Protein 1XVP (pdb70)

Structure (mmCIF, N/CA/C/O backbone):
data_1XVP
#
_entry.id   1XVP
#
_cell.length_a   128.020
_cell.length_b   128.020
_cell.length_c   212.175
_cell.angle_alpha   90.00
_cell.angle_beta   90.00
_cell.angle_gamma   120.00
#
_symmetry.space_group_name_H-M   'P 32 2 1'
#
loop_
_entity.id
_entity.type
_entity.pdbx_description
1 polymer 'Retinoic acid receptor RXR-alpha'
2 polymer 'Orphan nuclear receptor NR1I3'
3 polymer 'nuclear receptor coactivator 1 isoform 1'
4 non-polymer 'PENTADECANOIC ACID'
5 non-polymer '6-(4-CHLOROPHENYL)IMIDAZO[2,1-B][1,3]THIAZOLE-5-CARBALDEHYDE O-(3,4-DICHLOROBENZYL)OXIME'
6 water water
#
loop_
_atom_site.group_PDB
_atom_site.id
_atom_site.type_symbol
_atom_site.label_atom_id
_atom_site.label_alt_id
_atom_site.label_comp_id
_atom_site.label_asym_id
_atom_site.label_entity_id
_atom_site.label_seq_id
_atom_site.pdbx_PDB_ins_code
_atom_site.Cartn_x
_atom_site.Cartn_y
_atom_site.Cartn_z
_atom_site.occupancy
_atom_site.B_iso_or_equiv
_atom_site.auth_seq_id
_atom_site.auth_comp_id
_atom_site.auth_asym_id
_atom_site.auth_atom_id
_atom_site.pdbx_PDB_model_num
ATOM 1 N N . ASN A 1 1 ? 25.332 25.518 89.392 1.00 125.97 227 ASN A N 1
ATOM 2 C CA . ASN A 1 1 ? 24.442 25.661 88.198 1.00 126.91 227 ASN A CA 1
ATOM 3 C C . ASN A 1 1 ? 24.498 24.473 87.248 1.00 127.13 227 ASN A C 1
ATOM 4 O O . ASN A 1 1 ? 25.571 24.056 86.807 1.00 127.51 227 ASN A O 1
ATOM 9 N N . GLU A 1 2 ? 23.319 23.950 86.926 1.00 127.17 228 GLU A N 1
ATOM 10 C CA . GLU A 1 2 ? 23.169 22.814 86.019 1.00 126.16 228 GLU A CA 1
ATOM 11 C C . GLU A 1 2 ? 22.279 23.215 84.842 1.00 124.71 228 GLU A C 1
ATOM 12 O O . GLU A 1 2 ? 22.158 22.481 83.863 1.00 124.14 228 GLU A O 1
ATOM 18 N N . ASP A 1 3 ? 21.666 24.392 84.953 1.00 123.48 229 ASP A N 1
ATOM 19 C CA . ASP A 1 3 ? 20.771 24.918 83.928 1.00 121.91 229 ASP A CA 1
ATOM 20 C C . ASP A 1 3 ? 21.448 25.157 82.573 1.00 119.13 229 ASP A C 1
ATOM 21 O O . ASP A 1 3 ? 20.785 25.139 81.533 1.00 118.49 229 ASP A O 1
ATOM 26 N N . MET A 1 4 ? 22.759 25.395 82.584 1.00 115.71 230 MET A N 1
ATOM 27 C CA . MET A 1 4 ? 23.499 25.617 81.343 1.00 111.94 230 MET A CA 1
ATOM 28 C C . MET A 1 4 ? 24.546 24.513 81.248 1.00 109.69 230 MET A C 1
ATOM 29 O O . MET A 1 4 ? 25.700 24.685 81.650 1.00 109.10 230 MET A O 1
ATOM 34 N N . PRO A 1 5 ? 24.138 23.353 80.708 1.00 107.45 231 PRO A N 1
ATOM 35 C CA . PRO A 1 5 ? 24.966 22.162 80.526 1.00 105.55 231 PRO A CA 1
ATOM 36 C C . PRO A 1 5 ? 26.276 22.401 79.795 1.00 103.85 231 PRO A C 1
ATOM 37 O O . PRO A 1 5 ? 26.303 22.630 78.586 1.00 103.23 231 PRO A O 1
ATOM 41 N N . VAL A 1 6 ? 27.365 22.352 80.549 1.00 102.06 232 VAL A N 1
ATOM 42 C CA . VAL A 1 6 ? 28.686 22.528 79.974 1.00 100.07 232 VAL A CA 1
ATOM 43 C C . VAL A 1 6 ? 28.872 21.421 78.920 1.00 99.50 232 VAL A C 1
ATOM 44 O O . VAL A 1 6 ? 29.417 21.653 77.845 1.00 99.23 232 VAL A O 1
ATOM 48 N N . GLU A 1 7 ? 28.390 20.220 79.230 1.00 99.17 233 GLU A N 1
ATOM 49 C CA . GLU A 1 7 ? 28.490 19.075 78.329 1.00 98.22 233 GLU A CA 1
ATOM 50 C C . GLU A 1 7 ? 27.821 19.322 76.979 1.00 96.96 233 GLU A C 1
ATOM 51 O O . GLU A 1 7 ? 28.302 18.846 75.955 1.00 96.40 233 GLU A O 1
ATOM 57 N N . ARG A 1 8 ? 26.709 20.050 76.979 1.00 96.34 234 ARG A N 1
ATOM 58 C CA . ARG A 1 8 ? 26.004 20.344 75.736 1.00 96.84 234 ARG A CA 1
ATOM 59 C C . ARG A 1 8 ? 26.687 21.432 74.919 1.00 95.89 234 ARG A C 1
ATOM 60 O O . ARG A 1 8 ? 26.395 21.593 73.735 1.00 94.57 234 ARG A O 1
ATOM 68 N N . ILE A 1 9 ? 27.591 22.178 75.555 1.00 95.93 235 ILE A N 1
ATOM 69 C CA . ILE A 1 9 ? 28.333 23.256 74.888 1.00 95.60 235 ILE A CA 1
ATOM 70 C C . ILE A 1 9 ? 29.607 22.717 74.235 1.00 95.36 235 ILE A C 1
ATOM 71 O O . ILE A 1 9 ? 29.889 23.010 73.071 1.00 95.36 235 ILE A O 1
ATOM 76 N N . LEU A 1 10 ? 30.378 21.936 74.988 1.00 94.57 236 LEU A N 1
ATOM 77 C CA . LEU A 1 10 ? 31.592 21.342 74.450 1.00 93.21 236 LEU A CA 1
ATOM 78 C C . LEU A 1 10 ? 31.193 20.450 73.282 1.00 93.38 236 LEU A C 1
ATOM 79 O O . LEU A 1 10 ? 31.949 20.286 72.336 1.00 93.61 236 LEU A O 1
ATOM 84 N N . GLU A 1 11 ? 29.995 19.878 73.373 1.00 94.40 237 GLU A N 1
ATOM 85 C CA . GLU A 1 11 ? 29.420 18.996 72.356 1.00 95.19 237 GLU A CA 1
ATOM 86 C C . GLU A 1 11 ? 28.993 19.786 71.117 1.00 93.63 237 GLU A C 1
ATOM 87 O O . GLU A 1 11 ? 29.033 19.273 69.998 1.00 92.44 237 GLU A O 1
ATOM 93 N N . ALA A 1 12 ? 28.565 21.027 71.336 1.00 93.21 238 ALA A N 1
ATOM 94 C CA . ALA A 1 12 ? 28.141 21.915 70.255 1.00 93.11 238 ALA A CA 1
ATOM 95 C C . ALA A 1 12 ? 29.372 22.419 69.500 1.00 93.01 238 ALA A C 1
ATOM 96 O O . ALA A 1 12 ? 29.320 22.666 68.295 1.00 92.71 238 ALA A O 1
ATOM 98 N N . GLU A 1 13 ? 30.476 22.589 70.220 1.00 92.57 239 GLU A N 1
ATOM 99 C CA . GLU A 1 13 ? 31.719 23.020 69.599 1.00 92.45 239 GLU A CA 1
ATOM 100 C C . GLU A 1 13 ? 32.162 21.874 68.682 1.00 93.17 239 GLU A C 1
ATOM 101 O O . GLU A 1 13 ? 32.449 22.082 67.505 1.00 92.90 239 GLU A O 1
ATOM 107 N N . LEU A 1 14 ? 32.192 20.663 69.238 1.00 94.51 240 LEU A N 1
ATOM 108 C CA . LEU A 1 14 ? 32.602 19.459 68.522 1.00 96.48 240 LEU A CA 1
ATOM 109 C C . LEU A 1 14 ? 31.853 19.233 67.217 1.00 99.80 240 LEU A C 1
ATOM 110 O O . LEU A 1 14 ? 32.427 18.761 66.236 1.00 100.87 240 LEU A O 1
ATOM 115 N N . ALA A 1 15 ? 30.566 19.553 67.206 1.00 103.11 241 ALA A N 1
ATOM 116 C CA . ALA A 1 15 ? 29.756 19.367 66.010 1.00 106.36 241 ALA A CA 1
ATOM 117 C C . ALA A 1 15 ? 30.241 20.217 64.832 1.00 109.02 241 ALA A C 1
ATOM 118 O O . ALA A 1 15 ? 30.381 19.717 63.713 1.00 108.69 241 ALA A O 1
ATOM 120 N N . VAL A 1 16 ? 30.499 21.497 65.102 1.00 112.57 242 VAL A N 1
ATOM 121 C CA . VAL A 1 16 ? 30.949 22.465 64.099 1.00 115.82 242 VAL A CA 1
ATOM 122 C C . VAL A 1 16 ? 32.166 22.023 63.274 1.00 118.06 242 VAL A C 1
ATOM 123 O O . VAL A 1 16 ? 32.025 21.627 62.117 1.00 119.10 242 VAL A O 1
ATOM 127 N N . GLU A 1 17 ? 33.352 22.104 63.871 1.00 120.23 243 GLU A N 1
ATOM 128 C CA . GLU A 1 17 ? 34.605 21.730 63.210 1.00 123.31 243 GLU A CA 1
ATOM 129 C C . GLU A 1 17 ? 34.511 20.521 62.265 1.00 125.70 243 GLU A C 1
ATOM 130 O O . GLU A 1 17 ? 33.901 19.500 62.609 1.00 126.17 243 GLU A O 1
ATOM 136 N N . PRO A 1 18 ? 35.128 20.621 61.061 1.00 127.36 244 PRO A N 1
ATOM 137 C CA . PRO A 1 18 ? 35.147 19.564 60.033 1.00 127.63 244 PRO A CA 1
ATOM 138 C C . PRO A 1 18 ? 35.819 18.276 60.528 1.00 127.55 244 PRO A C 1
ATOM 139 O O . PRO A 1 18 ? 36.794 18.333 61.283 1.00 127.77 244 PRO A O 1
ATOM 143 N N . LYS A 1 19 ? 35.306 17.120 60.108 1.00 126.87 245 LYS A N 1
ATOM 144 C CA . LYS A 1 19 ? 35.908 15.851 60.522 1.00 125.97 245 LYS A CA 1
ATOM 145 C C . LYS A 1 19 ? 37.238 15.624 59.785 1.00 125.55 245 LYS A C 1
ATOM 146 O O . LYS A 1 19 ? 38.153 14.991 60.325 1.00 126.29 245 LYS A O 1
ATOM 152 N N . THR A 1 20 ? 37.337 16.154 58.561 1.00 124.11 246 THR A N 1
ATOM 153 C CA . THR A 1 20 ? 38.538 16.038 57.721 1.00 121.00 246 THR A CA 1
ATOM 154 C C . THR A 1 20 ? 39.366 17.328 57.770 1.00 118.68 246 THR A C 1
ATOM 155 O O . THR A 1 20 ? 39.030 18.317 57.111 1.00 118.36 246 THR A O 1
ATOM 159 N N . GLU A 1 21 ? 40.451 17.309 58.542 1.00 116.12 247 GLU A N 1
ATOM 160 C CA . GLU A 1 21 ? 41.306 18.485 58.688 1.00 113.76 247 GLU A CA 1
ATOM 161 C C . GLU A 1 21 ? 42.682 18.389 58.048 1.00 109.86 247 GLU A C 1
ATOM 162 O O . GLU A 1 21 ? 43.646 17.965 58.688 1.00 108.75 247 GLU A O 1
ATOM 168 N N . THR A 1 22 ? 42.766 18.800 56.787 1.00 105.64 248 THR A N 1
ATOM 169 C CA . THR A 1 22 ? 44.023 18.798 56.053 1.00 101.40 248 THR A CA 1
ATOM 170 C C . THR A 1 22 ? 44.404 20.264 55.831 1.00 99.68 248 THR A C 1
ATOM 171 O O . THR A 1 22 ? 43.526 21.110 55.690 1.00 99.36 248 THR A O 1
ATOM 175 N N . TYR A 1 23 ? 45.700 20.572 55.823 1.00 97.68 249 TYR A N 1
ATOM 176 C CA . TYR A 1 23 ? 46.142 21.955 55.631 1.00 97.05 249 TYR A CA 1
ATOM 177 C C . TYR A 1 23 ? 47.174 22.184 54.536 1.00 97.70 249 TYR A C 1
ATOM 178 O O . TYR A 1 23 ? 48.224 21.542 54.522 1.00 98.07 249 TYR A O 1
ATOM 187 N N . VAL A 1 24 ? 46.871 23.122 53.635 1.00 97.99 250 VAL A N 1
ATOM 188 C CA . VAL A 1 24 ? 47.763 23.482 52.533 1.00 96.70 250 VAL A CA 1
ATOM 189 C C . VAL A 1 24 ? 48.232 24.917 52.777 1.00 96.71 250 VAL A C 1
ATOM 190 O O . VAL A 1 24 ? 47.625 25.644 53.555 1.00 94.85 250 VAL A O 1
ATOM 194 N N . GLU A 1 25 ? 49.321 25.320 52.137 1.00 98.16 251 GLU A N 1
ATOM 195 C CA . GLU A 1 25 ? 49.811 26.679 52.305 1.00 100.61 251 GLU A CA 1
ATOM 196 C C . GLU A 1 25 ? 49.131 27.590 51.290 1.00 105.15 251 GLU A C 1
ATOM 197 O O . GLU A 1 25 ? 48.448 27.116 50.383 1.00 105.76 251 GLU A O 1
ATOM 203 N N . ALA A 1 26 ? 49.314 28.897 51.448 1.00 110.33 252 ALA A N 1
ATOM 204 C CA . ALA A 1 26 ? 48.717 29.873 50.544 1.00 115.62 252 ALA A CA 1
ATOM 205 C C . ALA A 1 26 ? 49.784 30.738 49.855 1.00 120.32 252 ALA A C 1
ATOM 206 O O . ALA A 1 26 ? 50.783 31.108 50.474 1.00 120.36 252 ALA A O 1
ATOM 208 N N . ASN A 1 27 ? 49.570 31.041 48.573 1.00 126.32 253 ASN A N 1
ATOM 209 C CA . ASN A 1 27 ? 50.487 31.877 47.786 1.00 132.50 253 ASN A CA 1
ATOM 210 C C . ASN A 1 27 ? 50.620 33.248 48.459 1.00 136.57 253 ASN A C 1
ATOM 211 O O . ASN A 1 27 ? 49.706 33.690 49.159 1.00 137.58 253 ASN A O 1
ATOM 216 N N . MET A 1 28 ? 51.762 33.908 48.256 1.00 140.81 254 MET A N 1
ATOM 217 C CA . MET A 1 28 ? 52.052 35.212 48.864 1.00 144.36 254 MET A CA 1
ATOM 218 C C . MET A 1 28 ? 51.001 36.328 48.784 1.00 146.25 254 MET A C 1
ATOM 219 O O . MET A 1 28 ? 51.154 37.369 49.425 1.00 146.67 254 MET A O 1
ATOM 224 N N . GLY A 1 29 ? 49.944 36.125 48.007 1.00 148.23 255 GLY A N 1
ATOM 225 C CA . GLY A 1 29 ? 48.912 37.140 47.907 1.00 150.30 255 GLY A CA 1
ATOM 226 C C . GLY A 1 29 ? 49.261 38.270 46.964 1.00 151.66 255 GLY A C 1
ATOM 227 O O . GLY A 1 29 ? 48.798 39.399 47.140 1.00 151.80 255 GLY A O 1
ATOM 228 N N . LEU A 1 30 ? 50.085 37.968 45.967 1.00 153.15 256 LEU A N 1
ATOM 229 C CA . LEU A 1 30 ? 50.488 38.957 44.977 1.00 154.78 256 LEU A CA 1
ATOM 230 C C . LEU A 1 30 ? 49.469 39.002 43.839 1.00 156.24 256 LEU A C 1
ATOM 231 O O . LEU A 1 30 ? 49.368 40.011 43.130 1.00 156.90 256 LEU A O 1
ATOM 236 N N . ASN A 1 31 ? 48.713 37.910 43.681 1.00 157.41 257 ASN A N 1
ATOM 237 C CA . ASN A 1 31 ? 47.704 37.783 42.623 1.00 157.62 257 ASN A CA 1
ATOM 238 C C . ASN A 1 31 ? 46.343 37.214 43.067 1.00 157.22 257 ASN A C 1
ATOM 239 O O . ASN A 1 31 ? 46.266 36.114 43.625 1.00 157.09 257 ASN A O 1
ATOM 244 N N . PRO A 1 32 ? 45.252 37.973 42.822 1.00 156.65 258 PRO A N 1
ATOM 245 C CA . PRO A 1 32 ? 43.868 37.609 43.163 1.00 156.00 258 PRO A CA 1
ATOM 246 C C . PRO A 1 32 ? 43.274 36.412 42.385 1.00 155.37 258 PRO A C 1
ATOM 247 O O . PRO A 1 32 ? 42.196 35.914 42.730 1.00 155.46 258 PRO A O 1
ATOM 251 N N . SER A 1 33 ? 43.974 35.956 41.344 1.00 154.14 259 SER A N 1
ATOM 252 C CA . SER A 1 33 ? 43.511 34.833 40.522 1.00 152.15 259 SER A CA 1
ATOM 253 C C . SER A 1 33 ? 43.789 33.464 41.138 1.00 150.88 259 SER A C 1
ATOM 254 O O . SER A 1 33 ? 42.886 32.630 41.241 1.00 150.60 259 SER A O 1
ATOM 257 N N . SER A 1 34 ? 45.040 33.245 41.541 1.00 149.20 260 SER A N 1
ATOM 258 C CA . SER A 1 34 ? 45.480 31.983 42.140 1.00 146.50 260 SER A CA 1
ATOM 259 C C . SER A 1 34 ? 44.497 31.413 43.157 1.00 143.64 260 SER A C 1
ATOM 260 O O . SER A 1 34 ? 43.729 32.153 43.789 1.00 143.55 260 SER A O 1
ATOM 263 N N . PRO A 1 35 ? 44.510 30.078 43.327 1.00 140.31 261 PRO A N 1
ATOM 264 C CA . PRO A 1 35 ? 43.607 29.440 44.290 1.00 136.77 261 PRO A CA 1
ATOM 265 C C . PRO A 1 35 ? 43.845 30.074 45.664 1.00 132.91 261 PRO A C 1
ATOM 266 O O . PRO A 1 35 ? 42.923 30.231 46.468 1.00 132.10 261 PRO A O 1
ATOM 270 N N . ASN A 1 36 ? 45.100 30.454 45.896 1.00 128.71 262 ASN A N 1
ATOM 271 C CA . ASN A 1 36 ? 45.527 31.056 47.146 1.00 123.71 262 ASN A CA 1
ATOM 272 C C . ASN A 1 36 ? 45.874 32.546 47.035 1.00 119.14 262 ASN A C 1
ATOM 273 O O . ASN A 1 36 ? 46.951 32.926 46.569 1.00 117.94 262 ASN A O 1
ATOM 278 N N . ASP A 1 37 ? 44.935 33.379 47.463 1.00 113.92 263 ASP A N 1
ATOM 279 C CA . ASP A 1 37 ? 45.115 34.822 47.492 1.00 108.50 263 ASP A CA 1
ATOM 280 C C . ASP A 1 37 ? 44.640 35.244 48.871 1.00 104.71 263 ASP A C 1
ATOM 281 O O . ASP A 1 37 ? 43.482 35.617 49.043 1.00 104.91 263 ASP A O 1
ATOM 286 N N . PRO A 1 38 ? 45.537 35.201 49.869 1.00 100.40 264 PRO A N 1
ATOM 287 C CA . PRO A 1 38 ? 45.248 35.565 51.253 1.00 95.95 264 PRO A CA 1
ATOM 288 C C . PRO A 1 38 ? 43.862 36.159 51.527 1.00 92.11 264 PRO A C 1
ATOM 289 O O . PRO A 1 38 ? 42.952 35.438 51.929 1.00 91.17 264 PRO A O 1
ATOM 293 N N . VAL A 1 39 ? 43.697 37.459 51.307 1.00 88.26 265 VAL A N 1
ATOM 294 C CA . VAL A 1 39 ? 42.417 38.117 51.554 1.00 83.85 265 VAL A CA 1
ATOM 295 C C . VAL A 1 39 ? 41.246 37.350 50.964 1.00 80.31 265 VAL A C 1
ATOM 296 O O . VAL A 1 39 ? 40.328 36.952 51.672 1.00 79.23 265 VAL A O 1
ATOM 300 N N . THR A 1 40 ? 41.277 37.163 49.654 1.00 76.62 266 THR A N 1
ATOM 301 C CA . THR A 1 40 ? 40.232 36.429 48.973 1.00 73.13 266 THR A CA 1
ATOM 302 C C . THR A 1 40 ? 39.906 35.167 49.755 1.00 71.84 266 THR A C 1
ATOM 303 O O . THR A 1 40 ? 38.750 34.901 50.055 1.00 71.24 266 THR A O 1
ATOM 307 N N . ASN A 1 41 ? 40.948 34.408 50.086 1.00 71.33 267 ASN A N 1
ATOM 308 C CA . ASN A 1 41 ? 40.846 33.144 50.827 1.00 70.49 267 ASN A CA 1
ATOM 309 C C . ASN A 1 41 ? 40.147 33.211 52.190 1.00 70.26 267 ASN A C 1
ATOM 310 O O . ASN A 1 41 ? 39.507 32.240 52.606 1.00 69.09 267 ASN A O 1
ATOM 315 N N . ILE A 1 42 ? 40.300 34.331 52.896 1.00 70.59 268 ILE A N 1
ATOM 316 C CA . ILE A 1 42 ? 39.665 34.508 54.204 1.00 71.18 268 ILE A CA 1
ATOM 317 C C . ILE A 1 42 ? 38.167 34.684 54.033 1.00 72.85 268 ILE A C 1
ATOM 318 O O . ILE A 1 42 ? 37.380 34.193 54.840 1.00 73.56 268 ILE A O 1
ATOM 323 N N . CYS A 1 43 ? 37.786 35.401 52.979 1.00 74.18 269 CYS A N 1
ATOM 324 C CA . CYS A 1 43 ? 36.388 35.670 52.677 1.00 75.33 269 CYS A CA 1
ATOM 325 C C . CYS A 1 43 ? 35.622 34.408 52.309 1.00 76.36 269 CYS A C 1
ATOM 326 O O . CYS A 1 43 ? 34.459 34.261 52.679 1.00 75.83 269 CYS A O 1
ATOM 329 N N . GLN A 1 44 ? 36.267 33.503 51.574 1.00 78.65 270 GLN A N 1
ATOM 330 C CA . GLN A 1 44 ? 35.632 32.237 51.203 1.00 81.24 270 GLN A CA 1
ATOM 331 C C . GLN A 1 44 ? 35.410 31.442 52.498 1.00 81.71 270 GLN A C 1
ATOM 332 O O . GLN A 1 44 ? 34.405 30.749 52.655 1.00 82.30 270 GLN A O 1
ATOM 338 N N . ALA A 1 45 ? 36.369 31.552 53.416 1.00 81.96 271 ALA A N 1
ATOM 339 C CA . ALA A 1 45 ? 36.324 30.867 54.702 1.00 81.86 271 ALA A CA 1
ATOM 340 C C . ALA A 1 45 ? 35.194 31.376 55.584 1.00 81.61 271 ALA A C 1
ATOM 341 O O . ALA A 1 45 ? 34.351 30.601 56.020 1.00 81.34 271 ALA A O 1
ATOM 343 N N . ALA A 1 46 ? 35.185 32.679 55.846 1.00 81.71 272 ALA A N 1
ATOM 344 C CA . ALA A 1 46 ? 34.161 33.288 56.687 1.00 82.06 272 ALA A CA 1
ATOM 345 C C . ALA A 1 46 ? 32.739 33.054 56.179 1.00 82.63 272 ALA A C 1
ATOM 346 O O . ALA A 1 46 ? 31.801 32.990 56.972 1.00 83.11 272 ALA A O 1
ATOM 348 N N . ASP A 1 47 ? 32.568 32.939 54.865 1.00 82.63 273 ASP A N 1
ATOM 349 C CA . ASP A 1 47 ? 31.244 32.692 54.312 1.00 83.74 273 ASP A CA 1
ATOM 350 C C . ASP A 1 47 ? 30.794 31.294 54.720 1.00 84.02 273 ASP A C 1
ATOM 351 O O . ASP A 1 47 ? 29.668 31.104 55.182 1.00 83.65 273 ASP A O 1
ATOM 356 N N . LYS A 1 48 ? 31.687 30.322 54.528 1.00 84.44 274 LYS A N 1
ATOM 357 C CA . LYS A 1 48 ? 31.448 28.917 54.880 1.00 83.56 274 LYS A CA 1
ATOM 358 C C . LYS A 1 48 ? 31.131 28.789 56.368 1.00 81.48 274 LYS A C 1
ATOM 359 O O . LYS A 1 48 ? 30.130 28.176 56.755 1.00 81.94 274 LYS A O 1
ATOM 365 N N . GLN A 1 49 ? 32.006 29.366 57.190 1.00 77.71 275 GLN A N 1
ATOM 366 C CA . GLN A 1 49 ? 31.852 29.335 58.635 1.00 75.16 275 GLN A CA 1
ATOM 367 C C . GLN A 1 49 ? 30.669 30.150 59.118 1.00 74.19 275 GLN A C 1
ATOM 368 O O . GLN A 1 49 ? 30.319 30.117 60.294 1.00 75.21 275 GLN A O 1
ATOM 374 N N . LEU A 1 50 ? 30.053 30.897 58.218 1.00 73.00 276 LEU A N 1
ATOM 375 C CA . LEU A 1 50 ? 28.893 31.668 58.605 1.00 72.08 276 LEU A CA 1
ATOM 376 C C . LEU A 1 50 ? 27.781 30.644 58.804 1.00 71.42 276 LEU A C 1
ATOM 377 O O . LEU A 1 50 ? 27.176 30.566 59.870 1.00 70.88 276 LEU A O 1
ATOM 382 N N . PHE A 1 51 ? 27.546 29.834 57.780 1.00 71.06 277 PHE A N 1
ATOM 383 C CA . PHE A 1 51 ? 26.524 28.811 57.849 1.00 71.35 277 PHE A CA 1
ATOM 384 C C . PHE A 1 51 ? 26.674 27.956 59.094 1.00 72.45 277 PHE A C 1
ATOM 385 O O . PHE A 1 51 ? 25.755 27.871 59.909 1.00 73.27 277 PHE A O 1
ATOM 393 N N . THR A 1 52 ? 27.836 27.330 59.251 1.00 73.03 278 THR A N 1
ATOM 394 C CA . THR A 1 52 ? 28.062 26.457 60.396 1.00 73.29 278 THR A CA 1
ATOM 395 C C . THR A 1 52 ? 27.939 27.174 61.740 1.00 73.37 278 THR A C 1
ATOM 396 O O . THR A 1 52 ? 27.615 26.543 62.746 1.00 74.95 278 THR A O 1
ATOM 400 N N . LEU A 1 53 ? 28.195 28.481 61.770 1.00 72.63 279 LEU A N 1
ATOM 401 C CA . LEU A 1 53 ? 28.082 29.240 63.016 1.00 71.45 279 LEU A CA 1
ATOM 402 C C . LEU A 1 53 ? 26.629 29.217 63.477 1.00 71.24 279 LEU A C 1
ATOM 403 O O . LEU A 1 53 ? 26.352 29.178 64.679 1.00 70.48 279 LEU A O 1
ATOM 408 N N . VAL A 1 54 ? 25.712 29.246 62.506 1.00 71.44 280 VAL A N 1
ATOM 409 C CA . VAL A 1 54 ? 24.274 29.208 62.763 1.00 71.57 280 VAL A CA 1
ATOM 410 C C . VAL A 1 54 ? 23.947 27.941 63.538 1.00 72.26 280 VAL A C 1
ATOM 411 O O . VAL A 1 54 ? 23.316 27.996 64.594 1.00 72.70 280 VAL A O 1
ATOM 415 N N . GLU A 1 55 ? 24.391 26.801 63.009 1.00 72.20 281 GLU A N 1
ATOM 416 C CA . GLU A 1 55 ? 24.160 25.509 63.649 1.00 71.20 281 GLU A CA 1
ATOM 417 C C . GLU A 1 55 ? 24.883 25.417 64.991 1.00 68.05 281 GLU A C 1
ATOM 418 O O . GLU A 1 55 ? 24.456 24.686 65.877 1.00 66.98 281 GLU A O 1
ATOM 424 N N . TRP A 1 56 ? 25.987 26.142 65.137 1.00 65.64 282 TRP A N 1
ATOM 425 C CA . TRP A 1 56 ? 26.690 26.161 66.405 1.00 63.89 282 TRP A CA 1
ATOM 426 C C . TRP A 1 56 ? 25.797 26.916 67.379 1.00 65.07 282 TRP A C 1
ATOM 427 O O . TRP A 1 56 ? 25.724 26.594 68.566 1.00 65.25 282 TRP A O 1
ATOM 438 N N . ALA A 1 57 ? 25.139 27.952 66.872 1.00 66.19 283 ALA A N 1
ATOM 439 C CA . ALA A 1 57 ? 24.240 28.751 67.682 1.00 67.42 283 ALA A CA 1
ATOM 440 C C . ALA A 1 57 ? 23.165 27.825 68.245 1.00 69.09 283 ALA A C 1
ATOM 441 O O . ALA A 1 57 ? 23.066 27.650 69.461 1.00 68.68 283 ALA A O 1
ATOM 443 N N . LYS A 1 58 ? 22.381 27.229 67.342 1.00 71.51 284 LYS A N 1
ATOM 444 C CA . LYS A 1 58 ? 21.296 26.298 67.682 1.00 73.13 284 LYS A CA 1
ATOM 445 C C . LYS A 1 58 ? 21.646 25.395 68.857 1.00 75.56 284 LYS A C 1
ATOM 446 O O . LYS A 1 58 ? 21.029 25.461 69.925 1.00 75.64 284 LYS A O 1
ATOM 452 N N . ARG A 1 59 ? 22.643 24.546 68.635 1.00 78.76 285 ARG A N 1
ATOM 453 C CA . ARG A 1 59 ? 23.130 23.600 69.629 1.00 81.94 285 ARG A CA 1
ATOM 454 C C . ARG A 1 59 ? 23.446 24.209 70.992 1.00 83.05 285 ARG A C 1
ATOM 455 O O . ARG A 1 59 ? 23.773 23.482 71.928 1.00 83.43 285 ARG A O 1
ATOM 463 N N . ILE A 1 60 ? 23.377 25.533 71.102 1.00 84.44 286 ILE A N 1
ATOM 464 C CA . ILE A 1 60 ? 23.619 26.212 72.367 1.00 86.27 286 ILE A CA 1
ATOM 465 C C . ILE A 1 60 ? 22.293 26.265 73.149 1.00 87.91 286 ILE A C 1
ATOM 466 O O . ILE A 1 60 ? 21.237 26.612 72.600 1.00 87.23 286 ILE A O 1
ATOM 471 N N . PRO A 1 61 ? 22.338 25.898 74.444 1.00 89.59 287 PRO A N 1
ATOM 472 C CA . PRO A 1 61 ? 21.195 25.868 75.362 1.00 90.99 287 PRO A CA 1
ATOM 473 C C . PRO A 1 61 ? 20.305 27.107 75.407 1.00 92.20 287 PRO A C 1
ATOM 474 O O . PRO A 1 61 ? 20.767 28.212 75.683 1.00 92.40 287 PRO A O 1
ATOM 478 N N . HIS A 1 62 ? 19.022 26.894 75.122 1.00 93.97 288 HIS A N 1
ATOM 479 C CA . HIS A 1 62 ? 18.006 27.944 75.140 1.00 95.46 288 HIS A CA 1
ATOM 480 C C . HIS A 1 62 ? 18.046 28.941 74.006 1.00 95.72 288 HIS A C 1
ATOM 481 O O . HIS A 1 62 ? 17.237 29.865 73.979 1.00 94.64 288 HIS A O 1
ATOM 488 N N . PHE A 1 63 ? 18.973 28.777 73.073 1.00 96.83 289 PHE A N 1
ATOM 489 C CA . PHE A 1 63 ? 19.035 29.722 71.975 1.00 98.99 289 PHE A CA 1
ATOM 490 C C . PHE A 1 63 ? 17.847 29.534 71.037 1.00 100.69 289 PHE A C 1
ATOM 491 O O . PHE A 1 63 ? 17.291 30.507 70.530 1.00 101.21 289 PHE A O 1
ATOM 499 N N . SER A 1 64 ? 17.458 28.287 70.795 1.00 102.65 290 SER A N 1
ATOM 500 C CA . SER A 1 64 ? 16.314 28.028 69.923 1.00 104.23 290 SER A CA 1
ATOM 501 C C . SER A 1 64 ? 14.999 28.379 70.630 1.00 105.35 290 SER A C 1
ATOM 502 O O . SER A 1 64 ? 13.972 28.593 69.976 1.00 104.87 290 SER A O 1
ATOM 505 N N . GLU A 1 65 ? 15.044 28.440 71.965 1.00 106.93 291 GLU A N 1
ATOM 506 C CA . GLU A 1 65 ? 13.881 28.776 72.797 1.00 107.87 291 GLU A CA 1
ATOM 507 C C . GLU A 1 65 ? 13.708 30.290 72.938 1.00 107.62 291 GLU A C 1
ATOM 508 O O . GLU A 1 65 ? 13.195 30.773 73.953 1.00 106.96 291 GLU A O 1
ATOM 514 N N . LEU A 1 66 ? 14.151 31.019 71.913 1.00 107.69 292 LEU A N 1
ATOM 515 C CA . LEU A 1 66 ? 14.067 32.479 71.848 1.00 107.07 292 LEU A CA 1
ATOM 516 C C . LEU A 1 66 ? 13.257 32.865 70.611 1.00 106.35 292 LEU A C 1
ATOM 517 O O . LEU A 1 66 ? 12.990 32.032 69.740 1.00 106.19 292 LEU A O 1
ATOM 522 N N . PRO A 1 67 ? 12.852 34.138 70.522 1.00 105.71 293 PRO A N 1
ATOM 523 C CA . PRO A 1 67 ? 12.071 34.639 69.388 1.00 105.43 293 PRO A CA 1
ATOM 524 C C . PRO A 1 67 ? 12.925 34.616 68.133 1.00 105.52 293 PRO A C 1
ATOM 525 O O . PRO A 1 67 ? 14.152 34.672 68.216 1.00 105.60 293 PRO A O 1
ATOM 529 N N . LEU A 1 68 ? 12.283 34.540 66.972 1.00 105.92 294 LEU A N 1
ATOM 530 C CA . LEU A 1 68 ? 13.020 34.524 65.712 1.00 106.49 294 LEU A CA 1
ATOM 531 C C . LEU A 1 68 ? 13.930 35.740 65.598 1.00 106.75 294 LEU A C 1
ATOM 532 O O . LEU A 1 68 ? 15.081 35.635 65.173 1.00 107.50 294 LEU A O 1
ATOM 537 N N . ASP A 1 69 ? 13.403 36.893 65.992 1.00 106.48 295 ASP A N 1
ATOM 538 C CA . ASP A 1 69 ? 14.131 38.145 65.905 1.00 106.23 295 ASP A CA 1
ATOM 539 C C . ASP A 1 69 ? 15.180 38.417 66.981 1.00 104.44 295 ASP A C 1
ATOM 540 O O . ASP A 1 69 ? 15.957 39.359 66.858 1.00 104.70 295 ASP A O 1
ATOM 545 N N . ASP A 1 70 ? 15.212 37.616 68.039 1.00 102.10 296 ASP A N 1
ATOM 546 C CA . ASP A 1 70 ? 16.244 37.807 69.056 1.00 100.15 296 ASP A CA 1
ATOM 547 C C . ASP A 1 70 ? 17.464 36.991 68.629 1.00 97.20 296 ASP A C 1
ATOM 548 O O . ASP A 1 70 ? 18.598 37.265 69.029 1.00 96.97 296 ASP A O 1
ATOM 553 N N . GLN A 1 71 ? 17.210 35.983 67.804 1.00 92.97 297 GLN A N 1
ATOM 554 C CA . GLN A 1 71 ? 18.251 35.125 67.284 1.00 89.02 297 GLN A CA 1
ATOM 555 C C . GLN A 1 71 ? 19.047 35.880 66.210 1.00 86.22 297 GLN A C 1
ATOM 556 O O . GLN A 1 71 ? 20.267 36.011 66.314 1.00 86.18 297 GLN A O 1
ATOM 562 N N . VAL A 1 72 ? 18.353 36.391 65.193 1.00 82.56 298 VAL A N 1
ATOM 563 C CA . VAL A 1 72 ? 18.995 37.143 64.111 1.00 77.76 298 VAL A CA 1
ATOM 564 C C . VAL A 1 72 ? 19.835 38.288 64.664 1.00 75.81 298 VAL A C 1
ATOM 565 O O . VAL A 1 72 ? 20.973 38.494 64.247 1.00 75.68 298 VAL A O 1
ATOM 569 N N . ILE A 1 73 ? 19.257 39.035 65.599 1.00 73.90 299 ILE A N 1
ATOM 570 C CA . ILE A 1 73 ? 19.935 40.163 66.219 1.00 72.94 299 ILE A CA 1
ATOM 571 C C . ILE A 1 73 ? 21.281 39.743 66.773 1.00 73.03 299 ILE A C 1
ATOM 572 O O . ILE A 1 73 ? 22.313 40.255 66.350 1.00 74.34 299 ILE A O 1
ATOM 577 N N . LEU A 1 74 ? 21.256 38.800 67.713 1.00 72.42 300 LEU A N 1
ATOM 578 C CA . LEU A 1 74 ? 22.458 38.288 68.372 1.00 71.31 300 LEU A CA 1
ATOM 579 C C . LEU A 1 74 ? 23.550 37.787 67.429 1.00 70.59 300 LEU A C 1
ATOM 580 O O . LEU A 1 74 ? 24.741 37.830 67.761 1.00 69.77 300 LEU A O 1
ATOM 585 N N . LEU A 1 75 ? 23.145 37.302 66.261 1.00 69.73 301 LEU A N 1
ATOM 586 C CA . LEU A 1 75 ? 24.097 36.823 65.272 1.00 68.69 301 LEU A CA 1
ATOM 587 C C . LEU A 1 75 ? 24.730 38.021 64.555 1.00 68.98 301 LEU A C 1
ATOM 588 O O . LEU A 1 75 ? 25.948 38.066 64.364 1.00 66.73 301 LEU A O 1
ATOM 593 N N . ARG A 1 76 ? 23.897 38.991 64.174 1.00 69.82 302 ARG A N 1
ATOM 594 C CA . ARG A 1 76 ? 24.370 40.198 63.512 1.00 70.72 302 ARG A CA 1
ATOM 595 C C . ARG A 1 76 ? 25.410 40.909 64.391 1.00 71.36 302 ARG A C 1
ATOM 596 O O . ARG A 1 76 ? 26.393 41.451 63.891 1.00 72.86 302 ARG A O 1
ATOM 604 N N . ALA A 1 77 ? 25.193 40.897 65.702 1.00 71.28 303 ALA A N 1
ATOM 605 C CA . ALA A 1 77 ? 26.106 41.538 66.647 1.00 71.46 303 ALA A CA 1
ATOM 606 C C . ALA A 1 77 ? 27.079 40.550 67.308 1.00 71.95 303 ALA A C 1
ATOM 607 O O . ALA A 1 77 ? 27.475 40.728 68.469 1.00 72.52 303 ALA A O 1
ATOM 609 N N . GLY A 1 78 ? 27.472 39.511 66.577 1.00 71.23 304 GLY A N 1
ATOM 610 C CA . GLY A 1 78 ? 28.382 38.542 67.156 1.00 70.33 304 GLY A CA 1
ATOM 611 C C . GLY A 1 78 ? 29.138 37.663 66.181 1.00 69.03 304 GLY A C 1
ATOM 612 O O . GLY A 1 78 ? 30.242 37.227 66.484 1.00 68.64 304 GLY A O 1
ATOM 613 N N . TRP A 1 79 ? 28.560 37.399 65.016 1.00 67.84 305 TRP A N 1
ATOM 614 C CA . TRP A 1 79 ? 29.204 36.552 64.015 1.00 68.64 305 TRP A CA 1
ATOM 615 C C . TRP A 1 79 ? 30.669 36.946 63.778 1.00 67.71 305 TRP A C 1
ATOM 616 O O . TRP A 1 79 ? 31.536 36.112 63.514 1.00 67.44 305 TRP A O 1
ATOM 627 N N . ASN A 1 80 ? 30.926 38.238 63.873 1.00 66.57 306 ASN A N 1
ATOM 628 C CA . ASN A 1 80 ? 32.242 38.783 63.662 1.00 64.78 306 ASN A CA 1
ATOM 629 C C . ASN A 1 80 ? 33.205 38.200 64.685 1.00 61.83 306 ASN A C 1
ATOM 630 O O . ASN A 1 80 ? 34.015 37.339 64.355 1.00 61.18 306 ASN A O 1
ATOM 635 N N . GLU A 1 81 ? 33.100 38.660 65.927 1.00 59.04 307 GLU A N 1
ATOM 636 C CA . GLU A 1 81 ? 33.959 38.178 67.003 1.00 56.86 307 GLU A CA 1
ATOM 637 C C . GLU A 1 81 ? 33.776 36.684 67.297 1.00 55.23 307 GLU A C 1
ATOM 638 O O . GLU A 1 81 ? 34.607 36.074 67.961 1.00 54.48 307 GLU A O 1
ATOM 644 N N . LEU A 1 82 ? 32.680 36.097 66.834 1.00 53.79 308 LEU A N 1
ATOM 645 C CA . LEU A 1 82 ? 32.444 34.685 67.076 1.00 52.35 308 LEU A CA 1
ATOM 646 C C . LEU A 1 82 ? 33.308 33.863 66.145 1.00 51.63 308 LEU A C 1
ATOM 647 O O . LEU A 1 82 ? 33.981 32.933 66.593 1.00 53.95 308 LEU A O 1
ATOM 652 N N . LEU A 1 83 ? 33.296 34.197 64.855 1.00 49.21 309 LEU A N 1
ATOM 653 C CA . LEU A 1 83 ? 34.114 33.476 63.886 1.00 46.08 309 LEU A CA 1
ATOM 654 C C . LEU A 1 83 ? 35.599 33.723 64.107 1.00 44.51 309 LEU A C 1
ATOM 655 O O . LEU A 1 83 ? 36.425 32.874 63.783 1.00 41.87 309 LEU A O 1
ATOM 660 N N . ILE A 1 84 ? 35.924 34.890 64.660 1.00 43.94 310 ILE A N 1
ATOM 661 C CA . ILE A 1 84 ? 37.295 35.256 64.960 1.00 43.08 310 ILE A CA 1
ATOM 662 C C . ILE A 1 84 ? 37.835 34.419 66.105 1.00 43.89 310 ILE A C 1
ATOM 663 O O . ILE A 1 84 ? 38.966 33.971 66.063 1.00 44.79 310 ILE A O 1
ATOM 668 N N . ALA A 1 85 ? 37.027 34.197 67.133 1.00 48.32 311 ALA A N 1
ATOM 669 C CA . ALA A 1 85 ? 37.452 33.382 68.284 1.00 50.64 311 ALA A CA 1
ATOM 670 C C . ALA A 1 85 ? 37.654 31.920 67.864 1.00 51.11 311 ALA A C 1
ATOM 671 O O . ALA A 1 85 ? 38.478 31.206 68.431 1.00 49.31 311 ALA A O 1
ATOM 673 N N . SER A 1 86 ? 36.885 31.497 66.864 1.00 53.38 312 SER A N 1
ATOM 674 C CA . SER A 1 86 ? 36.940 30.143 66.326 1.00 56.34 312 SER A CA 1
ATOM 675 C C . SER A 1 86 ? 38.346 29.842 65.784 1.00 58.57 312 SER A C 1
ATOM 676 O O . SER A 1 86 ? 39.053 28.980 66.329 1.00 60.68 312 SER A O 1
ATOM 679 N N . PHE A 1 87 ? 38.749 30.551 64.722 1.00 59.48 313 PHE A N 1
ATOM 680 C CA . PHE A 1 87 ? 40.072 30.356 64.112 1.00 58.61 313 PHE A CA 1
ATOM 681 C C . PHE A 1 87 ? 41.213 30.823 65.020 1.00 56.83 313 PHE A C 1
ATOM 682 O O . PHE A 1 87 ? 42.346 30.371 64.874 1.00 56.68 313 PHE A O 1
ATOM 690 N N . SER A 1 88 ? 40.917 31.731 65.946 1.00 54.47 314 SER A N 1
ATOM 691 C CA . SER A 1 88 ? 41.922 32.215 66.877 1.00 53.65 314 SER A CA 1
ATOM 692 C C . SER A 1 88 ? 42.385 31.031 67.723 1.00 54.10 314 SER A C 1
ATOM 693 O O . SER A 1 88 ? 43.571 30.845 67.950 1.00 53.24 314 SER A O 1
ATOM 696 N N . HIS A 1 89 ? 41.421 30.238 68.184 1.00 55.75 315 HIS A N 1
ATOM 697 C CA . HIS A 1 89 ? 41.670 29.066 69.021 1.00 56.11 315 HIS A CA 1
ATOM 698 C C . HIS A 1 89 ? 42.299 27.907 68.231 1.00 55.40 315 HIS A C 1
ATOM 699 O O . HIS A 1 89 ? 43.312 27.311 68.632 1.00 53.60 315 HIS A O 1
ATOM 706 N N . ARG A 1 90 ? 41.667 27.589 67.110 1.00 53.77 316 ARG A N 1
ATOM 707 C CA . ARG A 1 90 ? 42.121 26.536 66.228 1.00 52.05 316 ARG A CA 1
ATOM 708 C C . ARG A 1 90 ? 43.603 26.672 65.855 1.00 52.21 316 ARG A C 1
ATOM 709 O O . ARG A 1 90 ? 44.323 25.679 65.748 1.00 52.82 316 ARG A O 1
ATOM 717 N N . SER A 1 91 ? 44.050 27.912 65.671 1.00 52.93 317 SER A N 1
ATOM 718 C CA . SER A 1 91 ? 45.426 28.214 65.277 1.00 52.04 317 SER A CA 1
ATOM 719 C C . SER A 1 91 ? 46.465 28.191 66.385 1.00 53.09 317 SER A C 1
ATOM 720 O O . SER A 1 91 ? 47.579 28.689 66.191 1.00 54.50 317 SER A O 1
ATOM 723 N N . ILE A 1 92 ? 46.112 27.637 67.545 1.00 53.39 318 ILE A N 1
ATOM 724 C CA . ILE A 1 92 ? 47.062 27.536 68.654 1.00 53.16 318 ILE A CA 1
ATOM 725 C C . ILE A 1 92 ? 47.994 26.361 68.377 1.00 54.29 318 ILE A C 1
ATOM 726 O O . ILE A 1 92 ? 49.066 26.239 68.979 1.00 52.99 318 ILE A O 1
ATOM 731 N N . ALA A 1 93 ? 47.547 25.502 67.460 1.00 55.17 319 ALA A N 1
ATOM 732 C CA . ALA A 1 93 ? 48.266 24.322 67.014 1.00 56.43 319 ALA A CA 1
ATOM 733 C C . ALA A 1 93 ? 49.571 24.670 66.277 1.00 59.86 319 ALA A C 1
ATOM 734 O O . ALA A 1 93 ? 50.480 23.836 66.180 1.00 61.35 319 ALA A O 1
ATOM 736 N N . VAL A 1 94 ? 49.667 25.899 65.767 1.00 61.95 320 VAL A N 1
ATOM 737 C CA . VAL A 1 94 ? 50.839 26.335 65.015 1.00 61.69 320 VAL A CA 1
ATOM 738 C C . VAL A 1 94 ? 51.350 27.700 65.458 1.00 63.29 320 VAL A C 1
ATOM 739 O O . VAL A 1 94 ? 50.584 28.521 65.976 1.00 64.08 320 VAL A O 1
ATOM 743 N N . LYS A 1 95 ? 52.644 27.941 65.243 1.00 64.40 321 LYS A N 1
ATOM 744 C CA . LYS A 1 95 ? 53.267 29.218 65.595 1.00 65.63 321 LYS A CA 1
ATOM 745 C C . LYS A 1 95 ? 53.316 30.098 64.345 1.00 67.03 321 LYS A C 1
ATOM 746 O O . LYS A 1 95 ? 53.385 29.591 63.216 1.00 66.37 321 LYS A O 1
ATOM 752 N N . ASP A 1 96 ? 53.270 31.413 64.556 1.00 68.41 322 ASP A N 1
ATOM 753 C CA . ASP A 1 96 ? 53.307 32.404 63.471 1.00 69.25 322 ASP A CA 1
ATOM 754 C C . ASP A 1 96 ? 52.409 32.099 62.270 1.00 67.80 322 ASP A C 1
ATOM 755 O O . ASP A 1 96 ? 52.839 32.275 61.134 1.00 68.69 322 ASP A O 1
ATOM 760 N N . GLY A 1 97 ? 51.174 31.660 62.501 1.00 65.46 323 GLY A N 1
ATOM 761 C CA . GLY A 1 97 ? 50.297 31.364 61.380 1.00 60.4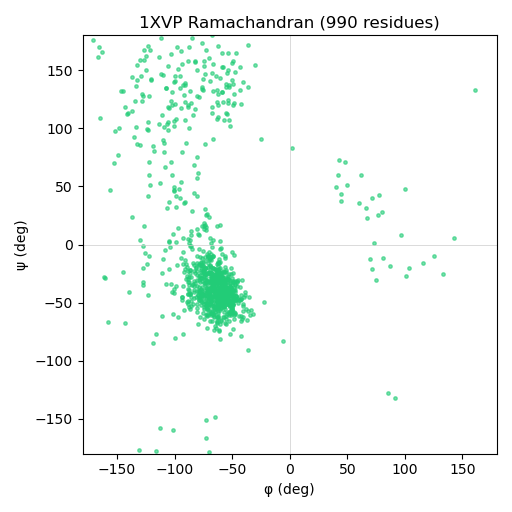2 323 GLY A CA 1
ATOM 762 C C . GLY A 1 97 ? 48.841 31.208 61.757 1.00 58.02 323 GLY A C 1
ATOM 763 O O . GLY A 1 97 ? 48.497 31.141 62.934 1.00 56.63 323 GLY A O 1
ATOM 764 N N . ILE A 1 98 ? 47.986 31.143 60.744 1.00 57.22 324 ILE A N 1
ATOM 765 C CA . ILE A 1 98 ? 46.549 30.993 60.942 1.00 56.57 324 ILE A CA 1
ATOM 766 C C . ILE A 1 98 ? 45.930 29.848 60.156 1.00 57.15 324 ILE A C 1
ATOM 767 O O . ILE A 1 98 ? 46.014 29.773 58.923 1.00 55.33 324 ILE A O 1
ATOM 772 N N . LEU A 1 99 ? 45.285 28.967 60.905 1.00 57.95 325 LEU A N 1
ATOM 773 C CA . LEU A 1 99 ? 44.619 27.812 60.354 1.00 58.88 325 LEU A CA 1
ATOM 774 C C . LEU A 1 99 ? 43.191 28.189 59.975 1.00 61.05 325 LEU A C 1
ATOM 775 O O . LEU A 1 99 ? 42.394 28.590 60.825 1.00 60.78 325 LEU A O 1
ATOM 780 N N . LEU A 1 100 ? 42.890 28.077 58.684 1.00 64.53 326 LEU A N 1
ATOM 781 C CA . LEU A 1 100 ? 41.566 28.383 58.146 1.00 67.86 326 LEU A CA 1
ATOM 782 C C . LEU A 1 100 ? 40.734 27.131 57.891 1.00 69.96 326 LEU A C 1
ATOM 783 O O . LEU A 1 100 ? 41.242 26.128 57.372 1.00 69.51 326 LEU A O 1
ATOM 788 N N . ALA A 1 101 ? 39.444 27.235 58.221 1.00 72.26 327 ALA A N 1
ATOM 789 C CA . ALA A 1 101 ? 38.458 26.156 58.104 1.00 73.60 327 ALA A CA 1
ATOM 790 C C . ALA A 1 101 ? 38.263 25.503 56.729 1.00 74.21 327 ALA A C 1
ATOM 791 O O . ALA A 1 101 ? 37.595 24.464 56.622 1.00 73.70 327 ALA A O 1
ATOM 793 N N . THR A 1 102 ? 38.830 26.109 55.686 1.00 74.82 328 THR A N 1
ATOM 794 C CA . THR A 1 102 ? 38.748 25.556 54.333 1.00 75.02 328 THR A CA 1
ATOM 795 C C . THR A 1 102 ? 39.797 24.447 54.144 1.00 75.18 328 THR A C 1
ATOM 796 O O . THR A 1 102 ? 39.710 23.637 53.213 1.00 75.01 328 THR A O 1
ATOM 800 N N . GLY A 1 103 ? 40.768 24.412 55.056 1.00 74.92 329 GLY A N 1
ATOM 801 C CA . GLY A 1 103 ? 41.839 23.435 54.997 1.00 73.82 329 GLY A CA 1
ATOM 802 C C . GLY A 1 103 ? 43.023 24.149 54.390 1.00 72.82 329 GLY A C 1
ATOM 803 O O . GLY A 1 103 ? 43.671 23.651 53.464 1.00 73.07 329 GLY A O 1
ATOM 804 N N . LEU A 1 104 ? 43.301 25.334 54.920 1.00 70.49 330 LEU A N 1
ATOM 805 C CA . LEU A 1 104 ? 44.384 26.140 54.411 1.00 68.67 330 LEU A CA 1
ATOM 806 C C . LEU A 1 104 ? 45.049 26.949 55.515 1.00 65.79 330 LEU A C 1
ATOM 807 O O . LEU A 1 104 ? 44.388 27.587 56.323 1.00 65.71 330 LEU A O 1
ATOM 812 N N . HIS A 1 105 ? 46.370 26.901 55.552 1.00 62.34 331 HIS A N 1
ATOM 813 C CA . HIS A 1 105 ? 47.132 27.634 56.543 1.00 59.81 331 HIS A CA 1
ATOM 814 C C . HIS A 1 105 ? 47.508 28.961 55.914 1.00 59.76 331 HIS A C 1
ATOM 815 O O . HIS A 1 105 ? 47.562 29.083 54.685 1.00 59.48 331 HIS A O 1
ATOM 822 N N . VAL A 1 106 ? 47.743 29.960 56.755 1.00 57.98 332 VAL A N 1
ATOM 823 C CA . VAL A 1 106 ? 48.145 31.268 56.273 1.00 56.60 332 VAL A CA 1
ATOM 824 C C . VAL A 1 106 ? 49.266 31.796 57.149 1.00 56.82 332 VAL A C 1
ATOM 825 O O . VAL A 1 106 ? 49.072 32.048 58.340 1.00 56.60 332 VAL A O 1
ATOM 829 N N . HIS A 1 107 ? 50.446 31.955 56.555 1.00 55.81 333 HIS A N 1
ATOM 830 C CA . HIS A 1 107 ? 51.597 32.420 57.308 1.00 55.40 333 HIS A CA 1
ATOM 831 C C . HIS A 1 107 ? 51.640 33.929 57.528 1.00 55.07 333 HIS A C 1
ATOM 832 O O . HIS A 1 107 ? 51.141 34.700 56.711 1.00 55.01 333 HIS A O 1
ATOM 839 N N . ARG A 1 108 ? 52.245 34.328 58.647 1.00 54.51 334 ARG A N 1
ATOM 840 C CA . ARG A 1 108 ? 52.423 35.726 59.021 1.00 55.21 334 ARG A CA 1
ATOM 841 C C . ARG A 1 108 ? 52.989 36.566 57.851 1.00 55.68 334 ARG A C 1
ATOM 842 O O . ARG A 1 108 ? 52.678 37.749 57.706 1.00 55.68 334 ARG A O 1
ATOM 850 N N . ASN A 1 109 ? 53.807 35.935 57.014 1.00 56.50 335 ASN A N 1
ATOM 851 C CA . ASN A 1 109 ? 54.419 36.572 55.856 1.00 55.70 335 ASN A CA 1
ATOM 852 C C . ASN A 1 109 ? 53.437 36.827 54.729 1.00 55.90 335 ASN A C 1
ATOM 853 O O . ASN A 1 109 ? 53.548 37.839 54.037 1.00 57.27 335 ASN A O 1
ATOM 858 N N . SER A 1 110 ? 52.503 35.906 54.511 1.00 55.57 336 SER A N 1
ATOM 859 C CA . SER A 1 110 ? 51.497 36.112 53.474 1.00 56.98 336 SER A CA 1
ATOM 860 C C . SER A 1 110 ? 50.608 37.280 53.899 1.00 57.76 336 SER A C 1
ATOM 861 O O . SER A 1 110 ? 50.042 37.982 53.059 1.00 59.41 336 SER A O 1
ATOM 864 N N . ALA A 1 111 ? 50.492 37.478 55.211 1.00 57.45 337 ALA A N 1
ATOM 865 C CA . ALA A 1 111 ? 49.695 38.559 55.770 1.00 56.36 337 ALA A CA 1
ATOM 866 C C . ALA A 1 111 ? 50.308 39.890 55.395 1.00 56.76 337 ALA A C 1
ATOM 867 O O . ALA A 1 111 ? 49.776 40.595 54.545 1.00 57.20 337 ALA A O 1
ATOM 869 N N . HIS A 1 112 ? 51.430 40.225 56.034 1.00 57.50 338 HIS A N 1
ATOM 870 C CA . HIS A 1 112 ? 52.128 41.482 55.776 1.00 56.68 338 HIS A CA 1
ATOM 871 C C . HIS A 1 112 ? 52.205 41.802 54.298 1.00 56.06 338 HIS A C 1
ATOM 872 O O . HIS A 1 112 ? 51.869 42.919 53.890 1.00 57.17 338 HIS A O 1
ATOM 879 N N . SER A 1 113 ? 52.609 40.817 53.498 1.00 53.18 339 SER A N 1
ATOM 880 C CA . SER A 1 113 ? 52.722 41.003 52.062 1.00 51.79 339 SER A CA 1
ATOM 881 C C . SER A 1 113 ? 51.367 41.033 51.337 1.00 53.27 339 SER A C 1
ATOM 882 O O . SER A 1 113 ? 51.302 40.888 50.116 1.00 54.74 339 SER A O 1
ATOM 885 N N . ALA A 1 114 ? 50.287 41.210 52.094 1.00 53.74 340 ALA A N 1
ATOM 886 C CA . ALA A 1 114 ? 48.936 41.315 51.537 1.00 53.85 340 ALA A CA 1
ATOM 887 C C . ALA A 1 114 ? 48.293 42.592 52.088 1.00 54.15 340 ALA A C 1
ATOM 888 O O . ALA A 1 114 ? 47.161 42.930 51.743 1.00 56.59 340 ALA A O 1
ATOM 890 N N . GLY A 1 115 ? 49.035 43.302 52.940 1.00 54.27 341 GLY A N 1
ATOM 891 C CA . GLY A 1 115 ? 48.558 44.555 53.500 1.00 54.54 341 GLY A CA 1
ATOM 892 C C . GLY A 1 115 ? 48.025 44.460 54.910 1.00 55.15 341 GLY A C 1
ATOM 893 O O . GLY A 1 115 ? 48.083 45.429 55.678 1.00 56.29 341 GLY A O 1
ATOM 894 N N . VAL A 1 116 ? 47.528 43.277 55.258 1.00 54.12 342 VAL A N 1
ATOM 895 C CA . VAL A 1 116 ? 46.932 43.032 56.566 1.00 52.47 342 VAL A CA 1
ATOM 896 C C . VAL A 1 116 ? 47.831 42.496 57.683 1.00 51.34 342 VAL A C 1
ATOM 897 O O . VAL A 1 116 ? 47.386 41.711 58.519 1.00 51.61 342 VAL A O 1
ATOM 901 N N . GLY A 1 117 ? 49.084 42.924 57.715 1.00 49.82 343 GLY A N 1
ATOM 902 C CA . GLY A 1 117 ? 49.963 42.461 58.768 1.00 49.03 343 GLY A CA 1
ATOM 903 C C . GLY A 1 117 ? 49.604 43.072 60.112 1.00 49.24 343 GLY A C 1
ATOM 904 O O . GLY A 1 117 ? 49.732 42.430 61.144 1.00 48.84 343 GLY A O 1
ATOM 905 N N . ALA A 1 118 ? 49.142 44.315 60.111 1.00 50.65 344 ALA A N 1
ATOM 906 C CA . ALA A 1 118 ? 48.790 44.980 61.359 1.00 51.39 344 ALA A CA 1
ATOM 907 C C . ALA A 1 118 ? 47.839 44.147 62.206 1.00 51.90 344 ALA A C 1
ATOM 908 O O . ALA A 1 118 ? 48.159 43.801 63.344 1.00 50.81 344 ALA A O 1
ATOM 910 N N . ILE A 1 119 ? 46.679 43.822 61.636 1.00 53.24 345 ILE A N 1
ATOM 911 C CA . ILE A 1 119 ? 45.642 43.042 62.323 1.00 54.37 345 ILE A CA 1
ATOM 912 C C . ILE A 1 119 ? 45.991 41.564 62.508 1.00 56.30 345 ILE A C 1
ATOM 913 O O . ILE A 1 119 ? 45.659 40.969 63.540 1.00 58.21 345 ILE A O 1
ATOM 918 N N . PHE A 1 120 ? 46.644 40.967 61.514 1.00 55.96 346 PHE A N 1
ATOM 919 C CA . PHE A 1 120 ? 47.047 39.573 61.610 1.00 54.14 346 PHE A CA 1
ATOM 920 C C . PHE A 1 120 ? 47.944 39.475 62.855 1.00 53.91 346 PHE A C 1
ATOM 921 O O . PHE A 1 120 ? 47.737 38.638 63.720 1.00 53.47 346 PHE A O 1
ATOM 929 N N . ASP A 1 121 ? 48.930 40.354 62.950 1.00 54.71 347 ASP A N 1
ATOM 930 C CA . ASP A 1 121 ? 49.818 40.371 64.100 1.00 56.58 347 ASP A CA 1
ATOM 931 C C . ASP A 1 121 ? 48.997 40.500 65.387 1.00 56.93 347 ASP A C 1
ATOM 932 O O . ASP A 1 121 ? 49.208 39.756 66.335 1.00 58.23 347 ASP A O 1
ATOM 937 N N . ARG A 1 122 ? 48.058 41.442 65.414 1.00 57.44 348 ARG A N 1
ATOM 938 C CA . ARG A 1 122 ? 47.218 41.681 66.592 1.00 57.64 348 ARG A CA 1
ATOM 939 C C . ARG A 1 122 ? 46.430 40.447 67.039 1.00 55.37 348 ARG A C 1
ATOM 940 O O . ARG A 1 122 ? 46.264 40.216 68.236 1.00 56.29 348 ARG A O 1
ATOM 948 N N . VAL A 1 123 ? 45.932 39.659 66.095 1.00 52.07 349 VAL A N 1
ATOM 949 C CA . VAL A 1 123 ? 45.192 38.459 66.468 1.00 49.87 349 VAL A CA 1
ATOM 950 C C . VAL A 1 123 ? 46.115 37.430 67.124 1.00 50.32 349 VAL A C 1
ATOM 951 O O . VAL A 1 123 ? 45.770 36.842 68.147 1.00 50.53 349 VAL A O 1
ATOM 955 N N . LEU A 1 124 ? 47.293 37.211 66.552 1.00 49.52 350 LEU A N 1
ATOM 956 C CA . LEU A 1 124 ? 48.219 36.254 67.145 1.00 48.58 350 LEU A CA 1
ATOM 957 C C . LEU A 1 124 ? 48.667 36.697 68.535 1.00 49.09 350 LEU A C 1
ATOM 958 O O . LEU A 1 124 ? 48.802 35.888 69.432 1.00 50.09 350 LEU A O 1
ATOM 963 N N . THR A 1 125 ? 48.894 37.987 68.719 1.00 48.27 351 THR A N 1
ATOM 964 C CA . THR A 1 125 ? 49.358 38.472 70.002 1.00 48.38 351 THR A CA 1
ATOM 965 C C . THR A 1 125 ? 48.313 38.566 71.099 1.00 49.39 351 THR A C 1
ATOM 966 O O . THR A 1 125 ? 48.588 38.254 72.258 1.00 49.86 351 THR A O 1
ATOM 970 N N . GLU A 1 126 ? 47.118 39.006 70.728 1.00 49.73 352 GLU A N 1
ATOM 971 C CA . GLU A 1 126 ? 46.029 39.180 71.683 1.00 49.10 352 GLU A CA 1
ATOM 972 C C . GLU A 1 126 ? 45.124 37.967 71.837 1.00 48.91 352 GLU A C 1
ATOM 973 O O . GLU A 1 126 ? 44.458 37.815 72.863 1.00 46.99 352 GLU A O 1
ATOM 979 N N . LEU A 1 127 ? 45.093 37.120 70.811 1.00 49.57 353 LEU A N 1
ATOM 980 C CA . LEU A 1 127 ? 44.250 35.932 70.822 1.00 49.71 353 LEU A CA 1
ATOM 981 C C . LEU A 1 127 ? 45.021 34.614 70.771 1.00 51.19 353 LEU A C 1
ATOM 982 O O . LEU A 1 127 ? 45.171 33.943 71.796 1.00 51.59 353 LEU A O 1
ATOM 987 N N . VAL A 1 128 ? 45.510 34.235 69.592 1.00 52.43 354 VAL A N 1
ATOM 988 C CA . VAL A 1 128 ? 46.243 32.978 69.459 1.00 54.81 354 VAL A CA 1
ATOM 989 C C . VAL A 1 128 ? 47.338 32.791 70.517 1.00 57.38 354 VAL A C 1
ATOM 990 O O . VAL A 1 128 ? 47.437 31.731 71.133 1.00 58.42 354 VAL A O 1
ATOM 994 N N . SER A 1 129 ? 48.151 33.822 70.728 1.00 59.40 355 SER A N 1
ATOM 995 C CA . SER A 1 129 ? 49.231 33.783 71.707 1.00 59.86 355 SER A CA 1
ATOM 996 C C . SER A 1 129 ? 48.669 33.542 73.100 1.00 61.16 355 SER A C 1
ATOM 997 O O . SER A 1 129 ? 49.086 32.613 73.779 1.00 62.72 355 SER A O 1
ATOM 1000 N N . LYS A 1 130 ? 47.707 34.367 73.509 1.00 62.55 356 LYS A N 1
ATOM 1001 C CA . LYS A 1 130 ? 47.089 34.270 74.837 1.00 64.12 356 LYS A CA 1
ATOM 1002 C C . LYS A 1 130 ? 46.378 32.956 75.194 1.00 64.40 356 LYS A C 1
ATOM 1003 O O . LYS A 1 130 ? 46.614 32.387 76.268 1.00 64.46 356 LYS A O 1
ATOM 1009 N N . MET A 1 131 ? 45.497 32.492 74.313 1.00 64.25 357 MET A N 1
ATOM 1010 C CA . MET A 1 131 ? 44.773 31.242 74.531 1.00 64.32 357 MET A CA 1
ATOM 1011 C C . MET A 1 131 ? 45.768 30.092 74.728 1.00 66.69 357 MET A C 1
ATOM 1012 O O . MET A 1 131 ? 45.549 29.196 75.548 1.00 67.29 357 MET A O 1
ATOM 1017 N N . ARG A 1 132 ? 46.861 30.133 73.964 1.00 68.69 358 ARG A N 1
ATOM 1018 C CA . ARG A 1 132 ? 47.923 29.130 74.028 1.00 69.43 358 ARG A CA 1
ATOM 1019 C C . ARG A 1 132 ? 48.632 29.182 75.381 1.00 70.56 358 ARG A C 1
ATOM 1020 O O . ARG A 1 132 ? 48.620 28.216 76.144 1.00 71.70 358 ARG A O 1
ATOM 1028 N N . ASP A 1 133 ? 49.254 30.318 75.668 1.00 71.14 359 ASP A N 1
ATOM 1029 C CA . ASP A 1 133 ? 49.976 30.506 76.918 1.00 72.38 359 ASP A CA 1
ATOM 1030 C C . ASP A 1 133 ? 49.150 30.106 78.136 1.00 72.48 359 ASP A C 1
ATOM 1031 O O . ASP A 1 133 ? 49.688 29.623 79.131 1.00 72.21 359 ASP A O 1
ATOM 1036 N N . MET A 1 134 ? 47.840 30.300 78.045 1.00 72.95 360 MET A N 1
ATOM 1037 C CA . MET A 1 134 ? 46.937 29.969 79.131 1.00 73.54 360 MET A CA 1
ATOM 1038 C C . MET A 1 134 ? 46.337 28.563 79.046 1.00 72.98 360 MET A C 1
ATOM 1039 O O . MET A 1 134 ? 45.662 28.118 79.973 1.00 72.83 360 MET A O 1
ATOM 1044 N N . GLN A 1 135 ? 46.592 27.859 77.948 1.00 73.16 361 GLN A N 1
ATOM 1045 C CA . GLN A 1 135 ? 46.045 26.515 77.750 1.00 72.86 361 GLN A CA 1
ATOM 1046 C C . GLN A 1 135 ? 44.565 26.562 78.066 1.00 70.03 361 GLN A C 1
ATOM 1047 O O . GLN A 1 135 ? 44.111 26.047 79.083 1.00 69.89 361 GLN A O 1
ATOM 1053 N N . MET A 1 136 ? 43.828 27.210 77.180 1.00 66.85 362 MET A N 1
ATOM 1054 C CA . MET A 1 136 ? 42.395 27.360 77.308 1.00 64.55 362 MET A CA 1
ATOM 1055 C C . MET A 1 136 ? 41.818 26.190 76.558 1.00 62.19 362 MET A C 1
ATOM 1056 O O . MET A 1 136 ? 42.184 25.981 75.414 1.00 60.63 362 MET A O 1
ATOM 1061 N N . ASP A 1 137 ? 40.923 25.425 77.169 1.00 61.86 363 ASP A N 1
ATOM 1062 C CA . ASP A 1 137 ? 40.373 24.283 76.451 1.00 64.17 363 ASP A CA 1
ATOM 1063 C C . ASP A 1 137 ? 39.184 24.592 75.544 1.00 63.42 363 ASP A C 1
ATOM 1064 O O . ASP A 1 137 ? 38.739 25.731 75.462 1.00 61.98 363 ASP A O 1
ATOM 1069 N N . LYS A 1 138 ? 38.703 23.565 74.843 1.00 64.47 364 LYS A N 1
ATOM 1070 C CA . LYS A 1 138 ? 37.570 23.693 73.924 1.00 65.42 364 LYS A CA 1
ATOM 1071 C C . LYS A 1 138 ? 36.253 24.030 74.630 1.00 66.75 364 LYS A C 1
ATOM 1072 O O . LYS A 1 138 ? 35.403 24.711 74.060 1.00 67.95 364 LYS A O 1
ATOM 1078 N N . THR A 1 139 ? 36.065 23.530 75.851 1.00 67.50 365 THR A N 1
ATOM 1079 C CA . THR A 1 139 ? 34.849 23.827 76.608 1.00 67.39 365 THR A CA 1
ATOM 1080 C C . THR A 1 139 ? 34.840 25.325 76.884 1.00 65.29 365 THR A C 1
ATOM 1081 O O . THR A 1 139 ? 33.903 26.038 76.529 1.00 64.23 365 THR A O 1
ATOM 1085 N N . GLU A 1 140 ? 35.909 25.797 77.504 1.00 63.38 366 GLU A N 1
ATOM 1086 C CA . GLU A 1 140 ? 36.037 27.199 77.805 1.00 63.26 366 GLU A CA 1
ATOM 1087 C C . GLU A 1 140 ? 35.806 28.060 76.554 1.00 63.51 366 GLU A C 1
ATOM 1088 O O . GLU A 1 140 ? 35.215 29.136 76.644 1.00 64.65 366 GLU A O 1
ATOM 1094 N N . LEU A 1 141 ? 36.255 27.596 75.389 1.00 62.96 367 LEU A N 1
ATOM 1095 C CA . LEU A 1 141 ? 36.034 28.353 74.159 1.00 63.31 367 LEU A CA 1
ATOM 1096 C C . LEU A 1 141 ? 34.533 28.571 73.988 1.00 64.88 367 LEU A C 1
ATOM 1097 O O . LEU A 1 141 ? 34.059 29.702 73.995 1.00 65.92 367 LEU A O 1
ATOM 1102 N N . GLY A 1 142 ? 33.794 27.474 73.843 1.00 65.81 368 GLY A N 1
ATOM 1103 C CA . GLY A 1 142 ? 32.355 27.548 73.664 1.00 66.57 368 GLY A CA 1
ATOM 1104 C C . GLY A 1 142 ? 31.641 28.406 74.692 1.00 67.29 368 GLY A C 1
ATOM 1105 O O . GLY A 1 142 ? 30.590 28.968 74.394 1.00 68.36 368 GLY A O 1
ATOM 1106 N N . CYS A 1 143 ? 32.190 28.503 75.901 1.00 66.63 369 CYS A N 1
ATOM 1107 C CA . CYS A 1 143 ? 31.573 29.319 76.936 1.00 66.16 369 CYS A CA 1
ATOM 1108 C C . CYS A 1 143 ? 31.754 30.795 76.661 1.00 64.54 369 CYS A C 1
ATOM 1109 O O . CYS A 1 143 ? 30.941 31.602 77.093 1.00 65.72 369 CYS A O 1
ATOM 1112 N N . LEU A 1 144 ? 32.829 31.157 75.971 1.00 61.97 370 LEU A N 1
ATOM 1113 C CA . LEU A 1 144 ? 33.029 32.551 75.619 1.00 60.59 370 LEU A CA 1
ATOM 1114 C C . LEU A 1 144 ? 32.289 32.764 74.298 1.00 59.90 370 LEU A C 1
ATOM 1115 O O . LEU A 1 144 ? 31.591 33.754 74.122 1.00 59.40 370 LEU A O 1
ATOM 1120 N N . ARG A 1 145 ? 32.409 31.819 73.375 1.00 60.51 371 ARG A N 1
ATOM 1121 C CA . ARG A 1 145 ? 31.697 31.927 72.107 1.00 61.54 371 ARG A CA 1
ATOM 1122 C C . ARG A 1 145 ? 30.197 32.050 72.375 1.00 63.75 371 ARG A C 1
ATOM 1123 O O . ARG A 1 145 ? 29.452 32.572 71.551 1.00 65.68 371 ARG A O 1
ATOM 1131 N N . ALA A 1 146 ? 29.760 31.566 73.533 1.00 65.69 372 ALA A N 1
ATOM 1132 C CA . ALA A 1 146 ? 28.353 31.617 73.925 1.00 66.62 372 ALA A CA 1
ATOM 1133 C C . ALA A 1 146 ? 28.001 32.951 74.594 1.00 66.80 372 ALA A C 1
ATOM 1134 O O . ALA A 1 146 ? 26.970 33.553 74.283 1.00 66.75 372 ALA A O 1
ATOM 1136 N N . ILE A 1 147 ? 28.858 33.392 75.517 1.00 66.32 373 ILE A N 1
ATOM 1137 C CA . ILE A 1 147 ? 28.686 34.654 76.239 1.00 65.65 373 ILE A CA 1
ATOM 1138 C C . ILE A 1 147 ? 28.597 35.831 75.252 1.00 67.37 373 ILE A C 1
ATOM 1139 O O . ILE A 1 147 ? 27.864 36.801 75.482 1.00 67.87 373 ILE A O 1
ATOM 1144 N N . VAL A 1 148 ? 29.359 35.736 74.161 1.00 68.69 374 VAL A N 1
ATOM 1145 C CA . VAL A 1 148 ? 29.382 36.746 73.097 1.00 69.32 374 VAL A CA 1
ATOM 1146 C C . VAL A 1 148 ? 28.049 36.681 72.339 1.00 69.99 374 VAL A C 1
ATOM 1147 O O . VAL A 1 148 ? 27.452 37.715 71.997 1.00 70.86 374 VAL A O 1
ATOM 1151 N N . LEU A 1 149 ? 27.599 35.452 72.089 1.00 69.68 375 LEU A N 1
ATOM 1152 C CA . LEU A 1 149 ? 26.336 35.185 71.414 1.00 69.22 375 LEU A CA 1
ATOM 1153 C C . LEU A 1 149 ? 25.234 35.917 72.177 1.00 70.12 375 LEU A C 1
ATOM 1154 O O . LEU A 1 149 ? 24.545 36.783 71.628 1.00 69.90 375 LEU A O 1
ATOM 1159 N N . PHE A 1 150 ? 25.087 35.561 73.453 1.00 71.34 376 PHE A N 1
ATOM 1160 C CA . PHE A 1 150 ? 24.087 36.170 74.331 1.00 71.45 376 PHE A CA 1
ATOM 1161 C C . PHE A 1 150 ? 24.591 37.514 74.862 1.00 70.78 376 PHE A C 1
ATOM 1162 O O . PHE A 1 150 ? 25.013 37.631 76.016 1.00 69.87 376 PHE A O 1
ATOM 1170 N N . ASN A 1 151 ? 24.564 38.518 73.988 1.00 71.11 377 ASN A N 1
ATOM 1171 C CA . ASN A 1 151 ? 24.988 39.871 74.334 1.00 71.63 377 ASN A CA 1
ATOM 1172 C C . ASN A 1 151 ? 23.715 40.658 74.635 1.00 72.58 377 ASN A C 1
ATOM 1173 O O . ASN A 1 151 ? 22.927 40.967 73.735 1.00 73.16 377 ASN A O 1
ATOM 1178 N N . PRO A 1 152 ? 23.490 40.976 75.917 1.00 73.23 378 PRO A N 1
ATOM 1179 C CA . PRO A 1 152 ? 22.301 41.727 76.334 1.00 74.13 378 PRO A CA 1
ATOM 1180 C C . PRO A 1 152 ? 22.159 43.098 75.654 1.00 75.44 378 PRO A C 1
ATOM 1181 O O . PRO A 1 152 ? 21.073 43.482 75.206 1.00 76.73 378 PRO A O 1
ATOM 1185 N N . ASP A 1 153 ? 23.280 43.809 75.566 1.00 75.78 379 ASP A N 1
ATOM 1186 C CA . ASP A 1 153 ? 23.357 45.144 74.992 1.00 74.90 379 ASP A CA 1
ATOM 1187 C C . ASP A 1 153 ? 23.116 45.291 73.483 1.00 75.13 379 ASP A C 1
ATOM 1188 O O . ASP A 1 153 ? 23.149 46.405 72.970 1.00 74.18 379 ASP A O 1
ATOM 1193 N N . SER A 1 154 ? 22.886 44.190 72.770 1.00 76.47 380 SER A N 1
ATOM 1194 C CA . SER A 1 154 ? 22.604 44.283 71.338 1.00 79.13 380 SER A CA 1
ATOM 1195 C C . SER A 1 154 ? 21.360 45.167 71.188 1.00 81.88 380 SER A C 1
ATOM 1196 O O . SER A 1 154 ? 20.355 44.964 71.876 1.00 82.60 380 SER A O 1
ATOM 1199 N N . LYS A 1 155 ? 21.437 46.147 70.292 1.00 85.02 381 LYS A N 1
ATOM 1200 C CA . LYS A 1 155 ? 20.342 47.086 70.057 1.00 87.16 381 LYS A CA 1
ATOM 1201 C C . LYS A 1 155 ? 19.192 46.512 69.248 1.00 88.31 381 LYS A C 1
ATOM 1202 O O . LYS A 1 155 ? 19.404 45.875 68.216 1.00 88.20 381 LYS A O 1
ATOM 1208 N N . GLY A 1 156 ? 17.972 46.764 69.719 1.00 89.84 382 GLY A N 1
ATOM 1209 C CA . GLY A 1 156 ? 16.782 46.276 69.042 1.00 91.67 382 GLY A CA 1
ATOM 1210 C C . GLY A 1 156 ? 16.259 44.979 69.636 1.00 93.12 382 GLY A C 1
ATOM 1211 O O . GLY A 1 156 ? 15.339 44.353 69.098 1.00 93.55 382 GLY A O 1
ATOM 1212 N N . LEU A 1 157 ? 16.848 44.581 70.759 1.00 94.06 383 LEU A N 1
ATOM 1213 C CA . LEU A 1 157 ? 16.477 43.351 71.445 1.00 94.60 383 LEU A CA 1
ATOM 1214 C C . LEU A 1 157 ? 15.064 43.461 72.023 1.00 95.33 383 LEU A C 1
ATOM 1215 O O . LEU A 1 157 ? 14.799 44.320 72.864 1.00 96.10 383 LEU A O 1
ATOM 1220 N N . SER A 1 158 ? 14.160 42.596 71.563 1.00 95.74 384 SER A N 1
ATOM 1221 C CA . SER A 1 158 ? 12.775 42.598 72.047 1.00 95.78 384 SER A CA 1
ATOM 1222 C C . SER A 1 158 ? 12.727 42.309 73.549 1.00 95.97 384 SER A C 1
ATOM 1223 O O . SER A 1 158 ? 11.868 42.827 74.268 1.00 95.43 384 SER A O 1
ATOM 1226 N N . ASN A 1 159 ? 13.639 41.459 74.013 1.00 96.38 385 ASN A N 1
ATOM 1227 C CA . ASN A 1 159 ? 13.709 41.133 75.425 1.00 96.49 385 ASN A CA 1
ATOM 1228 C C . ASN A 1 159 ? 15.164 41.165 75.873 1.00 96.07 385 ASN A C 1
ATOM 1229 O O . ASN A 1 159 ? 15.882 40.173 75.753 1.00 95.23 385 ASN A O 1
ATOM 1234 N N . PRO A 1 160 ? 15.614 42.330 76.372 1.00 96.59 386 PRO A N 1
ATOM 1235 C CA . PRO A 1 160 ? 16.960 42.636 76.874 1.00 97.28 386 PRO A CA 1
ATOM 1236 C C . PRO A 1 160 ? 17.388 41.815 78.097 1.00 97.49 386 PRO A C 1
ATOM 1237 O O . PRO A 1 160 ? 18.431 41.164 78.078 1.00 98.29 386 PRO A O 1
ATOM 1241 N N . ALA A 1 161 ? 16.590 41.849 79.160 1.00 96.98 387 ALA A N 1
ATOM 1242 C CA . ALA A 1 161 ? 16.920 41.099 80.367 1.00 96.04 387 ALA A CA 1
ATOM 1243 C C . ALA A 1 161 ? 16.832 39.582 80.165 1.00 94.98 387 ALA A C 1
ATOM 1244 O O . ALA A 1 161 ? 17.302 38.812 80.995 1.00 93.65 387 ALA A O 1
ATOM 1246 N N . GLU A 1 162 ? 16.221 39.162 79.062 1.00 94.85 388 GLU A N 1
ATOM 1247 C CA . GLU A 1 162 ? 16.087 37.746 78.727 1.00 95.23 388 GLU A CA 1
ATOM 1248 C C . GLU A 1 162 ? 17.454 37.218 78.288 1.00 93.87 388 GLU A C 1
ATOM 1249 O O . GLU A 1 162 ? 17.942 36.203 78.791 1.00 93.75 388 GLU A O 1
ATOM 1255 N N . VAL A 1 163 ? 18.057 37.914 77.329 1.00 91.76 389 VAL A N 1
ATOM 1256 C CA . VAL A 1 163 ? 19.370 37.553 76.823 1.00 89.32 389 VAL A CA 1
ATOM 1257 C C . VAL A 1 163 ? 20.426 37.782 77.899 1.00 88.55 389 VAL A C 1
ATOM 1258 O O . VAL A 1 163 ? 21.451 37.117 77.912 1.00 88.12 389 VAL A O 1
ATOM 1262 N N . GLU A 1 164 ? 20.178 38.729 78.798 1.00 88.50 390 GLU A N 1
ATOM 1263 C CA . GLU A 1 164 ? 21.111 39.012 79.885 1.00 89.18 390 GLU A CA 1
ATOM 1264 C C . GLU A 1 164 ? 21.042 37.930 80.966 1.00 89.19 390 GLU A C 1
ATOM 1265 O O . GLU A 1 164 ? 21.963 37.794 81.772 1.00 88.47 390 GLU A O 1
ATOM 1271 N N . ALA A 1 165 ? 19.947 37.167 80.973 1.00 89.61 391 ALA A N 1
ATOM 1272 C CA . ALA A 1 165 ? 19.718 36.092 81.946 1.00 88.69 391 ALA A CA 1
ATOM 1273 C C . ALA A 1 165 ? 20.488 34.827 81.600 1.00 88.19 391 ALA A C 1
ATOM 1274 O O . ALA A 1 165 ? 20.958 34.114 82.487 1.00 87.72 391 ALA A O 1
ATOM 1276 N N . LEU A 1 166 ? 20.583 34.545 80.305 1.00 87.28 392 LEU A N 1
ATOM 1277 C CA . LEU A 1 166 ? 21.311 33.384 79.811 1.00 86.73 392 LEU A CA 1
ATOM 1278 C C . LEU A 1 166 ? 22.822 33.628 79.982 1.00 87.86 392 LEU A C 1
ATOM 1279 O O . LEU A 1 166 ? 23.570 32.732 80.371 1.00 87.79 392 LEU A O 1
ATOM 1284 N N . ARG A 1 167 ? 23.254 34.857 79.703 1.00 89.69 393 ARG A N 1
ATOM 1285 C CA . ARG A 1 167 ? 24.654 35.274 79.828 1.00 91.41 393 ARG A CA 1
ATOM 1286 C C . ARG A 1 167 ? 25.088 35.322 81.304 1.00 91.85 393 ARG A C 1
ATOM 1287 O O . ARG A 1 167 ? 26.190 35.756 81.629 1.00 91.29 393 ARG A O 1
ATOM 1295 N N . GLU A 1 168 ? 24.195 34.880 82.186 1.00 93.34 394 GLU A N 1
ATOM 1296 C CA . GLU A 1 168 ? 24.434 34.804 83.629 1.00 94.98 394 GLU A CA 1
ATOM 1297 C C . GLU A 1 168 ? 24.601 33.321 83.967 1.00 94.40 394 GLU A C 1
ATOM 1298 O O . GLU A 1 168 ? 25.372 32.944 84.859 1.00 94.09 394 GLU A O 1
ATOM 1304 N N . LYS A 1 169 ? 23.854 32.496 83.233 1.00 93.51 395 LYS A N 1
ATOM 1305 C CA . LYS A 1 169 ? 23.857 31.047 83.383 1.00 92.21 395 LYS A CA 1
ATOM 1306 C C . LYS A 1 169 ? 25.117 30.426 82.774 1.00 90.92 395 LYS A C 1
ATOM 1307 O O . LYS A 1 169 ? 25.522 29.329 83.166 1.00 91.73 395 LYS A O 1
ATOM 1313 N N . VAL A 1 170 ? 25.727 31.123 81.813 1.00 88.29 396 VAL A N 1
ATOM 1314 C CA . VAL A 1 170 ? 26.969 30.658 81.194 1.00 84.61 396 VAL A CA 1
ATOM 1315 C C . VAL A 1 170 ? 28.106 31.093 82.113 1.00 82.91 396 VAL A C 1
ATOM 1316 O O . VAL A 1 170 ? 29.130 30.429 82.197 1.00 81.92 396 VAL A O 1
ATOM 1320 N N . TYR A 1 171 ? 27.911 32.220 82.793 1.00 82.61 397 TYR A N 1
ATOM 1321 C CA . TYR A 1 171 ? 28.890 32.743 83.741 1.00 83.87 397 TYR A CA 1
ATOM 1322 C C . TYR A 1 171 ? 29.038 31.739 84.885 1.00 83.96 397 TYR A C 1
ATOM 1323 O O . TYR A 1 171 ? 30.136 31.510 85.391 1.00 84.07 397 TYR A O 1
ATOM 1332 N N . ALA A 1 172 ? 27.913 31.161 85.302 1.00 83.54 398 ALA A N 1
ATOM 1333 C CA . ALA A 1 172 ? 27.899 30.186 86.382 1.00 82.42 398 ALA A CA 1
ATOM 1334 C C . ALA A 1 172 ? 28.531 28.881 85.917 1.00 82.82 398 ALA A C 1
ATOM 1335 O O . ALA A 1 172 ? 29.536 28.446 86.477 1.00 82.50 398 ALA A O 1
ATOM 1337 N N . SER A 1 173 ? 27.939 28.274 84.886 1.00 83.53 399 SER A N 1
ATOM 1338 C CA . SER A 1 173 ? 28.421 27.013 84.304 1.00 83.80 399 SER A CA 1
ATOM 1339 C C . SER A 1 173 ? 29.922 27.020 84.049 1.00 84.55 399 SER A C 1
ATOM 1340 O O . SER A 1 173 ? 30.600 26.009 84.253 1.00 84.97 399 SER A O 1
ATOM 1343 N N . LEU A 1 174 ? 30.425 28.164 83.586 1.00 85.41 400 LEU A N 1
ATOM 1344 C CA . LEU A 1 174 ? 31.840 28.339 83.277 1.00 86.16 400 LEU A CA 1
ATOM 1345 C C . LEU A 1 174 ? 32.725 28.509 84.505 1.00 86.95 400 LEU A C 1
ATOM 1346 O O . LEU A 1 174 ? 33.793 27.904 84.580 1.00 87.84 400 LEU A O 1
ATOM 1351 N N . GLU A 1 175 ? 32.308 29.331 85.465 1.00 87.54 401 GLU A N 1
ATOM 1352 C CA . GLU A 1 175 ? 33.125 29.504 86.660 1.00 88.25 401 GLU A CA 1
ATOM 1353 C C . GLU A 1 175 ? 33.232 28.183 87.394 1.00 88.93 401 GLU A C 1
ATOM 1354 O O . GLU A 1 175 ? 34.212 27.939 88.095 1.00 88.85 401 GLU A O 1
ATOM 1360 N N . ALA A 1 176 ? 32.207 27.345 87.234 1.00 89.62 402 ALA A N 1
ATOM 1361 C CA . ALA A 1 176 ? 32.164 26.020 87.845 1.00 89.67 402 ALA A CA 1
ATOM 1362 C C . ALA A 1 176 ? 33.320 25.216 87.269 1.00 90.12 402 ALA A C 1
ATOM 1363 O O . ALA A 1 176 ? 34.192 24.745 88.000 1.00 90.44 402 ALA A O 1
ATOM 1365 N N . TYR A 1 177 ? 33.319 25.075 85.949 1.00 89.69 403 TYR A N 1
ATOM 1366 C CA . TYR A 1 177 ? 34.359 24.348 85.243 1.00 89.76 403 TYR A CA 1
ATOM 1367 C C . TYR A 1 177 ? 35.767 24.883 85.562 1.00 88.77 403 TYR A C 1
ATOM 1368 O O . TYR A 1 177 ? 36.708 24.105 85.669 1.00 88.99 403 TYR A O 1
ATOM 1377 N N . CYS A 1 178 ? 35.908 26.199 85.722 1.00 87.97 404 CYS A N 1
ATOM 1378 C CA . CYS A 1 178 ? 37.209 26.819 86.011 1.00 87.39 404 CYS A CA 1
ATOM 1379 C C . CYS A 1 178 ? 37.705 26.693 87.446 1.00 87.49 404 CYS A C 1
ATOM 1380 O O . CYS A 1 178 ? 38.884 26.952 87.723 1.00 86.94 404 CYS A O 1
ATOM 1383 N N . LYS A 1 179 ? 36.801 26.330 88.353 1.00 87.96 405 LYS A N 1
ATOM 1384 C CA . LYS A 1 179 ? 37.132 26.152 89.768 1.00 88.19 405 LYS A CA 1
ATOM 1385 C C . LYS A 1 179 ? 37.062 24.652 90.079 1.00 87.87 405 LYS A C 1
ATOM 1386 O O . LYS A 1 179 ? 37.517 24.192 91.120 1.00 87.33 405 LYS A O 1
ATOM 1392 N N . HIS A 1 180 ? 36.497 23.904 89.139 1.00 88.28 406 HIS A N 1
ATOM 1393 C CA . HIS A 1 180 ? 36.338 22.459 89.221 1.00 89.00 406 HIS A CA 1
ATOM 1394 C C . HIS A 1 180 ? 37.549 21.782 88.550 1.00 87.56 406 HIS A C 1
ATOM 1395 O O . HIS A 1 180 ? 38.460 21.308 89.234 1.00 86.70 406 HIS A O 1
ATOM 1402 N N . LYS A 1 181 ? 37.566 21.772 87.218 1.00 86.07 407 LYS A N 1
ATOM 1403 C CA . LYS A 1 181 ? 38.649 21.164 86.450 1.00 83.76 407 LYS A CA 1
ATOM 1404 C C . LYS A 1 181 ? 39.979 21.893 86.614 1.00 82.98 407 LYS A C 1
ATOM 1405 O O . LYS A 1 181 ? 41.037 21.284 86.523 1.00 81.79 407 LYS A O 1
ATOM 1411 N N . TYR A 1 182 ? 39.924 23.197 86.862 1.00 83.59 408 TYR A N 1
ATOM 1412 C CA . TYR A 1 182 ? 41.141 23.985 87.031 1.00 84.98 408 TYR A CA 1
ATOM 1413 C C . TYR A 1 182 ? 41.216 24.714 88.369 1.00 84.91 408 TYR A C 1
ATOM 1414 O O . TYR A 1 182 ? 41.313 25.948 88.407 1.00 83.81 408 TYR A O 1
ATOM 1423 N N . PRO A 1 183 ? 41.186 23.957 89.485 1.00 85.40 409 PRO A N 1
ATOM 1424 C CA . PRO A 1 183 ? 41.250 24.513 90.843 1.00 86.04 409 PRO A CA 1
ATOM 1425 C C . PRO A 1 183 ? 42.619 25.064 91.271 1.00 86.44 409 PRO A C 1
ATOM 1426 O O . PRO A 1 183 ? 42.706 25.918 92.150 1.00 85.84 409 PRO A O 1
ATOM 1430 N N . GLU A 1 184 ? 43.685 24.576 90.650 1.00 87.93 410 GLU A N 1
ATOM 1431 C CA . GLU A 1 184 ? 45.032 25.034 90.968 1.00 89.60 410 GLU A CA 1
ATOM 1432 C C . GLU A 1 184 ? 45.167 26.560 90.908 1.00 89.72 410 GLU A C 1
ATOM 1433 O O . GLU A 1 184 ? 45.670 27.166 91.850 1.00 90.05 410 GLU A O 1
ATOM 1439 N N . GLN A 1 185 ? 44.723 27.176 89.812 1.00 89.93 411 GLN A N 1
ATOM 1440 C CA . GLN A 1 185 ? 44.788 28.629 89.665 1.00 89.96 411 GLN A CA 1
ATOM 1441 C C . GLN A 1 185 ? 43.393 29.203 89.905 1.00 89.67 411 GLN A C 1
ATOM 1442 O O . GLN A 1 185 ? 42.415 28.842 89.236 1.00 88.06 411 GLN A O 1
ATOM 1448 N N . PRO A 1 186 ? 43.302 30.125 90.869 1.00 89.82 412 PRO A N 1
ATOM 1449 C CA . PRO A 1 186 ? 42.105 30.835 91.328 1.00 89.91 412 PRO A CA 1
ATOM 1450 C C . PRO A 1 186 ? 41.435 31.656 90.240 1.00 89.71 412 PRO A C 1
ATOM 1451 O O . PRO A 1 186 ? 40.328 31.348 89.786 1.00 90.53 412 PRO A O 1
ATOM 1455 N N . GLY A 1 187 ? 42.133 32.710 89.830 1.00 88.11 413 GLY A N 1
ATOM 1456 C CA . GLY A 1 187 ? 41.604 33.602 88.823 1.00 84.76 413 GLY A CA 1
ATOM 1457 C C . GLY A 1 187 ? 41.581 33.060 87.417 1.00 81.75 413 GLY A C 1
ATOM 1458 O O . GLY A 1 187 ? 41.598 33.840 86.473 1.00 81.54 413 GLY A O 1
ATOM 1459 N N . ARG A 1 188 ? 41.541 31.743 87.252 1.00 79.12 414 ARG A N 1
ATOM 1460 C CA . ARG A 1 188 ? 41.509 31.221 85.907 1.00 77.14 414 ARG A CA 1
ATOM 1461 C C . ARG A 1 188 ? 40.257 31.703 85.197 1.00 77.18 414 ARG A C 1
ATOM 1462 O O . ARG A 1 188 ? 40.334 32.174 84.065 1.00 78.04 414 ARG A O 1
ATOM 1470 N N . PHE A 1 189 ? 39.105 31.594 85.853 1.00 76.78 415 PHE A N 1
ATOM 1471 C CA . PHE A 1 189 ? 37.857 32.046 85.241 1.00 76.28 415 PHE A CA 1
ATOM 1472 C C . PHE A 1 189 ? 37.979 33.480 84.731 1.00 75.32 415 PHE A C 1
ATOM 1473 O O . PHE A 1 189 ? 37.601 33.777 83.596 1.00 74.36 415 PHE A O 1
ATOM 1481 N N . ALA A 1 190 ? 38.501 34.361 85.583 1.00 74.06 416 ALA A N 1
ATOM 1482 C CA . ALA A 1 190 ? 38.699 35.769 85.243 1.00 72.79 416 ALA A CA 1
ATOM 1483 C C . ALA A 1 190 ? 39.651 35.958 84.051 1.00 72.52 416 ALA A C 1
ATOM 1484 O O . ALA A 1 190 ? 39.420 36.820 83.203 1.00 71.97 416 ALA A O 1
ATOM 1486 N N . LYS A 1 191 ? 40.722 35.163 83.997 1.00 71.67 417 LYS A N 1
ATOM 1487 C CA . LYS A 1 191 ? 41.687 35.235 82.900 1.00 70.82 417 LYS A CA 1
ATOM 1488 C C . LYS A 1 191 ? 41.013 34.949 81.560 1.00 70.50 417 LYS A C 1
ATOM 1489 O O . LYS A 1 191 ? 41.333 35.570 80.543 1.00 69.35 417 LYS A O 1
ATOM 1495 N N . LEU A 1 192 ? 40.081 34.000 81.561 1.00 70.44 418 LEU A N 1
ATOM 1496 C CA . LEU A 1 192 ? 39.363 33.632 80.340 1.00 71.26 418 LEU A CA 1
ATOM 1497 C C . LEU A 1 192 ? 38.479 34.739 79.755 1.00 71.13 418 LEU A C 1
ATOM 1498 O O . LEU A 1 192 ? 38.234 34.787 78.544 1.00 70.40 418 LEU A O 1
ATOM 1503 N N . LEU A 1 193 ? 37.993 35.619 80.625 1.00 70.56 419 LEU A N 1
ATOM 1504 C CA . LEU A 1 193 ? 37.128 36.714 80.207 1.00 68.59 419 LEU A CA 1
ATOM 1505 C C . LEU A 1 193 ? 37.936 37.931 79.811 1.00 66.57 419 LEU A C 1
ATOM 1506 O O . LEU A 1 193 ? 37.514 38.718 78.964 1.00 65.14 419 LEU A O 1
ATOM 1511 N N . LEU A 1 194 ? 39.098 38.078 80.437 1.00 65.26 420 LEU A N 1
ATOM 1512 C CA . LEU A 1 194 ? 39.980 39.204 80.179 1.00 64.42 420 LEU A CA 1
ATOM 1513 C C . LEU A 1 194 ? 40.292 39.446 78.700 1.00 65.39 420 LEU A C 1
ATOM 1514 O O . LEU A 1 194 ? 40.697 40.547 78.307 1.00 66.56 420 LEU A O 1
ATOM 1519 N N . ARG A 1 195 ? 40.105 38.427 77.875 1.00 64.78 421 ARG A N 1
ATOM 1520 C CA . ARG A 1 195 ? 40.391 38.570 76.464 1.00 64.11 421 ARG A CA 1
ATOM 1521 C C . ARG A 1 195 ? 39.221 39.126 75.651 1.00 63.49 421 ARG A C 1
ATOM 1522 O O . ARG A 1 195 ? 39.339 39.353 74.454 1.00 64.32 421 ARG A O 1
ATOM 1530 N N . LEU A 1 196 ? 38.095 39.376 76.301 1.00 63.03 422 LEU A N 1
ATOM 1531 C CA . LEU A 1 196 ? 36.935 39.897 75.591 1.00 62.29 422 LEU A CA 1
ATOM 1532 C C . LEU A 1 196 ? 37.046 41.337 75.062 1.00 62.35 422 LEU A C 1
ATOM 1533 O O . LEU A 1 196 ? 36.590 41.615 73.948 1.00 63.24 422 LEU A O 1
ATOM 1538 N N . PRO A 1 197 ? 37.631 42.274 75.846 1.00 61.39 423 PRO A N 1
ATOM 1539 C CA . PRO A 1 197 ? 37.740 43.642 75.320 1.00 60.13 423 PRO A CA 1
ATOM 1540 C C . PRO A 1 197 ? 38.589 43.637 74.038 1.00 59.20 423 PRO A C 1
ATOM 1541 O O . PRO A 1 197 ? 38.198 44.200 73.000 1.00 58.93 423 PRO A O 1
ATOM 1545 N N . ALA A 1 198 ? 39.750 42.985 74.139 1.00 56.12 424 ALA A N 1
ATOM 1546 C CA . ALA A 1 198 ? 40.699 42.861 73.045 1.00 52.48 424 ALA A CA 1
ATOM 1547 C C . ALA A 1 198 ? 40.061 42.248 71.807 1.00 51.32 424 ALA A C 1
ATOM 1548 O O . ALA A 1 198 ? 40.400 42.627 70.688 1.00 51.72 424 ALA A O 1
ATOM 1550 N N . LEU A 1 199 ? 39.150 41.295 72.000 1.00 50.14 425 LEU A N 1
ATOM 1551 C CA . LEU A 1 199 ? 38.463 40.665 70.874 1.00 49.29 425 LEU A CA 1
ATOM 1552 C C . LEU A 1 199 ? 37.385 41.580 70.305 1.00 49.78 425 LEU A C 1
ATOM 1553 O O . LEU A 1 199 ? 37.036 41.489 69.125 1.00 49.41 425 LEU A O 1
ATOM 1558 N N . ARG A 1 200 ? 36.829 42.434 71.161 1.00 50.49 426 ARG A N 1
ATOM 1559 C CA . ARG A 1 200 ? 35.817 43.377 70.730 1.00 49.63 426 ARG A CA 1
ATOM 1560 C C . ARG A 1 200 ? 36.487 44.348 69.757 1.00 50.11 426 ARG A C 1
ATOM 1561 O O . ARG A 1 200 ? 36.026 44.502 68.623 1.00 49.62 426 ARG A O 1
ATOM 1569 N N . SER A 1 201 ? 37.585 44.973 70.193 1.00 49.65 427 SER A N 1
ATOM 1570 C CA . SER A 1 201 ? 38.338 45.914 69.359 1.00 50.03 427 SER A CA 1
ATOM 1571 C C . SER A 1 201 ? 38.818 45.239 68.082 1.00 51.48 427 SER A C 1
ATOM 1572 O O . SER A 1 201 ? 38.719 45.807 66.990 1.00 52.65 427 SER A O 1
ATOM 1575 N N . ILE A 1 202 ? 39.364 44.032 68.226 1.00 52.00 428 ILE A N 1
ATOM 1576 C CA . ILE A 1 202 ? 39.847 43.269 67.079 1.00 51.30 428 ILE A CA 1
ATOM 1577 C C . ILE A 1 202 ? 38.692 43.017 66.111 1.00 50.76 428 ILE A C 1
ATOM 1578 O O . ILE A 1 202 ? 38.854 43.145 64.898 1.00 51.20 428 ILE A O 1
ATOM 1583 N N . GLY A 1 203 ? 37.528 42.668 66.650 1.00 49.18 429 GLY A N 1
ATOM 1584 C CA . GLY A 1 203 ? 36.376 42.436 65.808 1.00 48.20 429 GLY A CA 1
ATOM 1585 C C . GLY A 1 203 ? 36.021 43.690 65.023 1.00 48.25 429 GLY A C 1
ATOM 1586 O O . GLY A 1 203 ? 35.685 43.627 63.842 1.00 46.28 429 GLY A O 1
ATOM 1587 N N . LEU A 1 204 ? 36.104 44.838 65.682 1.00 49.19 430 LEU A N 1
ATOM 1588 C CA . LEU A 1 204 ? 35.793 46.121 65.053 1.00 50.83 430 LEU A CA 1
ATOM 1589 C C . LEU A 1 204 ? 36.777 46.472 63.945 1.00 52.53 430 LEU A C 1
ATOM 1590 O O . LEU A 1 204 ? 36.388 46.988 62.887 1.00 51.55 430 LEU A O 1
ATOM 1595 N N . LYS A 1 205 ? 38.056 46.204 64.204 1.00 54.32 431 LYS A N 1
ATOM 1596 C CA . LYS A 1 205 ? 39.098 46.487 63.234 1.00 54.93 431 LYS A CA 1
ATOM 1597 C C . LYS A 1 205 ? 38.950 45.579 62.027 1.00 54.83 431 LYS A C 1
ATOM 1598 O O . LYS A 1 205 ? 39.299 45.968 60.921 1.00 53.46 431 LYS A O 1
ATOM 1604 N N . CYS A 1 206 ? 38.431 44.373 62.255 1.00 56.70 432 CYS A N 1
ATOM 1605 C CA . CYS A 1 206 ? 38.212 43.380 61.199 1.00 58.69 432 CYS A CA 1
ATOM 1606 C C . CYS A 1 206 ? 37.039 43.731 60.296 1.00 58.36 432 CYS A C 1
ATOM 1607 O O . CYS A 1 206 ? 37.038 43.397 59.112 1.00 58.06 432 CYS A O 1
ATOM 1610 N N . LEU A 1 207 ? 36.023 44.369 60.866 1.00 58.84 433 LEU A N 1
ATOM 1611 C CA . LEU A 1 207 ? 34.871 44.807 60.088 1.00 57.70 433 LEU A CA 1
ATOM 1612 C C . LEU A 1 207 ? 35.416 45.800 59.081 1.00 57.72 433 LEU A C 1
ATOM 1613 O O . LEU A 1 207 ? 35.213 45.660 57.878 1.00 56.25 433 LEU A O 1
ATOM 1618 N N . GLU A 1 208 ? 36.105 46.813 59.606 1.00 58.16 434 GLU A N 1
ATOM 1619 C CA . GLU A 1 208 ? 36.709 47.849 58.790 1.00 57.93 434 GLU A CA 1
ATOM 1620 C C . GLU A 1 208 ? 37.319 47.214 57.553 1.00 57.25 434 GLU A C 1
ATOM 1621 O O . GLU A 1 208 ? 36.895 47.506 56.443 1.00 57.03 434 GLU A O 1
ATOM 1627 N N . HIS A 1 209 ? 38.308 46.342 57.755 1.00 57.49 435 HIS A N 1
ATOM 1628 C CA . HIS A 1 209 ? 38.975 45.643 56.655 1.00 57.83 435 HIS A CA 1
ATOM 1629 C C . HIS A 1 209 ? 37.958 45.079 55.671 1.00 58.75 435 HIS A C 1
ATOM 1630 O O . HIS A 1 209 ? 38.106 45.229 54.464 1.00 57.98 435 HIS A O 1
ATOM 1637 N N . LEU A 1 210 ? 36.937 44.413 56.195 1.00 61.04 436 LEU A N 1
ATOM 1638 C CA . LEU A 1 210 ? 35.900 43.825 55.361 1.00 64.79 436 LEU A CA 1
ATOM 1639 C C . LEU A 1 210 ? 35.150 44.858 54.525 1.00 67.67 436 LEU A C 1
ATOM 1640 O O . LEU A 1 210 ? 34.816 44.595 53.369 1.00 67.17 436 LEU A O 1
ATOM 1645 N N . PHE A 1 211 ? 34.878 46.025 55.110 1.00 71.05 437 PHE A N 1
ATOM 1646 C CA . PHE A 1 211 ? 34.172 47.084 54.396 1.00 74.65 437 PHE A CA 1
ATOM 1647 C C . PHE A 1 211 ? 35.002 47.674 53.253 1.00 75.70 437 PHE A C 1
ATOM 1648 O O . PHE A 1 211 ? 34.466 47.997 52.195 1.00 75.38 437 PHE A O 1
ATOM 1656 N N . PHE A 1 212 ? 36.308 47.796 53.464 1.00 77.01 438 PHE A N 1
ATOM 1657 C CA . PHE A 1 212 ? 37.214 48.324 52.451 1.00 78.23 438 PHE A CA 1
ATOM 1658 C C . PHE A 1 212 ? 37.283 47.446 51.196 1.00 79.63 438 PHE A C 1
ATOM 1659 O O . PHE A 1 212 ? 37.173 47.945 50.081 1.00 80.80 438 PHE A O 1
ATOM 1667 N N . PHE A 1 213 ? 37.473 46.142 51.373 1.00 81.03 439 PHE A N 1
ATOM 1668 C CA . PHE A 1 213 ? 37.577 45.230 50.234 1.00 82.95 439 PHE A CA 1
ATOM 1669 C C . PHE A 1 213 ? 36.277 45.099 49.461 1.00 83.59 439 PHE A C 1
ATOM 1670 O O . PHE A 1 213 ? 36.260 44.672 48.301 1.00 83.39 439 PHE A O 1
ATOM 1678 N N . LYS A 1 214 ? 35.182 45.453 50.117 1.00 84.31 440 LYS A N 1
ATOM 1679 C CA . LYS A 1 214 ? 33.881 45.405 49.486 1.00 85.50 440 LYS A CA 1
ATOM 1680 C C . LYS A 1 214 ? 33.774 46.657 48.628 1.00 85.94 440 LYS A C 1
ATOM 1681 O O . LYS A 1 214 ? 33.812 46.594 47.396 1.00 85.55 440 LYS A O 1
ATOM 1687 N N . LEU A 1 215 ? 33.695 47.794 49.319 1.00 86.67 441 LEU A N 1
ATOM 1688 C CA . LEU A 1 215 ? 33.547 49.120 48.720 1.00 87.36 441 LEU A CA 1
ATOM 1689 C C . LEU A 1 215 ? 34.757 49.727 48.016 1.00 86.71 441 LEU A C 1
ATOM 1690 O O . LEU A 1 215 ? 34.764 50.923 47.744 1.00 87.16 441 LEU A O 1
ATOM 1695 N N . ILE A 1 216 ? 35.771 48.921 47.722 1.00 86.66 442 ILE A N 1
ATOM 1696 C CA . ILE A 1 216 ? 36.963 49.413 47.037 1.00 86.64 442 ILE A CA 1
ATOM 1697 C C . ILE A 1 216 ? 37.688 48.268 46.358 1.00 87.63 442 ILE A C 1
ATOM 1698 O O . ILE A 1 216 ? 37.754 48.201 45.133 1.00 87.09 442 ILE A O 1
ATOM 1703 N N . GLY A 1 217 ? 38.226 47.366 47.167 1.00 89.60 443 GLY A N 1
ATOM 1704 C CA . GLY A 1 217 ? 38.938 46.224 46.631 1.00 93.52 443 GLY A CA 1
ATOM 1705 C C . GLY A 1 217 ? 38.147 45.401 45.623 1.00 95.82 443 GLY A C 1
ATOM 1706 O O . GLY A 1 217 ? 36.917 45.520 45.505 1.00 96.97 443 GLY A O 1
ATOM 1707 N N . ASP A 1 218 ? 38.874 44.560 44.890 1.00 96.19 444 ASP A N 1
ATOM 1708 C CA . ASP A 1 218 ? 38.292 43.686 43.880 1.00 96.25 444 ASP A CA 1
ATOM 1709 C C . ASP A 1 218 ? 37.982 42.332 44.518 1.00 96.49 444 ASP A C 1
ATOM 1710 O O . ASP A 1 218 ? 37.582 41.395 43.825 1.00 97.58 444 ASP A O 1
ATOM 1715 N N . THR A 1 219 ? 38.177 42.235 45.834 1.00 95.48 445 THR A N 1
ATOM 1716 C CA . THR A 1 219 ? 37.948 41.001 46.582 1.00 94.04 445 THR A CA 1
ATOM 1717 C C . THR A 1 219 ? 36.547 40.435 46.390 1.00 93.37 445 THR A C 1
ATOM 1718 O O . THR A 1 219 ? 35.562 41.017 46.841 1.00 92.50 445 THR A O 1
ATOM 1722 N N . PRO A 1 220 ? 36.447 39.277 45.718 1.00 93.44 446 PRO A N 1
ATOM 1723 C CA . PRO A 1 220 ? 35.167 38.617 45.458 1.00 93.66 446 PRO A CA 1
ATOM 1724 C C . PRO A 1 220 ? 34.485 38.207 46.754 1.00 93.62 446 PRO A C 1
ATOM 1725 O O . PRO A 1 220 ? 34.924 37.277 47.435 1.00 93.69 446 PRO A O 1
ATOM 1729 N N . ILE A 1 221 ? 33.413 38.914 47.093 1.00 93.14 447 ILE A N 1
ATOM 1730 C CA . ILE A 1 221 ? 32.678 38.625 48.314 1.00 92.81 447 ILE A CA 1
ATOM 1731 C C . ILE A 1 221 ? 31.436 37.799 48.014 1.00 93.42 447 ILE A C 1
ATOM 1732 O O . ILE A 1 221 ? 30.793 37.964 46.970 1.00 93.11 447 ILE A O 1
ATOM 1737 N N . ASP A 1 222 ? 31.114 36.906 48.943 1.00 93.86 448 ASP A N 1
ATOM 1738 C CA . ASP A 1 222 ? 29.985 36.013 48.797 1.00 94.74 448 ASP A CA 1
ATOM 1739 C C . ASP A 1 222 ? 28.741 36.342 49.585 1.00 94.75 448 ASP A C 1
ATOM 1740 O O . ASP A 1 222 ? 28.755 37.105 50.545 1.00 93.50 448 ASP A O 1
ATOM 1745 N N . THR A 1 223 ? 27.668 35.702 49.147 1.00 96.14 449 THR A N 1
ATOM 1746 C CA . THR A 1 223 ? 26.334 35.822 49.701 1.00 97.98 449 THR A CA 1
ATOM 1747 C C . THR A 1 223 ? 26.196 35.985 51.208 1.00 99.41 449 THR A C 1
ATOM 1748 O O . THR A 1 223 ? 26.181 37.102 51.712 1.00 99.88 449 THR A O 1
ATOM 1752 N N . PHE A 1 224 ? 26.076 34.869 51.921 1.00 100.97 450 PHE A N 1
ATOM 1753 C CA . PHE A 1 224 ? 25.895 34.898 53.369 1.00 102.80 450 PHE A CA 1
ATOM 1754 C C . PHE A 1 224 ? 26.840 35.880 54.057 1.00 104.00 450 PHE A C 1
ATOM 1755 O O . PHE A 1 224 ? 26.420 36.651 54.926 1.00 104.49 450 PHE A O 1
ATOM 1763 N N . LEU A 1 225 ? 28.113 35.845 53.673 1.00 104.95 451 LEU A N 1
ATOM 1764 C CA . LEU A 1 225 ? 29.112 36.749 54.236 1.00 106.14 451 LEU A CA 1
ATOM 1765 C C . LEU A 1 225 ? 28.584 38.179 54.132 1.00 108.14 451 LEU A C 1
ATOM 1766 O O . LEU A 1 225 ? 28.448 38.898 55.133 1.00 108.38 451 LEU A O 1
ATOM 1771 N N . MET A 1 226 ? 28.287 38.554 52.892 1.00 109.70 452 MET A N 1
ATOM 1772 C CA . MET A 1 226 ? 27.752 39.856 52.516 1.00 111.18 452 MET A CA 1
ATOM 1773 C C . MET A 1 226 ? 26.653 40.331 53.489 1.00 112.40 452 MET A C 1
ATOM 1774 O O . MET A 1 226 ? 26.795 41.360 54.157 1.00 112.12 452 MET A O 1
ATOM 1779 N N . GLU A 1 227 ? 25.567 39.562 53.560 1.00 113.45 453 GLU A N 1
ATOM 1780 C CA . GLU A 1 227 ? 24.423 39.868 54.413 1.00 114.15 453 GLU A CA 1
ATOM 1781 C C . GLU A 1 227 ? 24.772 40.290 55.837 1.00 115.22 453 GLU A C 1
ATOM 1782 O O . GLU A 1 227 ? 24.056 41.088 56.439 1.00 115.18 453 GLU A O 1
ATOM 1788 N N . MET A 1 228 ? 25.864 39.765 56.379 1.00 116.91 454 MET A N 1
ATOM 1789 C CA . MET A 1 228 ? 26.241 40.105 57.740 1.00 119.79 454 MET A CA 1
ATOM 1790 C C . MET A 1 228 ? 26.884 41.475 57.957 1.00 123.07 454 MET A C 1
ATOM 1791 O O . MET A 1 228 ? 27.023 41.911 59.103 1.00 123.26 454 MET A O 1
ATOM 1796 N N . LEU A 1 229 ? 27.264 42.158 56.876 1.00 127.29 455 LEU A N 1
ATOM 1797 C CA . LEU A 1 229 ? 27.871 43.490 56.993 1.00 132.04 455 LEU A CA 1
ATOM 1798 C C . LEU A 1 229 ? 26.996 44.615 56.403 1.00 135.64 455 LEU A C 1
ATOM 1799 O O . LEU A 1 229 ? 26.915 44.784 55.181 1.00 135.83 455 LEU A O 1
ATOM 1804 N N . GLU A 1 230 ? 26.351 45.381 57.287 1.00 139.80 456 GLU A N 1
ATOM 1805 C CA . GLU A 1 230 ? 25.462 46.479 56.890 1.00 143.98 456 GLU A CA 1
ATOM 1806 C C . GLU A 1 230 ? 25.396 47.572 57.965 1.00 146.39 456 GLU A C 1
ATOM 1807 O O . GLU A 1 230 ? 24.364 47.734 58.623 1.00 147.23 456 GLU A O 1
ATOM 1813 N N . ALA A 1 231 ? 26.480 48.320 58.144 1.00 148.92 457 ALA A N 1
ATOM 1814 C CA . ALA A 1 231 ? 26.501 49.384 59.147 1.00 151.49 457 ALA A CA 1
ATOM 1815 C C . ALA A 1 231 ? 27.676 50.340 58.937 1.00 153.60 457 ALA A C 1
ATOM 1816 O O . ALA A 1 231 ? 28.832 49.985 59.180 1.00 153.99 457 ALA A O 1
ATOM 1818 N N . PRO A 1 232 ? 27.383 51.575 58.484 1.00 155.40 458 PRO A N 1
ATOM 1819 C CA . PRO A 1 232 ? 28.317 52.678 58.198 1.00 156.17 458 PRO A CA 1
ATOM 1820 C C . PRO A 1 232 ? 29.373 52.979 59.275 1.00 156.38 458 PRO A C 1
ATOM 1821 O O . PRO A 1 232 ? 29.465 52.221 60.267 1.00 156.50 458 PRO A O 1
ATOM 1825 N N . PRO B 2 1 ? 34.736 39.546 101.516 1.00 169.21 103 PRO B N 1
ATOM 1826 C CA . PRO B 2 1 ? 35.872 40.224 102.185 1.00 168.66 103 PRO B CA 1
ATOM 1827 C C . PRO B 2 1 ? 37.210 39.475 102.097 1.00 167.92 103 PRO B C 1
ATOM 1828 O O . PRO B 2 1 ? 37.587 38.742 103.014 1.00 167.56 103 PRO B O 1
ATOM 1832 N N . VAL B 2 2 ? 37.918 39.673 100.984 1.00 166.99 104 VAL B N 1
ATOM 1833 C CA . VAL B 2 2 ? 39.220 39.045 100.750 1.00 165.62 104 VAL B CA 1
ATOM 1834 C C . VAL B 2 2 ? 40.361 40.018 101.088 1.00 164.56 104 VAL B C 1
ATOM 1835 O O . VAL B 2 2 ? 40.130 41.207 101.320 1.00 164.96 104 VAL B O 1
ATOM 1839 N N . GLN B 2 3 ? 41.591 39.512 101.116 1.00 162.53 105 GLN B N 1
ATOM 1840 C CA . GLN B 2 3 ? 42.743 40.346 101.442 1.00 159.99 105 GLN B CA 1
ATOM 1841 C C . GLN B 2 3 ? 43.151 41.325 100.350 1.00 157.46 105 GLN B C 1
ATOM 1842 O O . GLN B 2 3 ? 42.699 41.250 99.209 1.00 156.79 105 GLN B O 1
ATOM 1848 N N . LEU B 2 4 ? 44.022 42.246 100.738 1.00 154.80 106 LEU B N 1
ATOM 1849 C CA . LEU B 2 4 ? 44.564 43.266 99.856 1.00 152.30 106 LEU B CA 1
ATOM 1850 C C . LEU B 2 4 ? 45.960 43.550 100.399 1.00 150.49 106 LEU B C 1
ATOM 1851 O O . LEU B 2 4 ? 46.178 44.543 101.085 1.00 150.64 106 LEU B O 1
ATOM 1856 N N . SER B 2 5 ? 46.888 42.644 100.098 1.00 148.25 107 SER B N 1
ATOM 1857 C CA . SER B 2 5 ? 48.279 42.721 100.542 1.00 145.74 107 SER B CA 1
ATOM 1858 C C . SER B 2 5 ? 48.856 44.122 100.589 1.00 143.68 107 SER B C 1
ATOM 1859 O O . SER B 2 5 ? 48.254 45.076 100.111 1.00 143.59 107 SER B O 1
ATOM 1862 N N . LYS B 2 6 ? 50.056 44.222 101.145 1.00 141.42 108 LYS B N 1
ATOM 1863 C CA . LYS B 2 6 ? 50.749 45.497 101.278 1.00 139.43 108 LYS B CA 1
ATOM 1864 C C . LYS B 2 6 ? 50.808 46.318 99.971 1.00 137.67 108 LYS B C 1
ATOM 1865 O O . LYS B 2 6 ? 50.738 47.550 100.015 1.00 137.56 108 LYS B O 1
ATOM 1871 N N . GLU B 2 7 ? 50.926 45.647 98.820 1.00 135.29 109 GLU B N 1
ATOM 1872 C CA . GLU B 2 7 ? 51.008 46.344 97.527 1.00 132.78 109 GLU B CA 1
ATOM 1873 C C . GLU B 2 7 ? 49.688 46.828 96.930 1.00 130.27 109 GLU B C 1
ATOM 1874 O O . GLU B 2 7 ? 49.616 47.942 96.411 1.00 129.88 109 GLU B O 1
ATOM 1880 N N . GLN B 2 8 ? 48.650 45.999 96.984 1.00 127.00 110 GLN B N 1
ATOM 1881 C CA . GLN B 2 8 ? 47.354 46.411 96.458 1.00 123.29 110 GLN B CA 1
ATOM 1882 C C . GLN B 2 8 ? 46.895 47.659 97.211 1.00 122.12 110 GLN B C 1
ATOM 1883 O O . GLN B 2 8 ? 46.213 48.512 96.647 1.00 122.02 110 GLN B O 1
ATOM 1889 N N . GLU B 2 9 ? 47.277 47.752 98.486 1.00 121.11 111 GLU B N 1
ATOM 1890 C CA . GLU B 2 9 ? 46.936 48.886 99.346 1.00 119.79 111 GLU B CA 1
ATOM 1891 C C . GLU B 2 9 ? 47.558 50.165 98.801 1.00 117.97 111 GLU B C 1
ATOM 1892 O O . GLU B 2 9 ? 46.884 51.186 98.662 1.00 117.82 111 GLU B O 1
ATOM 1898 N N . GLU B 2 10 ? 48.852 50.105 98.506 1.00 115.80 112 GLU B N 1
ATOM 1899 C CA . GLU B 2 10 ? 49.561 51.259 97.980 1.00 114.03 112 GLU B CA 1
ATOM 1900 C C . GLU B 2 10 ? 49.043 51.631 96.594 1.00 112.02 112 GLU B C 1
ATOM 1901 O O . GLU B 2 10 ? 48.893 52.810 96.275 1.00 111.78 112 GLU B O 1
ATOM 1907 N N . LEU B 2 11 ? 48.767 50.622 95.774 1.00 109.83 113 LEU B N 1
ATOM 1908 C CA . LEU B 2 11 ? 48.257 50.844 94.422 1.00 107.23 113 LEU B CA 1
ATOM 1909 C C . LEU B 2 11 ? 47.034 51.749 94.445 1.00 105.55 113 LEU B C 1
ATOM 1910 O O . LEU B 2 11 ? 46.979 52.749 93.731 1.00 105.51 113 LEU B O 1
ATOM 1915 N N . ILE B 2 12 ? 46.059 51.392 95.275 1.00 103.17 114 ILE B N 1
ATOM 1916 C CA . ILE B 2 12 ? 44.824 52.152 95.390 1.00 100.86 114 ILE B CA 1
ATOM 1917 C C . ILE B 2 12 ? 45.007 53.533 96.028 1.00 100.79 114 ILE B C 1
ATOM 1918 O O . ILE B 2 12 ? 44.162 54.407 95.867 1.00 100.38 114 ILE B O 1
ATOM 1923 N N . ARG B 2 13 ? 46.109 53.740 96.740 1.00 101.11 115 ARG B N 1
ATOM 1924 C CA . ARG B 2 13 ? 46.357 55.034 97.369 1.00 102.23 115 ARG B CA 1
ATOM 1925 C C . ARG B 2 13 ? 46.870 56.083 96.378 1.00 102.29 115 ARG B C 1
ATOM 1926 O O . ARG B 2 13 ? 46.682 57.285 96.575 1.00 101.22 115 ARG B O 1
ATOM 1934 N N . THR B 2 14 ? 47.529 55.626 95.318 1.00 103.17 116 THR B N 1
ATOM 1935 C CA . THR B 2 14 ? 48.050 56.529 94.294 1.00 104.30 116 THR B CA 1
ATOM 1936 C C . THR B 2 14 ? 46.978 56.775 93.224 1.00 104.52 116 THR B C 1
ATOM 1937 O O . THR B 2 14 ? 46.913 57.855 92.629 1.00 104.66 116 THR B O 1
ATOM 1941 N N . LEU B 2 15 ? 46.146 55.760 92.987 1.00 104.16 117 LEU B N 1
ATOM 1942 C CA . LEU B 2 15 ? 45.054 55.838 92.020 1.00 103.33 117 LEU B CA 1
ATOM 1943 C C . LEU B 2 15 ? 44.138 56.996 92.381 1.00 104.32 117 LEU B C 1
ATOM 1944 O O . LEU B 2 15 ? 43.929 57.910 91.581 1.00 104.74 117 LEU B O 1
ATOM 1949 N N . LEU B 2 16 ? 43.596 56.941 93.596 1.00 104.79 118 LEU B N 1
ATOM 1950 C CA . LEU B 2 16 ? 42.695 57.971 94.112 1.00 104.51 118 LEU B CA 1
ATOM 1951 C C . LEU B 2 16 ? 43.431 59.273 94.398 1.00 103.84 118 LEU B C 1
ATOM 1952 O O . LEU B 2 16 ? 42.822 60.338 94.420 1.00 103.67 118 LEU B O 1
ATOM 1957 N N . GLY B 2 17 ? 44.739 59.173 94.630 1.00 103.84 119 GLY B N 1
ATOM 1958 C CA . GLY B 2 17 ? 45.548 60.348 94.908 1.00 103.20 119 GLY B CA 1
ATOM 1959 C C . GLY B 2 17 ? 45.584 61.280 93.715 1.00 101.98 119 GLY B C 1
ATOM 1960 O O . GLY B 2 17 ? 44.972 62.346 93.733 1.00 102.17 119 GLY B O 1
ATOM 1961 N N . ALA B 2 18 ? 46.296 60.881 92.667 1.00 100.61 120 ALA B N 1
ATOM 1962 C CA . ALA B 2 18 ? 46.373 61.700 91.467 1.00 99.34 120 ALA B CA 1
ATOM 1963 C C . ALA B 2 18 ? 44.979 61.854 90.851 1.00 98.22 120 ALA B C 1
ATOM 1964 O O . ALA B 2 18 ? 44.755 62.733 90.013 1.00 98.50 120 ALA B O 1
ATOM 1966 N N . HIS B 2 19 ? 44.045 60.999 91.263 1.00 95.99 121 HIS B N 1
ATOM 1967 C CA . HIS B 2 19 ? 42.685 61.063 90.751 1.00 94.34 121 HIS B CA 1
ATOM 1968 C C . HIS B 2 19 ? 41.850 62.163 91.397 1.00 94.39 121 HIS B C 1
ATOM 1969 O O . HIS B 2 19 ? 41.070 62.830 90.727 1.00 94.81 121 HIS B O 1
ATOM 1976 N N . THR B 2 20 ? 41.987 62.333 92.705 1.00 94.39 122 THR B N 1
ATOM 1977 C CA . THR B 2 20 ? 41.252 63.376 93.400 1.00 94.18 122 THR B CA 1
ATOM 1978 C C . THR B 2 20 ? 41.858 64.713 93.007 1.00 95.91 122 THR B C 1
ATOM 1979 O O . THR B 2 20 ? 41.159 65.723 92.923 1.00 96.31 122 THR B O 1
ATOM 1983 N N . ARG B 2 21 ? 43.164 64.688 92.749 1.00 97.77 123 ARG B N 1
ATOM 1984 C CA . ARG B 2 21 ? 43.949 65.859 92.366 1.00 100.39 123 ARG B CA 1
ATOM 1985 C C . ARG B 2 21 ? 43.692 66.411 90.961 1.00 100.90 123 ARG B C 1
ATOM 1986 O O . ARG B 2 21 ? 44.186 67.493 90.627 1.00 101.71 123 ARG B O 1
ATOM 1994 N N . HIS B 2 22 ? 42.944 65.682 90.133 1.00 100.67 124 HIS B N 1
ATOM 1995 C CA . HIS B 2 22 ? 42.668 66.146 88.773 1.00 99.77 124 HIS B CA 1
ATOM 1996 C C . HIS B 2 22 ? 41.285 65.794 88.221 1.00 98.42 124 HIS B C 1
ATOM 1997 O O . HIS B 2 22 ? 40.780 66.465 87.322 1.00 97.20 124 HIS B O 1
ATOM 2004 N N . MET B 2 23 ? 40.673 64.746 88.755 1.00 98.02 125 MET B N 1
ATOM 2005 C CA . MET B 2 23 ? 39.366 64.325 88.276 1.00 97.74 125 MET B CA 1
ATOM 2006 C C . MET B 2 23 ? 38.388 64.107 89.414 1.00 97.68 125 MET B C 1
ATOM 2007 O O . MET B 2 23 ? 38.704 64.349 90.579 1.00 97.20 125 MET B O 1
ATOM 2012 N N . GLY B 2 24 ? 37.192 63.648 89.062 1.00 98.25 126 GLY B N 1
ATOM 2013 C CA . GLY B 2 24 ? 36.172 63.399 90.061 1.00 99.99 126 GLY B CA 1
ATOM 2014 C C . GLY B 2 24 ? 35.619 64.669 90.679 1.00 101.34 126 GLY B C 1
ATOM 2015 O O . GLY B 2 24 ? 34.603 64.634 91.365 1.00 102.26 126 GLY B O 1
ATOM 2016 N N . THR B 2 25 ? 36.287 65.792 90.437 1.00 102.11 127 THR B N 1
ATOM 2017 C CA . THR B 2 25 ? 35.868 67.087 90.964 1.00 102.18 127 THR B CA 1
ATOM 2018 C C . THR B 2 25 ? 35.770 68.085 89.812 1.00 101.65 127 THR B C 1
ATOM 2019 O O . THR B 2 25 ? 35.098 69.110 89.914 1.00 102.07 127 THR B O 1
ATOM 2023 N N . MET B 2 26 ? 36.448 67.766 88.715 1.00 100.73 128 MET B N 1
ATOM 2024 C CA . MET B 2 26 ? 36.459 68.610 87.531 1.00 99.75 128 MET B CA 1
ATOM 2025 C C . MET B 2 26 ? 35.078 68.805 86.912 1.00 99.26 128 MET B C 1
ATOM 2026 O O . MET B 2 26 ? 34.859 69.756 86.168 1.00 98.32 128 MET B O 1
ATOM 2031 N N . PHE B 2 27 ? 34.149 67.908 87.214 1.00 99.46 129 PHE B N 1
ATOM 2032 C CA . PHE B 2 27 ? 32.805 68.013 86.663 1.00 100.79 129 PHE B CA 1
ATOM 2033 C C . PHE B 2 27 ? 32.092 69.294 87.074 1.00 101.27 129 PHE B C 1
ATOM 2034 O O . PHE B 2 27 ? 31.169 69.748 86.395 1.00 101.41 129 PHE B O 1
ATOM 2042 N N . GLU B 2 28 ? 32.517 69.875 88.189 1.00 101.57 130 GLU B N 1
ATOM 2043 C CA . GLU B 2 28 ? 31.907 71.100 88.685 1.00 101.83 130 GLU B CA 1
ATOM 2044 C C . GLU B 2 28 ? 32.472 72.346 88.005 1.00 100.02 130 GLU B C 1
ATOM 2045 O O . GLU B 2 28 ? 31.866 73.417 88.057 1.00 99.82 130 GLU B O 1
ATOM 2051 N N . GLN B 2 29 ? 33.632 72.191 87.369 1.00 97.76 131 GLN B N 1
ATOM 2052 C CA . GLN B 2 29 ? 34.303 73.279 86.661 1.00 95.30 131 GLN B CA 1
ATOM 2053 C C . GLN B 2 29 ? 33.813 73.434 85.219 1.00 93.00 131 GLN B C 1
ATOM 2054 O O . GLN B 2 29 ? 34.318 74.265 84.466 1.00 91.83 131 GLN B O 1
ATOM 2060 N N . PHE B 2 30 ? 32.822 72.627 84.853 1.00 91.45 132 PHE B N 1
ATOM 2061 C CA . PHE B 2 30 ? 32.228 72.633 83.517 1.00 90.30 132 PHE B CA 1
ATOM 2062 C C . PHE B 2 30 ? 31.560 73.955 83.201 1.00 89.28 132 PHE B C 1
ATOM 2063 O O . PHE B 2 30 ? 31.528 74.402 82.052 1.00 89.92 132 PHE B O 1
ATOM 2071 N N . VAL B 2 31 ? 31.002 74.562 84.236 1.00 86.95 133 VAL B N 1
ATOM 2072 C CA . VAL B 2 31 ? 30.329 75.830 84.097 1.00 84.21 133 VAL B CA 1
ATOM 2073 C C . VAL B 2 31 ? 31.319 76.918 83.666 1.00 83.91 133 VAL B C 1
ATOM 2074 O O . VAL B 2 31 ? 30.962 77.853 82.955 1.00 84.51 133 VAL B O 1
ATOM 2078 N N . GLN B 2 32 ? 32.576 76.776 84.068 1.00 82.52 134 GLN B N 1
ATOM 2079 C CA . GLN B 2 32 ? 33.594 77.759 83.736 1.00 80.91 134 GLN B CA 1
ATOM 2080 C C . GLN B 2 32 ? 34.051 77.758 82.287 1.00 78.88 134 GLN B C 1
ATOM 2081 O O . GLN B 2 32 ? 35.043 78.403 81.957 1.00 79.27 134 GLN B O 1
ATOM 2087 N N . PHE B 2 33 ? 33.329 77.061 81.416 1.00 76.77 135 PHE B N 1
ATOM 2088 C CA . PHE B 2 33 ? 33.726 76.981 80.017 1.00 75.41 135 PHE B CA 1
ATOM 2089 C C . PHE B 2 33 ? 32.677 77.453 79.039 1.00 73.55 135 PHE B C 1
ATOM 2090 O O . PHE B 2 33 ? 32.484 76.834 77.990 1.00 73.46 135 PHE B O 1
ATOM 2098 N N . ARG B 2 34 ? 32.016 78.557 79.389 1.00 71.06 136 ARG B N 1
ATOM 2099 C CA . ARG B 2 34 ? 30.984 79.180 78.554 1.00 68.31 136 ARG B CA 1
ATOM 2100 C C . ARG B 2 34 ? 29.753 78.283 78.297 1.00 64.70 136 ARG B C 1
ATOM 2101 O O . ARG B 2 34 ? 29.428 77.985 77.142 1.00 65.41 136 ARG B O 1
ATOM 2109 N N . PRO B 2 35 ? 29.045 77.857 79.361 1.00 60.20 137 PRO B N 1
ATOM 2110 C CA . PRO B 2 35 ? 27.864 76.998 79.226 1.00 58.39 137 PRO B CA 1
ATOM 2111 C C . PRO B 2 35 ? 26.533 77.680 78.901 1.00 57.82 137 PRO B C 1
ATOM 2112 O O . PRO B 2 35 ? 26.027 78.469 79.693 1.00 59.49 137 PRO B O 1
ATOM 2116 N N . PRO B 2 36 ? 25.940 77.372 77.733 1.00 56.78 138 PRO B N 1
ATOM 2117 C CA . PRO B 2 36 ? 24.660 77.981 77.360 1.00 56.10 138 PRO B CA 1
ATOM 2118 C C . PRO B 2 36 ? 23.707 78.068 78.562 1.00 56.60 138 PRO B C 1
ATOM 2119 O O . PRO B 2 36 ? 23.637 77.149 79.373 1.00 57.53 138 PRO B O 1
ATOM 2123 N N . ALA B 2 37 ? 22.981 79.176 78.675 1.00 56.88 139 ALA B N 1
ATOM 2124 C CA . ALA B 2 37 ? 22.064 79.402 79.796 1.00 57.10 139 ALA B CA 1
ATOM 2125 C C . ALA B 2 37 ? 21.039 78.304 80.110 1.00 56.87 139 ALA B C 1
ATOM 2126 O O . ALA B 2 37 ? 20.736 78.047 81.274 1.00 54.91 139 ALA B O 1
ATOM 2128 N N . HIS B 2 38 ? 20.505 77.656 79.083 1.00 57.50 140 HIS B N 1
ATOM 2129 C CA . HIS B 2 38 ? 19.508 76.613 79.291 1.00 58.77 140 HIS B CA 1
ATOM 2130 C C . HIS B 2 38 ? 20.048 75.337 79.952 1.00 59.07 140 HIS B C 1
ATOM 2131 O O . HIS B 2 38 ? 19.310 74.358 80.125 1.00 58.43 140 HIS B O 1
ATOM 2138 N N . LEU B 2 39 ? 21.337 75.336 80.287 1.00 58.77 141 LEU B N 1
ATOM 2139 C CA . LEU B 2 39 ? 21.956 74.202 80.968 1.00 58.30 141 LEU B CA 1
ATOM 2140 C C . LEU B 2 39 ? 21.778 74.447 82.462 1.00 59.60 141 LEU B C 1
ATOM 2141 O O . LEU B 2 39 ? 21.873 73.533 83.283 1.00 59.37 141 LEU B O 1
ATOM 2146 N N . PHE B 2 40 ? 21.524 75.704 82.804 1.00 60.56 142 PHE B N 1
ATOM 2147 C CA . PHE B 2 40 ? 21.281 76.093 84.180 1.00 62.52 142 PHE B CA 1
ATOM 2148 C C . PHE B 2 40 ? 19.784 75.943 84.441 1.00 64.09 142 PHE B C 1
ATOM 2149 O O . PHE B 2 40 ? 19.366 75.521 85.521 1.00 64.99 142 PHE B O 1
ATOM 2157 N N . ILE B 2 41 ? 18.992 76.294 83.426 1.00 65.26 143 ILE B N 1
ATOM 2158 C CA . ILE B 2 41 ? 17.530 76.262 83.484 1.00 66.79 143 ILE B CA 1
ATOM 2159 C C . ILE B 2 41 ? 16.944 74.946 82.966 1.00 68.12 143 ILE B C 1
ATOM 2160 O O . ILE B 2 41 ? 16.445 74.855 81.836 1.00 66.98 143 ILE B O 1
ATOM 2165 N N . HIS B 2 42 ? 16.986 73.944 83.837 1.00 70.27 144 HIS B N 1
ATOM 2166 C CA . HIS B 2 42 ? 16.535 72.592 83.531 1.00 72.58 144 HIS B CA 1
ATOM 2167 C C . HIS B 2 42 ? 15.098 72.449 83.091 1.00 74.65 144 HIS B C 1
ATOM 2168 O O . HIS B 2 42 ? 14.741 71.483 82.427 1.00 75.40 144 HIS B O 1
ATOM 2175 N N . HIS B 2 43 ? 14.262 73.403 83.454 1.00 77.62 145 HIS B N 1
ATOM 2176 C CA . HIS B 2 43 ? 12.861 73.284 83.109 1.00 80.82 145 HIS B CA 1
ATOM 2177 C C . HIS B 2 43 ? 12.527 73.751 81.683 1.00 80.47 145 HIS B C 1
ATOM 2178 O O . HIS B 2 43 ? 11.526 74.430 81.455 1.00 80.65 145 HIS B O 1
ATOM 2185 N N . GLN B 2 44 ? 13.374 73.346 80.731 1.00 80.42 146 GLN B N 1
ATOM 2186 C CA . GLN B 2 44 ? 13.218 73.688 79.311 1.00 79.90 146 GLN B CA 1
ATOM 2187 C C . GLN B 2 44 ? 14.515 73.517 78.498 1.00 77.47 146 GLN B C 1
ATOM 2188 O O . GLN B 2 44 ? 15.597 73.951 78.928 1.00 76.22 146 GLN B O 1
ATOM 2194 N N . PRO B 2 45 ? 14.419 72.869 77.317 1.00 75.18 147 PRO B N 1
ATOM 2195 C CA . PRO B 2 45 ? 15.546 72.622 76.410 1.00 74.48 147 PRO B CA 1
ATOM 2196 C C . PRO B 2 45 ? 16.024 73.881 75.681 1.00 74.26 147 PRO B C 1
ATOM 2197 O O . PRO B 2 45 ? 15.913 74.994 76.203 1.00 75.17 147 PRO B O 1
ATOM 2201 N N . LEU B 2 46 ? 16.569 73.701 74.481 1.00 72.74 148 LEU B N 1
ATOM 2202 C CA . LEU B 2 46 ? 17.053 74.828 73.698 1.00 70.38 148 LEU B CA 1
ATOM 2203 C C . LEU B 2 46 ? 15.980 75.154 72.672 1.00 70.79 148 LEU B C 1
ATOM 2204 O O . LEU B 2 46 ? 15.618 74.293 71.871 1.00 71.36 148 LEU B O 1
ATOM 2209 N N . PRO B 2 47 ? 15.442 76.392 72.699 1.00 70.50 149 PRO B N 1
ATOM 2210 C CA . PRO B 2 47 ? 14.403 76.806 71.755 1.00 69.19 149 PRO B CA 1
ATOM 2211 C C . PRO B 2 47 ? 14.789 76.299 70.393 1.00 69.36 149 PRO B C 1
ATOM 2212 O O . PRO B 2 47 ? 15.932 76.449 69.976 1.00 69.21 149 PRO B O 1
ATOM 2216 N N . THR B 2 48 ? 13.834 75.688 69.709 1.00 70.40 150 THR B N 1
ATOM 2217 C CA . THR B 2 48 ? 14.060 75.119 68.387 1.00 71.06 150 THR B CA 1
ATOM 2218 C C . THR B 2 48 ? 14.956 75.914 67.438 1.00 71.00 150 THR B C 1
ATOM 2219 O O . THR B 2 48 ? 15.783 75.334 66.734 1.00 70.89 150 THR B O 1
ATOM 2223 N N . LEU B 2 49 ? 14.798 77.235 67.423 1.00 71.10 151 LEU B N 1
ATOM 2224 C CA . LEU B 2 49 ? 15.565 78.084 66.512 1.00 70.21 151 LEU B CA 1
ATOM 2225 C C . LEU B 2 49 ? 16.764 78.830 67.106 1.00 68.81 151 LEU B C 1
ATOM 2226 O O . LEU B 2 49 ? 17.355 79.689 66.444 1.00 67.75 151 LEU B O 1
ATOM 2231 N N . ALA B 2 50 ? 17.122 78.511 68.345 1.00 68.01 152 ALA B N 1
ATOM 2232 C CA . ALA B 2 50 ? 18.273 79.144 68.974 1.00 68.32 152 ALA B CA 1
ATOM 2233 C C . ALA B 2 50 ? 19.493 78.638 68.211 1.00 68.59 152 ALA B C 1
ATOM 2234 O O . ALA B 2 50 ? 19.501 77.506 67.719 1.00 69.06 152 ALA B O 1
ATOM 2236 N N . PRO B 2 51 ? 20.539 79.466 68.094 1.00 68.13 153 PRO B N 1
ATOM 2237 C CA . PRO B 2 51 ? 21.699 78.973 67.358 1.00 67.85 153 PRO B CA 1
ATOM 2238 C C . PRO B 2 51 ? 22.285 77.785 68.116 1.00 68.46 153 PRO B C 1
ATOM 2239 O O . PRO B 2 51 ? 22.245 77.745 69.351 1.00 68.94 153 PRO B O 1
ATOM 2243 N N . VAL B 2 52 ? 22.807 76.812 67.373 1.00 68.43 154 VAL B N 1
ATOM 2244 C CA . VAL B 2 52 ? 23.400 75.606 67.963 1.00 66.63 154 VAL B CA 1
ATOM 2245 C C . VAL B 2 52 ? 24.823 75.879 68.449 1.00 65.47 154 VAL B C 1
ATOM 2246 O O . VAL B 2 52 ? 25.239 75.407 69.511 1.00 63.64 154 VAL B O 1
ATOM 2250 N N . LEU B 2 53 ? 25.547 76.656 67.646 1.00 64.67 155 LEU B N 1
ATOM 2251 C CA . LEU B 2 53 ? 26.931 77.038 67.903 1.00 63.48 155 LEU B CA 1
ATOM 2252 C C . LEU B 2 53 ? 27.353 77.240 69.369 1.00 61.69 155 LEU B C 1
ATOM 2253 O O . LEU B 2 53 ? 28.307 76.616 69.832 1.00 60.72 155 LEU B O 1
ATOM 2258 N N . PRO B 2 54 ? 26.661 78.123 70.111 1.00 60.36 156 PRO B N 1
ATOM 2259 C CA . PRO B 2 54 ? 27.008 78.372 71.518 1.00 59.17 156 PRO B CA 1
ATOM 2260 C C . PRO B 2 54 ? 27.141 77.110 72.391 1.00 57.68 156 PRO B C 1
ATOM 2261 O O . PRO B 2 54 ? 28.000 77.035 73.282 1.00 55.65 156 PRO B O 1
ATOM 2265 N N . LEU B 2 55 ? 26.270 76.137 72.129 1.00 56.62 157 LEU B N 1
ATOM 2266 C CA . LEU B 2 55 ? 26.248 74.859 72.846 1.00 54.62 157 LEU B CA 1
ATOM 2267 C C . LEU B 2 55 ? 27.437 73.994 72.432 1.00 54.29 157 LEU B C 1
ATOM 2268 O O . LEU B 2 55 ? 28.164 73.463 73.269 1.00 53.17 157 LEU B O 1
ATOM 2273 N N . VAL B 2 56 ? 27.606 73.858 71.122 1.00 53.91 158 VAL B N 1
ATOM 2274 C CA . VAL B 2 56 ? 28.698 73.101 70.539 1.00 52.91 158 VAL B CA 1
ATOM 2275 C C . VAL B 2 56 ? 30.060 73.589 71.013 1.00 51.91 158 VAL B C 1
ATOM 2276 O O . VAL B 2 56 ? 30.905 72.794 71.421 1.00 51.75 158 VAL B O 1
ATOM 2280 N N . THR B 2 57 ? 30.272 74.900 70.941 1.00 51.89 159 THR B N 1
ATOM 2281 C CA . THR B 2 57 ? 31.531 75.502 71.367 1.00 52.27 159 THR B CA 1
ATOM 2282 C C . THR B 2 57 ? 31.785 75.231 72.836 1.00 52.64 159 THR B C 1
ATOM 2283 O O . THR B 2 57 ? 32.924 75.262 73.302 1.00 51.56 159 THR B O 1
ATOM 2287 N N . HIS B 2 58 ? 30.704 74.993 73.565 1.00 54.73 160 HIS B N 1
ATOM 2288 C CA . HIS B 2 58 ? 30.787 74.668 74.976 1.00 57.08 160 HIS B CA 1
ATOM 2289 C C . HIS B 2 58 ? 31.190 73.181 75.039 1.00 57.81 160 HIS B C 1
ATOM 2290 O O . HIS B 2 58 ? 32.114 72.804 75.767 1.00 58.68 160 HIS B O 1
ATOM 2297 N N . PHE B 2 59 ? 30.511 72.341 74.265 1.00 56.45 161 PHE B N 1
ATOM 2298 C CA . PHE B 2 59 ? 30.849 70.936 74.260 1.00 56.02 161 PHE B CA 1
ATOM 2299 C C . PHE B 2 59 ? 32.344 70.851 74.081 1.00 57.08 161 PHE B C 1
ATOM 2300 O O . PHE B 2 59 ? 33.076 70.536 75.010 1.00 57.97 161 PHE B O 1
ATOM 2308 N N . ALA B 2 60 ? 32.783 71.150 72.866 1.00 56.96 162 ALA B N 1
ATOM 2309 C CA . ALA B 2 60 ? 34.189 71.120 72.515 1.00 57.31 162 ALA B CA 1
ATOM 2310 C C . ALA B 2 60 ? 35.110 71.494 73.673 1.00 58.57 162 ALA B C 1
ATOM 2311 O O . ALA B 2 60 ? 35.950 70.703 74.081 1.00 58.94 162 ALA B O 1
ATOM 2313 N N . ASP B 2 61 ? 34.937 72.701 74.199 1.00 61.09 163 ASP B N 1
ATOM 2314 C CA . ASP B 2 61 ? 35.759 73.215 75.295 1.00 62.00 163 ASP B CA 1
ATOM 2315 C C . ASP B 2 61 ? 35.854 72.328 76.531 1.00 61.64 163 ASP B C 1
ATOM 2316 O O . ASP B 2 61 ? 36.927 72.233 77.137 1.00 60.55 163 ASP B O 1
ATOM 2321 N N . ILE B 2 62 ? 34.736 71.710 76.923 1.00 62.38 164 ILE B N 1
ATOM 2322 C CA . ILE B 2 62 ? 34.714 70.828 78.103 1.00 63.81 164 ILE B CA 1
ATOM 2323 C C . ILE B 2 62 ? 35.211 69.420 77.740 1.00 63.55 164 ILE B C 1
ATOM 2324 O O . ILE B 2 62 ? 35.706 68.659 78.578 1.00 61.55 164 ILE B O 1
ATOM 2329 N N . ASN B 2 63 ? 35.077 69.093 76.468 1.00 64.48 165 ASN B N 1
ATOM 2330 C CA . ASN B 2 63 ? 35.524 67.824 75.967 1.00 65.26 165 ASN B CA 1
ATOM 2331 C C . ASN B 2 63 ? 37.052 67.872 75.967 1.00 65.19 165 ASN B C 1
ATOM 2332 O O . ASN B 2 63 ? 37.713 67.018 76.554 1.00 64.73 165 ASN B O 1
ATOM 2337 N N . THR B 2 64 ? 37.611 68.882 75.305 1.00 65.24 166 THR B N 1
ATOM 2338 C CA . THR B 2 64 ? 39.060 69.064 75.268 1.00 65.13 166 THR B CA 1
ATOM 2339 C C . THR B 2 64 ? 39.587 69.110 76.710 1.00 66.10 166 THR B C 1
ATOM 2340 O O . THR B 2 64 ? 40.637 68.552 77.014 1.00 65.98 166 THR B O 1
ATOM 2344 N N . PHE B 2 65 ? 38.829 69.762 77.590 1.00 67.86 167 PHE B N 1
ATOM 2345 C CA . PHE B 2 65 ? 39.187 69.914 79.000 1.00 69.32 167 PHE B CA 1
ATOM 2346 C C . PHE B 2 65 ? 39.318 68.618 79.787 1.00 68.81 167 PHE B C 1
ATOM 2347 O O . PHE B 2 65 ? 40.326 68.391 80.457 1.00 69.84 167 PHE B O 1
ATOM 2355 N N . MET B 2 66 ? 38.291 67.781 79.746 1.00 67.22 168 MET B N 1
ATOM 2356 C CA . MET B 2 66 ? 38.365 66.532 80.481 1.00 66.15 168 MET B CA 1
ATOM 2357 C C . MET B 2 66 ? 39.643 65.800 80.114 1.00 66.81 168 MET B C 1
ATOM 2358 O O . MET B 2 66 ? 40.380 65.354 80.987 1.00 65.68 168 MET B O 1
ATOM 2363 N N . VAL B 2 67 ? 39.894 65.686 78.811 1.00 67.65 169 VAL B N 1
ATOM 2364 C CA . VAL B 2 67 ? 41.083 65.014 78.298 1.00 67.46 169 VAL B CA 1
ATOM 2365 C C . VAL B 2 67 ? 42.348 65.631 78.864 1.00 68.96 169 VAL B C 1
ATOM 2366 O O . VAL B 2 67 ? 43.312 64.926 79.142 1.00 69.87 169 VAL B O 1
ATOM 2370 N N . LEU B 2 68 ? 42.343 66.950 79.027 1.00 70.42 170 LEU B N 1
ATOM 2371 C CA . LEU B 2 68 ? 43.483 67.662 79.590 1.00 71.48 170 LEU B CA 1
ATOM 2372 C C . LEU B 2 68 ? 43.724 67.226 81.024 1.00 71.68 170 LEU B C 1
ATOM 2373 O O . LEU B 2 68 ? 44.835 67.353 81.527 1.00 73.07 170 LEU B O 1
ATOM 2378 N N . GLN B 2 69 ? 42.682 66.725 81.684 1.00 71.63 171 GLN B N 1
ATOM 2379 C CA . GLN B 2 69 ? 42.799 66.262 83.061 1.00 72.08 171 GLN B CA 1
ATOM 2380 C C . GLN B 2 69 ? 42.985 64.738 83.134 1.00 72.56 171 GLN B C 1
ATOM 2381 O O . GLN B 2 69 ? 43.405 64.201 84.158 1.00 71.36 171 GLN B O 1
ATOM 2387 N N . VAL B 2 70 ? 42.659 64.046 82.043 1.00 73.97 172 VAL B N 1
ATOM 2388 C CA . VAL B 2 70 ? 42.857 62.599 81.959 1.00 74.61 172 VAL B CA 1
ATOM 2389 C C . VAL B 2 70 ? 44.370 62.442 81.777 1.00 76.16 172 VAL B C 1
ATOM 2390 O O . VAL B 2 70 ? 44.944 61.392 82.054 1.00 76.66 172 VAL B O 1
ATOM 2394 N N . ILE B 2 71 ? 44.997 63.513 81.297 1.00 77.39 173 ILE B N 1
ATOM 2395 C CA . ILE B 2 71 ? 46.432 63.584 81.091 1.00 78.95 173 ILE B CA 1
ATOM 2396 C C . ILE B 2 71 ? 47.084 64.040 82.397 1.00 82.41 173 ILE B C 1
ATOM 2397 O O . ILE B 2 71 ? 47.955 63.352 82.926 1.00 84.09 173 ILE B O 1
ATOM 2402 N N . LYS B 2 72 ? 46.655 65.190 82.921 1.00 84.68 174 LYS B N 1
ATOM 2403 C CA . LYS B 2 72 ? 47.199 65.718 84.173 1.00 86.71 174 LYS B CA 1
ATOM 2404 C C . LYS B 2 72 ? 47.226 64.615 85.235 1.00 88.36 174 LYS B C 1
ATOM 2405 O O . LYS B 2 72 ? 48.154 64.530 86.050 1.00 88.59 174 LYS B O 1
ATOM 2411 N N . PHE B 2 73 ? 46.189 63.782 85.206 1.00 89.74 175 PHE B N 1
ATOM 2412 C CA . PHE B 2 73 ? 46.009 62.649 86.109 1.00 91.51 175 PHE B CA 1
ATOM 2413 C C . PHE B 2 73 ? 47.106 61.589 85.931 1.00 93.59 175 PHE B C 1
ATOM 2414 O O . PHE B 2 73 ? 47.767 61.193 86.901 1.00 93.74 175 PHE B O 1
ATOM 2422 N N . THR B 2 74 ? 47.292 61.142 84.687 1.00 95.68 176 THR B N 1
ATOM 2423 C CA . THR B 2 74 ? 48.294 60.129 84.353 1.00 97.03 176 THR B CA 1
ATOM 2424 C C . THR B 2 74 ? 49.729 60.592 84.597 1.00 98.35 176 THR B C 1
ATOM 2425 O O . THR B 2 74 ? 50.617 59.764 84.815 1.00 99.01 176 THR B O 1
ATOM 2429 N N . LYS B 2 75 ? 49.956 61.907 84.557 1.00 99.70 177 LYS B N 1
ATOM 2430 C CA . LYS B 2 75 ? 51.286 62.460 84.807 1.00 100.92 177 LYS B CA 1
ATOM 2431 C C . LYS B 2 75 ? 51.671 62.296 86.284 1.00 101.81 177 LYS B C 1
ATOM 2432 O O . LYS B 2 75 ? 52.835 62.469 86.658 1.00 102.28 177 LYS B O 1
ATOM 2438 N N . ASP B 2 76 ? 50.686 61.964 87.118 1.00 102.27 178 ASP B N 1
ATOM 2439 C CA . ASP B 2 76 ? 50.924 61.711 88.532 1.00 102.28 178 ASP B CA 1
ATOM 2440 C C . ASP B 2 76 ? 50.868 60.201 88.771 1.00 101.81 178 ASP B C 1
ATOM 2441 O O . ASP B 2 76 ? 50.379 59.726 89.800 1.00 102.06 178 ASP B O 1
ATOM 2446 N N . LEU B 2 77 ? 51.373 59.460 87.787 1.00 100.41 179 LEU B N 1
ATOM 2447 C CA . LEU B 2 77 ? 51.447 58.010 87.834 1.00 99.18 179 LEU B CA 1
ATOM 2448 C C . LEU B 2 77 ? 52.909 57.662 87.647 1.00 99.97 179 LEU B C 1
ATOM 2449 O O . LEU B 2 77 ? 53.450 57.763 86.540 1.00 99.79 179 LEU B O 1
ATOM 2454 N N . PRO B 2 78 ? 53.578 57.260 88.734 1.00 100.33 180 PRO B N 1
ATOM 2455 C CA . PRO B 2 78 ? 54.994 56.901 88.659 1.00 100.38 180 PRO B CA 1
ATOM 2456 C C . PRO B 2 78 ? 55.211 55.869 87.559 1.00 100.46 180 PRO B C 1
ATOM 2457 O O . PRO B 2 78 ? 56.090 56.028 86.710 1.00 100.51 180 PRO B O 1
ATOM 2461 N N . VAL B 2 79 ? 54.380 54.826 87.582 1.00 100.09 181 VAL B N 1
ATOM 2462 C CA . VAL B 2 79 ? 54.437 53.732 86.613 1.00 99.67 181 VAL B CA 1
ATOM 2463 C C . VAL B 2 79 ? 54.109 54.174 85.187 1.00 99.51 181 VAL B C 1
ATOM 2464 O O . VAL B 2 79 ? 54.824 53.827 84.249 1.00 100.47 181 VAL B O 1
ATOM 2468 N N . PHE B 2 80 ? 53.023 54.921 85.012 1.00 98.59 182 PHE B N 1
ATOM 2469 C CA . PHE B 2 80 ? 52.664 55.374 83.676 1.00 97.58 182 PHE B CA 1
ATOM 2470 C C . PHE B 2 80 ? 53.836 56.150 83.087 1.00 97.73 182 PHE B C 1
ATOM 2471 O O . PHE B 2 80 ? 54.223 55.948 81.932 1.00 96.99 182 PHE B O 1
ATOM 2479 N N . ARG B 2 81 ? 54.394 57.042 83.897 1.00 98.36 183 ARG B N 1
ATOM 2480 C CA . ARG B 2 81 ? 55.538 57.842 83.496 1.00 99.34 183 ARG B CA 1
ATOM 2481 C C . ARG B 2 81 ? 56.701 56.908 83.169 1.00 99.58 183 ARG B C 1
ATOM 2482 O O . ARG B 2 81 ? 57.417 57.102 82.188 1.00 99.65 183 ARG B O 1
ATOM 2490 N N . SER B 2 82 ? 56.864 55.885 84.001 1.00 99.67 184 SER B N 1
ATOM 2491 C CA . SER B 2 82 ? 57.906 54.877 83.852 1.00 99.66 184 SER B CA 1
ATOM 2492 C C . SER B 2 82 ? 58.010 54.338 82.419 1.00 100.03 184 SER B C 1
ATOM 2493 O O . SER B 2 82 ? 59.101 54.018 81.957 1.00 100.72 184 SER B O 1
ATOM 2496 N N . LEU B 2 83 ? 56.878 54.241 81.722 1.00 100.57 185 LEU B N 1
ATOM 2497 C CA . LEU B 2 83 ? 56.839 53.741 80.344 1.00 101.19 185 LEU B CA 1
ATOM 2498 C C . LEU B 2 83 ? 57.468 54.723 79.361 1.00 101.82 185 LEU B C 1
ATOM 2499 O O . LEU B 2 83 ? 57.603 55.906 79.666 1.00 102.48 185 LEU B O 1
ATOM 2504 N N . PRO B 2 84 ? 57.862 54.242 78.162 1.00 102.28 186 PRO B N 1
ATOM 2505 C CA . PRO B 2 84 ? 58.468 55.111 77.146 1.00 102.23 186 PRO B CA 1
ATOM 2506 C C . PRO B 2 84 ? 57.433 56.079 76.567 1.00 102.27 186 PRO B C 1
ATOM 2507 O O . PRO B 2 84 ? 56.268 56.069 76.970 1.00 102.33 186 PRO B O 1
ATOM 2511 N N . ILE B 2 85 ? 57.850 56.904 75.615 1.00 102.10 187 ILE B N 1
ATOM 2512 C CA . ILE B 2 85 ? 56.938 57.880 75.044 1.00 102.01 187 ILE B CA 1
ATOM 2513 C C . ILE B 2 85 ? 56.020 57.408 73.928 1.00 101.41 187 ILE B C 1
ATOM 2514 O O . ILE B 2 85 ? 54.834 57.719 73.951 1.00 101.55 187 ILE B O 1
ATOM 2519 N N . GLU B 2 86 ? 56.544 56.678 72.948 1.00 101.16 188 GLU B N 1
ATOM 2520 C CA . GLU B 2 86 ? 55.691 56.171 71.869 1.00 100.61 188 GLU B CA 1
ATOM 2521 C C . GLU B 2 86 ? 54.544 55.378 72.481 1.00 98.20 188 GLU B C 1
ATOM 2522 O O . GLU B 2 86 ? 53.497 55.196 71.864 1.00 97.06 188 GLU B O 1
ATOM 2528 N N . ASP B 2 87 ? 54.772 54.884 73.693 1.00 95.93 189 ASP B N 1
ATOM 2529 C CA . ASP B 2 87 ? 53.785 54.107 74.414 1.00 93.64 189 ASP B CA 1
ATOM 2530 C C . ASP B 2 87 ? 52.879 54.997 75.256 1.00 91.14 189 ASP B C 1
ATOM 2531 O O . ASP B 2 87 ? 51.660 54.859 75.194 1.00 91.06 189 ASP B O 1
ATOM 2536 N N . GLN B 2 88 ? 53.455 55.904 76.043 1.00 88.20 190 GLN B N 1
ATOM 2537 C CA . GLN B 2 88 ? 52.625 56.798 76.842 1.00 85.02 190 GLN B CA 1
ATOM 2538 C C . GLN B 2 88 ? 51.546 57.389 75.929 1.00 83.21 190 GLN B C 1
ATOM 2539 O O . GLN B 2 88 ? 50.369 57.374 76.270 1.00 83.38 190 GLN B O 1
ATOM 2545 N N . ILE B 2 89 ? 51.944 57.873 74.756 1.00 80.90 191 ILE B N 1
ATOM 2546 C CA . ILE B 2 89 ? 51.002 58.440 73.790 1.00 78.86 191 ILE B CA 1
ATOM 2547 C C . ILE B 2 89 ? 49.883 57.470 73.421 1.00 77.87 191 ILE B C 1
ATOM 2548 O O . ILE B 2 89 ? 48.715 57.728 73.682 1.00 78.79 191 ILE B O 1
ATOM 2553 N N . SER B 2 90 ? 50.259 56.359 72.793 1.00 76.43 192 SER B N 1
ATOM 2554 C CA . SER B 2 90 ? 49.315 55.337 72.348 1.00 74.82 192 SER B CA 1
ATOM 2555 C C . SER B 2 90 ? 48.303 54.868 73.384 1.00 73.54 192 SER B C 1
ATOM 2556 O O . SER B 2 90 ? 47.193 54.483 73.023 1.00 73.63 192 SER B O 1
ATOM 2559 N N . LEU B 2 91 ? 48.686 54.871 74.662 1.00 72.62 193 LEU B N 1
ATOM 2560 C CA . LEU B 2 91 ? 47.782 54.445 75.733 1.00 70.69 193 LEU B CA 1
ATOM 2561 C C . LEU B 2 91 ? 46.673 55.458 75.910 1.00 68.97 193 LEU B C 1
ATOM 2562 O O . LEU B 2 91 ? 45.504 55.092 75.993 1.00 69.57 193 LEU B O 1
ATOM 2567 N N . LEU B 2 92 ? 47.044 56.732 75.988 1.00 66.81 194 LEU B N 1
ATOM 2568 C CA . LEU B 2 92 ? 46.054 57.791 76.117 1.00 64.54 194 LEU B CA 1
ATOM 2569 C C . LEU B 2 92 ? 45.143 57.755 74.888 1.00 62.82 194 LEU B C 1
ATOM 2570 O O . LEU B 2 92 ? 43.926 57.755 75.007 1.00 62.39 194 LEU B O 1
ATOM 2575 N N . LYS B 2 93 ? 45.744 57.724 73.705 1.00 60.96 195 LYS B N 1
ATOM 2576 C CA . LYS B 2 93 ? 44.992 57.685 72.465 1.00 60.36 195 LYS B CA 1
ATOM 2577 C C . LYS B 2 93 ? 43.962 56.571 72.417 1.00 60.57 195 LYS B C 1
ATOM 2578 O O . LYS B 2 93 ? 42.930 56.704 71.765 1.00 61.55 195 LYS B O 1
ATOM 2584 N N . GLY B 2 94 ? 44.248 55.466 73.091 1.00 61.01 196 GLY B N 1
ATOM 2585 C CA . GLY B 2 94 ? 43.321 54.354 73.089 1.00 63.27 196 GLY B CA 1
ATOM 2586 C C . GLY B 2 94 ? 42.303 54.373 74.216 1.00 65.56 196 GLY B C 1
ATOM 2587 O O . GLY B 2 94 ? 41.240 53.756 74.088 1.00 67.02 196 GLY B O 1
ATOM 2588 N N . ALA B 2 95 ? 42.598 55.094 75.301 1.00 65.93 197 ALA B N 1
ATOM 2589 C CA . ALA B 2 95 ? 41.692 55.133 76.446 1.00 65.90 197 ALA B CA 1
ATOM 2590 C C . ALA B 2 95 ? 41.265 56.483 77.054 1.00 66.23 197 ALA B C 1
ATOM 2591 O O . ALA B 2 95 ? 40.551 56.479 78.057 1.00 67.40 197 ALA B O 1
ATOM 2593 N N . ALA B 2 96 ? 41.673 57.621 76.484 1.00 65.25 198 ALA B N 1
ATOM 2594 C CA . ALA B 2 96 ? 41.280 58.928 77.044 1.00 63.86 198 ALA B CA 1
ATOM 2595 C C . ALA B 2 96 ? 39.769 59.130 76.954 1.00 63.80 198 ALA B C 1
ATOM 2596 O O . ALA B 2 96 ? 39.140 59.522 77.932 1.00 63.75 198 ALA B O 1
ATOM 2598 N N . VAL B 2 97 ? 39.196 58.867 75.778 1.00 64.05 199 VAL B N 1
ATOM 2599 C CA . VAL B 2 97 ? 37.747 58.977 75.567 1.00 62.51 199 VAL B CA 1
ATOM 2600 C C . VAL B 2 97 ? 37.065 57.969 76.495 1.00 64.09 199 VAL B C 1
ATOM 2601 O O . VAL B 2 97 ? 36.171 58.321 77.272 1.00 64.14 199 VAL B O 1
ATOM 2605 N N . GLU B 2 98 ? 37.506 56.714 76.410 1.00 64.58 200 GLU B N 1
ATOM 2606 C CA . GLU B 2 98 ? 36.968 55.654 77.248 1.00 63.64 200 GLU B CA 1
ATOM 2607 C C . GLU B 2 98 ? 36.901 56.091 78.704 1.00 61.76 200 GLU B C 1
ATOM 2608 O O . GLU B 2 98 ? 35.869 55.930 79.339 1.00 62.37 200 GLU B O 1
ATOM 2614 N N . ILE B 2 99 ? 37.991 56.659 79.216 1.00 59.71 201 ILE B N 1
ATOM 2615 C CA . ILE B 2 99 ? 38.071 57.107 80.607 1.00 58.99 201 ILE B CA 1
ATOM 2616 C C . ILE B 2 99 ? 37.172 58.277 80.988 1.00 61.52 201 ILE B C 1
ATOM 2617 O O . ILE B 2 99 ? 36.699 58.363 82.126 1.00 62.75 201 ILE B O 1
ATOM 2622 N N . CYS B 2 100 ? 36.951 59.194 80.053 1.00 62.48 202 CYS B N 1
ATOM 2623 C CA . CYS B 2 100 ? 36.098 60.336 80.329 1.00 60.61 202 CYS B CA 1
ATOM 2624 C C . CYS B 2 100 ? 34.710 59.858 80.675 1.00 60.56 202 CYS B C 1
ATOM 2625 O O . CYS B 2 100 ? 34.140 60.291 81.667 1.00 59.38 202 CYS B O 1
ATOM 2628 N N . HIS B 2 101 ? 34.175 58.954 79.863 1.00 62.07 203 HIS B N 1
ATOM 2629 C CA . HIS B 2 101 ? 32.859 58.382 80.127 1.00 66.54 203 HIS B CA 1
ATOM 2630 C C . HIS B 2 101 ? 32.851 57.598 81.433 1.00 68.71 203 HIS B C 1
ATOM 2631 O O . HIS B 2 101 ? 31.819 57.462 82.095 1.00 70.53 203 HIS B O 1
ATOM 2638 N N . ILE B 2 102 ? 34.003 57.053 81.789 1.00 69.13 204 ILE B N 1
ATOM 2639 C CA . ILE B 2 102 ? 34.109 56.299 83.015 1.00 69.36 204 ILE B CA 1
ATOM 2640 C C . ILE B 2 102 ? 33.799 57.236 84.179 1.00 68.81 204 ILE B C 1
ATOM 2641 O O . ILE B 2 102 ? 32.799 57.061 84.884 1.00 68.01 204 ILE B O 1
ATOM 2646 N N . VAL B 2 103 ? 34.639 58.251 84.353 1.00 67.95 205 VAL B N 1
ATOM 2647 C CA . VAL B 2 103 ? 34.452 59.193 85.444 1.00 68.68 205 VAL B CA 1
ATOM 2648 C C . VAL B 2 103 ? 33.156 59.999 85.288 1.00 68.85 205 VAL B C 1
ATOM 2649 O O . VAL B 2 103 ? 32.517 60.376 86.277 1.00 68.97 205 VAL B O 1
ATOM 2653 N N . LEU B 2 104 ? 32.762 60.255 84.047 1.00 67.46 206 LEU B N 1
ATOM 2654 C CA . LEU B 2 104 ? 31.548 61.013 83.789 1.00 66.30 206 LEU B CA 1
ATOM 2655 C C . LEU B 2 104 ? 30.272 60.273 84.212 1.00 65.52 206 LEU B C 1
ATOM 2656 O O . LEU B 2 104 ? 29.256 60.906 84.489 1.00 65.71 206 LEU B O 1
ATOM 2661 N N . ASN B 2 105 ? 30.317 58.943 84.259 1.00 64.36 207 ASN B N 1
ATOM 2662 C CA . ASN B 2 105 ? 29.141 58.168 84.653 1.00 63.03 207 ASN B CA 1
ATOM 2663 C C . ASN B 2 105 ? 28.749 58.497 86.099 1.00 63.11 207 ASN B C 1
ATOM 2664 O O . ASN B 2 105 ? 27.585 58.335 86.484 1.00 63.43 207 ASN B O 1
ATOM 2669 N N . THR B 2 106 ? 29.703 58.991 86.888 1.00 61.04 208 THR B N 1
ATOM 2670 C CA . THR B 2 106 ? 29.423 59.326 88.277 1.00 61.03 208 THR B CA 1
ATOM 2671 C C . THR B 2 106 ? 28.532 60.555 88.447 1.00 60.18 208 THR B C 1
ATOM 2672 O O . THR B 2 106 ? 28.083 60.852 89.552 1.00 61.05 208 THR B O 1
ATOM 2676 N N . THR B 2 107 ? 28.289 61.272 87.355 1.00 58.84 209 THR B N 1
ATOM 2677 C CA . THR B 2 107 ? 27.417 62.446 87.370 1.00 57.22 209 THR B CA 1
ATOM 2678 C C . THR B 2 107 ? 26.076 62.078 86.721 1.00 57.53 209 THR B C 1
ATOM 2679 O O . THR B 2 107 ? 25.190 62.916 86.564 1.00 56.38 209 THR B O 1
ATOM 2683 N N . PHE B 2 108 ? 25.937 60.815 86.341 1.00 57.69 210 PHE B N 1
ATOM 2684 C CA . PHE B 2 108 ? 24.723 60.358 85.706 1.00 58.60 210 PHE B CA 1
ATOM 2685 C C . PHE B 2 108 ? 23.613 60.181 86.738 1.00 62.30 210 PHE B C 1
ATOM 2686 O O . PHE B 2 108 ? 23.833 59.644 87.826 1.00 63.58 210 PHE B O 1
ATOM 2694 N N . CYS B 2 109 ? 22.423 60.662 86.399 1.00 65.74 211 CYS B N 1
ATOM 2695 C CA . CYS B 2 109 ? 21.266 60.519 87.270 1.00 68.65 211 CYS B CA 1
ATOM 2696 C C . CYS B 2 109 ? 20.382 59.466 86.610 1.00 70.95 211 CYS B C 1
ATOM 2697 O O . CYS B 2 109 ? 19.712 59.746 85.623 1.00 70.60 211 CYS B O 1
ATOM 2700 N N . LEU B 2 110 ? 20.397 58.248 87.144 1.00 73.83 212 LEU B N 1
ATOM 2701 C CA . LEU B 2 110 ? 19.592 57.163 86.584 1.00 76.27 212 LEU B CA 1
ATOM 2702 C C . LEU B 2 110 ? 18.108 57.509 86.528 1.00 77.17 212 LEU B C 1
ATOM 2703 O O . LEU B 2 110 ? 17.389 57.115 85.603 1.00 76.38 212 LEU B O 1
ATOM 2708 N N . GLN B 2 111 ? 17.655 58.246 87.532 1.00 78.16 213 GLN B N 1
ATOM 2709 C CA . GLN B 2 111 ? 16.268 58.655 87.604 1.00 78.29 213 GLN B CA 1
ATOM 2710 C C . GLN B 2 111 ? 15.926 59.558 86.423 1.00 76.68 213 GLN B C 1
ATOM 2711 O O . GLN B 2 111 ? 15.169 59.159 85.536 1.00 75.11 213 GLN B O 1
ATOM 2717 N N . THR B 2 112 ? 16.504 60.755 86.385 1.00 75.46 214 THR B N 1
ATOM 2718 C CA . THR B 2 112 ? 16.218 61.674 85.287 1.00 75.26 214 THR B CA 1
ATOM 2719 C C . THR B 2 112 ? 16.873 61.306 83.943 1.00 74.59 214 THR B C 1
ATOM 2720 O O . THR B 2 112 ? 16.490 61.841 82.899 1.00 74.15 214 THR B O 1
ATOM 2724 N N . GLN B 2 113 ? 17.839 60.386 83.971 1.00 73.87 215 GLN B N 1
ATOM 2725 C CA . GLN B 2 113 ? 18.553 59.944 82.765 1.00 72.44 215 GLN B CA 1
ATOM 2726 C C . GLN B 2 113 ? 19.398 61.095 82.196 1.00 71.37 215 GLN B C 1
ATOM 2727 O O . GLN B 2 113 ? 19.611 61.177 80.982 1.00 69.97 215 GLN B O 1
ATOM 2733 N N . ASN B 2 114 ? 19.881 61.967 83.086 1.00 70.23 216 ASN B N 1
ATOM 2734 C CA . ASN B 2 114 ? 20.661 63.156 82.721 1.00 68.26 216 ASN B CA 1
ATOM 2735 C C . ASN B 2 114 ? 21.954 63.270 83.514 1.00 66.94 216 ASN B C 1
ATOM 2736 O O . ASN B 2 114 ? 22.073 62.721 84.607 1.00 65.70 216 ASN B O 1
ATOM 2741 N N . PHE B 2 115 ? 22.906 64.024 82.966 1.00 66.40 217 PHE B N 1
ATOM 2742 C CA . PHE B 2 115 ? 24.182 64.263 83.639 1.00 65.53 217 PHE B CA 1
ATOM 2743 C C . PHE B 2 115 ? 24.029 65.532 84.432 1.00 63.32 217 PHE B C 1
ATOM 2744 O O . PHE B 2 115 ? 23.458 66.507 83.955 1.00 62.31 217 PHE B O 1
ATOM 2752 N N . LEU B 2 116 ? 24.548 65.512 85.646 1.00 61.09 218 LEU B N 1
ATOM 2753 C CA . LEU B 2 116 ? 24.445 66.652 86.524 1.00 59.13 218 LEU B CA 1
ATOM 2754 C C . LEU B 2 116 ? 25.863 67.007 86.925 1.00 58.91 218 LEU B C 1
ATOM 2755 O O . LEU B 2 116 ? 26.456 66.390 87.815 1.00 59.32 218 LEU B O 1
ATOM 2760 N N . CYS B 2 117 ? 26.408 68.005 86.247 1.00 58.73 219 CYS B N 1
ATOM 2761 C CA . CYS B 2 117 ? 27.775 68.429 86.496 1.00 60.42 219 CYS B CA 1
ATOM 2762 C C . CYS B 2 117 ? 27.822 69.785 87.210 1.00 61.50 219 CYS B C 1
ATOM 2763 O O . CYS B 2 117 ? 28.295 70.799 86.676 1.00 60.14 219 CYS B O 1
ATOM 2766 N N . GLY B 2 118 ? 27.343 69.761 88.450 1.00 63.47 220 GLY B N 1
ATOM 2767 C CA . GLY B 2 118 ? 27.266 70.953 89.269 1.00 64.50 220 GLY B CA 1
ATOM 2768 C C . GLY B 2 118 ? 25.887 71.525 89.013 1.00 65.31 220 GLY B C 1
ATOM 2769 O O . GLY B 2 118 ? 24.883 70.800 89.056 1.00 65.00 220 GLY B O 1
ATOM 2770 N N . PRO B 2 119 ? 25.803 72.832 88.746 1.00 65.85 221 PRO B N 1
ATOM 2771 C CA . PRO B 2 119 ? 24.515 73.481 88.471 1.00 65.95 221 PRO B CA 1
ATOM 2772 C C . PRO B 2 119 ? 24.011 73.231 87.031 1.00 65.04 221 PRO B C 1
ATOM 2773 O O . PRO B 2 119 ? 23.013 73.813 86.595 1.00 65.03 221 PRO B O 1
ATOM 2777 N N . LEU B 2 120 ? 24.700 72.354 86.304 1.00 64.21 222 LEU B N 1
ATOM 2778 C CA . LEU B 2 120 ? 24.336 72.039 84.930 1.00 63.65 222 LEU B CA 1
ATOM 2779 C C . LEU B 2 120 ? 23.684 70.667 84.840 1.00 62.99 222 LEU B C 1
ATOM 2780 O O . LEU B 2 120 ? 23.929 69.793 85.678 1.00 63.12 222 LEU B O 1
ATOM 2785 N N . ARG B 2 121 ? 22.849 70.504 83.817 1.00 61.76 223 ARG B N 1
ATOM 2786 C CA . ARG B 2 121 ? 22.126 69.265 83.559 1.00 62.08 223 ARG B CA 1
ATOM 2787 C C . ARG B 2 121 ? 22.078 69.022 82.048 1.00 60.97 223 ARG B C 1
ATOM 2788 O O . ARG B 2 121 ? 21.424 69.769 81.319 1.00 61.16 223 ARG B O 1
ATOM 2796 N N . TYR B 2 122 ? 22.774 67.982 81.581 1.00 59.65 224 TYR B N 1
ATOM 2797 C CA . TYR B 2 122 ? 22.820 67.644 80.152 1.00 57.03 224 TYR B CA 1
ATOM 2798 C C . TYR B 2 122 ? 21.858 66.505 79.814 1.00 56.10 224 TYR B C 1
ATOM 2799 O O . TYR B 2 122 ? 21.736 65.541 80.562 1.00 55.56 224 TYR B O 1
ATOM 2808 N N . THR B 2 123 ? 21.204 66.608 78.666 1.00 56.11 225 THR B N 1
ATOM 2809 C CA . THR B 2 123 ? 20.247 65.600 78.232 1.00 57.53 225 THR B CA 1
ATOM 2810 C C . THR B 2 123 ? 20.597 65.007 76.853 1.00 57.64 225 THR B C 1
ATOM 2811 O O . THR B 2 123 ? 21.477 65.505 76.159 1.00 55.70 225 THR B O 1
ATOM 2815 N N . ILE B 2 124 ? 19.902 63.946 76.453 1.00 58.70 226 ILE B N 1
ATOM 2816 C CA . ILE B 2 124 ? 20.175 63.321 75.163 1.00 60.75 226 ILE B CA 1
ATOM 2817 C C . ILE B 2 124 ? 19.673 64.123 73.960 1.00 62.36 226 ILE B C 1
ATOM 2818 O O . ILE B 2 124 ? 19.994 63.795 72.821 1.00 63.56 226 ILE B O 1
ATOM 2823 N N . GLU B 2 125 ? 18.869 65.155 74.197 1.00 64.19 227 GLU B N 1
ATOM 2824 C CA . GLU B 2 125 ? 18.372 65.981 73.096 1.00 65.02 227 GLU B CA 1
ATOM 2825 C C . GLU B 2 125 ? 19.435 67.035 72.865 1.00 63.45 227 GLU B C 1
ATOM 2826 O O . GLU B 2 125 ? 19.505 67.634 71.797 1.00 62.66 227 GLU B O 1
ATOM 2832 N N . ASP B 2 126 ? 20.249 67.260 73.894 1.00 62.23 228 ASP B N 1
ATOM 2833 C CA . ASP B 2 126 ? 21.359 68.192 73.811 1.00 62.71 228 ASP B CA 1
ATOM 2834 C C . ASP B 2 126 ? 22.347 67.563 72.836 1.00 62.03 228 ASP B C 1
ATOM 2835 O O . ASP B 2 126 ? 22.887 68.242 71.966 1.00 63.31 228 ASP B O 1
ATOM 2840 N N . GLY B 2 127 ? 22.577 66.259 73.000 1.00 60.49 229 GLY B N 1
ATOM 2841 C CA . GLY B 2 127 ? 23.474 65.534 72.123 1.00 56.26 229 GLY B CA 1
ATOM 2842 C C . GLY B 2 127 ? 22.939 65.654 70.725 1.00 55.26 229 GLY B C 1
ATOM 2843 O O . GLY B 2 127 ? 23.650 66.039 69.802 1.00 54.72 229 GLY B O 1
ATOM 2844 N N . ALA B 2 128 ? 21.664 65.326 70.585 1.00 54.76 230 ALA B N 1
ATOM 2845 C CA . ALA B 2 128 ? 20.990 65.404 69.313 1.00 55.34 230 ALA B CA 1
ATOM 2846 C C . ALA B 2 128 ? 21.291 66.759 68.685 1.00 56.74 230 ALA B C 1
ATOM 2847 O O . ALA B 2 128 ? 21.648 66.837 67.506 1.00 56.29 230 ALA B O 1
ATOM 2849 N N . ARG B 2 129 ? 21.159 67.816 69.487 1.00 59.31 231 ARG B N 1
ATOM 2850 C CA . ARG B 2 129 ? 21.400 69.190 69.035 1.00 62.68 231 ARG B CA 1
ATOM 2851 C C . ARG B 2 129 ? 22.825 69.411 68.520 1.00 63.10 231 ARG B C 1
ATOM 2852 O O . ARG B 2 129 ? 23.023 69.959 67.429 1.00 62.61 231 ARG B O 1
ATOM 2860 N N . VAL B 2 130 ? 23.810 68.986 69.310 1.00 63.79 232 VAL B N 1
ATOM 2861 C CA . VAL B 2 130 ? 25.220 69.104 68.936 1.00 63.81 232 VAL B CA 1
ATOM 2862 C C . VAL B 2 130 ? 25.457 68.454 67.560 1.00 64.90 232 VAL B C 1
ATOM 2863 O O . VAL B 2 130 ? 26.359 68.863 66.820 1.00 65.57 232 VAL B O 1
ATOM 2867 N N . GLY B 2 131 ? 24.653 67.439 67.228 1.00 64.11 233 GLY B N 1
ATOM 2868 C CA . GLY B 2 131 ? 24.779 66.778 65.943 1.00 63.08 233 GLY B CA 1
ATOM 2869 C C . GLY B 2 131 ? 24.967 65.277 65.984 1.00 62.84 233 GLY B C 1
ATOM 2870 O O . GLY B 2 131 ? 24.901 64.631 64.940 1.00 63.50 233 GLY B O 1
ATOM 2871 N N . PHE B 2 132 ? 25.201 64.717 67.170 1.00 62.49 234 PHE B N 1
ATOM 2872 C CA . PHE B 2 132 ? 25.406 63.278 67.302 1.00 62.34 234 PHE B CA 1
ATOM 2873 C C . PHE B 2 132 ? 24.211 62.503 66.805 1.00 63.73 234 PHE B C 1
ATOM 2874 O O . PHE B 2 132 ? 23.080 62.794 67.165 1.00 63.67 234 PHE B O 1
ATOM 2882 N N . GLN B 2 133 ? 24.471 61.507 65.972 1.00 66.20 235 GLN B N 1
ATOM 2883 C CA . GLN B 2 133 ? 23.404 60.707 65.407 1.00 68.97 235 GLN B CA 1
ATOM 2884 C C . GLN B 2 133 ? 22.613 59.932 66.439 1.00 69.39 235 GLN B C 1
ATOM 2885 O O . GLN B 2 133 ? 23.174 59.286 67.316 1.00 68.59 235 GLN B O 1
ATOM 2891 N N . VAL B 2 134 ? 21.295 60.017 66.311 1.00 71.06 236 VAL B N 1
ATOM 2892 C CA . VAL B 2 134 ? 20.348 59.358 67.207 1.00 72.74 236 VAL B CA 1
ATOM 2893 C C . VAL B 2 134 ? 20.763 57.998 67.734 1.00 73.12 236 VAL B C 1
ATOM 2894 O O . VAL B 2 134 ? 20.601 57.706 68.920 1.00 72.98 236 VAL B O 1
ATOM 2898 N N . GLU B 2 135 ? 21.278 57.171 66.832 1.00 73.51 237 GLU B N 1
ATOM 2899 C CA . GLU B 2 135 ? 21.712 55.818 67.135 1.00 73.89 237 GLU B CA 1
ATOM 2900 C C . GLU B 2 135 ? 22.918 55.775 68.077 1.00 71.67 237 GLU B C 1
ATOM 2901 O O . GLU B 2 135 ? 22.958 54.995 69.035 1.00 71.30 237 GLU B O 1
ATOM 2907 N N . PHE B 2 136 ? 23.897 56.623 67.813 1.00 69.18 238 PHE B N 1
ATOM 2908 C CA . PHE B 2 136 ? 25.060 56.697 68.678 1.00 67.27 238 PHE B CA 1
ATOM 2909 C C . PHE B 2 136 ? 24.612 57.203 70.052 1.00 66.56 238 PHE B C 1
ATOM 2910 O O . PHE B 2 136 ? 25.195 56.869 71.076 1.00 64.94 238 PHE B O 1
ATOM 2918 N N . LEU B 2 137 ? 23.568 58.024 70.055 1.00 67.76 239 LEU B N 1
ATOM 2919 C CA . LEU B 2 137 ? 23.022 58.586 71.282 1.00 68.89 239 LEU B CA 1
ATOM 2920 C C . LEU B 2 137 ? 22.352 57.517 72.127 1.00 70.28 239 LEU B C 1
ATOM 2921 O O . LEU B 2 137 ? 22.567 57.450 73.339 1.00 70.15 239 LEU B O 1
ATOM 2926 N N . GLU B 2 138 ? 21.526 56.693 71.488 1.00 72.06 240 GLU B N 1
ATOM 2927 C CA . GLU B 2 138 ? 20.840 55.613 72.184 1.00 73.87 240 GLU B CA 1
ATOM 2928 C C . GLU B 2 138 ? 21.890 54.769 72.859 1.00 74.04 240 GLU B C 1
ATOM 2929 O O . GLU B 2 138 ? 21.924 54.634 74.085 1.00 74.17 240 GLU B O 1
ATOM 2935 N N . LEU B 2 139 ? 22.749 54.200 72.024 1.00 74.04 241 LEU B N 1
ATOM 2936 C CA . LEU B 2 139 ? 23.838 53.360 72.477 1.00 74.03 241 LEU B CA 1
ATOM 2937 C C . LEU B 2 139 ? 24.648 53.961 73.635 1.00 72.22 241 LEU B C 1
ATOM 2938 O O . LEU B 2 139 ? 25.021 53.259 74.570 1.00 72.61 241 LEU B O 1
ATOM 2943 N N . LEU B 2 140 ? 24.916 55.259 73.576 1.00 70.53 242 LEU B N 1
ATOM 2944 C CA . LEU B 2 140 ? 25.713 55.912 74.607 1.00 68.12 242 LEU B CA 1
ATOM 2945 C C . LEU B 2 140 ? 25.054 56.041 75.979 1.00 67.44 242 LEU B C 1
ATOM 2946 O O . LEU B 2 140 ? 25.712 55.886 77.009 1.00 66.11 242 LEU B O 1
ATOM 2951 N N . PHE B 2 141 ? 23.763 56.347 75.999 1.00 67.47 243 PHE B N 1
ATOM 2952 C CA . PHE B 2 141 ? 23.062 56.472 77.268 1.00 67.17 243 PHE B CA 1
ATOM 2953 C C . PHE B 2 141 ? 22.770 55.100 77.844 1.00 66.71 243 PHE B C 1
ATOM 2954 O O . PHE B 2 141 ? 22.718 54.921 79.059 1.00 66.89 243 PHE B O 1
ATOM 2962 N N . HIS B 2 142 ? 22.571 54.135 76.956 1.00 66.04 244 HIS B N 1
ATOM 2963 C CA . HIS B 2 142 ? 22.320 52.766 77.356 1.00 65.44 244 HIS B CA 1
ATOM 2964 C C . HIS B 2 142 ? 23.531 52.310 78.176 1.00 64.16 244 HIS B C 1
ATOM 2965 O O . HIS B 2 142 ? 23.375 51.791 79.280 1.00 64.50 244 HIS B O 1
ATOM 2972 N N . PHE B 2 143 ? 24.733 52.524 77.640 1.00 61.76 245 PHE B N 1
ATOM 2973 C CA . PHE B 2 143 ? 25.965 52.144 78.328 1.00 59.77 245 PHE B CA 1
ATOM 2974 C C . PHE B 2 143 ? 26.009 52.716 79.727 1.00 56.54 245 PHE B C 1
ATOM 2975 O O . PHE B 2 143 ? 26.246 52.008 80.693 1.00 55.20 245 PHE B O 1
ATOM 2983 N N . HIS B 2 144 ? 25.794 54.017 79.819 1.00 54.89 246 HIS B N 1
ATOM 2984 C CA . HIS B 2 144 ? 25.837 54.699 81.092 1.00 54.29 246 HIS B CA 1
ATOM 2985 C C . HIS B 2 144 ? 24.801 54.225 82.091 1.00 55.54 246 HIS B C 1
ATOM 2986 O O . HIS B 2 144 ? 25.054 54.228 83.296 1.00 56.05 246 HIS B O 1
ATOM 2993 N N . GLY B 2 145 ? 23.633 53.821 81.602 1.00 55.51 247 GLY B N 1
ATOM 2994 C CA . GLY B 2 145 ? 22.617 53.320 82.504 1.00 56.25 247 GLY B CA 1
ATOM 2995 C C . GLY B 2 145 ? 23.227 52.092 83.141 1.00 57.50 247 GLY B C 1
ATOM 2996 O O . GLY B 2 145 ? 23.431 52.039 84.353 1.00 58.04 247 GLY B O 1
ATOM 2997 N N . THR B 2 146 ? 23.533 51.116 82.287 1.00 58.47 248 THR B N 1
ATOM 2998 C CA . THR B 2 146 ? 24.154 49.843 82.654 1.00 57.45 248 THR B CA 1
ATOM 2999 C C . THR B 2 146 ? 25.205 50.023 83.739 1.00 57.65 248 THR B C 1
ATOM 3000 O O . THR B 2 146 ? 25.166 49.393 84.792 1.00 58.15 248 THR B O 1
ATOM 3004 N N . LEU B 2 147 ? 26.152 50.898 83.446 1.00 58.24 249 LEU B N 1
ATOM 3005 C CA . LEU B 2 147 ? 27.260 51.214 84.320 1.00 58.31 249 LEU B CA 1
ATOM 3006 C C . LEU B 2 147 ? 26.841 51.795 85.665 1.00 59.01 249 LEU B C 1
ATOM 3007 O O . LEU B 2 147 ? 27.295 51.342 86.710 1.00 57.44 249 LEU B O 1
ATOM 3012 N N . ARG B 2 148 ? 25.975 52.799 85.637 1.00 61.81 250 ARG B N 1
ATOM 3013 C CA . ARG B 2 148 ? 25.508 53.438 86.863 1.00 65.88 250 ARG B CA 1
ATOM 3014 C C . ARG B 2 148 ? 24.772 52.478 87.803 1.00 69.24 250 ARG B C 1
ATOM 3015 O O . ARG B 2 148 ? 24.939 52.547 89.027 1.00 70.28 250 ARG B O 1
ATOM 3023 N N . LYS B 2 149 ? 23.956 51.594 87.229 1.00 71.91 251 LYS B N 1
ATOM 3024 C CA . LYS B 2 149 ? 23.170 50.626 87.994 1.00 74.36 251 LYS B CA 1
ATOM 3025 C C . LYS B 2 149 ? 23.970 49.723 88.934 1.00 77.57 251 LYS B C 1
ATOM 3026 O O . LYS B 2 149 ? 23.445 49.267 89.953 1.00 77.75 251 LYS B O 1
ATOM 3032 N N . LEU B 2 150 ? 25.231 49.464 88.596 1.00 81.38 252 LEU B N 1
ATOM 3033 C CA . LEU B 2 150 ? 26.091 48.599 89.409 1.00 84.60 252 LEU B CA 1
ATOM 3034 C C . LEU B 2 150 ? 26.537 49.206 90.746 1.00 86.24 252 LEU B C 1
ATOM 3035 O O . LEU B 2 150 ? 27.077 48.499 91.609 1.00 86.37 252 LEU B O 1
ATOM 3040 N N . GLN B 2 151 ? 26.307 50.507 90.914 1.00 88.27 253 GLN B N 1
ATOM 3041 C CA . GLN B 2 151 ? 26.673 51.194 92.143 1.00 90.46 253 GLN B CA 1
ATOM 3042 C C . GLN B 2 151 ? 28.044 50.708 92.565 1.00 90.47 253 GLN B C 1
ATOM 3043 O O . GLN B 2 151 ? 28.191 49.941 93.515 1.00 89.94 253 GLN B O 1
ATOM 3049 N N . LEU B 2 152 ? 29.048 51.150 91.825 1.00 91.40 254 LEU B N 1
ATOM 3050 C CA . LEU B 2 152 ? 30.414 50.760 92.101 1.00 93.11 254 LEU B CA 1
ATOM 3051 C C . LEU B 2 152 ? 31.065 51.809 92.984 1.00 93.78 254 LEU B C 1
ATOM 3052 O O . LEU B 2 152 ? 31.196 52.958 92.583 1.00 93.60 254 LEU B O 1
ATOM 3057 N N . GLN B 2 153 ? 31.467 51.420 94.187 1.00 95.72 255 GLN B N 1
ATOM 3058 C CA . GLN B 2 153 ? 32.115 52.359 95.095 1.00 97.75 255 GLN B CA 1
ATOM 3059 C C . GLN B 2 153 ? 33.181 53.151 94.348 1.00 98.39 255 GLN B C 1
ATOM 3060 O O . GLN B 2 153 ? 33.576 52.784 93.246 1.00 97.73 255 GLN B O 1
ATOM 3066 N N . GLU B 2 154 ? 33.639 54.246 94.943 1.00 100.46 256 GLU B N 1
ATOM 3067 C CA . GLU B 2 154 ? 34.663 55.074 94.311 1.00 102.52 256 GLU B CA 1
ATOM 3068 C C . GLU B 2 154 ? 35.874 54.283 93.827 1.00 102.21 256 GLU B C 1
ATOM 3069 O O . GLU B 2 154 ? 36.232 54.360 92.656 1.00 102.04 256 GLU B O 1
ATOM 3075 N N . PRO B 2 155 ? 36.535 53.524 94.723 1.00 102.07 257 PRO B N 1
ATOM 3076 C CA . PRO B 2 155 ? 37.699 52.758 94.263 1.00 101.23 257 PRO B CA 1
ATOM 3077 C C . PRO B 2 155 ? 37.375 51.764 93.135 1.00 99.58 257 PRO B C 1
ATOM 3078 O O . PRO B 2 155 ? 38.240 51.436 92.327 1.00 99.55 257 PRO B O 1
ATOM 3082 N N . GLU B 2 156 ? 36.132 51.290 93.081 1.00 97.67 258 GLU B N 1
ATOM 3083 C CA . GLU B 2 156 ? 35.707 50.374 92.025 1.00 95.58 258 GLU B CA 1
ATOM 3084 C C . GLU B 2 156 ? 35.651 51.136 90.686 1.00 94.91 258 GLU B C 1
ATOM 3085 O O . GLU B 2 156 ? 35.645 50.534 89.614 1.00 94.46 258 GLU B O 1
ATOM 3091 N N . TYR B 2 157 ? 35.608 52.466 90.765 1.00 94.20 259 TYR B N 1
ATOM 3092 C CA . TYR B 2 157 ? 35.589 53.332 89.588 1.00 93.11 259 TYR B CA 1
ATOM 3093 C C . TYR B 2 157 ? 37.033 53.617 89.158 1.00 91.44 259 TYR B C 1
ATOM 3094 O O . TYR B 2 157 ? 37.400 53.381 88.007 1.00 91.73 259 TYR B O 1
ATOM 3103 N N . VAL B 2 158 ? 37.853 54.108 90.087 1.00 89.53 260 VAL B N 1
ATOM 3104 C CA . VAL B 2 158 ? 39.255 54.429 89.793 1.00 87.53 260 VAL B CA 1
ATOM 3105 C C . VAL B 2 158 ? 40.042 53.249 89.222 1.00 86.30 260 VAL B C 1
ATOM 3106 O O . VAL B 2 158 ? 40.984 53.443 88.459 1.00 86.80 260 VAL B O 1
ATOM 3110 N N . LEU B 2 159 ? 39.677 52.028 89.595 1.00 84.41 261 LEU B N 1
ATOM 3111 C CA . LEU B 2 159 ? 40.378 50.863 89.071 1.00 83.08 261 LEU B CA 1
ATOM 3112 C C . LEU B 2 159 ? 39.917 50.514 87.654 1.00 81.83 261 LEU B C 1
ATOM 3113 O O . LEU B 2 159 ? 40.742 50.239 86.778 1.00 82.14 261 LEU B O 1
ATOM 3118 N N . LEU B 2 160 ? 38.604 50.527 87.428 1.00 79.22 262 LEU B N 1
ATOM 3119 C CA . LEU B 2 160 ? 38.060 50.206 86.114 1.00 76.74 262 LEU B CA 1
ATOM 3120 C C . LEU B 2 160 ? 38.753 51.030 85.043 1.00 75.97 262 LEU B C 1
ATOM 3121 O O . LEU B 2 160 ? 39.100 50.520 83.977 1.00 77.08 262 LEU B O 1
ATOM 3126 N N . ALA B 2 161 ? 38.956 52.308 85.333 1.00 74.38 263 ALA B N 1
ATOM 3127 C CA . ALA B 2 161 ? 39.623 53.197 84.401 1.00 73.80 263 ALA B CA 1
ATOM 3128 C C . ALA B 2 161 ? 41.068 52.731 84.145 1.00 73.58 263 ALA B C 1
ATOM 3129 O O . ALA B 2 161 ? 41.533 52.713 82.998 1.00 73.66 263 ALA B O 1
ATOM 3131 N N . ALA B 2 162 ? 41.766 52.348 85.216 1.00 72.70 264 ALA B N 1
ATOM 3132 C CA . ALA B 2 162 ? 43.149 51.872 85.137 1.00 71.30 264 ALA B CA 1
ATOM 3133 C C . ALA B 2 162 ? 43.311 50.763 84.101 1.00 70.83 264 ALA B C 1
ATOM 3134 O O . ALA B 2 162 ? 44.301 50.724 83.368 1.00 69.69 264 ALA B O 1
ATOM 3136 N N . MET B 2 163 ? 42.338 49.855 84.058 1.00 70.81 265 MET B N 1
ATOM 3137 C CA . MET B 2 163 ? 42.354 48.757 83.101 1.00 70.46 265 MET B CA 1
ATOM 3138 C C . MET B 2 163 ? 42.194 49.259 81.682 1.00 70.92 265 MET B C 1
ATOM 3139 O O . MET B 2 163 ? 42.842 48.746 80.776 1.00 72.09 265 MET B O 1
ATOM 3144 N N . ALA B 2 164 ? 41.324 50.253 81.492 1.00 71.42 266 ALA B N 1
ATOM 3145 C CA . ALA B 2 164 ? 41.082 50.839 80.171 1.00 70.35 266 ALA B CA 1
ATOM 3146 C C . ALA B 2 164 ? 42.363 51.499 79.650 1.00 69.75 266 ALA B C 1
ATOM 3147 O O . ALA B 2 164 ? 42.675 51.441 78.450 1.00 69.46 266 ALA B O 1
ATOM 3149 N N . LEU B 2 165 ? 43.103 52.116 80.570 1.00 68.04 267 LEU B N 1
ATOM 3150 C CA . LEU B 2 165 ? 44.357 52.785 80.245 1.00 66.97 267 LEU B CA 1
ATOM 3151 C C . LEU B 2 165 ? 45.400 51.781 79.775 1.00 67.95 267 LEU B C 1
ATOM 3152 O O . LEU B 2 165 ? 45.766 51.736 78.597 1.00 67.35 267 LEU B O 1
ATOM 3157 N N . PHE B 2 166 ? 45.861 50.974 80.724 1.00 70.38 268 PHE B N 1
ATOM 3158 C CA . PHE B 2 166 ? 46.866 49.952 80.489 1.00 72.04 268 PHE B CA 1
ATOM 3159 C C . PHE B 2 166 ? 46.322 48.763 79.727 1.00 72.22 268 PHE B C 1
ATOM 3160 O O . PHE B 2 166 ? 45.884 47.779 80.317 1.00 71.97 268 PHE B O 1
ATOM 3168 N N . SER B 2 167 ? 46.343 48.871 78.407 1.00 72.80 269 SER B N 1
ATOM 3169 C CA . SER B 2 167 ? 45.879 47.799 77.548 1.00 73.76 269 SER B CA 1
ATOM 3170 C C . SER B 2 167 ? 46.982 47.534 76.549 1.00 75.15 269 SER B C 1
ATOM 3171 O O . SER B 2 167 ? 47.506 48.461 75.927 1.00 75.64 269 SER B O 1
ATOM 3174 N N . PRO B 2 168 ? 47.378 46.268 76.405 1.00 75.69 270 PRO B N 1
ATOM 3175 C CA . PRO B 2 168 ? 48.436 45.978 75.443 1.00 75.86 270 PRO B CA 1
ATOM 3176 C C . PRO B 2 168 ? 47.922 45.903 73.996 1.00 75.39 270 PRO B C 1
ATOM 3177 O O . PRO B 2 168 ? 48.647 46.247 73.059 1.00 75.40 270 PRO B O 1
ATOM 3181 N N . ASP B 2 169 ? 46.671 45.486 73.807 1.00 74.58 271 ASP B N 1
ATOM 3182 C CA . ASP B 2 169 ? 46.142 45.368 72.451 1.00 75.57 271 ASP B CA 1
ATOM 3183 C C . ASP B 2 169 ? 46.094 46.692 71.706 1.00 75.45 271 ASP B C 1
ATOM 3184 O O . ASP B 2 169 ? 45.947 46.723 70.483 1.00 74.11 271 ASP B O 1
ATOM 3189 N N . ARG B 2 170 ? 46.222 47.785 72.448 1.00 76.67 272 ARG B N 1
ATOM 3190 C CA . ARG B 2 170 ? 46.224 49.109 71.851 1.00 77.36 272 ARG B CA 1
ATOM 3191 C C . ARG B 2 170 ? 47.210 49.116 70.701 1.00 77.30 272 ARG B C 1
ATOM 3192 O O . ARG B 2 170 ? 48.272 48.492 70.761 1.00 77.27 272 ARG B O 1
ATOM 3200 N N . PRO B 2 171 ? 46.860 49.807 69.622 1.00 77.76 273 PRO B N 1
ATOM 3201 C CA . PRO B 2 171 ? 47.784 49.858 68.494 1.00 78.60 273 PRO B CA 1
ATOM 3202 C C . PRO B 2 171 ? 48.868 50.909 68.791 1.00 78.97 273 PRO B C 1
ATOM 3203 O O . PRO B 2 171 ? 48.555 52.043 69.155 1.00 78.07 273 PRO B O 1
ATOM 3207 N N . GLY B 2 172 ? 50.136 50.519 68.674 1.00 79.72 274 GLY B N 1
ATOM 3208 C CA . GLY B 2 172 ? 51.219 51.457 68.922 1.00 80.07 274 GLY B CA 1
ATOM 3209 C C . GLY B 2 172 ? 52.154 51.199 70.098 1.00 80.98 274 GLY B C 1
ATOM 3210 O O . GLY B 2 172 ? 53.238 51.792 70.158 1.00 80.01 274 GLY B O 1
ATOM 3211 N N . VAL B 2 173 ? 51.753 50.333 71.032 1.00 81.89 275 VAL B N 1
ATOM 3212 C CA . VAL B 2 173 ? 52.580 50.025 72.205 1.00 81.73 275 VAL B CA 1
ATOM 3213 C C . VAL B 2 173 ? 53.826 49.225 71.824 1.00 81.62 275 VAL B C 1
ATOM 3214 O O . VAL B 2 173 ? 53.767 48.345 70.963 1.00 82.13 275 VAL B O 1
ATOM 3218 N N . THR B 2 174 ? 54.950 49.545 72.464 1.00 81.25 276 THR B N 1
ATOM 3219 C CA . THR B 2 174 ? 56.231 48.881 72.200 1.00 80.82 276 THR B CA 1
ATOM 3220 C C . THR B 2 174 ? 56.705 48.005 73.372 1.00 80.18 276 THR B C 1
ATOM 3221 O O . THR B 2 174 ? 57.476 47.061 73.196 1.00 78.77 276 THR B O 1
ATOM 3225 N N . GLN B 2 175 ? 56.240 48.337 74.568 1.00 81.10 277 GLN B N 1
ATOM 3226 C CA . GLN B 2 175 ? 56.562 47.582 75.771 1.00 81.52 277 GLN B CA 1
ATOM 3227 C C . GLN B 2 175 ? 55.352 46.708 76.026 1.00 80.50 277 GLN B C 1
ATOM 3228 O O . GLN B 2 175 ? 54.886 46.624 77.163 1.00 79.70 277 GLN B O 1
ATOM 3234 N N . ARG B 2 176 ? 54.839 46.061 74.982 1.00 79.61 278 ARG B N 1
ATOM 3235 C CA . ARG B 2 176 ? 53.655 45.242 75.150 1.00 79.80 278 ARG B CA 1
ATOM 3236 C C . ARG B 2 176 ? 53.748 44.288 76.329 1.00 81.50 278 ARG B C 1
ATOM 3237 O O . ARG B 2 176 ? 52.731 43.856 76.865 1.00 81.27 278 ARG B O 1
ATOM 3245 N N . ASP B 2 177 ? 54.965 43.943 76.726 1.00 84.06 279 ASP B N 1
ATOM 3246 C CA . ASP B 2 177 ? 55.142 43.065 77.865 1.00 86.49 279 ASP B CA 1
ATOM 3247 C C . ASP B 2 177 ? 55.003 43.862 79.144 1.00 87.00 279 ASP B C 1
ATOM 3248 O O . ASP B 2 177 ? 54.143 43.559 79.970 1.00 87.55 279 ASP B O 1
ATOM 3253 N N . GLU B 2 178 ? 55.837 44.888 79.308 1.00 87.05 280 GLU B N 1
ATOM 3254 C CA . GLU B 2 178 ? 55.770 45.688 80.519 1.00 87.82 280 GLU B CA 1
ATOM 3255 C C . GLU B 2 178 ? 54.374 46.252 80.767 1.00 87.51 280 GLU B C 1
ATOM 3256 O O . GLU B 2 178 ? 54.037 46.587 81.900 1.00 87.50 280 GLU B O 1
ATOM 3262 N N . ILE B 2 179 ? 53.569 46.356 79.710 1.00 86.91 281 ILE B N 1
ATOM 3263 C CA . ILE B 2 179 ? 52.204 46.866 79.804 1.00 85.73 281 ILE B CA 1
ATOM 3264 C C . ILE B 2 179 ? 51.186 45.783 80.125 1.00 85.82 281 ILE B C 1
ATOM 3265 O O . ILE B 2 179 ? 50.256 46.016 80.889 1.00 85.29 281 ILE B O 1
ATOM 3270 N N . ASP B 2 180 ? 51.359 44.604 79.534 1.00 86.90 282 ASP B N 1
ATOM 3271 C CA . ASP B 2 180 ? 50.447 43.481 79.770 1.00 87.99 282 ASP B CA 1
ATOM 3272 C C . ASP B 2 180 ? 50.505 43.019 81.225 1.00 87.59 282 ASP B C 1
ATOM 3273 O O . ASP B 2 180 ? 49.518 42.537 81.785 1.00 85.76 282 ASP B O 1
ATOM 3278 N N . GLN B 2 181 ? 51.678 43.147 81.829 1.00 88.11 283 GLN B N 1
ATOM 3279 C CA . GLN B 2 181 ? 51.838 42.765 83.215 1.00 89.03 283 GLN B CA 1
ATOM 3280 C C . GLN B 2 181 ? 51.152 43.799 84.091 1.00 88.49 283 GLN B C 1
ATOM 3281 O O . GLN B 2 181 ? 50.464 43.442 85.040 1.00 88.69 283 GLN B O 1
ATOM 3287 N N . LEU B 2 182 ? 51.342 45.081 83.771 1.00 88.41 284 LEU B N 1
ATOM 3288 C CA . LEU B 2 182 ? 50.712 46.169 84.529 1.00 86.88 284 LEU B CA 1
ATOM 3289 C C . LEU B 2 182 ? 49.196 45.994 84.454 1.00 85.68 284 LEU B C 1
ATOM 3290 O O . LEU B 2 182 ? 48.494 46.152 85.450 1.00 84.13 284 LEU B O 1
ATOM 3295 N N . GLN B 2 183 ? 48.700 45.658 83.267 1.00 85.06 285 GLN B N 1
ATOM 3296 C CA . GLN B 2 183 ? 47.279 45.415 83.083 1.00 85.46 285 GLN B CA 1
ATOM 3297 C C . GLN B 2 183 ? 46.869 44.291 84.025 1.00 87.10 285 GLN B C 1
ATOM 3298 O O . GLN B 2 183 ? 45.906 44.418 84.783 1.00 87.28 285 GLN B O 1
ATOM 3304 N N . GLU B 2 184 ? 47.605 43.182 83.956 1.00 88.99 286 GLU B N 1
ATO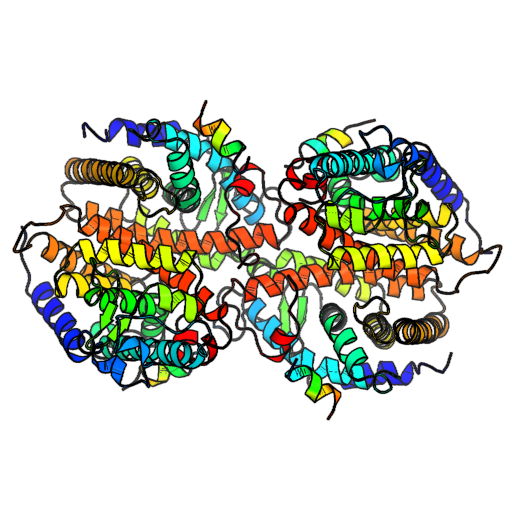M 3305 C CA . GLU B 2 184 ? 47.347 42.014 84.796 1.00 90.20 286 GLU B CA 1
ATOM 3306 C C . GLU B 2 184 ? 47.304 42.411 86.272 1.00 89.43 286 GLU B C 1
ATOM 3307 O O . GLU B 2 184 ? 46.445 41.957 87.028 1.00 88.40 286 GLU B O 1
ATOM 3313 N N . GLU B 2 185 ? 48.237 43.271 86.664 1.00 89.09 287 GLU B N 1
ATOM 3314 C CA . GLU B 2 185 ? 48.334 43.761 88.028 1.00 88.84 287 GLU B CA 1
ATOM 3315 C C . GLU B 2 185 ? 47.035 44.472 88.409 1.00 88.80 287 GLU B C 1
ATOM 3316 O O . GLU B 2 185 ? 46.447 44.198 89.461 1.00 88.86 287 GLU B O 1
ATOM 3322 N N . MET B 2 186 ? 46.592 45.380 87.540 1.00 87.83 288 MET B N 1
ATOM 3323 C CA . MET B 2 186 ? 45.365 46.147 87.758 1.00 86.43 288 MET B CA 1
ATOM 3324 C C . MET B 2 186 ? 44.159 45.228 87.837 1.00 85.30 288 MET B C 1
ATOM 3325 O O . MET B 2 186 ? 43.385 45.277 88.789 1.00 84.32 288 MET B O 1
ATOM 3330 N N . ALA B 2 187 ? 44.005 44.400 86.811 1.00 84.59 289 ALA B N 1
ATOM 3331 C CA . ALA B 2 187 ? 42.905 43.457 86.721 1.00 84.88 289 ALA B CA 1
ATOM 3332 C C . ALA B 2 187 ? 42.722 42.608 87.981 1.00 85.53 289 ALA B C 1
ATOM 3333 O O . ALA B 2 187 ? 41.595 42.342 88.392 1.00 84.96 289 ALA B O 1
ATOM 3335 N N . LEU B 2 188 ? 43.828 42.182 88.585 1.00 86.48 290 LEU B N 1
ATOM 3336 C CA . LEU B 2 188 ? 43.784 41.361 89.791 1.00 87.27 290 LEU B CA 1
ATOM 3337 C C . LEU B 2 188 ? 43.367 42.158 91.010 1.00 87.88 290 LEU B C 1
ATOM 3338 O O . LEU B 2 188 ? 42.455 41.768 91.736 1.00 87.78 290 LEU B O 1
ATOM 3343 N N . THR B 2 189 ? 44.056 43.272 91.230 1.00 88.73 291 THR B N 1
ATOM 3344 C CA . THR B 2 189 ? 43.795 44.156 92.360 1.00 89.76 291 THR B CA 1
ATOM 3345 C C . THR B 2 189 ? 42.315 44.562 92.480 1.00 90.65 291 THR B C 1
ATOM 3346 O O . THR B 2 189 ? 41.811 44.790 93.586 1.00 91.30 291 THR B O 1
ATOM 3350 N N . LEU B 2 190 ? 41.628 44.662 91.344 1.00 90.88 292 LEU B N 1
ATOM 3351 C CA . LEU B 2 190 ? 40.209 45.015 91.326 1.00 91.00 292 LEU B CA 1
ATOM 3352 C C . LEU B 2 190 ? 39.430 43.787 91.765 1.00 91.85 292 LEU B C 1
ATOM 3353 O O . LEU B 2 190 ? 38.491 43.876 92.558 1.00 91.40 292 LEU B O 1
ATOM 3358 N N . GLN B 2 191 ? 39.831 42.638 91.232 1.00 93.75 293 GLN B N 1
ATOM 3359 C CA . GLN B 2 191 ? 39.199 41.374 91.564 1.00 96.01 293 GLN B CA 1
ATOM 3360 C C . GLN B 2 191 ? 39.152 41.221 93.079 1.00 97.99 293 GLN B C 1
ATOM 3361 O O . GLN B 2 191 ? 38.210 40.652 93.621 1.00 98.25 293 GLN B O 1
ATOM 3367 N N . SER B 2 192 ? 40.166 41.749 93.758 1.00 101.15 294 SER B N 1
ATOM 3368 C CA . SER B 2 192 ? 40.238 41.693 95.214 1.00 104.63 294 SER B CA 1
ATOM 3369 C C . SER B 2 192 ? 39.082 42.467 95.850 1.00 106.75 294 SER B C 1
ATOM 3370 O O . SER B 2 192 ? 38.209 41.887 96.500 1.00 106.66 294 SER B O 1
ATOM 3373 N N . TYR B 2 193 ? 39.080 43.781 95.651 1.00 109.77 295 TYR B N 1
ATOM 3374 C CA . TYR B 2 193 ? 38.051 44.633 96.225 1.00 112.58 295 TYR B CA 1
ATOM 3375 C C . TYR B 2 193 ? 36.626 44.132 95.983 1.00 113.01 295 TYR B C 1
ATOM 3376 O O . TYR B 2 193 ? 35.852 44.009 96.928 1.00 112.94 295 TYR B O 1
ATOM 3385 N N . ILE B 2 194 ? 36.277 43.833 94.735 1.00 113.68 296 ILE B N 1
ATOM 3386 C CA . ILE B 2 194 ? 34.930 43.356 94.431 1.00 115.52 296 ILE B CA 1
ATOM 3387 C C . ILE B 2 194 ? 34.411 42.282 95.382 1.00 117.85 296 ILE B C 1
ATOM 3388 O O . ILE B 2 194 ? 33.269 42.351 95.840 1.00 117.76 296 ILE B O 1
ATOM 3393 N N . LYS B 2 195 ? 35.246 41.283 95.661 1.00 120.76 297 LYS B N 1
ATOM 3394 C CA . LYS B 2 195 ? 34.868 40.188 96.553 1.00 123.08 297 LYS B CA 1
ATOM 3395 C C . LYS B 2 195 ? 34.579 40.693 97.961 1.00 124.91 297 LYS B C 1
ATOM 3396 O O . LYS B 2 195 ? 33.640 40.232 98.614 1.00 125.09 297 LYS B O 1
ATOM 3402 N N . GLY B 2 196 ? 35.383 41.648 98.419 1.00 126.89 298 GLY B N 1
ATOM 3403 C CA . GLY B 2 196 ? 35.196 42.203 99.746 1.00 130.03 298 GLY B CA 1
ATOM 3404 C C . GLY B 2 196 ? 33.960 43.066 99.927 1.00 132.51 298 GLY B C 1
ATOM 3405 O O . GLY B 2 196 ? 33.930 43.906 100.827 1.00 132.56 298 GLY B O 1
ATOM 3406 N N . GLN B 2 197 ? 32.944 42.866 99.088 1.00 135.02 299 GLN B N 1
ATOM 3407 C CA . GLN B 2 197 ? 31.717 43.644 99.174 1.00 137.54 299 GLN B CA 1
ATOM 3408 C C . GLN B 2 197 ? 31.166 43.611 100.588 1.00 139.93 299 GLN B C 1
ATOM 3409 O O . GLN B 2 197 ? 30.562 42.625 101.021 1.00 140.36 299 GLN B O 1
ATOM 3415 N N . GLN B 2 198 ? 31.400 44.703 101.305 1.00 142.56 300 GLN B N 1
ATOM 3416 C CA . GLN B 2 198 ? 30.945 44.857 102.677 1.00 144.83 300 GLN B CA 1
ATOM 3417 C C . GLN B 2 198 ? 29.424 44.642 102.689 1.00 146.27 300 GLN B C 1
ATOM 3418 O O . GLN B 2 198 ? 28.908 43.786 103.419 1.00 146.76 300 GLN B O 1
ATOM 3424 N N . ARG B 2 199 ? 28.718 45.413 101.864 1.00 147.06 301 ARG B N 1
ATOM 3425 C CA . ARG B 2 199 ? 27.272 45.285 101.733 1.00 147.39 301 ARG B CA 1
ATOM 3426 C C . ARG B 2 199 ? 27.059 44.634 100.355 1.00 147.45 301 ARG B C 1
ATOM 3427 O O . ARG B 2 199 ? 27.690 45.033 99.371 1.00 147.55 301 ARG B O 1
ATOM 3435 N N . ARG B 2 200 ? 26.186 43.631 100.286 1.00 147.06 302 ARG B N 1
ATOM 3436 C CA . ARG B 2 200 ? 25.937 42.915 99.034 1.00 146.44 302 ARG B CA 1
ATOM 3437 C C . ARG B 2 200 ? 24.649 43.285 98.294 1.00 145.77 302 ARG B C 1
ATOM 3438 O O . ARG B 2 200 ? 23.792 42.436 98.064 1.00 145.67 302 ARG B O 1
ATOM 3446 N N . PRO B 2 201 ? 24.488 44.558 97.904 1.00 145.40 303 PRO B N 1
ATOM 3447 C CA . PRO B 2 201 ? 23.236 44.839 97.198 1.00 145.06 303 PRO B CA 1
ATOM 3448 C C . PRO B 2 201 ? 23.387 44.612 95.689 1.00 144.58 303 PRO B C 1
ATOM 3449 O O . PRO B 2 201 ? 22.455 44.868 94.923 1.00 145.00 303 PRO B O 1
ATOM 3453 N N . ARG B 2 202 ? 24.557 44.124 95.274 1.00 143.47 304 ARG B N 1
ATOM 3454 C CA . ARG B 2 202 ? 24.845 43.886 93.860 1.00 141.91 304 ARG B CA 1
ATOM 3455 C C . ARG B 2 202 ? 25.076 42.428 93.486 1.00 140.89 304 ARG B C 1
ATOM 3456 O O . ARG B 2 202 ? 25.001 41.526 94.325 1.00 141.12 304 ARG B O 1
ATOM 3464 N N . ASP B 2 203 ? 25.377 42.224 92.206 1.00 139.22 305 ASP B N 1
ATOM 3465 C CA . ASP B 2 203 ? 25.611 40.904 91.635 1.00 137.10 305 ASP B CA 1
ATOM 3466 C C . ASP B 2 203 ? 26.865 40.213 92.134 1.00 135.51 305 ASP B C 1
ATOM 3467 O O . ASP B 2 203 ? 27.620 40.749 92.952 1.00 135.36 305 ASP B O 1
ATOM 3472 N N . ARG B 2 204 ? 27.069 39.009 91.607 1.00 133.36 306 ARG B N 1
ATOM 3473 C CA . ARG B 2 204 ? 28.221 38.176 91.932 1.00 130.82 306 ARG B CA 1
ATOM 3474 C C . ARG B 2 204 ? 29.246 38.224 90.795 1.00 127.62 306 ARG B C 1
ATOM 3475 O O . ARG B 2 204 ? 30.458 38.153 91.028 1.00 127.42 306 ARG B O 1
ATOM 3483 N N . PHE B 2 205 ? 28.749 38.341 89.565 1.00 123.13 307 PHE B N 1
ATOM 3484 C CA . PHE B 2 205 ? 29.607 38.430 88.391 1.00 117.93 307 PHE B CA 1
ATOM 3485 C C . PHE B 2 205 ? 29.725 39.900 87.996 1.00 114.51 307 PHE B C 1
ATOM 3486 O O . PHE B 2 205 ? 29.674 40.245 86.819 1.00 114.14 307 PHE B O 1
ATOM 3494 N N . LEU B 2 206 ? 29.871 40.763 88.997 1.00 110.46 308 LEU B N 1
ATOM 3495 C CA . LEU B 2 206 ? 30.000 42.196 88.772 1.00 105.69 308 LEU B CA 1
ATOM 3496 C C . LEU B 2 206 ? 31.191 42.430 87.856 1.00 102.34 308 LEU B C 1
ATOM 3497 O O . LEU B 2 206 ? 31.065 43.089 86.828 1.00 101.51 308 LEU B O 1
ATOM 3502 N N . TYR B 2 207 ? 32.337 41.869 88.239 1.00 99.38 309 TYR B N 1
ATOM 3503 C CA . TYR B 2 207 ? 33.584 41.977 87.477 1.00 96.82 309 TYR B CA 1
ATOM 3504 C C . TYR B 2 207 ? 33.404 41.517 86.030 1.00 94.62 309 TYR B C 1
ATOM 3505 O O . TYR B 2 207 ? 33.774 42.227 85.092 1.00 94.19 309 TYR B O 1
ATOM 3514 N N . ALA B 2 208 ? 32.838 40.324 85.855 1.00 91.94 310 ALA B N 1
ATOM 3515 C CA . ALA B 2 208 ? 32.613 39.750 84.526 1.00 88.33 310 ALA B CA 1
ATOM 3516 C C . ALA B 2 208 ? 31.740 40.642 83.640 1.00 85.94 310 ALA B C 1
ATOM 3517 O O . ALA B 2 208 ? 31.859 40.620 82.409 1.00 84.53 310 ALA B O 1
ATOM 3519 N N . LYS B 2 209 ? 30.859 41.411 84.281 1.00 83.44 311 LYS B N 1
ATOM 3520 C CA . LYS B 2 209 ? 29.967 42.329 83.586 1.00 80.39 311 LYS B CA 1
ATOM 3521 C C . LYS B 2 209 ? 30.744 43.571 83.181 1.00 78.10 311 LYS B C 1
ATOM 3522 O O . LYS B 2 209 ? 30.553 44.109 82.089 1.00 77.48 311 LYS B O 1
ATOM 3528 N N . LEU B 2 210 ? 31.628 44.016 84.067 1.00 75.99 312 LEU B N 1
ATOM 3529 C CA . LEU B 2 210 ? 32.468 45.179 83.805 1.00 75.11 312 LEU B CA 1
ATOM 3530 C C . LEU B 2 210 ? 33.307 44.966 82.540 1.00 74.87 312 LEU B C 1
ATOM 3531 O O . LEU B 2 210 ? 33.374 45.837 81.668 1.00 74.24 312 LEU B O 1
ATOM 3536 N N . LEU B 2 211 ? 33.952 43.804 82.455 1.00 74.61 313 LEU B N 1
ATOM 3537 C CA . LEU B 2 211 ? 34.786 43.471 81.307 1.00 73.36 313 LEU B CA 1
ATOM 3538 C C . LEU B 2 211 ? 34.002 43.564 80.005 1.00 72.37 313 LEU B C 1
ATOM 3539 O O . LEU B 2 211 ? 34.570 43.883 78.960 1.00 73.30 313 LEU B O 1
ATOM 3544 N N . GLY B 2 212 ? 32.700 43.287 80.071 1.00 70.86 314 GLY B N 1
ATOM 3545 C CA . GLY B 2 212 ? 31.859 43.389 78.889 1.00 68.59 314 GLY B CA 1
ATOM 3546 C C . GLY B 2 212 ? 31.697 44.852 78.518 1.00 66.30 314 GLY B C 1
ATOM 3547 O O . GLY B 2 212 ? 31.560 45.200 77.342 1.00 65.53 314 GLY B O 1
ATOM 3548 N N . LEU B 2 213 ? 31.717 45.705 79.543 1.00 64.70 315 LEU B N 1
ATOM 3549 C CA . LEU B 2 213 ? 31.598 47.149 79.384 1.00 61.96 315 LEU B CA 1
ATOM 3550 C C . LEU B 2 213 ? 32.929 47.759 78.934 1.00 59.78 315 LEU B C 1
ATOM 3551 O O . LEU B 2 213 ? 32.953 48.771 78.242 1.00 59.69 315 LEU B O 1
ATOM 3556 N N . LEU B 2 214 ? 34.044 47.155 79.324 1.00 57.46 316 LEU B N 1
ATOM 3557 C CA . LEU B 2 214 ? 35.326 47.653 78.863 1.00 54.56 316 LEU B CA 1
ATOM 3558 C C . LEU B 2 214 ? 35.335 47.456 77.354 1.00 53.96 316 LEU B C 1
ATOM 3559 O O . LEU B 2 214 ? 35.982 48.200 76.630 1.00 53.89 316 LEU B O 1
ATOM 3564 N N . ALA B 2 215 ? 34.617 46.432 76.898 1.00 54.35 317 ALA B N 1
ATOM 3565 C CA . ALA B 2 215 ? 34.492 46.106 75.482 1.00 54.69 317 ALA B CA 1
ATOM 3566 C C . ALA B 2 215 ? 33.447 47.005 74.859 1.00 55.73 317 ALA B C 1
ATOM 3567 O O . ALA B 2 215 ? 33.386 47.153 73.642 1.00 56.87 317 ALA B O 1
ATOM 3569 N N . GLU B 2 216 ? 32.590 47.571 75.699 1.00 57.29 318 GLU B N 1
ATOM 3570 C CA . GLU B 2 216 ? 31.575 48.501 75.226 1.00 57.01 318 GLU B CA 1
ATOM 3571 C C . GLU B 2 216 ? 32.295 49.826 75.020 1.00 56.03 318 GLU B C 1
ATOM 3572 O O . GLU B 2 216 ? 32.049 50.519 74.045 1.00 55.19 318 GLU B O 1
ATOM 3578 N N . LEU B 2 217 ? 33.198 50.154 75.940 1.00 55.07 319 LEU B N 1
ATOM 3579 C CA . LEU B 2 217 ? 34.013 51.353 75.847 1.00 55.95 319 LEU B CA 1
ATOM 3580 C C . LEU B 2 217 ? 34.891 51.269 74.586 1.00 57.71 319 LEU B C 1
ATOM 3581 O O . LEU B 2 217 ? 35.303 52.295 74.040 1.00 58.47 319 LEU B O 1
ATOM 3586 N N . ARG B 2 218 ? 35.191 50.044 74.142 1.00 58.72 320 ARG B N 1
ATOM 3587 C CA . ARG B 2 218 ? 35.995 49.816 72.934 1.00 57.23 320 ARG B CA 1
ATOM 3588 C C . ARG B 2 218 ? 35.098 50.102 71.732 1.00 56.05 320 ARG B C 1
ATOM 3589 O O . ARG B 2 218 ? 35.476 50.824 70.811 1.00 55.18 320 ARG B O 1
ATOM 3597 N N . SER B 2 219 ? 33.907 49.514 71.767 1.00 55.44 321 SER B N 1
ATOM 3598 C CA . SER B 2 219 ? 32.902 49.671 70.728 1.00 55.77 321 SER B CA 1
ATOM 3599 C C . SER B 2 219 ? 32.528 51.167 70.641 1.00 58.71 321 SER B C 1
ATOM 3600 O O . SER B 2 219 ? 32.303 51.713 69.552 1.00 58.34 321 SER B O 1
ATOM 3603 N N . ILE B 2 220 ? 32.489 51.814 71.805 1.00 61.09 322 ILE B N 1
ATOM 3604 C CA . ILE B 2 220 ? 32.141 53.225 71.955 1.00 62.85 322 ILE B CA 1
ATOM 3605 C C . ILE B 2 220 ? 33.235 54.219 71.580 1.00 64.14 322 ILE B C 1
ATOM 3606 O O . ILE B 2 220 ? 32.956 55.232 70.945 1.00 64.05 322 ILE B O 1
ATOM 3611 N N . ASN B 2 221 ? 34.476 53.952 71.969 1.00 66.35 323 ASN B N 1
ATOM 3612 C CA . ASN B 2 221 ? 35.557 54.875 71.633 1.00 69.14 323 ASN B CA 1
ATOM 3613 C C . ASN B 2 221 ? 35.625 55.028 70.104 1.00 70.85 323 ASN B C 1
ATOM 3614 O O . ASN B 2 221 ? 35.818 56.132 69.586 1.00 70.55 323 ASN B O 1
ATOM 3619 N N . GLU B 2 222 ? 35.449 53.915 69.389 1.00 73.24 324 GLU B N 1
ATOM 3620 C CA . GLU B 2 222 ? 35.485 53.906 67.926 1.00 75.39 324 GLU B CA 1
ATOM 3621 C C . GLU B 2 222 ? 34.297 54.619 67.279 1.00 75.01 324 GLU B C 1
ATOM 3622 O O . GLU B 2 222 ? 34.451 55.298 66.260 1.00 74.95 324 GLU B O 1
ATOM 3628 N N . ALA B 2 223 ? 33.114 54.458 67.868 1.00 74.75 325 ALA B N 1
ATOM 3629 C CA . ALA B 2 223 ? 31.901 55.088 67.350 1.00 73.74 325 ALA B CA 1
ATOM 3630 C C . ALA B 2 223 ? 31.906 56.611 67.533 1.00 73.17 325 ALA B C 1
ATOM 3631 O O . ALA B 2 223 ? 31.329 57.340 66.720 1.00 72.46 325 ALA B O 1
ATOM 3633 N N . TYR B 2 224 ? 32.552 57.079 68.601 1.00 72.30 326 TYR B N 1
ATOM 3634 C CA . TYR B 2 224 ? 32.656 58.508 68.900 1.00 71.41 326 TYR B CA 1
ATOM 3635 C C . TYR B 2 224 ? 33.676 59.185 68.001 1.00 69.06 326 TYR B C 1
ATOM 3636 O O . TYR B 2 224 ? 33.448 60.297 67.526 1.00 68.93 326 TYR B O 1
ATOM 3645 N N . GLY B 2 225 ? 34.806 58.517 67.785 1.00 66.26 327 GLY B N 1
ATOM 3646 C CA . GLY B 2 225 ? 35.837 59.070 66.931 1.00 63.72 327 GLY B CA 1
ATOM 3647 C C . GLY B 2 225 ? 35.287 59.431 65.564 1.00 62.45 327 GLY B C 1
ATOM 3648 O O . GLY B 2 225 ? 35.753 60.378 64.937 1.00 61.76 327 GLY B O 1
ATOM 3649 N N . TYR B 2 226 ? 34.303 58.663 65.102 1.00 62.11 328 TYR B N 1
ATOM 3650 C CA . TYR B 2 226 ? 33.652 58.894 63.815 1.00 62.27 328 TYR B CA 1
ATOM 3651 C C . TYR B 2 226 ? 32.629 60.037 63.896 1.00 62.69 328 TYR B C 1
ATOM 3652 O O . TYR B 2 226 ? 32.498 60.840 62.966 1.00 61.91 328 TYR B O 1
ATOM 3661 N N . GLN B 2 227 ? 31.902 60.100 65.010 1.00 62.61 329 GLN B N 1
ATOM 3662 C CA . GLN B 2 227 ? 30.889 61.124 65.202 1.00 61.81 329 GLN B CA 1
ATOM 3663 C C . GLN B 2 227 ? 31.433 62.554 65.161 1.00 63.54 329 GLN B C 1
ATOM 3664 O O . GLN B 2 227 ? 30.811 63.416 64.551 1.00 65.17 329 GLN B O 1
ATOM 3670 N N . ILE B 2 228 ? 32.579 62.829 65.786 1.00 64.38 330 ILE B N 1
ATOM 3671 C CA . ILE B 2 228 ? 33.110 64.193 65.751 1.00 65.38 330 ILE B CA 1
ATOM 3672 C C . ILE B 2 228 ? 33.713 64.570 64.397 1.00 68.53 330 ILE B C 1
ATOM 3673 O O . ILE B 2 228 ? 34.484 65.519 64.279 1.00 68.52 330 ILE B O 1
ATOM 3678 N N . GLN B 2 229 ? 33.344 63.811 63.374 1.00 73.36 331 GLN B N 1
ATOM 3679 C CA . GLN B 2 229 ? 33.778 64.052 62.006 1.00 78.58 331 GLN B CA 1
ATOM 3680 C C . GLN B 2 229 ? 32.518 64.224 61.151 1.00 79.83 331 GLN B C 1
ATOM 3681 O O . GLN B 2 229 ? 32.450 65.116 60.307 1.00 80.40 331 GLN B O 1
ATOM 3687 N N . HIS B 2 230 ? 31.522 63.367 61.375 1.00 81.23 332 HIS B N 1
ATOM 3688 C CA . HIS B 2 230 ? 30.235 63.476 60.684 1.00 82.40 332 HIS B CA 1
ATOM 3689 C C . HIS B 2 230 ? 29.653 64.871 61.023 1.00 81.47 332 HIS B C 1
ATOM 3690 O O . HIS B 2 230 ? 28.896 65.457 60.243 1.00 82.27 332 HIS B O 1
ATOM 3697 N N . ILE B 2 231 ? 30.034 65.394 62.190 1.00 78.92 333 ILE B N 1
ATOM 3698 C CA . ILE B 2 231 ? 29.596 66.699 62.668 1.00 75.66 333 ILE B CA 1
ATOM 3699 C C . ILE B 2 231 ? 30.532 67.791 62.158 1.00 75.17 333 ILE B C 1
ATOM 3700 O O . ILE B 2 231 ? 31.618 68.015 62.706 1.00 73.59 333 ILE B O 1
ATOM 3705 N N . GLN B 2 232 ? 30.082 68.467 61.105 1.00 75.75 334 GLN B N 1
ATOM 3706 C CA . GLN B 2 232 ? 30.826 69.532 60.439 1.00 76.44 334 GLN B CA 1
ATOM 3707 C C . GLN B 2 232 ? 31.407 70.619 61.335 1.00 76.23 334 GLN B C 1
ATOM 3708 O O . GLN B 2 232 ? 30.682 71.317 62.042 1.00 75.63 334 GLN B O 1
ATOM 3714 N N . GLY B 2 233 ? 32.724 70.767 61.292 1.00 76.08 335 GLY B N 1
ATOM 3715 C CA . GLY B 2 233 ? 33.364 71.797 62.089 1.00 75.40 335 GLY B CA 1
ATOM 3716 C C . GLY B 2 233 ? 33.592 71.467 63.546 1.00 74.44 335 GLY B C 1
ATOM 3717 O O . GLY B 2 233 ? 34.309 72.187 64.237 1.00 72.07 335 GLY B O 1
ATOM 3718 N N . LEU B 2 234 ? 32.987 70.388 64.027 1.00 75.51 336 LEU B N 1
ATOM 3719 C CA . LEU B 2 234 ? 33.174 70.009 65.421 1.00 77.38 336 LEU B CA 1
ATOM 3720 C C . LEU B 2 234 ? 34.616 69.557 65.631 1.00 79.54 336 LEU B C 1
ATOM 3721 O O . LEU B 2 234 ? 35.288 69.999 66.567 1.00 80.09 336 LEU B O 1
ATOM 3726 N N . SER B 2 235 ? 35.091 68.677 64.755 1.00 81.54 337 SER B N 1
ATOM 3727 C CA . SER B 2 235 ? 36.457 68.180 64.859 1.00 82.36 337 SER B CA 1
ATOM 3728 C C . SER B 2 235 ? 37.403 69.369 65.044 1.00 82.54 337 SER B C 1
ATOM 3729 O O . SER B 2 235 ? 38.119 69.464 66.048 1.00 81.90 337 SER B O 1
ATOM 3732 N N . ALA B 2 236 ? 37.363 70.285 64.075 1.00 82.65 338 ALA B N 1
ATOM 3733 C CA . ALA B 2 236 ? 38.194 71.489 64.054 1.00 82.46 338 ALA B CA 1
ATOM 3734 C C . ALA B 2 236 ? 38.377 72.233 65.387 1.00 82.38 338 ALA B C 1
ATOM 3735 O O . ALA B 2 236 ? 39.425 72.842 65.615 1.00 82.72 338 ALA B O 1
ATOM 3737 N N . MET B 2 237 ? 37.379 72.184 66.265 1.00 82.15 339 MET B N 1
ATOM 3738 C CA . MET B 2 237 ? 37.464 72.885 67.544 1.00 82.16 339 MET B CA 1
ATOM 3739 C C . MET B 2 237 ? 38.352 72.282 68.625 1.00 82.88 339 MET B C 1
ATOM 3740 O O . MET B 2 237 ? 39.071 73.007 69.317 1.00 83.22 339 MET B O 1
ATOM 3745 N N . MET B 2 238 ? 38.295 70.968 68.800 1.00 83.03 340 MET B N 1
ATOM 3746 C CA . MET B 2 238 ? 39.129 70.340 69.812 1.00 82.54 340 MET B CA 1
ATOM 3747 C C . MET B 2 238 ? 40.209 69.543 69.117 1.00 81.24 340 MET B C 1
ATOM 3748 O O . MET B 2 238 ? 40.055 68.358 68.836 1.00 80.86 340 MET B O 1
ATOM 3753 N N . PRO B 2 239 ? 41.323 70.210 68.807 1.00 80.24 341 PRO B N 1
ATOM 3754 C CA . PRO B 2 239 ? 42.473 69.605 68.134 1.00 78.51 341 PRO B CA 1
ATOM 3755 C C . PRO B 2 239 ? 43.118 68.518 68.997 1.00 76.14 341 PRO B C 1
ATOM 3756 O O . PRO B 2 239 ? 43.692 67.559 68.483 1.00 75.59 341 PRO B O 1
ATOM 3760 N N . LEU B 2 240 ? 43.018 68.681 70.311 1.00 73.10 342 LEU B N 1
ATOM 3761 C CA . LEU B 2 240 ? 43.567 67.716 71.239 1.00 70.66 342 LEU B CA 1
ATOM 3762 C C . LEU B 2 240 ? 42.912 66.367 70.981 1.00 69.09 342 LEU B C 1
ATOM 3763 O O . LEU B 2 240 ? 43.591 65.358 70.808 1.00 67.55 342 LEU B O 1
ATOM 3768 N N . LEU B 2 241 ? 41.583 66.364 70.963 1.00 68.15 343 LEU B N 1
ATOM 3769 C CA . LEU B 2 241 ? 40.804 65.155 70.715 1.00 67.89 343 LEU B CA 1
ATOM 3770 C C . LEU B 2 241 ? 41.049 64.590 69.319 1.00 69.67 343 LEU B C 1
ATOM 3771 O O . LEU B 2 241 ? 40.936 63.385 69.106 1.00 69.23 343 LEU B O 1
ATOM 3776 N N . GLN B 2 242 ? 41.360 65.469 68.367 1.00 72.43 344 GLN B N 1
ATOM 3777 C CA . GLN B 2 242 ? 41.661 65.063 66.994 1.00 74.11 344 GLN B CA 1
ATOM 3778 C C . GLN B 2 242 ? 42.871 64.140 67.015 1.00 74.41 344 GLN B C 1
ATOM 3779 O O . GLN B 2 242 ? 42.934 63.177 66.262 1.00 73.52 344 GLN B O 1
ATOM 3785 N N . GLU B 2 243 ? 43.832 64.466 67.879 1.00 75.73 345 GLU B N 1
ATOM 3786 C CA . GLU B 2 243 ? 45.053 63.687 68.049 1.00 75.99 345 GLU B CA 1
ATOM 3787 C C . GLU B 2 243 ? 44.743 62.382 68.747 1.00 75.07 345 GLU B C 1
ATOM 3788 O O . GLU B 2 243 ? 45.123 61.317 68.280 1.00 74.88 345 GLU B O 1
ATOM 3794 N N . ILE B 2 244 ? 44.054 62.472 69.876 1.00 75.10 346 ILE B N 1
ATOM 3795 C CA . ILE B 2 244 ? 43.663 61.287 70.627 1.00 74.89 346 ILE B CA 1
ATOM 3796 C C . ILE B 2 244 ? 42.953 60.302 69.713 1.00 75.51 346 ILE B C 1
ATOM 3797 O O . ILE B 2 244 ? 43.144 59.091 69.807 1.00 75.88 346 ILE B O 1
ATOM 3802 N N . CYS B 2 245 ? 42.142 60.838 68.813 1.00 76.40 347 CYS B N 1
ATOM 3803 C CA . CYS B 2 245 ? 41.366 60.017 67.905 1.00 78.76 347 CYS B CA 1
ATOM 3804 C C . CYS B 2 245 ? 41.951 59.856 66.505 1.00 79.99 347 CYS B C 1
ATOM 3805 O O . CYS B 2 245 ? 41.344 59.199 65.660 1.00 80.75 347 CYS B O 1
ATOM 3808 N N . SER B 2 246 ? 43.124 60.439 66.259 1.00 81.67 348 SER B N 1
ATOM 3809 C CA . SER B 2 246 ? 43.759 60.365 64.939 1.00 81.94 348 SER B CA 1
ATOM 3810 C C . SER B 2 246 ? 43.817 58.940 64.399 1.00 81.82 348 SER B C 1
ATOM 3811 O O . SER B 2 246 ? 43.204 58.718 63.336 1.00 81.97 348 SER B O 1
ATOM 3815 N N . ASN C 1 1 ? 59.204 77.844 24.855 1.00 107.16 227 ASN C N 1
ATOM 3816 C CA . ASN C 1 1 ? 59.641 79.101 24.178 1.00 106.09 227 ASN C CA 1
ATOM 3817 C C . ASN C 1 1 ? 59.470 80.378 25.016 1.00 105.94 227 ASN C C 1
ATOM 3818 O O . ASN C 1 1 ? 59.980 80.469 26.142 1.00 105.45 227 ASN C O 1
ATOM 3823 N N . GLU C 1 2 ? 58.760 81.357 24.454 1.00 105.51 228 GLU C N 1
ATOM 3824 C CA . GLU C 1 2 ? 58.532 82.644 25.107 1.00 105.24 228 GLU C CA 1
ATOM 3825 C C . GLU C 1 2 ? 57.368 82.647 26.098 1.00 105.39 228 GLU C C 1
ATOM 3826 O O . GLU C 1 2 ? 57.467 83.249 27.168 1.00 105.37 228 GLU C O 1
ATOM 3832 N N . ASP C 1 3 ? 56.268 81.985 25.739 1.00 105.65 229 ASP C N 1
ATOM 3833 C CA . ASP C 1 3 ? 55.084 81.917 26.602 1.00 105.59 229 ASP C CA 1
ATOM 3834 C C . ASP C 1 3 ? 55.277 80.977 27.785 1.00 104.28 229 ASP C C 1
ATOM 3835 O O . ASP C 1 3 ? 55.001 81.337 28.934 1.00 103.99 229 ASP C O 1
ATOM 3840 N N . MET C 1 4 ? 55.723 79.760 27.485 1.00 102.12 230 MET C N 1
ATOM 3841 C CA . MET C 1 4 ? 55.997 78.763 28.508 1.00 99.92 230 MET C CA 1
ATOM 3842 C C . MET C 1 4 ? 57.499 78.496 28.372 1.00 97.95 230 MET C C 1
ATOM 3843 O O . MET C 1 4 ? 57.919 77.511 27.758 1.00 97.99 230 MET C O 1
ATOM 3848 N N . PRO C 1 5 ? 58.327 79.389 28.947 1.00 95.81 231 PRO C N 1
ATOM 3849 C CA . PRO C 1 5 ? 59.788 79.290 28.903 1.00 93.60 231 PRO C CA 1
ATOM 3850 C C . PRO C 1 5 ? 60.366 77.998 29.468 1.00 92.40 231 PRO C C 1
ATOM 3851 O O . PRO C 1 5 ? 60.371 77.791 30.684 1.00 91.17 231 PRO C O 1
ATOM 3855 N N . VAL C 1 6 ? 60.857 77.137 28.577 1.00 91.28 232 VAL C N 1
ATOM 3856 C CA . VAL C 1 6 ? 61.477 75.871 28.974 1.00 89.91 232 VAL C CA 1
ATOM 3857 C C . VAL C 1 6 ? 62.540 76.127 30.055 1.00 90.09 232 VAL C C 1
ATOM 3858 O O . VAL C 1 6 ? 62.865 75.250 30.850 1.00 89.19 232 VAL C O 1
ATOM 3862 N N . GLU C 1 7 ? 63.081 77.342 30.065 1.00 91.37 233 GLU C N 1
ATOM 3863 C CA . GLU C 1 7 ? 64.078 77.755 31.044 1.00 91.35 233 GLU C CA 1
ATOM 3864 C C . GLU C 1 7 ? 63.465 77.702 32.436 1.00 91.52 233 GLU C C 1
ATOM 3865 O O . GLU C 1 7 ? 63.914 76.938 33.282 1.00 90.77 233 GLU C O 1
ATOM 3871 N N . ARG C 1 8 ? 62.431 78.515 32.654 1.00 92.43 234 ARG C N 1
ATOM 3872 C CA . ARG C 1 8 ? 61.738 78.596 33.944 1.00 93.49 234 ARG C CA 1
ATOM 3873 C C . ARG C 1 8 ? 61.140 77.285 34.473 1.00 92.98 234 ARG C C 1
ATOM 3874 O O . ARG C 1 8 ? 61.001 77.110 35.687 1.00 91.10 234 ARG C O 1
ATOM 3882 N N . ILE C 1 9 ? 60.769 76.383 33.565 1.00 92.82 235 ILE C N 1
ATOM 3883 C CA . ILE C 1 9 ? 60.186 75.094 33.941 1.00 92.47 235 ILE C CA 1
ATOM 3884 C C . ILE C 1 9 ? 61.250 74.114 34.422 1.00 93.07 235 ILE C C 1
ATOM 3885 O O . ILE C 1 9 ? 61.115 73.526 35.492 1.00 94.09 235 ILE C O 1
ATOM 3890 N N . LEU C 1 10 ? 62.296 73.923 33.622 1.00 93.35 236 LEU C N 1
ATOM 3891 C CA . LEU C 1 10 ? 63.391 73.025 33.987 1.00 93.24 236 LEU C CA 1
ATOM 3892 C C . LEU C 1 10 ? 64.161 73.594 35.186 1.00 92.97 236 LEU C C 1
ATOM 3893 O O . LEU C 1 10 ? 64.727 72.854 35.987 1.00 90.98 236 LEU C O 1
ATOM 3898 N N . GLU C 1 11 ? 64.167 74.918 35.296 1.00 94.44 237 GLU C N 1
ATOM 3899 C CA . GLU C 1 11 ? 64.832 75.620 36.385 1.00 96.47 237 GLU C CA 1
ATOM 3900 C C . GLU C 1 11 ? 63.979 75.524 37.650 1.00 96.40 237 GLU C C 1
ATOM 3901 O O . GLU C 1 11 ? 64.481 75.686 38.766 1.00 95.31 237 GLU C O 1
ATOM 3907 N N . ALA C 1 12 ? 62.684 75.270 37.462 1.00 97.61 238 ALA C N 1
ATOM 3908 C CA . ALA C 1 12 ? 61.733 75.134 38.568 1.00 98.58 238 ALA C CA 1
ATOM 3909 C C . ALA C 1 12 ? 61.733 73.716 39.159 1.00 98.59 238 ALA C C 1
ATOM 3910 O O . ALA C 1 12 ? 61.213 73.497 40.256 1.00 97.97 238 ALA C O 1
ATOM 3912 N N . GLU C 1 13 ? 62.297 72.760 38.418 1.00 98.69 239 GLU C N 1
ATOM 3913 C CA . GLU C 1 13 ? 62.415 71.377 38.880 1.00 99.20 239 GLU C CA 1
ATOM 3914 C C . GLU C 1 13 ? 63.709 71.294 39.698 1.00 100.41 239 GLU C C 1
ATOM 3915 O O . GLU C 1 13 ? 63.733 70.770 40.817 1.00 100.01 239 GLU C O 1
ATOM 3921 N N . LEU C 1 14 ? 64.784 71.831 39.126 1.00 101.77 240 LEU C N 1
ATOM 3922 C CA . LEU C 1 14 ? 66.090 71.831 39.769 1.00 102.49 240 LEU C CA 1
ATOM 3923 C C . LEU C 1 14 ? 66.106 72.683 41.020 1.00 103.11 240 LEU C C 1
ATOM 3924 O O . LEU C 1 14 ? 66.838 72.392 41.957 1.00 103.63 240 LEU C O 1
ATOM 3929 N N . ALA C 1 15 ? 65.305 73.740 41.041 1.00 104.01 241 ALA C N 1
ATOM 3930 C CA . ALA C 1 15 ? 65.233 74.598 42.213 1.00 106.00 241 ALA C CA 1
ATOM 3931 C C . ALA C 1 15 ? 64.460 73.888 43.334 1.00 107.28 241 ALA C C 1
ATOM 3932 O O . ALA C 1 15 ? 63.802 74.539 44.147 1.00 107.89 241 ALA C O 1
ATOM 3934 N N . VAL C 1 16 ? 64.546 72.556 43.368 1.00 108.65 242 VAL C N 1
ATOM 3935 C CA . VAL C 1 16 ? 63.860 71.744 44.371 1.00 110.70 242 VAL C CA 1
ATOM 3936 C C . VAL C 1 16 ? 64.667 70.557 44.919 1.00 111.69 242 VAL C C 1
ATOM 3937 O O . VAL C 1 16 ? 64.617 70.283 46.119 1.00 112.59 242 VAL C O 1
ATOM 3941 N N . GLU C 1 17 ? 65.398 69.850 44.055 1.00 111.95 243 GLU C N 1
ATOM 3942 C CA . GLU C 1 17 ? 66.195 68.699 44.493 1.00 111.97 243 GLU C CA 1
ATOM 3943 C C . GLU C 1 17 ? 67.146 69.038 45.641 1.00 112.45 243 GLU C C 1
ATOM 3944 O O . GLU C 1 17 ? 67.987 69.926 45.516 1.00 112.96 243 GLU C O 1
ATOM 3950 N N . PRO C 1 18 ? 67.018 68.337 46.785 1.00 112.86 244 PRO C N 1
ATOM 3951 C CA . PRO C 1 18 ? 67.900 68.612 47.927 1.00 112.96 244 PRO C CA 1
ATOM 3952 C C . PRO C 1 18 ? 69.355 68.479 47.490 1.00 112.95 244 PRO C C 1
ATOM 3953 O O . PRO C 1 18 ? 69.693 67.557 46.743 1.00 113.28 244 PRO C O 1
ATOM 3957 N N . LYS C 1 19 ? 70.214 69.392 47.944 1.00 112.39 245 LYS C N 1
ATOM 3958 C CA . LYS C 1 19 ? 71.626 69.340 47.562 1.00 111.53 245 LYS C CA 1
ATOM 3959 C C . LYS C 1 19 ? 72.353 68.171 48.245 1.00 110.41 245 LYS C C 1
ATOM 3960 O O . LYS C 1 19 ? 73.506 67.864 47.920 1.00 110.23 245 LYS C O 1
ATOM 3966 N N . THR C 1 20 ? 71.653 67.516 49.173 1.00 108.57 246 THR C N 1
ATOM 3967 C CA . THR C 1 20 ? 72.174 66.375 49.918 1.00 106.41 246 THR C CA 1
ATOM 3968 C C . THR C 1 20 ? 71.277 65.135 49.758 1.00 104.80 246 THR C C 1
ATOM 3969 O O . THR C 1 20 ? 70.254 65.007 50.435 1.00 104.57 246 THR C O 1
ATOM 3973 N N . GLU C 1 21 ? 71.670 64.231 48.859 1.00 102.64 247 GLU C N 1
ATOM 3974 C CA . GLU C 1 21 ? 70.919 63.000 48.596 1.00 99.89 247 GLU C CA 1
ATOM 3975 C C . GLU C 1 21 ? 71.695 61.769 49.090 1.00 96.87 247 GLU C C 1
ATOM 3976 O O . GLU C 1 21 ? 72.743 61.420 48.538 1.00 96.69 247 GLU C O 1
ATOM 3982 N N . THR C 1 22 ? 71.172 61.124 50.133 1.00 92.76 248 THR C N 1
ATOM 3983 C CA . THR C 1 22 ? 71.781 59.930 50.722 1.00 88.58 248 THR C CA 1
ATOM 3984 C C . THR C 1 22 ? 70.702 58.875 50.926 1.00 87.06 248 THR C C 1
ATOM 3985 O O . THR C 1 22 ? 69.591 59.213 51.319 1.00 88.36 248 THR C O 1
ATOM 3989 N N . TYR C 1 23 ? 71.022 57.603 50.687 1.00 84.55 249 TYR C N 1
ATOM 3990 C CA . TYR C 1 23 ? 70.026 56.544 50.834 1.00 82.30 249 TYR C CA 1
ATOM 3991 C C . TYR C 1 23 ? 70.383 55.394 51.762 1.00 80.93 249 TYR C C 1
ATOM 3992 O O . TYR C 1 23 ? 71.546 55.187 52.096 1.00 79.62 249 TYR C O 1
ATOM 4001 N N . VAL C 1 24 ? 69.349 54.656 52.172 1.00 79.96 250 VAL C N 1
ATOM 4002 C CA . VAL C 1 24 ? 69.464 53.520 53.090 1.00 78.25 250 VAL C CA 1
ATOM 4003 C C . VAL C 1 24 ? 68.460 52.424 52.729 1.00 78.27 250 VAL C C 1
ATOM 4004 O O . VAL C 1 24 ? 67.287 52.713 52.534 1.00 79.23 250 VAL C O 1
ATOM 4008 N N . GLU C 1 25 ? 68.903 51.171 52.653 1.00 78.49 251 GLU C N 1
ATOM 4009 C CA . GLU C 1 25 ? 67.990 50.079 52.321 1.00 79.64 251 GLU C CA 1
ATOM 4010 C C . GLU C 1 25 ? 66.773 50.054 53.241 1.00 81.25 251 GLU C C 1
ATOM 4011 O O . GLU C 1 25 ? 66.848 50.465 54.403 1.00 81.49 251 GLU C O 1
ATOM 4017 N N . ALA C 1 26 ? 65.652 49.572 52.707 1.00 82.43 252 ALA C N 1
ATOM 4018 C CA . ALA C 1 26 ? 64.403 49.473 53.459 1.00 83.27 252 ALA C CA 1
ATOM 4019 C C . ALA C 1 26 ? 64.183 48.024 53.909 1.00 83.47 252 ALA C C 1
ATOM 4020 O O . ALA C 1 26 ? 64.292 47.093 53.098 1.00 83.46 252 ALA C O 1
ATOM 4022 N N . ASN C 1 27 ? 63.874 47.832 55.194 1.00 82.80 253 ASN C N 1
ATOM 4023 C CA . ASN C 1 27 ? 63.659 46.483 55.707 1.00 82.34 253 ASN C CA 1
ATOM 4024 C C . ASN C 1 27 ? 62.449 45.779 55.095 1.00 81.53 253 ASN C C 1
ATOM 4025 O O . ASN C 1 27 ? 62.121 46.006 53.927 1.00 81.42 253 ASN C O 1
ATOM 4030 N N . MET C 1 28 ? 61.798 44.917 55.873 1.00 81.13 254 MET C N 1
ATOM 4031 C CA . MET C 1 28 ? 60.646 44.164 55.386 1.00 80.05 254 MET C CA 1
ATOM 4032 C C . MET C 1 28 ? 59.283 44.590 55.938 1.00 79.77 254 MET C C 1
ATOM 4033 O O . MET C 1 28 ? 58.258 44.058 55.523 1.00 79.16 254 MET C O 1
ATOM 4038 N N . GLY C 1 29 ? 59.266 45.534 56.874 1.00 79.90 255 GLY C N 1
ATOM 4039 C CA . GLY C 1 29 ? 58.006 45.986 57.433 1.00 81.23 255 GLY C CA 1
ATOM 4040 C C . GLY C 1 29 ? 57.255 44.963 58.274 1.00 82.21 255 GLY C C 1
ATOM 4041 O O . GLY C 1 29 ? 56.030 45.055 58.427 1.00 81.33 255 GLY C O 1
ATOM 4042 N N . LEU C 1 30 ? 57.977 43.980 58.806 1.00 83.42 256 LEU C N 1
ATOM 4043 C CA . LEU C 1 30 ? 57.369 42.962 59.657 1.00 84.64 256 LEU C CA 1
ATOM 4044 C C . LEU C 1 30 ? 57.113 43.549 61.041 1.00 86.46 256 LEU C C 1
ATOM 4045 O O . LEU C 1 30 ? 56.346 42.994 61.833 1.00 88.14 256 LEU C O 1
ATOM 4050 N N . ASN C 1 31 ? 57.780 44.666 61.328 1.00 87.26 257 ASN C N 1
ATOM 4051 C CA . ASN C 1 31 ? 57.623 45.395 62.583 1.00 87.19 257 ASN C CA 1
ATOM 4052 C C . ASN C 1 31 ? 57.488 46.840 62.119 1.00 86.37 257 ASN C C 1
ATOM 4053 O O . ASN C 1 31 ? 58.473 47.486 61.752 1.00 85.63 257 ASN C O 1
ATOM 4058 N N . PRO C 1 32 ? 56.245 47.348 62.083 1.00 85.81 258 PRO C N 1
ATOM 4059 C CA . PRO C 1 32 ? 55.936 48.718 61.654 1.00 85.10 258 PRO C CA 1
ATOM 4060 C C . PRO C 1 32 ? 56.560 49.897 62.428 1.00 84.06 258 PRO C C 1
ATOM 4061 O O . PRO C 1 32 ? 56.367 51.052 62.041 1.00 83.53 258 PRO C O 1
ATOM 4065 N N . SER C 1 33 ? 57.309 49.614 63.496 1.00 83.65 259 SER C N 1
ATOM 4066 C CA . SER C 1 33 ? 57.952 50.662 64.308 1.00 82.71 259 SER C CA 1
ATOM 4067 C C . SER C 1 33 ? 59.377 50.974 63.846 1.00 82.22 259 SER C C 1
ATOM 4068 O O . SER C 1 33 ? 59.943 52.010 64.212 1.00 81.94 259 SER C O 1
ATOM 4071 N N . SER C 1 34 ? 59.951 50.063 63.062 1.00 81.52 260 SER C N 1
ATOM 4072 C CA . SER C 1 34 ? 61.301 50.212 62.540 1.00 79.92 260 SER C CA 1
ATOM 4073 C C . SER C 1 34 ? 61.408 51.519 61.789 1.00 80.84 260 SER C C 1
ATOM 4074 O O . SER C 1 34 ? 60.515 51.867 61.013 1.00 79.62 260 SER C O 1
ATOM 4077 N N . PRO C 1 35 ? 62.503 52.272 62.013 1.00 82.27 261 PRO C N 1
ATOM 4078 C CA . PRO C 1 35 ? 62.671 53.551 61.311 1.00 82.63 261 PRO C CA 1
ATOM 4079 C C . PRO C 1 35 ? 62.865 53.377 59.793 1.00 82.60 261 PRO C C 1
ATOM 4080 O O . PRO C 1 35 ? 63.076 54.354 59.075 1.00 83.31 261 PRO C O 1
ATOM 4084 N N . ASN C 1 36 ? 62.781 52.131 59.318 1.00 82.38 262 ASN C N 1
ATOM 4085 C CA . ASN C 1 36 ? 62.936 51.808 57.8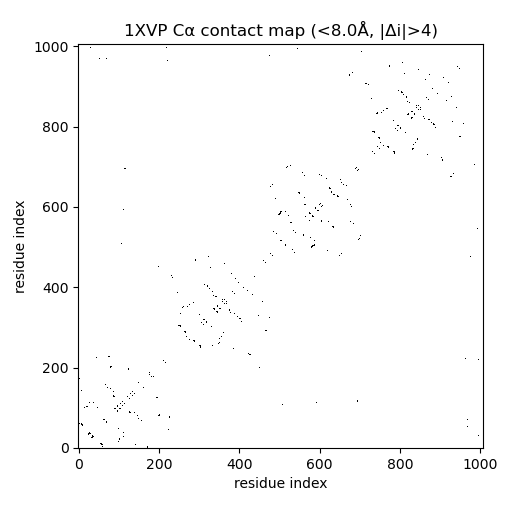96 1.00 81.98 262 ASN C CA 1
ATOM 4086 C C . ASN C 1 36 ? 61.764 50.994 57.293 1.00 81.10 262 ASN C C 1
ATOM 4087 O O . ASN C 1 36 ? 61.910 50.410 56.210 1.00 80.41 262 ASN C O 1
ATOM 4092 N N . ASP C 1 37 ? 60.617 50.956 57.982 1.00 79.09 263 ASP C N 1
ATOM 4093 C CA . ASP C 1 37 ? 59.444 50.223 57.489 1.00 75.67 263 ASP C CA 1
ATOM 4094 C C . ASP C 1 37 ? 58.988 50.856 56.184 1.00 73.84 263 ASP C C 1
ATOM 4095 O O . ASP C 1 37 ? 58.672 52.045 56.147 1.00 73.69 263 ASP C O 1
ATOM 4100 N N . PRO C 1 38 ? 58.925 50.061 55.100 1.00 72.19 264 PRO C N 1
ATOM 4101 C CA . PRO C 1 38 ? 58.514 50.526 53.767 1.00 70.18 264 PRO C CA 1
ATOM 4102 C C . PRO C 1 38 ? 57.301 51.473 53.747 1.00 68.35 264 PRO C C 1
ATOM 4103 O O . PRO C 1 38 ? 57.415 52.650 53.395 1.00 68.12 264 PRO C O 1
ATOM 4107 N N . VAL C 1 39 ? 56.146 50.943 54.131 1.00 65.85 265 VAL C N 1
ATOM 4108 C CA . VAL C 1 39 ? 54.902 51.687 54.156 1.00 62.32 265 VAL C CA 1
ATOM 4109 C C . VAL C 1 39 ? 54.901 52.937 55.022 1.00 62.21 265 VAL C C 1
ATOM 4110 O O . VAL C 1 39 ? 54.384 53.968 54.608 1.00 61.90 265 VAL C O 1
ATOM 4114 N N . THR C 1 40 ? 55.457 52.861 56.226 1.00 62.25 266 THR C N 1
ATOM 4115 C CA . THR C 1 40 ? 55.472 54.038 57.089 1.00 62.74 266 THR C CA 1
ATOM 4116 C C . THR C 1 40 ? 56.263 55.149 56.423 1.00 63.76 266 THR C C 1
ATOM 4117 O O . THR C 1 40 ? 55.950 56.325 56.602 1.00 64.38 266 THR C O 1
ATOM 4121 N N . ASN C 1 41 ? 57.295 54.763 55.667 1.00 64.71 267 ASN C N 1
ATOM 4122 C CA . ASN C 1 41 ? 58.158 55.702 54.944 1.00 65.06 267 ASN C CA 1
ATOM 4123 C C . ASN C 1 41 ? 57.464 56.317 53.735 1.00 64.44 267 ASN C C 1
ATOM 4124 O O . ASN C 1 41 ? 57.536 57.526 53.520 1.00 64.20 267 ASN C O 1
ATOM 4129 N N . ILE C 1 42 ? 56.811 55.480 52.936 1.00 62.95 268 ILE C N 1
ATOM 4130 C CA . ILE C 1 42 ? 56.080 55.955 51.770 1.00 61.77 268 ILE C CA 1
ATOM 4131 C C . ILE C 1 42 ? 55.117 57.086 52.165 1.00 62.73 268 ILE C C 1
ATOM 4132 O O . ILE C 1 42 ? 54.932 58.041 51.413 1.00 62.14 268 ILE C O 1
ATOM 4137 N N . CYS C 1 43 ? 54.513 56.958 53.349 1.00 63.97 269 CYS C N 1
ATOM 4138 C CA . CYS C 1 43 ? 53.565 57.938 53.884 1.00 64.86 269 CYS C CA 1
ATOM 4139 C C . CYS C 1 43 ? 54.282 59.212 54.317 1.00 66.03 269 CYS C C 1
ATOM 4140 O O . CYS C 1 43 ? 53.817 60.318 54.044 1.00 65.42 269 CYS C O 1
ATOM 4143 N N . GLN C 1 44 ? 55.406 59.055 55.006 1.00 67.76 270 GLN C N 1
ATOM 4144 C CA . GLN C 1 44 ? 56.185 60.204 55.447 1.00 71.38 270 GLN C CA 1
ATOM 4145 C C . GLN C 1 44 ? 56.775 60.943 54.240 1.00 71.20 270 GLN C C 1
ATOM 4146 O O . GLN C 1 44 ? 56.948 62.162 54.267 1.00 71.30 270 GLN C O 1
ATOM 4152 N N . ALA C 1 45 ? 57.102 60.190 53.192 1.00 70.36 271 ALA C N 1
ATOM 4153 C CA . ALA C 1 45 ? 57.661 60.754 51.971 1.00 68.85 271 ALA C CA 1
ATOM 4154 C C . ALA C 1 45 ? 56.614 61.610 51.254 1.00 68.01 271 ALA C C 1
ATOM 4155 O O . ALA C 1 45 ? 56.837 62.793 51.007 1.00 66.66 271 ALA C O 1
ATOM 4157 N N . ALA C 1 46 ? 55.473 61.004 50.925 1.00 67.40 272 ALA C N 1
ATOM 4158 C CA . ALA C 1 46 ? 54.395 61.714 50.252 1.00 66.08 272 ALA C CA 1
ATOM 4159 C C . ALA C 1 46 ? 54.086 62.989 51.015 1.00 66.34 272 ALA C C 1
ATOM 4160 O O . ALA C 1 46 ? 53.918 64.043 50.417 1.00 67.00 272 ALA C O 1
ATOM 4162 N N . ASP C 1 47 ? 54.018 62.892 52.339 1.00 67.30 273 ASP C N 1
ATOM 4163 C CA . ASP C 1 47 ? 53.731 64.053 53.176 1.00 69.42 273 ASP C CA 1
ATOM 4164 C C . ASP C 1 47 ? 54.755 65.179 52.979 1.00 70.77 273 ASP C C 1
ATOM 4165 O O . ASP C 1 47 ? 54.374 66.343 52.866 1.00 71.08 273 ASP C O 1
ATOM 4170 N N . LYS C 1 48 ? 56.045 64.839 52.934 1.00 72.07 274 LYS C N 1
ATOM 4171 C CA . LYS C 1 48 ? 57.106 65.843 52.750 1.00 72.77 274 LYS C CA 1
ATOM 4172 C C . LYS C 1 48 ? 57.134 66.459 51.345 1.00 71.58 274 LYS C C 1
ATOM 4173 O O . LYS C 1 48 ? 57.244 67.677 51.176 1.00 69.53 274 LYS C O 1
ATOM 4179 N N . GLN C 1 49 ? 57.038 65.588 50.348 1.00 71.43 275 GLN C N 1
ATOM 4180 C CA . GLN C 1 49 ? 57.068 65.969 48.945 1.00 71.79 275 GLN C CA 1
ATOM 4181 C C . GLN C 1 49 ? 55.791 66.641 48.468 1.00 72.15 275 GLN C C 1
ATOM 4182 O O . GLN C 1 49 ? 55.533 66.744 47.266 1.00 72.06 275 GLN C O 1
ATOM 4188 N N . LEU C 1 50 ? 54.992 67.092 49.425 1.00 72.34 276 LEU C N 1
ATOM 4189 C CA . LEU C 1 50 ? 53.756 67.787 49.130 1.00 72.45 276 LEU C CA 1
ATOM 4190 C C . LEU C 1 50 ? 54.074 69.290 49.305 1.00 72.85 276 LEU C C 1
ATOM 4191 O O . LEU C 1 50 ? 53.674 70.127 48.486 1.00 72.86 276 LEU C O 1
ATOM 4196 N N . PHE C 1 51 ? 54.825 69.625 50.351 1.00 72.28 277 PHE C N 1
ATOM 4197 C CA . PHE C 1 51 ? 55.228 71.007 50.576 1.00 72.55 277 PHE C CA 1
ATOM 4198 C C . PHE C 1 51 ? 56.141 71.403 49.412 1.00 72.15 277 PHE C C 1
ATOM 4199 O O . PHE C 1 51 ? 56.023 72.484 48.834 1.00 71.84 277 PHE C O 1
ATOM 4207 N N . THR C 1 52 ? 57.057 70.500 49.086 1.00 71.87 278 THR C N 1
ATOM 4208 C CA . THR C 1 52 ? 58.011 70.680 48.001 1.00 71.79 278 THR C CA 1
ATOM 4209 C C . THR C 1 52 ? 57.320 70.629 46.628 1.00 70.95 278 THR C C 1
ATOM 4210 O O . THR C 1 52 ? 57.919 70.951 45.594 1.00 70.45 278 THR C O 1
ATOM 4214 N N . LEU C 1 53 ? 56.064 70.197 46.619 1.00 69.72 279 LEU C N 1
ATOM 4215 C CA . LEU C 1 53 ? 55.296 70.151 45.386 1.00 69.02 279 LEU C CA 1
ATOM 4216 C C . LEU C 1 53 ? 54.609 71.509 45.234 1.00 69.24 279 LEU C C 1
ATOM 4217 O O . LEU C 1 53 ? 54.313 71.942 44.119 1.00 68.27 279 LEU C O 1
ATOM 4222 N N . VAL C 1 54 ? 54.346 72.171 46.361 1.00 69.51 280 VAL C N 1
ATOM 4223 C CA . VAL C 1 54 ? 53.726 73.490 46.343 1.00 70.16 280 VAL C CA 1
ATOM 4224 C C . VAL C 1 54 ? 54.758 74.467 45.800 1.00 71.35 280 VAL C C 1
ATOM 4225 O O . VAL C 1 54 ? 54.440 75.332 44.984 1.00 71.30 280 VAL C O 1
ATOM 4229 N N . GLU C 1 55 ? 55.998 74.317 46.256 1.00 72.83 281 GLU C N 1
ATOM 4230 C CA . GLU C 1 55 ? 57.083 75.161 45.791 1.00 74.54 281 GLU C CA 1
ATOM 4231 C C . GLU C 1 55 ? 57.337 74.960 44.316 1.00 74.68 281 GLU C C 1
ATOM 4232 O O . GLU C 1 55 ? 57.570 75.925 43.599 1.00 74.99 281 GLU C O 1
ATOM 4238 N N . TRP C 1 56 ? 57.295 73.707 43.869 1.00 75.72 282 TRP C N 1
ATOM 4239 C CA . TRP C 1 56 ? 57.493 73.369 42.457 1.00 77.08 282 TRP C CA 1
ATOM 4240 C C . TRP C 1 56 ? 56.347 73.916 41.598 1.00 78.38 282 TRP C C 1
ATOM 4241 O O . TRP C 1 56 ? 56.551 74.306 40.447 1.00 78.68 282 TRP C O 1
ATOM 4252 N N . ALA C 1 57 ? 55.138 73.918 42.159 1.00 79.22 283 ALA C N 1
ATOM 4253 C CA . ALA C 1 57 ? 53.960 74.418 41.465 1.00 79.03 283 ALA C CA 1
ATOM 4254 C C . ALA C 1 57 ? 54.107 75.916 41.228 1.00 79.79 283 ALA C C 1
ATOM 4255 O O . ALA C 1 57 ? 54.092 76.368 40.086 1.00 79.40 283 ALA C O 1
ATOM 4257 N N . LYS C 1 58 ? 54.251 76.676 42.314 1.00 80.51 284 LYS C N 1
ATOM 4258 C CA . LYS C 1 58 ? 54.418 78.125 42.240 1.00 81.72 284 LYS C CA 1
ATOM 4259 C C . LYS C 1 58 ? 55.456 78.559 41.206 1.00 84.30 284 LYS C C 1
ATOM 4260 O O . LYS C 1 58 ? 55.142 79.316 40.287 1.00 83.77 284 LYS C O 1
ATOM 4266 N N . ARG C 1 59 ? 56.694 78.087 41.372 1.00 87.61 285 ARG C N 1
ATOM 4267 C CA . ARG C 1 59 ? 57.805 78.430 40.475 1.00 91.78 285 ARG C CA 1
ATOM 4268 C C . ARG C 1 59 ? 57.627 78.017 38.999 1.00 93.47 285 ARG C C 1
ATOM 4269 O O . ARG C 1 59 ? 58.602 77.986 38.235 1.00 94.51 285 ARG C O 1
ATOM 4277 N N . ILE C 1 60 ? 56.389 77.711 38.606 1.00 94.57 286 ILE C N 1
ATOM 4278 C CA . ILE C 1 60 ? 56.044 77.327 37.236 1.00 95.40 286 ILE C CA 1
ATOM 4279 C C . ILE C 1 60 ? 55.552 78.561 36.466 1.00 96.28 286 ILE C C 1
ATOM 4280 O O . ILE C 1 60 ? 54.919 79.454 37.042 1.00 95.92 286 ILE C O 1
ATOM 4285 N N . PRO C 1 61 ? 55.858 78.637 35.158 1.00 97.25 287 PRO C N 1
ATOM 4286 C CA . PRO C 1 61 ? 55.436 79.772 34.335 1.00 98.59 287 PRO C CA 1
ATOM 4287 C C . PRO C 1 61 ? 53.920 79.995 34.180 1.00 100.14 287 PRO C C 1
ATOM 4288 O O . PRO C 1 61 ? 53.222 79.210 33.518 1.00 99.87 287 PRO C O 1
ATOM 4292 N N . HIS C 1 62 ? 53.444 81.078 34.813 1.00 101.26 288 HIS C N 1
ATOM 4293 C CA . HIS C 1 62 ? 52.045 81.541 34.789 1.00 101.11 288 HIS C CA 1
ATOM 4294 C C . HIS C 1 62 ? 51.079 80.969 35.824 1.00 99.39 288 HIS C C 1
ATOM 4295 O O . HIS C 1 62 ? 50.028 81.555 36.072 1.00 98.45 288 HIS C O 1
ATOM 4302 N N . PHE C 1 63 ? 51.429 79.838 36.425 1.00 98.44 289 PHE C N 1
ATOM 4303 C CA . PHE C 1 63 ? 50.570 79.194 37.418 1.00 97.65 289 PHE C CA 1
ATOM 4304 C C . PHE C 1 63 ? 50.222 80.088 38.602 1.00 97.13 289 PHE C C 1
ATOM 4305 O O . PHE C 1 63 ? 49.067 80.176 39.003 1.00 97.19 289 PHE C O 1
ATOM 4313 N N . SER C 1 64 ? 51.222 80.744 39.172 1.00 96.69 290 SER C N 1
ATOM 4314 C CA . SER C 1 64 ? 50.995 81.607 40.319 1.00 97.19 290 SER C CA 1
ATOM 4315 C C . SER C 1 64 ? 49.912 82.646 40.055 1.00 98.49 290 SER C C 1
ATOM 4316 O O . SER C 1 64 ? 49.232 83.093 40.979 1.00 98.28 290 SER C O 1
ATOM 4319 N N . GLU C 1 65 ? 49.766 83.030 38.790 1.00 100.52 291 GLU C N 1
ATOM 4320 C CA . GLU C 1 65 ? 48.766 84.009 38.369 1.00 102.20 291 GLU C CA 1
ATOM 4321 C C . GLU C 1 65 ? 47.329 83.523 38.621 1.00 103.04 291 GLU C C 1
ATOM 4322 O O . GLU C 1 65 ? 46.592 84.141 39.395 1.00 103.60 291 GLU C O 1
ATOM 4328 N N . LEU C 1 66 ? 46.948 82.424 37.964 1.00 103.28 292 LEU C N 1
ATOM 4329 C CA . LEU C 1 66 ? 45.616 81.808 38.087 1.00 102.43 292 LEU C CA 1
ATOM 4330 C C . LEU C 1 66 ? 44.928 81.987 39.444 1.00 102.16 292 LEU C C 1
ATOM 4331 O O . LEU C 1 66 ? 45.585 82.147 40.474 1.00 102.28 292 LEU C O 1
ATOM 4336 N N . PRO C 1 67 ? 43.584 81.940 39.458 1.00 101.93 293 PRO C N 1
ATOM 4337 C CA . PRO C 1 67 ? 42.776 82.098 40.676 1.00 101.56 293 PRO C CA 1
ATOM 4338 C C . PRO C 1 67 ? 43.208 81.141 41.780 1.00 100.95 293 PRO C C 1
ATOM 4339 O O . PRO C 1 67 ? 43.465 79.969 41.522 1.00 101.79 293 PRO C O 1
ATOM 4343 N N . LEU C 1 68 ? 43.283 81.631 43.011 1.00 99.78 294 LEU C N 1
ATOM 4344 C CA . LEU C 1 68 ? 43.686 80.775 44.118 1.00 98.50 294 LEU C CA 1
ATOM 4345 C C . LEU C 1 68 ? 42.889 79.472 44.110 1.00 98.31 294 LEU C C 1
ATOM 4346 O O . LEU C 1 68 ? 43.463 78.384 44.132 1.00 98.05 294 LEU C O 1
ATOM 4351 N N . ASP C 1 69 ? 41.566 79.595 44.060 1.00 98.29 295 ASP C N 1
ATOM 4352 C CA . ASP C 1 69 ? 40.660 78.447 44.069 1.00 97.95 295 ASP C CA 1
ATOM 4353 C C . ASP C 1 69 ? 40.909 77.421 42.975 1.00 96.19 295 ASP C C 1
ATOM 4354 O O . ASP C 1 69 ? 40.811 76.219 43.219 1.00 95.99 295 ASP C O 1
ATOM 4359 N N . ASP C 1 70 ? 41.206 77.884 41.767 1.00 94.06 296 ASP C N 1
ATOM 4360 C CA . ASP C 1 70 ? 41.485 76.956 40.678 1.00 92.30 296 ASP C CA 1
ATOM 4361 C C . ASP C 1 70 ? 42.913 76.419 40.814 1.00 90.98 296 ASP C C 1
ATOM 4362 O O . ASP C 1 70 ? 43.270 75.414 40.201 1.00 90.39 296 ASP C O 1
ATOM 4367 N N . GLN C 1 71 ? 43.732 77.102 41.610 1.00 89.28 297 GLN C N 1
ATOM 4368 C CA . GLN C 1 71 ? 45.087 76.645 41.856 1.00 87.80 297 GLN C CA 1
ATOM 4369 C C . GLN C 1 71 ? 44.892 75.424 42.737 1.00 86.32 297 GLN C C 1
ATOM 4370 O O . GLN C 1 71 ? 45.415 74.353 42.447 1.00 86.74 297 GLN C O 1
ATOM 4376 N N . VAL C 1 72 ? 44.114 75.596 43.806 1.00 83.97 298 VAL C N 1
ATOM 4377 C CA . VAL C 1 72 ? 43.799 74.516 44.742 1.00 81.16 298 VAL C CA 1
ATOM 4378 C C . VAL C 1 72 ? 43.212 73.306 44.023 1.00 80.18 298 VAL C C 1
ATOM 4379 O O . VAL C 1 72 ? 43.616 72.174 44.266 1.00 80.90 298 VAL C O 1
ATOM 4383 N N . ILE C 1 73 ? 42.248 73.554 43.145 1.00 78.70 299 ILE C N 1
ATOM 4384 C CA . ILE C 1 73 ? 41.598 72.497 42.383 1.00 77.51 299 ILE C CA 1
ATOM 4385 C C . ILE C 1 73 ? 42.604 71.699 41.553 1.00 76.38 299 ILE C C 1
ATOM 4386 O O . ILE C 1 73 ? 42.530 70.473 41.468 1.00 75.51 299 ILE C O 1
ATOM 4391 N N . LEU C 1 74 ? 43.540 72.405 40.930 1.00 76.10 300 LEU C N 1
ATOM 4392 C CA . LEU C 1 74 ? 44.555 71.763 40.106 1.00 75.50 300 LEU C CA 1
ATOM 4393 C C . LEU C 1 74 ? 45.406 70.811 40.910 1.00 75.49 300 LEU C C 1
ATOM 4394 O O . LEU C 1 74 ? 45.746 69.736 40.434 1.00 75.32 300 LEU C O 1
ATOM 4399 N N . LEU C 1 75 ? 45.750 71.224 42.128 1.00 76.53 301 LEU C N 1
ATOM 4400 C CA . LEU C 1 75 ? 46.584 70.428 43.022 1.00 77.45 301 LEU C CA 1
ATOM 4401 C C . LEU C 1 75 ? 45.879 69.198 43.577 1.00 77.62 301 LEU C C 1
ATOM 4402 O O . LEU C 1 75 ? 46.368 68.086 43.417 1.00 77.58 301 LEU C O 1
ATOM 4407 N N . ARG C 1 76 ? 44.736 69.389 44.231 1.00 78.24 302 ARG C N 1
ATOM 4408 C CA . ARG C 1 76 ? 44.003 68.256 44.789 1.00 79.35 302 ARG C CA 1
ATOM 4409 C C . ARG C 1 76 ? 43.883 67.109 43.787 1.00 78.60 302 ARG C C 1
ATOM 4410 O O . ARG C 1 76 ? 44.081 65.943 44.135 1.00 80.01 302 ARG C O 1
ATOM 4418 N N . ALA C 1 77 ? 43.555 67.454 42.545 1.00 77.39 303 ALA C N 1
ATOM 4419 C CA . ALA C 1 77 ? 43.340 66.478 41.480 1.00 76.23 303 ALA C CA 1
ATOM 4420 C C . ALA C 1 77 ? 44.558 65.756 40.888 1.00 75.14 303 ALA C C 1
ATOM 4421 O O . ALA C 1 77 ? 44.432 64.645 40.365 1.00 75.33 303 ALA C O 1
ATOM 4423 N N . GLY C 1 78 ? 45.733 66.367 40.968 1.00 73.65 304 GLY C N 1
ATOM 4424 C CA . GLY C 1 78 ? 46.899 65.727 40.394 1.00 72.42 304 GLY C CA 1
ATOM 4425 C C . GLY C 1 78 ? 48.108 65.520 41.283 1.00 71.25 304 GLY C C 1
ATOM 4426 O O . GLY C 1 78 ? 49.046 64.854 40.866 1.00 72.18 304 GLY C O 1
ATOM 4427 N N . TRP C 1 79 ? 48.101 66.065 42.495 1.00 69.71 305 TRP C N 1
ATOM 4428 C CA . TRP C 1 79 ? 49.235 65.908 43.399 1.00 68.91 305 TRP C CA 1
ATOM 4429 C C . TRP C 1 79 ? 49.706 64.463 43.492 1.00 68.42 305 TRP C C 1
ATOM 4430 O O . TRP C 1 79 ? 50.889 64.199 43.715 1.00 67.93 305 TRP C O 1
ATOM 4441 N N . ASN C 1 80 ? 48.779 63.525 43.340 1.00 67.90 306 ASN C N 1
ATOM 4442 C CA . ASN C 1 80 ? 49.141 62.127 43.406 1.00 67.82 306 ASN C CA 1
ATOM 4443 C C . ASN C 1 80 ? 50.006 61.823 42.187 1.00 66.66 306 ASN C C 1
ATOM 4444 O O . ASN C 1 80 ? 51.192 61.528 42.324 1.00 66.69 306 ASN C O 1
ATOM 4449 N N . GLU C 1 81 ? 49.420 61.918 40.996 1.00 65.00 307 GLU C N 1
ATOM 4450 C CA . GLU C 1 81 ? 50.160 61.650 39.770 1.00 63.65 307 GLU C CA 1
ATOM 4451 C C . GLU C 1 81 ? 51.467 62.438 39.626 1.00 61.55 307 GLU C C 1
ATOM 4452 O O . GLU C 1 81 ? 52.380 61.997 38.925 1.00 60.52 307 GLU C O 1
ATOM 4458 N N . LEU C 1 82 ? 51.548 63.597 40.280 1.00 58.36 308 LEU C N 1
ATOM 4459 C CA . LEU C 1 82 ? 52.737 64.445 40.235 1.00 54.44 308 LEU C CA 1
ATOM 4460 C C . LEU C 1 82 ? 53.877 63.773 40.958 1.00 52.96 308 LEU C C 1
ATOM 4461 O O . LEU C 1 82 ? 54.936 63.531 40.377 1.00 52.31 308 LEU C O 1
ATOM 4466 N N . LEU C 1 83 ? 53.658 63.483 42.236 1.00 50.75 309 LEU C N 1
ATOM 4467 C CA . LEU C 1 83 ? 54.666 62.817 43.046 1.00 47.75 309 LEU C CA 1
ATOM 4468 C C . LEU C 1 83 ? 55.118 61.485 42.439 1.00 46.32 309 LEU C C 1
ATOM 4469 O O . LEU C 1 83 ? 56.316 61.181 42.431 1.00 44.36 309 LEU C O 1
ATOM 4474 N N . ILE C 1 84 ? 54.164 60.697 41.940 1.00 44.54 310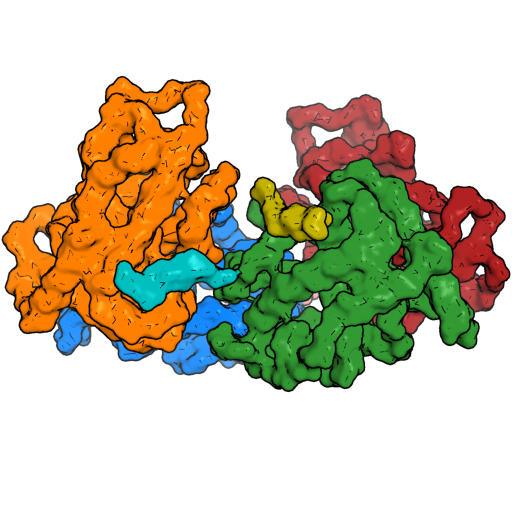 ILE C N 1
ATOM 4475 C CA . ILE C 1 84 ? 54.479 59.422 41.318 1.00 44.96 310 ILE C CA 1
ATOM 4476 C C . ILE C 1 84 ? 55.458 59.668 40.161 1.00 48.76 310 ILE C C 1
ATOM 4477 O O . ILE C 1 84 ? 56.431 58.928 39.991 1.00 49.16 310 ILE C O 1
ATOM 4482 N N . ALA C 1 85 ? 55.215 60.719 39.377 1.00 53.00 311 ALA C N 1
ATOM 4483 C CA . ALA C 1 85 ? 56.106 61.084 38.261 1.00 54.61 311 ALA C CA 1
ATOM 4484 C C . ALA C 1 85 ? 57.515 61.298 38.801 1.00 55.59 311 ALA C C 1
ATOM 4485 O O . ALA C 1 85 ? 58.487 60.776 38.255 1.00 55.83 311 ALA C O 1
ATOM 4487 N N . SER C 1 86 ? 57.600 62.080 39.876 1.00 56.85 312 SER C N 1
ATOM 4488 C CA . SER C 1 86 ? 58.856 62.392 40.545 1.00 58.86 312 SER C CA 1
ATOM 4489 C C . SER C 1 86 ? 59.666 61.174 40.983 1.00 60.20 312 SER C C 1
ATOM 4490 O O . SER C 1 86 ? 60.745 60.912 40.445 1.00 60.43 312 SER C O 1
ATOM 4493 N N . PHE C 1 87 ? 59.148 60.433 41.964 1.00 61.12 313 PHE C N 1
ATOM 4494 C CA . PHE C 1 87 ? 59.877 59.285 42.495 1.00 60.88 313 PHE C CA 1
ATOM 4495 C C . PHE C 1 87 ? 60.211 58.160 41.509 1.00 60.36 313 PHE C C 1
ATOM 4496 O O . PHE C 1 87 ? 61.055 57.317 41.795 1.00 61.06 313 PHE C O 1
ATOM 4504 N N . SER C 1 88 ? 59.573 58.156 40.347 1.00 58.94 314 SER C N 1
ATOM 4505 C CA . SER C 1 88 ? 59.840 57.133 39.343 1.00 59.37 314 SER C CA 1
ATOM 4506 C C . SER C 1 88 ? 61.076 57.506 38.513 1.00 58.07 314 SER C C 1
ATOM 4507 O O . SER C 1 88 ? 61.897 56.659 38.141 1.00 57.29 314 SER C O 1
ATOM 4510 N N . HIS C 1 89 ? 61.177 58.793 38.214 1.00 56.91 315 HIS C N 1
ATOM 4511 C CA . HIS C 1 89 ? 62.272 59.342 37.441 1.00 55.25 315 HIS C CA 1
ATOM 4512 C C . HIS C 1 89 ? 63.524 59.346 38.299 1.00 53.80 315 HIS C C 1
ATOM 4513 O O . HIS C 1 89 ? 64.585 58.878 37.887 1.00 53.04 315 HIS C O 1
ATOM 4520 N N . ARG C 1 90 ? 63.388 59.891 39.498 1.00 52.75 316 ARG C N 1
ATOM 4521 C CA . ARG C 1 90 ? 64.483 59.936 40.438 1.00 52.60 316 ARG C CA 1
ATOM 4522 C C . ARG C 1 90 ? 65.096 58.541 40.533 1.00 54.11 316 ARG C C 1
ATOM 4523 O O . ARG C 1 90 ? 66.323 58.377 40.522 1.00 55.10 316 ARG C O 1
ATOM 4531 N N . SER C 1 91 ? 64.218 57.541 40.605 1.00 55.45 317 SER C N 1
ATOM 4532 C CA . SER C 1 91 ? 64.591 56.129 40.725 1.00 55.55 317 SER C CA 1
ATOM 4533 C C . SER C 1 91 ? 65.149 55.428 39.474 1.00 56.36 317 SER C C 1
ATOM 4534 O O . SER C 1 91 ? 65.241 54.197 39.451 1.00 55.10 317 SER C O 1
ATOM 4537 N N . ILE C 1 92 ? 65.507 56.196 38.442 1.00 57.52 318 ILE C N 1
ATOM 4538 C CA . ILE C 1 92 ? 66.079 55.622 37.219 1.00 57.79 318 ILE C CA 1
ATOM 4539 C C . ILE C 1 92 ? 67.527 55.229 37.488 1.00 57.47 318 ILE C C 1
ATOM 4540 O O . ILE C 1 92 ? 68.102 54.383 36.796 1.00 56.95 318 ILE C O 1
ATOM 4545 N N . ALA C 1 93 ? 68.100 55.873 38.501 1.00 57.26 319 ALA C N 1
ATOM 4546 C CA . ALA C 1 93 ? 69.473 55.657 38.925 1.00 57.94 319 ALA C CA 1
ATOM 4547 C C . ALA C 1 93 ? 69.687 54.292 39.554 1.00 59.23 319 ALA C C 1
ATOM 4548 O O . ALA C 1 93 ? 70.829 53.894 39.773 1.00 61.21 319 ALA C O 1
ATOM 4550 N N . VAL C 1 94 ? 68.593 53.584 39.840 1.00 60.68 320 VAL C N 1
ATOM 4551 C CA . VAL C 1 94 ? 68.638 52.258 40.475 1.00 59.96 320 VAL C CA 1
ATOM 4552 C C . VAL C 1 94 ? 67.809 51.152 39.756 1.00 59.46 320 VAL C C 1
ATOM 4553 O O . VAL C 1 94 ? 66.742 51.428 39.187 1.00 60.89 320 VAL C O 1
ATOM 4557 N N . LYS C 1 95 ? 68.309 49.912 39.767 1.00 57.70 321 LYS C N 1
ATOM 4558 C CA . LYS C 1 95 ? 67.600 48.791 39.136 1.00 56.31 321 LYS C CA 1
ATOM 4559 C C . LYS C 1 95 ? 66.776 48.057 40.208 1.00 56.24 321 LYS C C 1
ATOM 4560 O O . LYS C 1 95 ? 67.263 47.803 41.320 1.00 55.10 321 LYS C O 1
ATOM 4566 N N . ASP C 1 96 ? 65.521 47.753 39.865 1.00 55.89 322 ASP C N 1
ATOM 4567 C CA . ASP C 1 96 ? 64.572 47.052 40.739 1.00 53.50 322 ASP C CA 1
ATOM 4568 C C . ASP C 1 96 ? 64.456 47.625 42.150 1.00 51.25 322 ASP C C 1
ATOM 4569 O O . ASP C 1 96 ? 64.542 46.893 43.137 1.00 49.54 322 ASP C O 1
ATOM 4574 N N . GLY C 1 97 ? 64.245 48.937 42.228 1.00 49.50 323 GLY C N 1
ATOM 4575 C CA . GLY C 1 97 ? 64.108 49.607 43.509 1.00 47.52 323 GLY C CA 1
ATOM 4576 C C . GLY C 1 97 ? 63.547 51.006 43.342 1.00 46.05 323 GLY C C 1
ATOM 4577 O O . GLY C 1 97 ? 63.579 51.565 42.252 1.00 46.40 323 GLY C O 1
ATOM 4578 N N . ILE C 1 98 ? 63.025 51.571 44.420 1.00 46.09 324 ILE C N 1
ATOM 4579 C CA . ILE C 1 98 ? 62.458 52.917 44.376 1.00 47.98 324 ILE C CA 1
ATOM 4580 C C . ILE C 1 98 ? 63.158 53.815 45.372 1.00 49.59 324 ILE C C 1
ATOM 4581 O O . ILE C 1 98 ? 63.266 53.492 46.556 1.00 48.83 324 ILE C O 1
ATOM 4586 N N . LEU C 1 99 ? 63.619 54.955 44.889 1.00 53.16 325 LEU C N 1
ATOM 4587 C CA . LEU C 1 99 ? 64.309 55.913 45.735 1.00 56.57 325 LEU C CA 1
ATOM 4588 C C . LEU C 1 99 ? 63.272 56.883 46.296 1.00 57.67 325 LEU C C 1
ATOM 4589 O O . LEU C 1 99 ? 62.748 57.718 45.563 1.00 57.67 325 LEU C O 1
ATOM 4594 N N . LEU C 1 100 ? 62.969 56.751 47.589 1.00 59.88 326 LEU C N 1
ATOM 4595 C CA . LEU C 1 100 ? 61.983 57.613 48.258 1.00 62.15 326 LEU C CA 1
ATOM 4596 C C . LEU C 1 100 ? 62.691 58.829 48.838 1.00 63.81 326 LEU C C 1
ATOM 4597 O O . LEU C 1 100 ? 63.778 58.703 49.401 1.00 65.12 326 LEU C O 1
ATOM 4602 N N . ALA C 1 101 ? 62.062 59.998 48.713 1.00 65.73 327 ALA C N 1
ATOM 4603 C CA . ALA C 1 101 ? 62.624 61.262 49.201 1.00 66.34 327 ALA C CA 1
ATOM 4604 C C . ALA C 1 101 ? 62.839 61.368 50.718 1.00 67.20 327 ALA C C 1
ATOM 4605 O O . ALA C 1 101 ? 63.007 62.477 51.246 1.00 68.06 327 ALA C O 1
ATOM 4607 N N . THR C 1 102 ? 62.809 60.227 51.411 1.00 67.05 328 THR C N 1
ATOM 4608 C CA . THR C 1 102 ? 63.069 60.164 52.854 1.00 66.62 328 THR C CA 1
ATOM 4609 C C . THR C 1 102 ? 64.479 59.572 53.024 1.00 65.07 328 THR C C 1
ATOM 4610 O O . THR C 1 102 ? 64.959 59.360 54.141 1.00 65.79 328 THR C O 1
ATOM 4614 N N . GLY C 1 103 ? 65.138 59.312 51.900 1.00 62.41 329 GLY C N 1
ATOM 4615 C CA . GLY C 1 103 ? 66.466 58.749 51.948 1.00 60.34 329 GLY C CA 1
ATOM 4616 C C . GLY C 1 103 ? 66.389 57.273 52.245 1.00 58.57 329 GLY C C 1
ATOM 4617 O O . GLY C 1 103 ? 67.152 56.756 53.059 1.00 59.30 329 GLY C O 1
ATOM 4618 N N . LEU C 1 104 ? 65.448 56.596 51.603 1.00 55.68 330 LEU C N 1
ATOM 4619 C CA . LEU C 1 104 ? 65.301 55.171 51.798 1.00 53.84 330 LEU C CA 1
ATOM 4620 C C . LEU C 1 104 ? 65.156 54.526 50.446 1.00 53.29 330 LEU C C 1
ATOM 4621 O O . LEU C 1 104 ? 64.453 55.033 49.583 1.00 53.55 330 LEU C O 1
ATOM 4626 N N . HIS C 1 105 ? 65.841 53.412 50.255 1.00 52.73 331 HIS C N 1
ATOM 4627 C CA . HIS C 1 105 ? 65.734 52.692 49.012 1.00 52.42 331 HIS C CA 1
ATOM 4628 C C . HIS C 1 105 ? 64.826 51.514 49.282 1.00 53.74 331 HIS C C 1
ATOM 4629 O O . HIS C 1 105 ? 65.120 50.677 50.143 1.00 53.66 331 HIS C O 1
ATOM 4636 N N . VAL C 1 106 ? 63.719 51.453 48.551 1.00 53.34 332 VAL C N 1
ATOM 4637 C CA . VAL C 1 106 ? 62.776 50.365 48.726 1.00 53.63 332 VAL C CA 1
ATOM 4638 C C . VAL C 1 106 ? 62.972 49.327 47.630 1.00 54.22 332 VAL C C 1
ATOM 4639 O O . VAL C 1 106 ? 62.606 49.552 46.477 1.00 53.60 332 VAL C O 1
ATOM 4643 N N . HIS C 1 107 ? 63.558 48.189 47.994 1.00 55.71 333 HIS C N 1
ATOM 4644 C CA . HIS C 1 107 ? 63.808 47.146 47.012 1.00 57.71 333 HIS C CA 1
ATOM 4645 C C . HIS C 1 107 ? 62.528 46.406 46.633 1.00 58.31 333 HIS C C 1
ATOM 4646 O O . HIS C 1 107 ? 61.571 46.365 47.413 1.00 56.38 333 HIS C O 1
ATOM 4653 N N . ARG C 1 108 ? 62.532 45.849 45.416 1.00 59.36 334 ARG C N 1
ATOM 4654 C CA . ARG C 1 108 ? 61.435 45.067 44.861 1.00 60.11 334 ARG C CA 1
ATOM 4655 C C . ARG C 1 108 ? 60.907 44.037 45.885 1.00 61.92 334 ARG C C 1
ATOM 4656 O O . ARG C 1 108 ? 59.715 43.728 45.909 1.00 62.38 334 ARG C O 1
ATOM 4664 N N . ASN C 1 109 ? 61.794 43.530 46.741 1.00 63.39 335 ASN C N 1
ATOM 4665 C CA . ASN C 1 109 ? 61.439 42.547 47.766 1.00 64.45 335 ASN C CA 1
ATOM 4666 C C . ASN C 1 109 ? 60.763 43.179 48.970 1.00 65.13 335 ASN C C 1
ATOM 4667 O O . ASN C 1 109 ? 59.765 42.652 49.462 1.00 65.93 335 ASN C O 1
ATOM 4672 N N . SER C 1 110 ? 61.327 44.284 49.461 1.00 64.94 336 SER C N 1
ATOM 4673 C CA . SER C 1 110 ? 60.751 45.004 50.596 1.00 65.10 336 SER C CA 1
ATOM 4674 C C . SER C 1 110 ? 59.308 45.341 50.230 1.00 65.23 336 SER C C 1
ATOM 4675 O O . SER C 1 110 ? 58.388 45.171 51.031 1.00 65.71 336 SER C O 1
ATOM 4678 N N . ALA C 1 111 ? 59.124 45.819 49.004 1.00 64.74 337 ALA C N 1
ATOM 4679 C CA . ALA C 1 111 ? 57.807 46.174 48.499 1.00 62.68 337 ALA C CA 1
ATOM 4680 C C . ALA C 1 111 ? 56.856 45.012 48.673 1.00 60.76 337 ALA C C 1
ATOM 4681 O O . ALA C 1 111 ? 55.904 45.096 49.438 1.00 61.79 337 ALA C O 1
ATOM 4683 N N . HIS C 1 112 ? 57.120 43.923 47.962 1.00 58.73 338 HIS C N 1
ATOM 4684 C CA . HIS C 1 112 ? 56.266 42.746 48.050 1.00 58.40 338 HIS C CA 1
ATOM 4685 C C . HIS C 1 112 ? 56.063 42.264 49.480 1.00 58.27 338 HIS C C 1
ATOM 4686 O O . HIS C 1 112 ? 55.054 41.640 49.789 1.00 59.98 338 HIS C O 1
ATOM 4693 N N . SER C 1 113 ? 57.028 42.550 50.345 1.00 56.53 339 SER C N 1
ATOM 4694 C CA . SER C 1 113 ? 56.959 42.145 51.738 1.00 53.76 339 SER C CA 1
ATOM 4695 C C . SER C 1 113 ? 56.031 43.038 52.573 1.00 50.89 339 SER C C 1
ATOM 4696 O O . SER C 1 113 ? 55.458 42.587 53.559 1.00 51.35 339 SER C O 1
ATOM 4699 N N . ALA C 1 114 ? 55.889 44.303 52.197 1.00 47.62 340 ALA C N 1
ATOM 4700 C CA . ALA C 1 114 ? 54.990 45.194 52.922 1.00 45.77 340 ALA C CA 1
ATOM 4701 C C . ALA C 1 114 ? 53.627 45.268 52.194 1.00 45.53 340 ALA C C 1
ATOM 4702 O O . ALA C 1 114 ? 52.801 46.146 52.456 1.00 45.24 340 ALA C O 1
ATOM 4704 N N . GLY C 1 115 ? 53.409 44.330 51.276 1.00 44.41 341 GLY C N 1
ATOM 4705 C CA . GLY C 1 115 ? 52.159 44.258 50.551 1.00 45.02 341 GLY C CA 1
ATOM 4706 C C . GLY C 1 115 ? 51.901 45.337 49.529 1.00 46.71 341 GLY C C 1
ATOM 4707 O O . GLY C 1 115 ? 50.770 45.821 49.404 1.00 48.92 341 GLY C O 1
ATOM 4708 N N . VAL C 1 116 ? 52.942 45.714 48.792 1.00 46.16 342 VAL C N 1
ATOM 4709 C CA . VAL C 1 116 ? 52.831 46.729 47.742 1.00 42.98 342 VAL C CA 1
ATOM 4710 C C . VAL C 1 116 ? 53.598 46.329 46.479 1.00 40.52 342 VAL C C 1
ATOM 4711 O O . VAL C 1 116 ? 53.969 47.167 45.675 1.00 38.58 342 VAL C O 1
ATOM 4715 N N . GLY C 1 117 ? 53.812 45.031 46.312 1.00 39.91 343 GLY C N 1
ATOM 4716 C CA . GLY C 1 117 ? 54.537 44.543 45.165 1.00 40.84 343 GLY C CA 1
ATOM 4717 C C . GLY C 1 117 ? 53.765 44.700 43.882 1.00 42.96 343 GLY C C 1
ATOM 4718 O O . GLY C 1 117 ? 54.268 45.227 42.904 1.00 44.23 343 GLY C O 1
ATOM 4719 N N . ALA C 1 118 ? 52.531 44.233 43.872 1.00 45.58 344 ALA C N 1
ATOM 4720 C CA . ALA C 1 118 ? 51.714 44.333 42.677 1.00 47.52 344 ALA C CA 1
ATOM 4721 C C . ALA C 1 118 ? 51.859 45.706 41.996 1.00 47.85 344 ALA C C 1
ATOM 4722 O O . ALA C 1 118 ? 52.052 45.797 40.779 1.00 46.94 344 ALA C O 1
ATOM 4724 N N . ILE C 1 119 ? 51.772 46.765 42.796 1.00 48.04 345 ILE C N 1
ATOM 4725 C CA . ILE C 1 119 ? 51.881 48.131 42.300 1.00 48.98 345 ILE C CA 1
ATOM 4726 C C . ILE C 1 119 ? 53.339 48.554 42.001 1.00 50.97 345 ILE C C 1
ATOM 4727 O O . ILE C 1 119 ? 53.611 49.184 40.970 1.00 51.89 345 ILE C O 1
ATOM 4732 N N . PHE C 1 120 ? 54.266 48.201 42.898 1.00 50.69 346 PHE C N 1
ATOM 4733 C CA . PHE C 1 120 ? 55.700 48.504 42.753 1.00 47.70 346 PHE C CA 1
ATOM 4734 C C . PHE C 1 120 ? 56.139 48.067 41.359 1.00 44.58 346 PHE C C 1
ATOM 4735 O O . PHE C 1 120 ? 56.653 48.850 40.582 1.00 40.90 346 PHE C O 1
ATOM 4743 N N . ASP C 1 121 ? 55.916 46.799 41.058 1.00 44.79 347 ASP C N 1
ATOM 4744 C CA . ASP C 1 121 ? 56.247 46.240 39.768 1.00 47.30 347 ASP C CA 1
ATOM 4745 C C . ASP C 1 121 ? 55.732 47.106 38.655 1.00 49.09 347 ASP C C 1
ATOM 4746 O O . ASP C 1 121 ? 56.430 47.317 37.675 1.00 50.12 347 ASP C O 1
ATOM 4751 N N . ARG C 1 122 ? 54.499 47.583 38.811 1.00 51.85 348 ARG C N 1
ATOM 4752 C CA . ARG C 1 122 ? 53.834 48.423 37.816 1.00 54.17 348 ARG C CA 1
ATOM 4753 C C . ARG C 1 122 ? 54.499 49.793 37.695 1.00 52.78 348 ARG C C 1
ATOM 4754 O O . ARG C 1 122 ? 54.583 50.358 36.604 1.00 51.08 348 ARG C O 1
ATOM 4762 N N . VAL C 1 123 ? 54.955 50.332 38.817 1.00 52.09 349 VAL C N 1
ATOM 4763 C CA . VAL C 1 123 ? 55.649 51.608 38.790 1.00 52.69 349 VAL C CA 1
ATOM 4764 C C . VAL C 1 123 ? 56.952 51.400 38.003 1.00 52.23 349 VAL C C 1
ATOM 4765 O O . VAL C 1 123 ? 57.216 52.121 37.053 1.00 52.08 349 VAL C O 1
ATOM 4769 N N . LEU C 1 124 ? 57.758 50.410 38.381 1.00 51.89 350 LEU C N 1
ATOM 4770 C CA . LEU C 1 124 ? 58.995 50.144 37.650 1.00 51.85 350 LEU C CA 1
ATOM 4771 C C . LEU C 1 124 ? 58.696 49.821 36.184 1.00 52.01 350 LEU C C 1
ATOM 4772 O O . LEU C 1 124 ? 59.067 50.571 35.291 1.00 52.93 350 LEU C O 1
ATOM 4777 N N . THR C 1 125 ? 58.014 48.705 35.944 1.00 52.39 351 THR C N 1
ATOM 4778 C CA . THR C 1 125 ? 57.668 48.251 34.588 1.00 53.31 351 THR C CA 1
ATOM 4779 C C . THR C 1 125 ? 57.099 49.279 33.615 1.00 53.85 351 THR C C 1
ATOM 4780 O O . THR C 1 125 ? 57.381 49.232 32.414 1.00 52.91 351 THR C O 1
ATOM 4784 N N . GLU C 1 126 ? 56.296 50.203 34.130 1.00 54.91 352 GLU C N 1
ATOM 4785 C CA . GLU C 1 126 ? 55.656 51.192 33.280 1.00 54.77 352 GLU C CA 1
ATOM 4786 C C . GLU C 1 126 ? 56.290 52.567 33.314 1.00 55.41 352 GLU C C 1
ATOM 4787 O O . GLU C 1 126 ? 56.399 53.213 32.278 1.00 56.77 352 GLU C O 1
ATOM 4793 N N . LEU C 1 127 ? 56.688 53.025 34.498 1.00 55.66 353 LEU C N 1
ATOM 4794 C CA . LEU C 1 127 ? 57.292 54.351 34.633 1.00 55.72 353 LEU C CA 1
ATOM 4795 C C . LEU C 1 127 ? 58.817 54.319 34.649 1.00 56.67 353 LEU C C 1
ATOM 4796 O O . LEU C 1 127 ? 59.456 54.885 33.765 1.00 56.71 353 LEU C O 1
ATOM 4801 N N . VAL C 1 128 ? 59.396 53.656 35.652 1.00 57.70 354 VAL C N 1
ATOM 4802 C CA . VAL C 1 128 ? 60.853 53.567 35.790 1.00 56.81 354 VAL C CA 1
ATOM 4803 C C . VAL C 1 128 ? 61.549 52.974 34.555 1.00 55.87 354 VAL C C 1
ATOM 4804 O O . VAL C 1 128 ? 62.272 53.676 33.861 1.00 55.15 354 VAL C O 1
ATOM 4808 N N . SER C 1 129 ? 61.329 51.697 34.266 1.00 55.86 355 SER C N 1
ATOM 4809 C CA . SER C 1 129 ? 61.967 51.092 33.106 1.00 57.65 355 SER C CA 1
ATOM 4810 C C . SER C 1 129 ? 61.761 51.919 31.833 1.00 58.53 355 SER C C 1
ATOM 4811 O O . SER C 1 129 ? 62.707 52.160 31.097 1.00 59.95 355 SER C O 1
ATOM 4814 N N . LYS C 1 130 ? 60.533 52.365 31.577 1.00 60.24 356 LYS C N 1
ATOM 4815 C CA . LYS C 1 130 ? 60.220 53.157 30.376 1.00 59.09 356 LYS C CA 1
ATOM 4816 C C . LYS C 1 130 ? 60.938 54.504 30.281 1.00 59.74 356 LYS C C 1
ATOM 4817 O O . LYS C 1 130 ? 61.446 54.860 29.220 1.00 60.16 356 LYS C O 1
ATOM 4823 N N . MET C 1 131 ? 60.963 55.261 31.374 1.00 60.29 357 MET C N 1
ATOM 4824 C CA . MET C 1 131 ? 61.639 56.553 31.383 1.00 60.88 357 MET C CA 1
ATOM 4825 C C . MET C 1 131 ? 63.117 56.317 31.038 1.00 63.77 357 MET C C 1
ATOM 4826 O O . MET C 1 131 ? 63.668 56.912 30.103 1.00 64.25 357 MET C O 1
ATOM 4831 N N . ARG C 1 132 ? 63.744 55.428 31.801 1.00 66.15 358 ARG C N 1
ATOM 4832 C CA . ARG C 1 132 ? 65.150 55.081 31.621 1.00 68.37 358 ARG C CA 1
ATOM 4833 C C . ARG C 1 132 ? 65.443 54.594 30.207 1.00 69.89 358 ARG C C 1
ATOM 4834 O O . ARG C 1 132 ? 66.420 55.008 29.600 1.00 71.50 358 ARG C O 1
ATOM 4842 N N . ASP C 1 133 ? 64.592 53.730 29.674 1.00 71.49 359 ASP C N 1
ATOM 4843 C CA . ASP C 1 133 ? 64.796 53.197 28.336 1.00 74.30 359 ASP C CA 1
ATOM 4844 C C . ASP C 1 133 ? 64.821 54.213 27.193 1.00 76.01 359 ASP C C 1
ATOM 4845 O O . ASP C 1 133 ? 64.924 53.836 26.022 1.00 76.20 359 ASP C O 1
ATOM 4850 N N . MET C 1 134 ? 64.718 55.495 27.531 1.00 77.26 360 MET C N 1
ATOM 4851 C CA . MET C 1 134 ? 64.762 56.561 26.541 1.00 79.09 360 MET C CA 1
ATOM 4852 C C . MET C 1 134 ? 65.218 57.817 27.243 1.00 78.98 360 MET C C 1
ATOM 4853 O O . MET C 1 134 ? 64.630 58.883 27.074 1.00 77.75 360 MET C O 1
ATOM 4858 N N . GLN C 1 135 ? 66.283 57.661 28.023 1.00 80.91 361 GLN C N 1
ATOM 4859 C CA . GLN C 1 135 ? 66.879 58.737 28.802 1.00 82.98 361 GLN C CA 1
ATOM 4860 C C .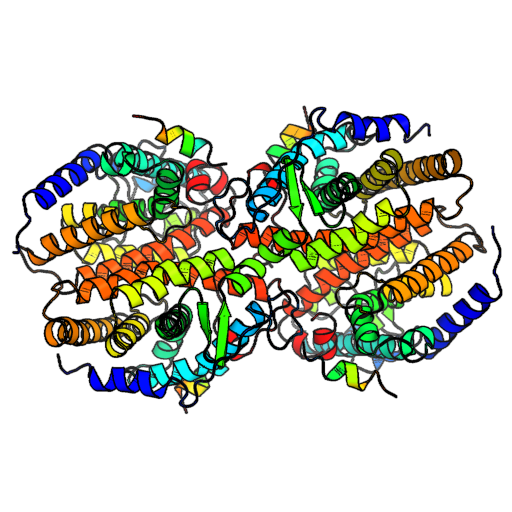 GLN C 1 135 ? 66.104 60.043 28.654 1.00 80.81 361 GLN C C 1
ATOM 4861 O O . GLN C 1 135 ? 66.446 60.906 27.840 1.00 81.43 361 GLN C O 1
ATOM 4867 N N . MET C 1 136 ? 65.039 60.160 29.440 1.00 76.96 362 MET C N 1
ATOM 4868 C CA . MET C 1 136 ? 64.194 61.340 29.443 1.00 72.41 362 MET C CA 1
ATOM 4869 C C . MET C 1 136 ? 64.800 62.290 30.455 1.00 69.54 362 MET C C 1
ATOM 4870 O O . MET C 1 136 ? 64.902 61.944 31.627 1.00 68.89 362 MET C O 1
ATOM 4875 N N . ASP C 1 137 ? 65.198 63.481 30.017 1.00 67.16 363 ASP C N 1
ATOM 4876 C CA . ASP C 1 137 ? 65.828 64.424 30.933 1.00 66.25 363 ASP C CA 1
ATOM 4877 C C . ASP C 1 137 ? 64.882 65.134 31.886 1.00 64.36 363 ASP C C 1
ATOM 4878 O O . ASP C 1 137 ? 63.667 64.988 31.799 1.00 62.09 363 ASP C O 1
ATOM 4883 N N . LYS C 1 138 ? 65.465 65.887 32.814 1.00 64.95 364 LYS C N 1
ATOM 4884 C CA . LYS C 1 138 ? 64.700 66.619 33.815 1.00 66.18 364 LYS C CA 1
ATOM 4885 C C . LYS C 1 138 ? 63.926 67.793 33.220 1.00 67.44 364 LYS C C 1
ATOM 4886 O O . LYS C 1 138 ? 63.153 68.446 33.921 1.00 68.39 364 LYS C O 1
ATOM 4892 N N . THR C 1 139 ? 64.142 68.082 31.939 1.00 68.13 365 THR C N 1
ATOM 4893 C CA . THR C 1 139 ? 63.411 69.170 31.301 1.00 67.71 365 THR C CA 1
ATOM 4894 C C . THR C 1 139 ? 62.096 68.559 30.816 1.00 67.22 365 THR C C 1
ATOM 4895 O O . THR C 1 139 ? 61.021 69.050 31.147 1.00 67.56 365 THR C O 1
ATOM 4899 N N . GLU C 1 140 ? 62.190 67.470 30.055 1.00 66.06 366 GLU C N 1
ATOM 4900 C CA . GLU C 1 140 ? 61.011 66.778 29.535 1.00 65.22 366 GLU C CA 1
ATOM 4901 C C . GLU C 1 140 ? 60.103 66.273 30.674 1.00 66.42 366 GLU C C 1
ATOM 4902 O O . GLU C 1 140 ? 58.875 66.317 30.554 1.00 66.45 366 GLU C O 1
ATOM 4908 N N . LEU C 1 141 ? 60.705 65.807 31.773 1.00 67.17 367 LEU C N 1
ATOM 4909 C CA . LEU C 1 141 ? 59.953 65.331 32.942 1.00 67.03 367 LEU C CA 1
ATOM 4910 C C . LEU C 1 141 ? 59.064 66.427 33.539 1.00 68.01 367 LEU C C 1
ATOM 4911 O O . LEU C 1 141 ? 57.910 66.182 33.894 1.00 69.59 367 LEU C O 1
ATOM 4916 N N . GLY C 1 142 ? 59.616 67.630 33.671 1.00 67.53 368 GLY C N 1
ATOM 4917 C CA . GLY C 1 142 ? 58.861 68.739 34.230 1.00 67.03 368 GLY C CA 1
ATOM 4918 C C . GLY C 1 142 ? 57.805 69.288 33.286 1.00 66.60 368 GLY C C 1
ATOM 4919 O O . GLY C 1 142 ? 56.835 69.907 33.723 1.00 66.69 368 GLY C O 1
ATOM 4920 N N . CYS C 1 143 ? 57.996 69.087 31.986 1.00 65.67 369 CYS C N 1
ATOM 4921 C CA . CYS C 1 143 ? 57.019 69.558 31.023 1.00 64.78 369 CYS C CA 1
ATOM 4922 C C . CYS C 1 143 ? 55.787 68.710 31.211 1.00 62.72 369 CYS C C 1
ATOM 4923 O O . CYS C 1 143 ? 54.674 69.226 31.272 1.00 62.76 369 CYS C O 1
ATOM 4926 N N . LEU C 1 144 ? 55.990 67.404 31.320 1.00 60.33 370 LEU C N 1
ATOM 4927 C CA . LEU C 1 144 ? 54.874 66.505 31.541 1.00 59.12 370 LEU C CA 1
ATOM 4928 C C . LEU C 1 144 ? 54.257 66.732 32.926 1.00 58.12 370 LEU C C 1
ATOM 4929 O O . LEU C 1 144 ? 53.054 66.558 33.105 1.00 57.44 370 LEU C O 1
ATOM 4934 N N . ARG C 1 145 ? 55.074 67.123 33.904 1.00 57.69 371 ARG C N 1
ATOM 4935 C CA . ARG C 1 145 ? 54.571 67.398 35.253 1.00 56.71 371 ARG C CA 1
ATOM 4936 C C . ARG C 1 145 ? 53.742 68.693 35.245 1.00 57.38 371 ARG C C 1
ATOM 4937 O O . ARG C 1 145 ? 52.951 68.949 36.153 1.00 57.49 371 ARG C O 1
ATOM 4945 N N . ALA C 1 146 ? 53.945 69.515 34.219 1.00 57.58 372 ALA C N 1
ATOM 4946 C CA . ALA C 1 146 ? 53.204 70.761 34.066 1.00 57.22 372 ALA C CA 1
ATOM 4947 C C . ALA C 1 146 ? 51.905 70.421 33.333 1.00 56.43 372 ALA C C 1
ATOM 4948 O O . ALA C 1 146 ? 50.841 70.925 33.674 1.00 56.51 372 ALA C O 1
ATOM 4950 N N . ILE C 1 147 ? 52.015 69.560 32.321 1.00 55.59 373 ILE C N 1
ATOM 4951 C CA . ILE C 1 147 ? 50.883 69.074 31.525 1.00 53.95 373 ILE C CA 1
ATOM 4952 C C . ILE C 1 147 ? 49.818 68.374 32.410 1.00 56.94 373 ILE C C 1
ATOM 4953 O O . ILE C 1 147 ? 48.622 68.418 32.121 1.00 57.64 373 ILE C O 1
ATOM 4958 N N . VAL C 1 148 ? 50.265 67.728 33.485 1.00 59.62 374 VAL C N 1
ATOM 4959 C CA . VAL C 1 148 ? 49.374 67.056 34.426 1.00 60.93 374 VAL C CA 1
ATOM 4960 C C . VAL C 1 148 ? 48.701 68.096 35.332 1.00 64.73 374 VAL C C 1
ATOM 4961 O O . VAL C 1 148 ? 47.490 68.033 35.577 1.00 67.00 374 VAL C O 1
ATOM 4965 N N . LEU C 1 149 ? 49.487 69.055 35.822 1.00 67.33 375 LEU C N 1
ATOM 4966 C CA . LEU C 1 149 ? 48.973 70.118 36.684 1.00 69.82 375 LEU C CA 1
ATOM 4967 C C . LEU C 1 149 ? 47.862 70.877 35.957 1.00 72.57 375 LEU C C 1
ATOM 4968 O O . LEU C 1 149 ? 46.798 71.132 36.522 1.00 73.48 375 LEU C O 1
ATOM 4973 N N . PHE C 1 150 ? 48.116 71.229 34.699 1.00 75.62 376 PHE C N 1
ATOM 4974 C CA . PHE C 1 150 ? 47.142 71.955 33.889 1.00 78.77 376 PHE C CA 1
ATOM 4975 C C . PHE C 1 150 ? 46.122 71.003 33.254 1.00 80.68 376 PHE C C 1
ATOM 4976 O O . PHE C 1 150 ? 46.109 70.811 32.032 1.00 80.98 376 PHE C O 1
ATOM 4984 N N . ASN C 1 151 ? 45.282 70.403 34.094 1.00 82.05 377 ASN C N 1
ATOM 4985 C CA . ASN C 1 151 ? 44.240 69.489 33.635 1.00 83.45 377 ASN C CA 1
ATOM 4986 C C . ASN C 1 151 ? 42.929 70.265 33.750 1.00 84.30 377 ASN C C 1
ATOM 4987 O O . ASN C 1 151 ? 42.417 70.503 34.848 1.00 83.93 377 ASN C O 1
ATOM 4992 N N . PRO C 1 152 ? 42.394 70.708 32.603 1.00 85.15 378 PRO C N 1
ATOM 4993 C CA . PRO C 1 152 ? 41.138 71.466 32.538 1.00 85.81 378 PRO C CA 1
ATOM 4994 C C . PRO C 1 152 ? 39.921 70.670 33.028 1.00 86.42 378 PRO C C 1
ATOM 4995 O O . PRO C 1 152 ? 38.967 71.236 33.566 1.00 86.37 378 PRO C O 1
ATOM 4999 N N . ASP C 1 153 ? 39.988 69.352 32.848 1.00 87.01 379 ASP C N 1
ATOM 5000 C CA . ASP C 1 153 ? 38.933 68.420 33.225 1.00 86.58 379 ASP C CA 1
ATOM 5001 C C . ASP C 1 153 ? 38.592 68.370 34.713 1.00 86.62 379 ASP C C 1
ATOM 5002 O O . ASP C 1 153 ? 37.579 67.788 35.089 1.00 86.62 379 ASP C O 1
ATOM 5007 N N . SER C 1 154 ? 39.426 68.958 35.563 1.00 87.58 380 SER C N 1
ATOM 5008 C CA . SER C 1 154 ? 39.136 68.964 36.991 1.00 89.63 380 SER C CA 1
ATOM 5009 C C . SER C 1 154 ? 37.838 69.729 37.220 1.00 91.57 380 SER C C 1
ATOM 5010 O O . SER C 1 154 ? 37.737 70.904 36.873 1.00 91.08 380 SER C O 1
ATOM 5013 N N . LYS C 1 155 ? 36.845 69.056 37.793 1.00 94.59 381 LYS C N 1
ATOM 5014 C CA . LYS C 1 155 ? 35.551 69.682 38.051 1.00 97.69 381 LYS C CA 1
ATOM 5015 C C . LYS C 1 155 ? 35.660 70.664 39.216 1.00 99.01 381 LYS C C 1
ATOM 5016 O O . LYS C 1 155 ? 36.426 70.454 40.157 1.00 99.06 381 LYS C O 1
ATOM 5022 N N . GLY C 1 156 ? 34.881 71.738 39.144 1.00 100.61 382 GLY C N 1
ATOM 5023 C CA . GLY C 1 156 ? 34.915 72.759 40.175 1.00 102.22 382 GLY C CA 1
ATOM 5024 C C . GLY C 1 156 ? 35.695 73.956 39.666 1.00 103.78 382 GLY C C 1
ATOM 5025 O O . GLY C 1 156 ? 35.565 75.069 40.179 1.00 103.99 382 GLY C O 1
ATOM 5026 N N . LEU C 1 157 ? 36.506 73.709 38.639 1.00 105.36 383 LEU C N 1
ATOM 5027 C CA . LEU C 1 157 ? 37.343 74.721 38.005 1.00 105.72 383 LEU C CA 1
ATOM 5028 C C . LEU C 1 157 ? 36.455 75.855 37.490 1.00 106.85 383 LEU C C 1
ATOM 5029 O O . LEU C 1 157 ? 35.526 75.630 36.701 1.00 106.65 383 LEU C O 1
ATOM 5034 N N . SER C 1 158 ? 36.743 77.069 37.956 1.00 107.87 384 SER C N 1
ATOM 5035 C CA . SER C 1 158 ? 35.989 78.252 37.556 1.00 108.35 384 SER C CA 1
ATOM 5036 C C . SER C 1 158 ? 36.418 78.769 36.176 1.00 108.50 384 SER C C 1
ATOM 5037 O O . SER C 1 158 ? 35.570 79.036 35.320 1.00 109.09 384 SER C O 1
ATOM 5040 N N . ASN C 1 159 ? 37.725 78.902 35.956 1.00 107.73 385 ASN C N 1
ATOM 5041 C CA . ASN C 1 159 ? 38.236 79.381 34.674 1.00 106.50 385 ASN C CA 1
ATOM 5042 C C . ASN C 1 159 ? 38.915 78.234 33.921 1.00 104.59 385 ASN C C 1
ATOM 5043 O O . ASN C 1 159 ? 40.139 78.120 33.908 1.00 103.90 385 ASN C O 1
ATOM 5048 N N . PRO C 1 160 ? 38.118 77.372 33.279 1.00 102.98 386 PRO C N 1
ATOM 5049 C CA . PRO C 1 160 ? 38.601 76.218 32.520 1.00 102.84 386 PRO C CA 1
ATOM 5050 C C . PRO C 1 160 ? 39.479 76.531 31.311 1.00 103.09 386 PRO C C 1
ATOM 5051 O O . PRO C 1 160 ? 40.609 76.055 31.217 1.00 103.14 386 PRO C O 1
ATOM 5055 N N . ALA C 1 161 ? 38.956 77.320 30.380 1.00 103.28 387 ALA C N 1
ATOM 5056 C CA . ALA C 1 161 ? 39.697 77.667 29.170 1.00 102.59 387 ALA C CA 1
ATOM 5057 C C . ALA C 1 161 ? 41.129 78.093 29.464 1.00 101.97 387 ALA C C 1
ATOM 5058 O O . ALA C 1 161 ? 42.064 77.676 28.778 1.00 100.96 387 ALA C O 1
ATOM 5060 N N . GLU C 1 162 ? 41.286 78.926 30.489 1.00 101.74 388 GLU C N 1
ATOM 5061 C CA . GLU C 1 162 ? 42.588 79.434 30.900 1.00 101.56 388 GLU C CA 1
ATOM 5062 C C . GLU C 1 162 ? 43.556 78.287 31.166 1.00 100.61 388 GLU C C 1
ATOM 5063 O O . GLU C 1 162 ? 44.702 78.318 30.713 1.00 100.26 388 GLU C O 1
ATOM 5069 N N . VAL C 1 163 ? 43.086 77.278 31.900 1.00 99.50 389 VAL C N 1
ATOM 5070 C CA . VAL C 1 163 ? 43.892 76.103 32.231 1.00 97.97 389 VAL C CA 1
ATOM 5071 C C . VAL C 1 163 ? 44.211 75.274 30.989 1.00 97.23 389 VAL C C 1
ATOM 5072 O O . VAL C 1 163 ? 45.148 74.480 30.988 1.00 96.98 389 VAL C O 1
ATOM 5076 N N . GLU C 1 164 ? 43.430 75.442 29.931 1.00 97.01 390 GLU C N 1
ATOM 5077 C CA . GLU C 1 164 ? 43.715 74.711 28.711 1.00 97.58 390 GLU C CA 1
ATOM 5078 C C . GLU C 1 164 ? 44.740 75.471 27.888 1.00 96.74 390 GLU C C 1
ATOM 5079 O O . GLU C 1 164 ? 45.566 74.876 27.197 1.00 97.14 390 GLU C O 1
ATOM 5085 N N . ALA C 1 165 ? 44.668 76.795 27.945 1.00 95.41 391 ALA C N 1
ATOM 5086 C CA . ALA C 1 165 ? 45.616 77.628 27.225 1.00 93.70 391 ALA C CA 1
ATOM 5087 C C . ALA C 1 165 ? 47.024 77.205 27.657 1.00 91.94 391 ALA C C 1
ATOM 5088 O O . ALA C 1 165 ? 47.893 76.953 26.823 1.00 91.11 391 ALA C O 1
ATOM 5090 N N . LEU C 1 166 ? 47.225 77.125 28.971 1.00 89.59 392 LEU C N 1
ATOM 5091 C CA . LEU C 1 166 ? 48.499 76.731 29.559 1.00 86.97 392 LEU C CA 1
ATOM 5092 C C . LEU C 1 166 ? 48.873 75.289 29.222 1.00 86.47 392 LEU C C 1
ATOM 5093 O O . LEU C 1 166 ? 50.019 75.016 28.871 1.00 86.75 392 LEU C O 1
ATOM 5098 N N . ARG C 1 167 ? 47.918 74.365 29.324 1.00 85.77 393 ARG C N 1
ATOM 5099 C CA . ARG C 1 167 ? 48.189 72.964 28.994 1.00 85.05 393 ARG C CA 1
ATOM 5100 C C . ARG C 1 167 ? 48.595 72.893 27.514 1.00 85.79 393 ARG C C 1
ATOM 5101 O O . ARG C 1 167 ? 49.150 71.896 27.068 1.00 86.21 393 ARG C O 1
ATOM 5109 N N . GLU C 1 168 ? 48.317 73.966 26.770 1.00 87.41 394 GLU C N 1
ATOM 5110 C CA . GLU C 1 168 ? 48.655 74.091 25.350 1.00 89.79 394 GLU C CA 1
ATOM 5111 C C . GLU C 1 168 ? 50.068 74.665 25.178 1.00 89.36 394 GLU C C 1
ATOM 5112 O O . GLU C 1 168 ? 50.890 74.121 24.437 1.00 88.22 394 GLU C O 1
ATOM 5118 N N . LYS C 1 169 ? 50.329 75.786 25.849 1.00 89.18 395 LYS C N 1
ATOM 5119 C CA . LYS C 1 169 ? 51.631 76.437 25.790 1.00 88.54 395 LYS C CA 1
ATOM 5120 C C . LYS C 1 169 ? 52.716 75.431 26.171 1.00 88.44 395 LYS C C 1
ATOM 5121 O O . LYS C 1 169 ? 53.744 75.344 25.500 1.00 89.30 395 LYS C O 1
ATOM 5127 N N . VAL C 1 170 ? 52.475 74.668 27.238 1.00 87.22 396 VAL C N 1
ATOM 5128 C CA . VAL C 1 170 ? 53.418 73.647 27.697 1.00 85.44 396 VAL C CA 1
ATOM 5129 C C . VAL C 1 170 ? 53.587 72.538 26.666 1.00 84.88 396 VAL C C 1
ATOM 5130 O O . VAL C 1 170 ? 54.651 71.929 26.584 1.00 84.45 396 VAL C O 1
ATOM 5134 N N . TYR C 1 171 ? 52.534 72.258 25.900 1.00 85.16 397 TYR C N 1
ATOM 5135 C CA . TYR C 1 171 ? 52.611 71.233 24.861 1.00 86.06 397 TYR C CA 1
ATOM 5136 C C . TYR C 1 171 ? 53.572 71.740 23.792 1.00 85.52 397 TYR C C 1
ATOM 5137 O O . TYR C 1 171 ? 54.365 70.974 23.249 1.00 86.47 397 TYR C O 1
ATOM 5146 N N . ALA C 1 172 ? 53.484 73.036 23.488 1.00 84.46 398 ALA C N 1
ATOM 5147 C CA . ALA C 1 172 ? 54.328 73.664 22.474 1.00 82.83 398 ALA C CA 1
ATOM 5148 C C . ALA C 1 172 ? 55.790 73.716 22.896 1.00 82.18 398 ALA C C 1
ATOM 5149 O O . ALA C 1 172 ? 56.650 73.166 22.213 1.00 82.32 398 ALA C O 1
ATOM 5151 N N . SER C 1 173 ? 56.071 74.384 24.013 1.00 80.96 399 SER C N 1
ATOM 5152 C CA . SER C 1 173 ? 57.434 74.485 24.530 1.00 79.35 399 SER C CA 1
ATOM 5153 C C . SER C 1 173 ? 58.082 73.108 24.561 1.00 79.42 399 SER C C 1
ATOM 5154 O O . SER C 1 173 ? 59.268 72.973 24.260 1.00 81.47 399 SER C O 1
ATOM 5157 N N . LEU C 1 174 ? 57.299 72.096 24.931 1.00 78.36 400 LEU C N 1
ATOM 5158 C CA . LEU C 1 174 ? 57.785 70.728 25.006 1.00 77.86 400 LEU C CA 1
ATOM 5159 C C . LEU C 1 174 ? 58.040 70.091 23.651 1.00 77.87 400 LEU C C 1
ATOM 5160 O O . LEU C 1 174 ? 58.915 69.240 23.539 1.00 78.12 400 LEU C O 1
ATOM 5165 N N . GLU C 1 175 ? 57.280 70.448 22.621 1.00 78.48 401 GLU C N 1
ATOM 5166 C CA . GLU C 1 175 ? 57.583 69.866 21.317 1.00 80.33 401 GLU C CA 1
ATOM 5167 C C . GLU C 1 175 ? 58.703 70.697 20.694 1.00 81.32 401 GLU C C 1
ATOM 5168 O O . GLU C 1 175 ? 59.426 70.226 19.820 1.00 80.59 401 GLU C O 1
ATOM 5174 N N . ALA C 1 176 ? 58.838 71.940 21.153 1.00 82.54 402 ALA C N 1
ATOM 5175 C CA . ALA C 1 176 ? 59.899 72.830 20.699 1.00 82.90 402 ALA C CA 1
ATOM 5176 C C . ALA C 1 176 ? 61.177 72.176 21.205 1.00 83.80 402 ALA C C 1
ATOM 5177 O O . ALA C 1 176 ? 62.047 71.783 20.424 1.00 84.37 402 ALA C O 1
ATOM 5179 N N . TYR C 1 177 ? 61.266 72.051 22.526 1.00 83.69 403 TYR C N 1
ATOM 5180 C CA . TYR C 1 177 ? 62.406 71.432 23.170 1.00 84.66 403 TYR C CA 1
ATOM 5181 C C . TYR C 1 177 ? 62.702 70.028 22.615 1.00 86.14 403 TYR C C 1
ATOM 5182 O O . TYR C 1 177 ? 63.858 69.688 22.404 1.00 87.29 403 TYR C O 1
ATOM 5191 N N . CYS C 1 178 ? 61.672 69.220 22.370 1.00 87.89 404 CYS C N 1
ATOM 5192 C CA . CYS C 1 178 ? 61.861 67.859 21.847 1.00 89.84 404 CYS C CA 1
ATOM 5193 C C . CYS C 1 178 ? 62.358 67.738 20.414 1.00 90.26 404 CYS C C 1
ATOM 5194 O O . CYS C 1 178 ? 62.726 66.643 19.972 1.00 89.70 404 CYS C O 1
ATOM 5197 N N . LYS C 1 179 ? 62.333 68.841 19.677 1.00 91.63 405 LYS C N 1
ATOM 5198 C CA . LYS C 1 179 ? 62.817 68.828 18.304 1.00 94.05 405 LYS C CA 1
ATOM 5199 C C . LYS C 1 179 ? 64.186 69.510 18.264 1.00 94.91 405 LYS C C 1
ATOM 5200 O O . LYS C 1 179 ? 64.962 69.288 17.338 1.00 96.14 405 LYS C O 1
ATOM 5206 N N . HIS C 1 180 ? 64.482 70.332 19.272 1.00 95.09 406 HIS C N 1
ATOM 5207 C CA . HIS C 1 180 ? 65.772 71.022 19.358 1.00 94.99 406 HIS C CA 1
ATOM 5208 C C . HIS C 1 180 ? 66.882 70.095 19.856 1.00 94.18 406 HIS C C 1
ATOM 5209 O O . HIS C 1 180 ? 67.849 69.830 19.141 1.00 93.31 406 HIS C O 1
ATOM 5216 N N . LYS C 1 181 ? 66.720 69.607 21.086 1.00 93.63 407 LYS C N 1
ATOM 5217 C CA . LYS C 1 181 ? 67.688 68.734 21.748 1.00 92.46 407 LYS C CA 1
ATOM 5218 C C . LYS C 1 181 ? 67.753 67.312 21.173 1.00 91.45 407 LYS C C 1
ATOM 5219 O O . LYS C 1 181 ? 68.840 66.742 21.022 1.00 91.11 407 LYS C O 1
ATOM 5225 N N . TYR C 1 182 ? 66.593 66.748 20.849 1.00 90.60 408 TYR C N 1
ATOM 5226 C CA . TYR C 1 182 ? 66.515 65.387 20.320 1.00 90.36 408 TYR C CA 1
ATOM 5227 C C . TYR C 1 182 ? 65.830 65.376 18.960 1.00 90.26 408 TYR C C 1
ATOM 5228 O O . TYR C 1 182 ? 64.697 64.902 18.827 1.00 90.15 408 TYR C O 1
ATOM 5237 N N . PRO C 1 183 ? 66.521 65.901 17.930 1.00 90.84 409 PRO C N 1
ATOM 5238 C CA . PRO C 1 183 ? 66.109 66.026 16.526 1.00 91.34 409 PRO C CA 1
ATOM 5239 C C . PRO C 1 183 ? 66.208 64.751 15.696 1.00 91.67 409 PRO C C 1
ATOM 5240 O O . PRO C 1 183 ? 65.425 64.545 14.771 1.00 91.20 409 PRO C O 1
ATOM 5244 N N . GLU C 1 184 ? 67.184 63.910 16.014 1.00 92.76 410 GLU C N 1
ATOM 5245 C CA . GLU C 1 184 ? 67.372 62.659 15.299 1.00 94.44 410 GLU C CA 1
ATOM 5246 C C . GLU C 1 184 ? 66.216 61.686 15.551 1.00 95.16 410 GLU C C 1
ATOM 5247 O O . GLU C 1 184 ? 65.953 60.809 14.729 1.00 96.01 410 GLU C O 1
ATOM 5253 N N . GLN C 1 185 ? 65.525 61.840 16.680 1.00 95.66 411 GLN C N 1
ATOM 5254 C CA . GLN C 1 185 ? 64.393 60.976 17.000 1.00 95.80 411 GLN C CA 1
ATOM 5255 C C . GLN C 1 185 ? 63.065 61.712 16.827 1.00 95.73 411 GLN C C 1
ATOM 5256 O O . GLN C 1 185 ? 62.790 62.723 17.491 1.00 94.80 411 GLN C O 1
ATOM 5262 N N . PRO C 1 186 ? 62.230 61.196 15.907 1.00 95.78 412 PRO C N 1
ATOM 5263 C CA . PRO C 1 186 ? 60.895 61.600 15.442 1.00 95.95 412 PRO C CA 1
ATOM 5264 C C . PRO C 1 186 ? 59.744 61.646 16.455 1.00 95.09 412 PRO C C 1
ATOM 5265 O O . PRO C 1 186 ? 59.380 62.716 16.964 1.00 95.65 412 PRO C O 1
ATOM 5269 N N . GLY C 1 187 ? 59.166 60.478 16.723 1.00 92.76 413 GLY C N 1
ATOM 5270 C CA . GLY C 1 187 ? 58.040 60.393 17.632 1.00 89.27 413 GLY C CA 1
ATOM 5271 C C . GLY C 1 187 ? 58.335 60.587 19.102 1.00 86.86 413 GLY C C 1
ATOM 5272 O O . GLY C 1 187 ? 57.584 60.076 19.929 1.00 87.21 413 GLY C O 1
ATOM 5273 N N . ARG C 1 188 ? 59.398 61.320 19.437 1.00 83.47 414 ARG C N 1
ATOM 5274 C CA . ARG C 1 188 ? 59.742 61.548 20.835 1.00 79.97 414 ARG C CA 1
ATOM 5275 C C . ARG C 1 188 ? 58.673 62.304 21.617 1.00 79.21 414 ARG C C 1
ATOM 5276 O O . ARG C 1 188 ? 58.357 61.931 22.747 1.00 79.18 414 ARG C O 1
ATOM 5284 N N . PHE C 1 189 ? 58.124 63.368 21.034 1.00 77.84 415 PHE C N 1
ATOM 5285 C CA . PHE C 1 189 ? 57.086 64.142 21.714 1.00 76.22 415 PHE C CA 1
ATOM 5286 C C . PHE C 1 189 ? 55.910 63.243 22.086 1.00 75.03 415 PHE C C 1
ATOM 5287 O O . PHE C 1 189 ? 55.482 63.204 23.241 1.00 74.16 415 PHE C O 1
ATOM 5295 N N . ALA C 1 190 ? 55.395 62.531 21.086 1.00 73.64 416 ALA C N 1
ATOM 5296 C CA . ALA C 1 190 ? 54.284 61.601 21.261 1.00 71.74 416 ALA C CA 1
ATOM 5297 C C . ALA C 1 190 ? 54.631 60.538 22.300 1.00 70.72 416 ALA C C 1
ATOM 5298 O O . ALA C 1 190 ? 53.844 60.262 23.209 1.00 68.91 416 ALA C O 1
ATOM 5300 N N . LYS C 1 191 ? 55.818 59.951 22.126 1.00 70.40 417 LYS C N 1
ATOM 5301 C CA . LYS C 1 191 ? 56.386 58.910 22.992 1.00 68.76 417 LYS C CA 1
ATOM 5302 C C . LYS C 1 191 ? 56.472 59.400 24.436 1.00 67.19 417 LYS C C 1
ATOM 5303 O O . LYS C 1 191 ? 56.359 58.617 25.389 1.00 66.15 417 LYS C O 1
ATOM 5309 N N . LEU C 1 192 ? 56.686 60.704 24.580 1.00 64.90 418 LEU C N 1
ATOM 5310 C CA . LEU C 1 192 ? 56.776 61.345 25.878 1.00 62.85 418 LEU C CA 1
ATOM 5311 C C . LEU C 1 192 ? 55.411 61.337 26.561 1.00 63.47 418 LEU C C 1
ATOM 5312 O O . LEU C 1 192 ? 55.287 61.001 27.737 1.00 63.09 418 LEU C O 1
ATOM 5317 N N . LEU C 1 193 ? 54.383 61.702 25.802 1.00 63.44 419 LEU C N 1
ATOM 5318 C CA . LEU C 1 193 ? 53.028 61.772 26.317 1.00 61.20 419 LEU C CA 1
ATOM 5319 C C . LEU C 1 193 ? 52.329 60.432 26.465 1.00 60.13 419 LEU C C 1
ATOM 5320 O O . LEU C 1 193 ? 51.369 60.313 27.218 1.00 60.80 419 LEU C O 1
ATOM 5325 N N . LEU C 1 194 ? 52.804 59.416 25.761 1.00 59.33 420 LEU C N 1
ATOM 5326 C CA . LEU C 1 194 ? 52.191 58.094 25.854 1.00 59.42 420 LEU C CA 1
ATOM 5327 C C . LEU C 1 194 ? 52.160 57.605 27.299 1.00 60.03 420 LEU C C 1
ATOM 5328 O O . LEU C 1 194 ? 51.397 56.703 27.650 1.00 60.14 420 LEU C O 1
ATOM 5333 N N . ARG C 1 195 ? 53.004 58.197 28.134 1.00 61.36 421 ARG C N 1
ATOM 5334 C CA . ARG C 1 195 ? 53.075 57.818 29.533 1.00 62.90 421 ARG C CA 1
ATOM 5335 C C . ARG C 1 195 ? 51.842 58.213 30.334 1.00 64.10 421 ARG C C 1
ATOM 5336 O O . ARG C 1 195 ? 51.465 57.505 31.269 1.00 66.37 421 ARG C O 1
ATOM 5344 N N . LEU C 1 196 ? 51.216 59.334 29.968 1.00 63.50 422 LEU C N 1
ATOM 5345 C CA . LEU C 1 196 ? 50.023 59.835 30.657 1.00 61.53 422 LEU C CA 1
ATOM 5346 C C . LEU C 1 196 ? 48.973 58.794 31.087 1.00 60.89 422 LEU C C 1
ATOM 5347 O O . LEU C 1 196 ? 48.644 58.720 32.277 1.00 62.03 422 LEU C O 1
ATOM 5352 N N . PRO C 1 197 ? 48.430 57.987 30.140 1.00 58.46 423 PRO C N 1
ATOM 5353 C CA . PRO C 1 197 ? 47.428 56.972 30.502 1.00 56.16 423 PRO C CA 1
ATOM 5354 C C . PRO C 1 197 ? 47.874 56.093 31.680 1.00 54.54 423 PRO C C 1
ATOM 5355 O O . PRO C 1 197 ? 47.174 55.987 32.697 1.00 55.28 423 PRO C O 1
ATOM 5359 N N . ALA C 1 198 ? 49.044 55.475 31.533 1.00 51.34 424 ALA C N 1
ATOM 5360 C CA . ALA C 1 198 ? 49.611 54.613 32.565 1.00 47.85 424 ALA C CA 1
ATOM 5361 C C . ALA C 1 198 ? 49.765 55.319 33.914 1.00 45.31 424 ALA C C 1
ATOM 5362 O O . ALA C 1 198 ? 49.478 54.731 34.949 1.00 45.68 424 ALA C O 1
ATOM 5364 N N . LEU C 1 199 ? 50.221 56.565 33.912 1.00 43.21 425 LEU C N 1
ATOM 5365 C CA . LEU C 1 199 ? 50.372 57.305 35.164 1.00 44.55 425 LEU C CA 1
ATOM 5366 C C . LEU C 1 199 ? 49.028 57.450 35.865 1.00 45.37 425 LEU C C 1
ATOM 5367 O O . LEU C 1 199 ? 48.953 57.331 37.091 1.00 45.87 425 LEU C O 1
ATOM 5372 N N . ARG C 1 200 ? 47.989 57.736 35.071 1.00 44.15 426 ARG C N 1
ATOM 5373 C CA . ARG C 1 200 ? 46.612 57.892 35.540 1.00 42.98 426 ARG C CA 1
ATOM 5374 C C . ARG C 1 200 ? 46.172 56.663 36.335 1.00 43.40 426 ARG C C 1
ATOM 5375 O O . ARG C 1 200 ? 45.790 56.779 37.502 1.00 42.38 426 ARG C O 1
ATOM 5383 N N . SER C 1 201 ? 46.234 55.495 35.692 1.00 42.33 427 SER C N 1
ATOM 5384 C CA . SER C 1 201 ? 45.872 54.228 36.316 1.00 41.63 427 SER C CA 1
ATOM 5385 C C . SER C 1 201 ? 46.707 53.969 37.557 1.00 43.25 427 SER C C 1
ATOM 5386 O O . SER C 1 201 ? 46.173 53.661 38.612 1.00 44.53 427 SER C O 1
ATOM 5389 N N . ILE C 1 202 ? 48.025 54.079 37.422 1.00 45.50 428 ILE C N 1
ATOM 5390 C CA . ILE C 1 202 ? 48.937 53.861 38.544 1.00 45.92 428 ILE C CA 1
ATOM 5391 C C . ILE C 1 202 ? 48.667 54.833 39.688 1.00 44.85 428 ILE C C 1
ATOM 5392 O O . ILE C 1 202 ? 48.788 54.466 40.850 1.00 45.94 428 ILE C O 1
ATOM 5397 N N . GLY C 1 203 ? 48.311 56.070 39.369 1.00 43.33 429 GLY C N 1
ATOM 5398 C CA . GLY C 1 203 ? 48.004 57.022 40.420 1.00 43.00 429 GLY C CA 1
ATOM 5399 C C . GLY C 1 203 ? 46.729 56.594 41.132 1.00 42.71 429 GLY C C 1
ATOM 5400 O O . GLY C 1 203 ? 46.603 56.738 42.335 1.00 41.50 429 GLY C O 1
ATOM 5401 N N . LEU C 1 204 ? 45.779 56.062 40.371 1.00 43.65 430 LEU C N 1
ATOM 5402 C CA . LEU C 1 204 ? 44.505 55.587 40.904 1.00 43.75 430 LEU C CA 1
ATOM 5403 C C . LEU C 1 204 ? 44.717 54.429 41.878 1.00 45.61 430 LEU C C 1
ATOM 5404 O O . LEU C 1 204 ? 44.131 54.397 42.969 1.00 47.01 430 LEU C O 1
ATOM 5409 N N . LYS C 1 205 ? 45.560 53.484 41.470 1.00 45.76 431 LYS C N 1
ATOM 5410 C CA . LYS C 1 205 ? 45.878 52.301 42.263 1.00 44.79 431 LYS C CA 1
ATOM 5411 C C . LYS C 1 205 ? 46.677 52.663 43.523 1.00 43.66 431 LYS C C 1
ATOM 5412 O O . LYS C 1 205 ? 46.615 51.957 44.509 1.00 44.66 431 LYS C O 1
ATOM 5418 N N . CYS C 1 206 ? 47.428 53.759 43.494 1.00 43.47 432 CYS C N 1
ATOM 5419 C CA . CYS C 1 206 ? 48.197 54.175 44.663 1.00 42.87 432 CYS C CA 1
ATOM 5420 C C . CYS C 1 206 ? 47.364 55.001 45.614 1.00 43.23 432 CYS C C 1
ATOM 5421 O O . CYS C 1 206 ? 47.836 55.417 46.652 1.00 41.75 432 CYS C O 1
ATOM 5424 N N . LEU C 1 207 ? 46.130 55.283 45.233 1.00 47.18 433 LEU C N 1
ATOM 5425 C CA . LEU C 1 207 ? 45.229 56.030 46.095 1.00 50.86 433 LEU C CA 1
ATOM 5426 C C . LEU C 1 207 ? 44.553 54.975 46.950 1.00 52.85 433 LEU C C 1
ATOM 5427 O O . LEU C 1 207 ? 44.379 55.166 48.154 1.00 52.84 433 LEU C O 1
ATOM 5432 N N . GLU C 1 208 ? 44.171 53.864 46.312 1.00 53.97 434 GLU C N 1
ATOM 5433 C CA . GLU C 1 208 ? 43.553 52.738 47.010 1.00 54.30 434 GLU C CA 1
ATOM 5434 C C . GLU C 1 208 ? 44.444 52.401 48.186 1.00 53.94 434 GLU C C 1
ATOM 5435 O O . GLU C 1 208 ? 44.013 52.454 49.335 1.00 53.29 434 GLU C O 1
ATOM 5441 N N . HIS C 1 209 ? 45.692 52.045 47.872 1.00 53.71 435 HIS C N 1
ATOM 5442 C CA . HIS C 1 209 ? 46.686 51.702 48.883 1.00 53.49 435 HIS C CA 1
ATOM 5443 C C . HIS C 1 209 ? 46.739 52.787 49.955 1.00 53.15 435 HIS C C 1
ATOM 5444 O O . HIS C 1 209 ? 46.636 52.482 51.132 1.00 54.30 435 HIS C O 1
ATOM 5451 N N . LEU C 1 210 ? 46.891 54.047 49.557 1.00 52.33 436 LEU C N 1
ATOM 5452 C CA . LEU C 1 210 ? 46.952 55.132 50.528 1.00 53.31 436 LEU C CA 1
ATOM 5453 C C . LEU C 1 210 ? 45.742 55.178 51.457 1.00 55.72 436 LEU C C 1
ATOM 5454 O O . LEU C 1 210 ? 45.881 55.490 52.639 1.00 55.40 436 LEU C O 1
ATOM 5459 N N . PHE C 1 211 ? 44.555 54.881 50.934 1.00 58.91 437 PHE C N 1
ATOM 5460 C CA . PHE C 1 211 ? 43.348 54.866 51.767 1.00 61.29 437 PHE C CA 1
ATOM 5461 C C . PHE C 1 211 ? 43.458 53.724 52.776 1.00 61.27 437 PHE C C 1
ATOM 5462 O O . PHE C 1 211 ? 43.159 53.887 53.957 1.00 59.91 437 PHE C O 1
ATOM 5470 N N . PHE C 1 212 ? 43.891 52.564 52.295 1.00 61.08 438 PHE C N 1
ATOM 5471 C CA . PHE C 1 212 ? 44.074 51.415 53.147 1.00 60.42 438 PHE C CA 1
ATOM 5472 C C . P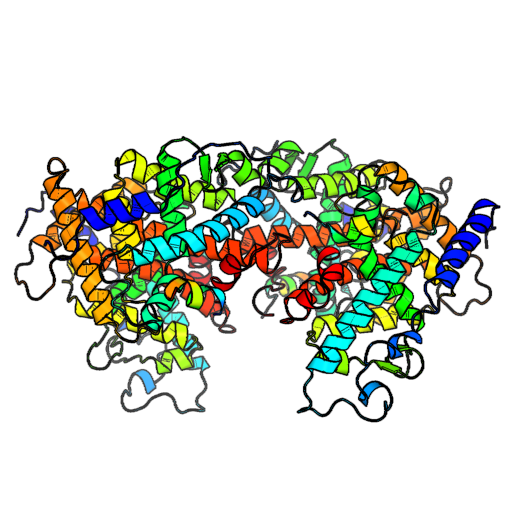HE C 1 212 ? 44.994 51.752 54.318 1.00 60.60 438 PHE C C 1
ATOM 5473 O O . PHE C 1 212 ? 44.720 51.340 55.429 1.00 62.23 438 PHE C O 1
ATOM 5481 N N . PHE C 1 213 ? 46.077 52.495 54.088 1.00 60.01 439 PHE C N 1
ATOM 5482 C CA . PHE C 1 213 ? 47.002 52.828 55.179 1.00 61.37 439 PHE C CA 1
ATOM 5483 C C . PHE C 1 213 ? 46.428 53.812 56.194 1.00 62.12 439 PHE C C 1
ATOM 5484 O O . PHE C 1 213 ? 46.872 53.854 57.341 1.00 60.82 439 PHE C O 1
ATOM 5492 N N . LYS C 1 214 ? 45.455 54.612 55.766 1.00 64.96 440 LYS C N 1
ATOM 5493 C CA . LYS C 1 214 ? 44.830 55.615 56.637 1.00 67.59 440 LYS C CA 1
ATOM 5494 C C . LYS C 1 214 ? 43.590 55.133 57.385 1.00 68.84 440 LYS C C 1
ATOM 5495 O O . LYS C 1 214 ? 43.522 55.207 58.620 1.00 68.98 440 LYS C O 1
ATOM 5501 N N . LEU C 1 215 ? 42.615 54.659 56.609 1.00 69.62 441 LEU C N 1
ATOM 5502 C CA . LEU C 1 215 ? 41.329 54.186 57.113 1.00 69.89 441 LEU C CA 1
ATOM 5503 C C . LEU C 1 215 ? 41.320 52.822 57.814 1.00 71.23 441 LEU C C 1
ATOM 5504 O O . LEU C 1 215 ? 40.442 52.562 58.637 1.00 72.37 441 LEU C O 1
ATOM 5509 N N . ILE C 1 216 ? 42.281 51.955 57.501 1.00 72.63 442 ILE C N 1
ATOM 5510 C CA . ILE C 1 216 ? 42.339 50.629 58.121 1.00 73.81 442 ILE C CA 1
ATOM 5511 C C . ILE C 1 216 ? 43.630 50.415 58.917 1.00 75.37 442 ILE C C 1
ATOM 5512 O O . ILE C 1 216 ? 43.651 50.614 60.135 1.00 75.03 442 ILE C O 1
ATOM 5517 N N . GLY C 1 217 ? 44.693 49.994 58.229 1.00 77.57 443 GLY C N 1
ATOM 5518 C CA . GLY C 1 217 ? 45.974 49.788 58.885 1.00 80.32 443 GLY C CA 1
ATOM 5519 C C . GLY C 1 217 ? 46.252 51.012 59.732 1.00 81.64 443 GLY C C 1
ATOM 5520 O O . GLY C 1 217 ? 45.844 52.119 59.379 1.00 82.13 443 GLY C O 1
ATOM 5521 N N . ASP C 1 218 ? 46.937 50.846 60.852 1.00 82.61 444 ASP C N 1
ATOM 5522 C CA . ASP C 1 218 ? 47.181 52.007 61.685 1.00 84.38 444 ASP C CA 1
ATOM 5523 C C . ASP C 1 218 ? 48.479 52.754 61.387 1.00 84.68 444 ASP C C 1
ATOM 5524 O O . ASP C 1 218 ? 49.124 53.268 62.309 1.00 85.59 444 ASP C O 1
ATOM 5529 N N . THR C 1 219 ? 48.848 52.825 60.101 1.00 83.91 445 THR C N 1
ATOM 5530 C CA . THR C 1 219 ? 50.059 53.539 59.677 1.00 82.42 445 THR C CA 1
ATOM 5531 C C . THR C 1 219 ? 49.838 55.016 59.915 1.00 82.52 445 THR C C 1
ATOM 5532 O O . THR C 1 219 ? 48.995 55.641 59.281 1.00 81.93 445 THR C O 1
ATOM 5536 N N . PRO C 1 220 ? 50.597 55.594 60.846 1.00 83.45 446 PRO C N 1
ATOM 5537 C CA . PRO C 1 220 ? 50.454 57.020 61.146 1.00 83.55 446 PRO C CA 1
ATOM 5538 C C . PRO C 1 220 ? 50.581 57.918 59.911 1.00 82.59 446 PRO C C 1
ATOM 5539 O O . PRO C 1 220 ? 51.572 57.863 59.175 1.00 81.64 446 PRO C O 1
ATOM 5543 N N . ILE C 1 221 ? 49.555 58.737 59.690 1.00 82.15 447 ILE C N 1
ATOM 5544 C CA . ILE C 1 221 ? 49.523 59.657 58.554 1.00 80.96 447 ILE C CA 1
ATOM 5545 C C . ILE C 1 221 ? 49.719 61.087 59.031 1.00 81.26 447 ILE C C 1
ATOM 5546 O O . ILE C 1 221 ? 49.098 61.504 60.004 1.00 82.26 447 ILE C O 1
ATOM 5551 N N . ASP C 1 222 ? 50.577 61.831 58.336 1.00 81.61 448 ASP C N 1
ATOM 5552 C CA . ASP C 1 222 ? 50.877 63.205 58.707 1.00 81.28 448 ASP C CA 1
ATOM 5553 C C . ASP C 1 222 ? 49.892 64.269 58.229 1.00 79.53 448 ASP C C 1
ATOM 5554 O O . ASP C 1 222 ? 49.162 64.096 57.270 1.00 78.54 448 ASP C O 1
ATOM 5559 N N . THR C 1 223 ? 49.899 65.384 58.933 1.00 78.81 449 THR C N 1
ATOM 5560 C CA . THR C 1 223 ? 48.990 66.486 58.686 1.00 78.59 449 THR C CA 1
ATOM 5561 C C . THR C 1 223 ? 48.763 67.000 57.261 1.00 76.50 449 THR C C 1
ATOM 5562 O O . THR C 1 223 ? 47.619 67.247 56.892 1.00 76.24 449 THR C O 1
ATOM 5566 N N . PHE C 1 224 ? 49.810 67.173 56.458 1.00 75.67 450 PHE C N 1
ATOM 5567 C CA . PHE C 1 224 ? 49.614 67.685 55.101 1.00 74.70 450 PHE C CA 1
ATOM 5568 C C . PHE C 1 224 ? 49.228 66.565 54.117 1.00 74.29 450 PHE C C 1
ATOM 5569 O O . PHE C 1 224 ? 48.436 66.797 53.207 1.00 73.34 450 PHE C O 1
ATOM 5577 N N . LEU C 1 225 ? 49.776 65.360 54.289 1.00 74.89 451 LEU C N 1
ATOM 5578 C CA . LEU C 1 225 ? 49.428 64.212 53.436 1.00 75.67 451 LEU C CA 1
ATOM 5579 C C . LEU C 1 225 ? 47.942 63.954 53.656 1.00 77.28 451 LEU C C 1
ATOM 5580 O O . LEU C 1 225 ? 47.152 63.838 52.715 1.00 76.61 451 LEU C O 1
ATOM 5585 N N . MET C 1 226 ? 47.595 63.878 54.938 1.00 80.35 452 MET C N 1
ATOM 5586 C CA . MET C 1 226 ? 46.248 63.663 55.459 1.00 83.26 452 MET C CA 1
ATOM 5587 C C . MET C 1 226 ? 45.191 64.586 54.844 1.00 85.10 452 MET C C 1
ATOM 5588 O O . MET C 1 226 ? 44.094 64.150 54.504 1.00 84.40 452 MET C O 1
ATOM 5593 N N . GLU C 1 227 ? 45.526 65.864 54.721 1.00 88.16 453 GLU C N 1
ATOM 5594 C CA . GLU C 1 227 ? 44.620 66.858 54.155 1.00 92.64 453 GLU C CA 1
ATOM 5595 C C . GLU C 1 227 ? 44.330 66.777 52.637 1.00 95.32 453 GLU C C 1
ATOM 5596 O O . GLU C 1 227 ? 43.287 67.254 52.188 1.00 96.24 453 GLU C O 1
ATOM 5602 N N . MET C 1 228 ? 45.223 66.190 51.844 1.00 98.43 454 MET C N 1
ATOM 5603 C CA . MET C 1 228 ? 44.982 66.101 50.403 1.00 101.96 454 MET C CA 1
ATOM 5604 C C . MET C 1 228 ? 44.059 64.966 49.963 1.00 105.13 454 MET C C 1
ATOM 5605 O O . MET C 1 228 ? 43.492 65.004 48.871 1.00 105.15 454 MET C O 1
ATOM 5610 N N . LEU C 1 229 ? 43.889 63.964 50.810 1.00 109.12 455 LEU C N 1
ATOM 5611 C CA . LEU C 1 229 ? 43.021 62.868 50.443 1.00 113.96 455 LEU C CA 1
ATOM 5612 C C . LEU C 1 229 ? 41.831 62.640 51.379 1.00 118.31 455 LEU C C 1
ATOM 5613 O O . LEU C 1 229 ? 41.945 62.812 52.596 1.00 118.70 455 LEU C O 1
ATOM 5618 N N . GLU C 1 230 ? 40.692 62.276 50.769 1.00 123.66 456 GLU C N 1
ATOM 5619 C CA . GLU C 1 230 ? 39.411 61.985 51.434 1.00 128.85 456 GLU C CA 1
ATOM 5620 C C . GLU C 1 230 ? 38.414 61.169 50.570 1.00 132.55 456 GLU C C 1
ATOM 5621 O O . GLU C 1 230 ? 37.596 60.422 51.132 1.00 133.02 456 GLU C O 1
ATOM 5627 N N . ALA C 1 231 ? 38.500 61.295 49.231 1.00 136.84 457 ALA C N 1
ATOM 5628 C CA . ALA C 1 231 ? 37.619 60.603 48.255 1.00 140.64 457 ALA C CA 1
ATOM 5629 C C . ALA C 1 231 ? 37.006 59.309 48.788 1.00 143.46 457 ALA C C 1
ATOM 5630 O O . ALA C 1 231 ? 37.555 58.214 48.655 1.00 143.63 457 ALA C O 1
ATOM 5632 N N . PRO C 1 232 ? 35.825 59.437 49.389 1.00 145.91 458 PRO C N 1
ATOM 5633 C CA . PRO C 1 232 ? 34.968 58.433 50.016 1.00 147.26 458 PRO C CA 1
ATOM 5634 C C . PRO C 1 232 ? 34.589 57.149 49.299 1.00 148.06 458 PRO C C 1
ATOM 5635 O O . PRO C 1 232 ? 34.606 57.026 48.067 1.00 147.51 458 PRO C O 1
ATOM 5639 N N . HIS C 1 233 ? 34.268 56.192 50.165 1.00 149.57 459 HIS C N 1
ATOM 5640 C CA . HIS C 1 233 ? 33.778 54.851 49.856 1.00 150.47 459 HIS C CA 1
ATOM 5641 C C . HIS C 1 233 ? 32.518 54.849 50.751 1.00 150.73 459 HIS C C 1
ATOM 5642 O O . HIS C 1 233 ? 31.467 54.292 50.387 1.00 150.90 459 HIS C O 1
ATOM 5649 N N . GLN C 1 234 ? 32.643 55.573 51.874 1.00 150.61 460 GLN C N 1
ATOM 5650 C CA . GLN C 1 234 ? 31.636 55.758 52.912 1.00 149.83 460 GLN C CA 1
ATOM 5651 C C . GLN C 1 234 ? 30.469 56.668 52.495 1.00 150.06 460 GLN C C 1
ATOM 5652 O O . GLN C 1 234 ? 29.366 56.192 52.275 1.00 150.30 460 GLN C O 1
ATOM 5658 N N . MET C 1 235 ? 30.721 57.974 52.389 1.00 150.07 461 MET C N 1
ATOM 5659 C CA . MET C 1 235 ? 29.665 58.927 52.025 1.00 149.73 461 MET C CA 1
ATOM 5660 C C . MET C 1 235 ? 28.642 58.371 50.987 1.00 149.67 461 MET C C 1
ATOM 5661 O O . MET C 1 235 ? 27.431 58.378 51.246 1.00 150.33 461 MET C O 1
ATOM 5666 N N . THR C 1 236 ? 29.142 57.933 49.821 1.00 149.11 462 THR C N 1
ATOM 5667 C CA . THR C 1 236 ? 28.361 57.368 48.705 1.00 148.26 462 THR C CA 1
ATOM 5668 C C . THR C 1 236 ? 27.582 56.095 49.068 1.00 148.46 462 THR C C 1
ATOM 5669 O O . THR C 1 236 ? 26.359 56.028 48.785 1.00 148.29 462 THR C O 1
ATOM 5674 N N . PRO D 2 1 ? 52.229 67.285 7.273 1.00 175.91 103 PRO D N 1
ATOM 5675 C CA . PRO D 2 1 ? 51.633 66.163 6.505 1.00 175.97 103 PRO D CA 1
ATOM 5676 C C . PRO D 2 1 ? 52.636 65.071 6.089 1.00 175.78 103 PRO D C 1
ATOM 5677 O O . PRO D 2 1 ? 53.534 65.318 5.277 1.00 176.23 103 PRO D O 1
ATOM 5681 N N . VAL D 2 2 ? 52.471 63.869 6.651 1.00 174.99 104 VAL D N 1
ATOM 5682 C CA . VAL D 2 2 ? 53.334 62.717 6.351 1.00 173.50 104 VAL D CA 1
ATOM 5683 C C . VAL D 2 2 ? 52.640 61.744 5.371 1.00 172.41 104 VAL D C 1
ATOM 5684 O O . VAL D 2 2 ? 51.710 62.141 4.668 1.00 172.94 104 VAL D O 1
ATOM 5688 N N . GLN D 2 3 ? 53.077 60.484 5.314 1.00 170.31 105 GLN D N 1
ATOM 5689 C CA . GLN D 2 3 ? 52.470 59.519 4.385 1.00 167.54 105 GLN D CA 1
ATOM 5690 C C . GLN D 2 3 ? 51.678 58.371 5.014 1.00 164.73 105 GLN D C 1
ATOM 5691 O O . GLN D 2 3 ? 51.210 58.461 6.150 1.00 164.42 105 GLN D O 1
ATOM 5697 N N . LEU D 2 4 ? 51.531 57.290 4.251 1.00 161.34 106 LEU D N 1
ATOM 5698 C CA . LEU D 2 4 ? 50.795 56.117 4.697 1.00 157.84 106 LEU D CA 1
ATOM 5699 C C . LEU D 2 4 ? 51.317 54.835 4.041 1.00 155.25 106 LEU D C 1
ATOM 5700 O O . LEU D 2 4 ? 50.948 54.496 2.913 1.00 154.55 106 LEU D O 1
ATOM 5705 N N . SER D 2 5 ? 52.180 54.129 4.766 1.00 152.15 107 SER D N 1
ATOM 5706 C CA . SER D 2 5 ? 52.781 52.890 4.285 1.00 149.12 107 SER D CA 1
ATOM 5707 C C . SER D 2 5 ? 51.730 51.824 4.038 1.00 147.16 107 SER D C 1
ATOM 5708 O O . SER D 2 5 ? 50.575 51.991 4.408 1.00 146.55 107 SER D O 1
ATOM 5711 N N . LYS D 2 6 ? 52.139 50.721 3.419 1.00 145.34 108 LYS D N 1
ATOM 5712 C CA . LYS D 2 6 ? 51.219 49.622 3.146 1.00 143.38 108 LYS D CA 1
ATOM 5713 C C . LYS D 2 6 ? 50.703 49.032 4.462 1.00 142.53 108 LYS D C 1
ATOM 5714 O O . LYS D 2 6 ? 49.649 48.400 4.492 1.00 142.60 108 LYS D O 1
ATOM 5720 N N . GLU D 2 7 ? 51.451 49.242 5.544 1.00 141.43 109 GLU D N 1
ATOM 5721 C CA . GLU D 2 7 ? 51.068 48.747 6.864 1.00 140.11 109 GLU D CA 1
ATOM 5722 C C . GLU D 2 7 ? 49.903 49.539 7.435 1.00 138.13 109 GLU D C 1
ATOM 5723 O O . GLU D 2 7 ? 48.852 48.983 7.726 1.00 137.97 109 GLU D O 1
ATOM 5729 N N . GLN D 2 8 ? 50.112 50.841 7.609 1.00 135.46 110 GLN D N 1
ATOM 5730 C CA . GLN D 2 8 ? 49.089 51.731 8.146 1.00 132.55 110 GLN D CA 1
ATOM 5731 C C . GLN D 2 8 ? 47.853 51.755 7.255 1.00 132.44 110 GLN D C 1
ATOM 5732 O O . GLN D 2 8 ? 46.778 52.152 7.695 1.00 132.56 110 GLN D O 1
ATOM 5738 N N . GLU D 2 9 ? 48.020 51.343 5.999 1.00 132.46 111 GLU D N 1
ATOM 5739 C CA . GLU D 2 9 ? 46.926 51.291 5.029 1.00 132.21 111 GLU D CA 1
ATOM 5740 C C . GLU D 2 9 ? 46.206 49.949 5.119 1.00 130.73 111 GLU D C 1
ATOM 5741 O O . GLU D 2 9 ? 44.993 49.866 4.927 1.00 130.29 111 GLU D O 1
ATOM 5747 N N . GLU D 2 10 ? 46.965 48.897 5.399 1.00 129.30 112 GLU D N 1
ATOM 5748 C CA . GLU D 2 10 ? 46.405 47.563 5.537 1.00 128.40 112 GLU D CA 1
ATOM 5749 C C . GLU D 2 10 ? 45.799 47.416 6.935 1.00 127.63 112 GLU D C 1
ATOM 5750 O O . GLU D 2 10 ? 44.920 46.580 7.154 1.00 127.46 112 GLU D O 1
ATOM 5756 N N . LEU D 2 11 ? 46.279 48.246 7.866 1.00 126.63 113 LEU D N 1
ATOM 5757 C CA . LEU D 2 11 ? 45.841 48.274 9.270 1.00 124.58 113 LEU D CA 1
ATOM 5758 C C . LEU D 2 11 ? 44.469 48.919 9.438 1.00 122.68 113 LEU D C 1
ATOM 5759 O O . LEU D 2 11 ? 43.515 48.278 9.877 1.00 122.18 113 LEU D O 1
ATOM 5764 N N . ILE D 2 12 ? 44.386 50.201 9.106 1.00 120.30 114 ILE D N 1
ATOM 5765 C CA . ILE D 2 12 ? 43.135 50.933 9.198 1.00 118.31 114 ILE D CA 1
ATOM 5766 C C . ILE D 2 12 ? 42.004 50.188 8.471 1.00 117.52 114 ILE D C 1
ATOM 5767 O O . ILE D 2 12 ? 40.855 50.228 8.908 1.00 117.35 114 ILE D O 1
ATOM 5772 N N . ARG D 2 13 ? 42.336 49.509 7.371 1.00 116.66 115 ARG D N 1
ATOM 5773 C CA . ARG D 2 13 ? 41.361 48.732 6.593 1.00 115.35 115 ARG D CA 1
ATOM 5774 C C . ARG D 2 13 ? 40.800 47.597 7.462 1.00 113.88 115 ARG D C 1
ATOM 5775 O O . ARG D 2 13 ? 39.597 47.329 7.458 1.00 113.77 115 ARG D O 1
ATOM 5783 N N . THR D 2 14 ? 41.679 46.932 8.205 1.00 111.67 116 THR D N 1
ATOM 5784 C CA . THR D 2 14 ? 41.261 45.845 9.077 1.00 109.38 116 THR D CA 1
ATOM 5785 C C . THR D 2 14 ? 40.419 46.387 10.230 1.00 108.41 116 THR D C 1
ATOM 5786 O O . THR D 2 14 ? 39.321 45.898 10.479 1.00 108.56 116 THR D O 1
ATOM 5790 N N . LEU D 2 15 ? 40.932 47.401 10.924 1.00 107.15 117 LEU D N 1
ATOM 5791 C CA . LEU D 2 15 ? 40.217 48.005 12.051 1.00 105.76 117 LEU D CA 1
ATOM 5792 C C . LEU D 2 15 ? 38.787 48.388 11.685 1.00 105.00 117 LEU D C 1
ATOM 5793 O O . LEU D 2 15 ? 37.833 47.955 12.339 1.00 104.50 117 LEU D O 1
ATOM 5798 N N . LEU D 2 16 ? 38.646 49.209 10.645 1.00 103.58 118 LEU D N 1
ATOM 5799 C CA . LEU D 2 16 ? 37.332 49.646 10.188 1.00 102.48 118 LEU D CA 1
ATOM 5800 C C . LEU D 2 16 ? 36.570 48.500 9.513 1.00 102.51 118 LEU D C 1
ATOM 5801 O O . LEU D 2 16 ? 35.353 48.574 9.339 1.00 102.61 118 LEU D O 1
ATOM 5806 N N . GLY D 2 17 ? 37.287 47.441 9.144 1.00 102.16 119 GLY D N 1
ATOM 5807 C CA . GLY D 2 17 ? 36.649 46.297 8.520 1.00 101.73 119 GLY D CA 1
ATOM 5808 C C . GLY D 2 17 ? 35.763 45.591 9.528 1.00 101.58 119 GLY D C 1
ATOM 5809 O O . GLY D 2 17 ? 34.553 45.488 9.334 1.00 100.82 119 GLY D O 1
ATOM 5810 N N . ALA D 2 18 ? 36.370 45.116 10.613 1.00 102.64 120 ALA D N 1
ATOM 5811 C CA . ALA D 2 18 ? 35.646 44.419 11.677 1.00 103.67 120 ALA D CA 1
ATOM 5812 C C . ALA D 2 18 ? 34.830 45.379 12.542 1.00 104.20 120 ALA D C 1
ATOM 5813 O O . ALA D 2 18 ? 33.873 44.965 13.200 1.00 104.52 120 ALA D O 1
ATOM 5815 N N . HIS D 2 19 ? 35.211 46.653 12.562 1.00 104.17 121 HIS D N 1
ATOM 5816 C CA . HIS D 2 19 ? 34.462 47.627 13.341 1.00 104.45 121 HIS D CA 1
ATOM 5817 C C . HIS D 2 19 ? 33.124 47.948 12.679 1.00 105.49 121 HIS D C 1
ATOM 5818 O O . HIS D 2 19 ? 32.112 48.074 13.357 1.00 105.65 121 HIS D O 1
ATOM 5825 N N . THR D 2 20 ? 33.123 48.103 11.358 1.00 106.60 122 THR D N 1
ATOM 5826 C CA . THR D 2 20 ? 31.891 48.395 10.637 1.00 107.38 122 THR D CA 1
ATOM 5827 C C . THR D 2 20 ? 31.061 47.125 10.514 1.00 108.92 122 THR D C 1
ATOM 5828 O O . THR D 2 20 ? 29.858 47.179 10.266 1.00 109.62 122 THR D O 1
ATOM 5832 N N . ARG D 2 21 ? 31.712 45.982 10.703 1.00 110.64 123 ARG D N 1
ATOM 5833 C CA . ARG D 2 21 ? 31.042 44.691 10.650 1.00 112.76 123 ARG D CA 1
ATOM 5834 C C . ARG D 2 21 ? 30.317 44.357 11.964 1.00 113.64 123 ARG D C 1
ATOM 5835 O O . ARG D 2 21 ? 29.352 43.595 11.953 1.00 114.01 123 ARG D O 1
ATOM 5843 N N . HIS D 2 22 ? 30.770 44.915 13.089 1.00 114.24 124 HIS D N 1
ATOM 5844 C CA . HIS D 2 22 ? 30.136 44.629 14.384 1.00 114.50 124 HIS D CA 1
ATOM 5845 C C . HIS D 2 22 ? 29.702 45.838 15.218 1.00 114.24 124 HIS D C 1
ATOM 5846 O O . HIS D 2 22 ? 28.692 45.781 15.921 1.00 114.17 124 HIS D O 1
ATOM 5853 N N . MET D 2 23 ? 30.467 46.921 15.164 1.00 113.73 125 MET D N 1
ATOM 5854 C CA . MET D 2 23 ? 30.124 48.113 15.929 1.00 113.19 125 MET D CA 1
ATOM 5855 C C . MET D 2 23 ? 29.711 49.265 15.029 1.00 112.42 125 MET D C 1
ATOM 5856 O O . MET D 2 23 ? 29.727 49.145 13.802 1.00 113.04 125 MET D O 1
ATOM 5861 N N . GLY D 2 24 ? 29.340 50.385 15.644 1.00 110.71 126 GLY D N 1
ATOM 5862 C CA . GLY D 2 24 ? 28.912 51.533 14.868 1.00 109.50 126 GLY D CA 1
ATOM 5863 C C . GLY D 2 24 ? 27.509 51.353 14.298 1.00 108.79 126 GLY D C 1
ATOM 5864 O O . GLY D 2 24 ? 26.785 52.336 14.111 1.00 109.87 126 GLY D O 1
ATOM 5865 N N . THR D 2 25 ? 27.132 50.101 14.019 1.00 106.42 127 THR D N 1
ATOM 5866 C CA . THR D 2 25 ? 25.816 49.746 13.472 1.00 102.48 127 THR D CA 1
ATOM 5867 C C . THR D 2 25 ? 24.915 49.137 14.559 1.00 99.20 127 THR D C 1
ATOM 5868 O O . THR D 2 25 ? 23.746 48.822 14.317 1.00 97.82 127 THR D O 1
ATOM 5872 N N . MET D 2 26 ? 25.471 49.002 15.759 1.00 95.74 128 MET D N 1
ATOM 5873 C CA . MET D 2 26 ? 24.778 48.410 16.893 1.00 92.92 128 MET D CA 1
ATOM 5874 C C . MET D 2 26 ? 23.945 49.363 17.742 1.00 91.96 128 MET D C 1
ATOM 5875 O O . MET D 2 26 ? 23.348 48.936 18.729 1.00 91.64 128 MET D O 1
ATOM 5880 N N . PHE D 2 27 ? 23.889 50.639 17.378 1.00 90.91 129 PHE D N 1
ATOM 5881 C CA . PHE D 2 27 ? 23.132 51.592 18.185 1.00 90.30 129 PHE D CA 1
ATOM 5882 C C . PHE D 2 27 ? 21.645 51.736 17.850 1.00 90.34 129 PHE D C 1
ATOM 5883 O O . PHE D 2 27 ? 20.838 52.077 18.723 1.00 89.65 129 PHE D O 1
ATOM 5891 N N . GLU D 2 28 ? 21.274 51.476 16.597 1.00 90.08 130 GLU D N 1
ATOM 5892 C CA . GLU D 2 28 ? 19.865 51.540 16.211 1.00 89.11 130 GLU D CA 1
ATOM 5893 C C . GLU D 2 28 ? 19.216 50.315 16.827 1.00 86.88 130 GLU D C 1
ATOM 5894 O O . GLU D 2 28 ? 17.998 50.268 17.004 1.00 87.53 130 GLU D O 1
ATOM 5900 N N . GLN D 2 29 ? 20.058 49.334 17.153 1.00 83.73 131 GLN D N 1
ATOM 5901 C CA . GLN D 2 29 ? 19.641 48.074 17.745 1.00 81.03 131 GLN D CA 1
ATOM 5902 C C . GLN D 2 29 ? 19.344 48.072 19.228 1.00 78.26 131 GLN D C 1
ATOM 5903 O O . GLN D 2 29 ? 19.159 47.009 19.809 1.00 77.15 131 GLN D O 1
ATOM 5909 N N . PHE D 2 30 ? 19.309 49.241 19.851 1.00 76.23 132 PHE D N 1
ATOM 5910 C CA . PHE D 2 30 ? 18.981 49.293 21.267 1.00 75.41 132 PHE D CA 1
ATOM 5911 C C . PHE D 2 30 ? 17.468 49.215 21.445 1.00 74.89 132 PHE D C 1
ATOM 5912 O O . PHE D 2 30 ? 16.963 49.048 22.555 1.00 74.76 132 PHE D O 1
ATOM 5920 N N . VAL D 2 31 ? 16.753 49.332 20.331 1.00 73.93 133 VAL D N 1
ATOM 5921 C CA . VAL D 2 31 ? 15.301 49.274 20.315 1.00 72.03 133 VAL D CA 1
ATOM 5922 C C . VAL D 2 31 ? 14.815 47.861 20.638 1.00 72.68 133 VAL D C 1
ATOM 5923 O O . VAL D 2 31 ? 13.683 47.669 21.083 1.00 71.47 133 VAL D O 1
ATOM 5927 N N . GLN D 2 32 ? 15.695 46.884 20.432 1.00 74.00 134 GLN D N 1
ATOM 5928 C CA . GLN D 2 32 ? 15.386 45.474 20.641 1.00 76.43 134 GLN D CA 1
ATOM 5929 C C . GLN D 2 32 ? 15.556 44.912 22.049 1.00 76.43 134 GLN D C 1
ATOM 5930 O O . GLN D 2 32 ? 15.512 43.696 22.240 1.00 76.71 134 GLN D O 1
ATOM 5936 N N . PHE D 2 33 ? 15.734 45.773 23.040 1.00 76.35 135 PHE D N 1
ATOM 5937 C CA . PHE D 2 33 ? 15.921 45.283 24.397 1.00 76.91 135 PHE D CA 1
ATOM 5938 C C . PHE D 2 33 ? 14.867 45.820 25.330 1.00 78.63 135 PHE D C 1
ATOM 5939 O O . PHE D 2 33 ? 15.187 46.342 26.398 1.00 79.85 135 PHE D O 1
ATOM 5947 N N . ARG D 2 34 ? 13.605 45.659 24.926 1.00 79.20 136 ARG D N 1
ATOM 5948 C CA . ARG D 2 34 ? 12.465 46.148 25.700 1.00 78.72 136 ARG D CA 1
ATOM 5949 C C . ARG D 2 34 ? 12.771 47.550 26.250 1.00 76.24 136 ARG D C 1
ATOM 5950 O O . ARG D 2 34 ? 12.780 47.762 27.470 1.00 76.30 136 ARG D O 1
ATOM 5958 N N . PRO D 2 35 ? 13.043 48.526 25.354 1.00 73.40 137 PRO D N 1
ATOM 5959 C CA . PRO D 2 35 ? 13.342 49.880 25.825 1.00 72.32 137 PRO D CA 1
ATOM 5960 C C . PRO D 2 35 ? 12.118 50.665 26.306 1.00 72.63 137 PRO D C 1
ATOM 5961 O O . PRO D 2 35 ? 11.077 50.680 25.647 1.00 72.85 137 PRO D O 1
ATOM 5965 N N . PRO D 2 36 ? 12.225 51.304 27.485 1.00 72.64 138 PRO D N 1
ATOM 5966 C CA . PRO D 2 36 ? 11.147 52.100 28.077 1.00 72.63 138 PRO D CA 1
ATOM 5967 C C . PRO D 2 36 ? 10.557 53.095 27.084 1.00 72.65 138 PRO D C 1
ATOM 5968 O O . PRO D 2 36 ? 11.279 53.740 26.324 1.00 72.96 138 PRO D O 1
ATOM 5972 N N . ALA D 2 37 ? 9.234 53.213 27.107 1.00 72.69 139 ALA D N 1
ATOM 5973 C CA . ALA D 2 37 ? 8.502 54.092 26.203 1.00 71.94 139 ALA D CA 1
ATOM 5974 C C . ALA D 2 37 ? 8.945 55.552 26.183 1.00 71.06 139 ALA D C 1
ATOM 5975 O O . ALA D 2 37 ? 9.070 56.146 25.113 1.00 70.69 139 ALA D O 1
ATOM 5977 N N . HIS D 2 38 ? 9.183 56.132 27.354 1.00 70.08 140 HIS D N 1
ATOM 5978 C CA . HIS D 2 38 ? 9.591 57.535 27.433 1.00 69.56 140 HIS D CA 1
ATOM 5979 C C . HIS D 2 38 ? 10.887 57.832 26.670 1.00 69.04 140 HIS D C 1
ATOM 5980 O O . HIS D 2 38 ? 11.278 58.997 26.556 1.00 68.02 140 HIS D O 1
ATOM 5987 N N . LEU D 2 39 ? 11.554 56.781 26.180 1.00 68.43 141 LEU D N 1
ATOM 5988 C CA . LEU D 2 39 ? 12.800 56.906 25.414 1.00 67.84 141 LEU D CA 1
ATOM 5989 C C . LEU D 2 39 ? 12.490 57.223 23.953 1.00 68.85 141 LEU D C 1
ATOM 5990 O O . LEU D 2 39 ? 13.253 57.924 23.273 1.00 69.19 141 LEU D O 1
ATOM 5995 N N . PHE D 2 40 ? 11.375 56.692 23.464 1.00 69.26 142 PHE D N 1
ATOM 5996 C CA . PHE D 2 40 ? 10.963 56.942 22.093 1.00 69.60 142 PHE D CA 1
ATOM 5997 C C . PHE D 2 40 ? 10.491 58.391 21.959 1.00 72.08 142 PHE D C 1
ATOM 5998 O O . PHE D 2 40 ? 10.999 59.133 21.111 1.00 73.57 142 PHE D O 1
ATOM 6006 N N . ILE D 2 41 ? 9.536 58.789 22.809 1.00 74.30 143 ILE D N 1
ATOM 6007 C CA . ILE D 2 41 ? 8.975 60.151 22.813 1.00 75.81 143 ILE D CA 1
ATOM 6008 C C . ILE D 2 41 ? 9.795 61.039 23.760 1.00 77.53 143 ILE D C 1
ATOM 6009 O O . ILE D 2 41 ? 9.468 61.196 24.947 1.00 76.52 143 ILE D O 1
ATOM 6014 N N . HIS D 2 42 ? 10.852 61.625 23.196 1.00 80.23 144 HIS D N 1
ATOM 6015 C CA . HIS D 2 42 ? 11.800 62.464 23.917 1.00 82.19 144 HIS D CA 1
ATOM 6016 C C . HIS D 2 42 ? 11.426 63.888 24.295 1.00 83.01 144 HIS D C 1
ATOM 6017 O O . HIS D 2 42 ? 12.308 64.670 24.633 1.00 84.11 144 HIS D O 1
ATOM 6024 N N . HIS D 2 43 ? 10.146 64.241 24.258 1.00 84.03 145 HIS D N 1
ATOM 6025 C CA . HIS D 2 43 ? 9.758 65.603 24.632 1.00 84.84 145 HIS D CA 1
ATOM 6026 C C . HIS D 2 43 ? 9.542 65.734 26.138 1.00 83.57 145 HIS D C 1
ATOM 6027 O O . HIS D 2 43 ? 9.652 66.823 26.705 1.00 82.85 145 HIS D O 1
ATOM 6034 N N . GLN D 2 44 ? 9.229 64.612 26.776 1.00 82.76 146 GLN D N 1
ATOM 6035 C CA . GLN D 2 44 ? 9.038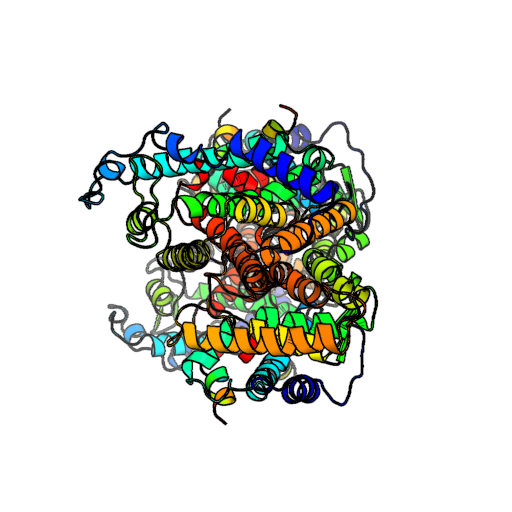 64.571 28.217 1.00 82.30 146 GLN D CA 1
ATOM 6036 C C . GLN D 2 44 ? 9.729 63.319 28.774 1.00 81.45 146 GLN D C 1
ATOM 6037 O O . GLN D 2 44 ? 9.768 62.267 28.117 1.00 81.92 146 GLN D O 1
ATOM 6043 N N . PRO D 2 45 ? 10.308 63.436 29.985 1.00 79.98 147 PRO D N 1
ATOM 6044 C CA . PRO D 2 45 ? 11.038 62.421 30.759 1.00 78.67 147 PRO D CA 1
ATOM 6045 C C . PRO D 2 45 ? 10.194 61.309 31.397 1.00 77.88 147 PRO D C 1
ATOM 6046 O O . PRO D 2 45 ? 9.029 61.133 31.055 1.00 79.64 147 PRO D O 1
ATOM 6050 N N . LEU D 2 46 ? 10.793 60.555 32.317 1.00 76.28 148 LEU D N 1
ATOM 6051 C CA . LEU D 2 46 ? 10.096 59.467 33.000 1.00 74.85 148 LEU D CA 1
ATOM 6052 C C . LEU D 2 46 ? 9.336 60.026 34.205 1.00 74.25 148 LEU D C 1
ATOM 6053 O O . LEU D 2 46 ? 9.944 60.631 35.098 1.00 74.78 148 LEU D O 1
ATOM 6058 N N . PRO D 2 47 ? 7.997 59.833 34.247 1.00 72.57 149 PRO D N 1
ATOM 6059 C CA . PRO D 2 47 ? 7.203 60.340 35.368 1.00 71.15 149 PRO D CA 1
ATOM 6060 C C . PRO D 2 47 ? 7.871 59.934 36.672 1.00 70.95 149 PRO D C 1
ATOM 6061 O O . PRO D 2 47 ? 8.216 58.768 36.879 1.00 70.58 149 PRO D O 1
ATOM 6065 N N . THR D 2 48 ? 8.060 60.913 37.543 1.00 70.40 150 THR D N 1
ATOM 6066 C CA . THR D 2 48 ? 8.713 60.688 38.815 1.00 68.98 150 THR D CA 1
ATOM 6067 C C . THR D 2 48 ? 8.297 59.423 39.548 1.00 69.17 150 THR D C 1
ATOM 6068 O O . THR D 2 48 ? 9.147 58.669 40.026 1.00 69.76 150 THR D O 1
ATOM 6072 N N . LEU D 2 49 ? 6.993 59.184 39.641 1.00 68.64 151 LEU D N 1
ATOM 6073 C CA . LEU D 2 49 ? 6.507 58.010 40.354 1.00 67.29 151 LEU D CA 1
ATOM 6074 C C . LEU D 2 49 ? 6.444 56.738 39.520 1.00 66.55 151 LEU D C 1
ATOM 6075 O O . LEU D 2 49 ? 5.916 55.730 39.979 1.00 67.81 151 LEU D O 1
ATOM 6080 N N . ALA D 2 50 ? 6.977 56.774 38.303 1.00 64.56 152 ALA D N 1
ATOM 6081 C CA . ALA D 2 50 ? 6.972 55.597 37.447 1.00 63.45 152 ALA D CA 1
ATOM 6082 C C . ALA D 2 50 ? 8.025 54.625 37.957 1.00 64.39 152 ALA D C 1
ATOM 6083 O O . ALA D 2 50 ? 9.092 55.047 38.417 1.00 65.60 152 ALA D O 1
ATOM 6085 N N . PRO D 2 51 ? 7.738 53.311 37.913 1.00 64.44 153 PRO D N 1
ATOM 6086 C CA . PRO D 2 51 ? 8.740 52.354 38.388 1.00 64.99 153 PRO D CA 1
ATOM 6087 C C . PRO D 2 51 ? 9.977 52.486 37.486 1.00 65.26 153 PRO D C 1
ATOM 6088 O O . PRO D 2 51 ? 9.866 52.457 36.253 1.00 64.26 153 PRO D O 1
ATOM 6092 N N . VAL D 2 52 ? 11.145 52.644 38.110 1.00 65.58 154 VAL D N 1
ATOM 6093 C CA . VAL D 2 52 ? 12.409 52.813 37.386 1.00 62.67 154 VAL D CA 1
ATOM 6094 C C . VAL D 2 52 ? 12.914 51.507 36.766 1.00 61.36 154 VAL D C 1
ATOM 6095 O O . VAL D 2 52 ? 13.604 51.521 35.750 1.00 58.81 154 VAL D O 1
ATOM 6099 N N . LEU D 2 53 ? 12.536 50.389 37.386 1.00 61.58 155 LEU D N 1
ATOM 6100 C CA . LEU D 2 53 ? 12.924 49.040 36.971 1.00 61.50 155 LEU D CA 1
ATOM 6101 C C . LEU D 2 53 ? 12.984 48.717 35.475 1.00 61.69 155 LEU D C 1
ATOM 6102 O O . LEU D 2 53 ? 13.900 48.032 35.030 1.00 61.89 155 LEU D O 1
ATOM 6107 N N . PRO D 2 54 ? 11.996 49.160 34.681 1.00 62.10 156 PRO D N 1
ATOM 6108 C CA . PRO D 2 54 ? 12.094 48.831 33.248 1.00 61.75 156 PRO D CA 1
ATOM 6109 C C . PRO D 2 54 ? 13.234 49.567 32.522 1.00 61.05 156 PRO D C 1
ATOM 6110 O O . PRO D 2 54 ? 13.723 49.107 31.477 1.00 60.72 156 PRO D O 1
ATOM 6114 N N . LEU D 2 55 ? 13.633 50.713 33.078 1.00 59.05 157 LEU D N 1
ATOM 6115 C CA . LEU D 2 55 ? 14.725 51.520 32.534 1.00 56.75 157 LEU D CA 1
ATOM 6116 C C . LEU D 2 55 ? 16.039 50.834 32.884 1.00 57.15 157 LEU D C 1
ATOM 6117 O O . LEU D 2 55 ? 16.827 50.485 32.002 1.00 57.28 157 LEU D O 1
ATOM 6122 N N . VAL D 2 56 ? 16.258 50.655 34.188 1.00 56.54 158 VAL D N 1
ATOM 6123 C CA . VAL D 2 56 ? 17.438 49.980 34.728 1.00 54.63 158 VAL D CA 1
ATOM 6124 C C . VAL D 2 56 ? 17.642 48.634 34.011 1.00 53.78 158 VAL D C 1
ATOM 6125 O O . VAL D 2 56 ? 18.736 48.322 33.545 1.00 52.02 158 VAL D O 1
ATOM 6129 N N . THR D 2 57 ? 16.575 47.843 33.941 1.00 54.23 159 THR D N 1
ATOM 6130 C CA . THR D 2 57 ? 16.600 46.549 33.265 1.00 55.95 159 THR D CA 1
ATOM 6131 C C . THR D 2 57 ? 17.189 46.741 31.871 1.00 55.90 159 THR D C 1
ATOM 6132 O O . THR D 2 57 ? 18.081 46.006 31.446 1.00 54.44 159 THR D O 1
ATOM 6136 N N . HIS D 2 58 ? 16.662 47.740 31.169 1.00 57.47 160 HIS D N 1
ATOM 6137 C CA . HIS D 2 58 ? 17.087 48.074 29.819 1.00 57.62 160 HIS D CA 1
ATOM 6138 C C . HIS D 2 58 ? 18.567 48.433 29.768 1.00 58.74 160 HIS D C 1
ATOM 6139 O O . HIS D 2 58 ? 19.327 47.854 28.988 1.00 59.07 160 HIS D O 1
ATOM 6146 N N . PHE D 2 59 ? 18.968 49.393 30.596 1.00 59.20 161 PHE D N 1
ATOM 6147 C CA . PHE D 2 59 ? 20.355 49.821 30.667 1.00 59.44 161 PHE D CA 1
ATOM 6148 C C . PHE D 2 59 ? 21.284 48.612 30.751 1.00 59.61 161 PHE D C 1
ATOM 6149 O O . PHE D 2 59 ? 22.275 48.530 30.036 1.00 59.56 161 PHE D O 1
ATOM 6157 N N . ALA D 2 60 ? 20.953 47.675 31.630 1.00 59.42 162 ALA D N 1
ATOM 6158 C CA . ALA D 2 60 ? 21.752 46.475 31.819 1.00 59.00 162 ALA D CA 1
ATOM 6159 C C . ALA D 2 60 ? 21.727 45.494 30.644 1.00 59.27 162 ALA D C 1
ATOM 6160 O O . ALA D 2 60 ? 22.579 44.618 30.555 1.00 59.57 162 ALA D O 1
ATOM 6162 N N . ASP D 2 61 ? 20.754 45.620 29.751 1.00 60.21 163 ASP D N 1
ATOM 6163 C CA . ASP D 2 61 ? 20.681 44.713 28.609 1.00 61.48 163 ASP D CA 1
ATOM 6164 C C . ASP D 2 61 ? 21.483 45.216 27.416 1.00 60.49 163 ASP D C 1
ATOM 6165 O O . ASP D 2 61 ? 22.159 44.433 26.751 1.00 59.68 163 ASP D O 1
ATOM 6170 N N . ILE D 2 62 ? 21.385 46.518 27.140 1.00 60.37 164 ILE D N 1
ATOM 6171 C CA . ILE D 2 62 ? 22.125 47.169 26.041 1.00 58.41 164 ILE D CA 1
ATOM 6172 C C . ILE D 2 62 ? 23.586 47.363 26.471 1.00 58.65 164 ILE D C 1
ATOM 6173 O O . ILE D 2 62 ? 24.511 47.391 25.658 1.00 58.73 164 ILE D O 1
ATOM 6178 N N . ASN D 2 63 ? 23.763 47.514 27.773 1.00 58.34 165 ASN D N 1
ATOM 6179 C CA . ASN D 2 63 ? 25.059 47.683 28.378 1.00 55.86 165 ASN D CA 1
ATOM 6180 C C . ASN D 2 63 ? 25.822 46.393 28.113 1.00 53.14 165 ASN D C 1
ATOM 6181 O O . ASN D 2 63 ? 26.912 46.411 27.558 1.00 52.88 165 ASN D O 1
ATOM 6186 N N . THR D 2 64 ? 25.227 45.272 28.501 1.00 51.28 166 THR D N 1
ATOM 6187 C CA . THR D 2 64 ? 25.824 43.959 28.286 1.00 52.18 166 THR D CA 1
ATOM 6188 C C . THR D 2 64 ? 25.941 43.645 26.785 1.00 54.03 166 THR D C 1
ATOM 6189 O O . THR D 2 64 ? 26.784 42.853 26.362 1.00 53.74 166 THR D O 1
ATOM 6193 N N . PHE D 2 65 ? 25.081 44.272 25.990 1.00 56.59 167 PHE D N 1
ATOM 6194 C CA . PHE D 2 65 ? 25.053 44.094 24.542 1.00 58.81 167 PHE D CA 1
ATOM 6195 C C . PHE D 2 65 ? 26.255 44.727 23.876 1.00 61.35 167 PHE D C 1
ATOM 6196 O O . PHE D 2 65 ? 26.903 44.114 23.028 1.00 61.37 167 PHE D O 1
ATOM 6204 N N . MET D 2 66 ? 26.539 45.968 24.245 1.00 64.11 168 MET D N 1
ATOM 6205 C CA . MET D 2 66 ? 27.657 46.654 23.650 1.00 67.40 168 MET D CA 1
ATOM 6206 C C . MET D 2 66 ? 28.925 45.876 23.874 1.00 69.75 168 MET D C 1
ATOM 6207 O O . MET D 2 66 ? 29.662 45.619 22.926 1.00 71.27 168 MET D O 1
ATOM 6212 N N . VAL D 2 67 ? 29.174 45.480 25.120 1.00 71.57 169 VAL D N 1
ATOM 6213 C CA . VAL D 2 67 ? 30.378 44.715 25.439 1.00 72.79 169 VAL D CA 1
ATOM 6214 C C . VAL D 2 67 ? 30.449 43.385 24.682 1.00 74.39 169 VAL D C 1
ATOM 6215 O O . VAL D 2 67 ? 31.538 42.853 24.475 1.00 74.47 169 VAL D O 1
ATOM 6219 N N . LEU D 2 68 ? 29.290 42.856 24.281 1.00 76.70 170 LEU D N 1
ATOM 6220 C CA . LEU D 2 68 ? 29.206 41.605 23.519 1.00 77.93 170 LEU D CA 1
ATOM 6221 C C . LEU D 2 68 ? 29.659 41.837 22.080 1.00 78.72 170 LEU D C 1
ATOM 6222 O O . LEU D 2 68 ? 30.096 40.913 21.390 1.00 77.84 170 LEU D O 1
ATOM 6227 N N . GLN D 2 69 ? 29.523 43.078 21.629 1.00 80.49 171 GLN D N 1
ATOM 6228 C CA . GLN D 2 69 ? 29.940 43.464 20.292 1.00 82.73 171 GLN D CA 1
ATOM 6229 C C . GLN D 2 69 ? 31.396 43.926 20.369 1.00 82.88 171 GLN D C 1
ATOM 6230 O O . GLN D 2 69 ? 32.153 43.797 19.413 1.00 82.79 171 GLN D O 1
ATOM 6236 N N . VAL D 2 70 ? 31.778 44.464 21.522 1.00 83.37 172 VAL D N 1
ATOM 6237 C CA . VAL D 2 70 ? 33.146 44.887 21.753 1.00 83.62 172 VAL D CA 1
ATOM 6238 C C . VAL D 2 70 ? 34.005 43.615 21.749 1.00 85.22 172 VAL D C 1
ATOM 6239 O O . VAL D 2 70 ? 35.184 43.660 21.424 1.00 86.32 172 VAL D O 1
ATOM 6243 N N . ILE D 2 71 ? 33.403 42.482 22.112 1.00 87.19 173 ILE D N 1
ATOM 6244 C CA . ILE D 2 71 ? 34.084 41.182 22.112 1.00 89.32 173 ILE D CA 1
ATOM 6245 C C . ILE D 2 71 ? 34.114 40.665 20.675 1.00 91.63 173 ILE D C 1
ATOM 6246 O O . ILE D 2 71 ? 35.124 40.130 20.213 1.00 92.60 173 ILE D O 1
ATOM 6251 N N . LYS D 2 72 ? 32.985 40.804 19.982 1.00 93.47 174 LYS D N 1
ATOM 6252 C CA . LYS D 2 72 ? 32.875 40.371 18.593 1.00 94.70 174 LYS D CA 1
ATOM 6253 C C . LYS D 2 72 ? 33.921 41.098 17.755 1.00 94.91 174 LYS D C 1
ATOM 6254 O O . LYS D 2 72 ? 34.553 40.513 16.879 1.00 95.06 174 LYS D O 1
ATOM 6260 N N . PHE D 2 73 ? 34.085 42.384 18.037 1.00 95.18 175 PHE D N 1
ATOM 6261 C CA . PHE D 2 73 ? 35.034 43.231 17.337 1.00 95.56 175 PHE D CA 1
ATOM 6262 C C . PHE D 2 73 ? 36.454 42.675 17.368 1.00 96.12 175 PHE D C 1
ATOM 6263 O O . PHE D 2 73 ? 37.105 42.554 16.330 1.00 96.02 175 PHE D O 1
ATOM 6271 N N . THR D 2 74 ? 36.925 42.338 18.564 1.00 97.00 176 THR D N 1
ATOM 6272 C CA . THR D 2 74 ? 38.268 41.801 18.750 1.00 98.06 176 THR D CA 1
ATOM 6273 C C . THR D 2 74 ? 38.447 40.363 18.236 1.00 99.78 176 THR D C 1
ATOM 6274 O O . THR D 2 74 ? 39.543 39.996 17.802 1.00 100.01 176 THR D O 1
ATOM 6278 N N . LYS D 2 75 ? 37.384 39.553 18.287 1.00 101.28 177 LYS D N 1
ATOM 6279 C CA . LYS D 2 75 ? 37.437 38.168 17.789 1.00 102.12 177 LYS D CA 1
ATOM 6280 C C . LYS D 2 75 ? 37.722 38.164 16.285 1.00 103.04 177 LYS D C 1
ATOM 6281 O O . LYS D 2 75 ? 38.250 37.194 15.740 1.00 103.17 177 LYS D O 1
ATOM 6287 N N . ASP D 2 76 ? 37.340 39.252 15.624 1.00 104.55 178 ASP D N 1
ATOM 6288 C CA . ASP D 2 76 ? 37.529 39.414 14.192 1.00 106.48 178 ASP D CA 1
ATOM 6289 C C . ASP D 2 76 ? 38.829 40.184 13.926 1.00 108.18 178 ASP D C 1
ATOM 6290 O O . ASP D 2 76 ? 38.881 41.047 13.045 1.00 109.04 178 ASP D O 1
ATOM 6295 N N . LEU D 2 77 ? 39.870 39.867 14.698 1.00 109.17 179 LEU D N 1
ATOM 6296 C CA . LEU D 2 77 ? 41.182 40.508 14.566 1.00 109.09 179 LEU D CA 1
ATOM 6297 C C . LEU D 2 77 ? 42.315 39.502 14.815 1.00 109.58 179 LEU D C 1
ATOM 6298 O O . LEU D 2 77 ? 42.440 38.946 15.909 1.00 109.48 179 LEU D O 1
ATOM 6303 N N . PRO D 2 78 ? 43.162 39.275 13.791 1.00 110.04 180 PRO D N 1
ATOM 6304 C CA . PRO D 2 78 ? 44.312 38.359 13.771 1.00 110.22 180 PRO D CA 1
ATOM 6305 C C . PRO D 2 78 ? 45.364 38.588 14.853 1.00 109.93 180 PRO D C 1
ATOM 6306 O O . PRO D 2 78 ? 45.902 37.636 15.431 1.00 108.85 180 PRO D O 1
ATOM 6310 N N . VAL D 2 79 ? 45.655 39.857 15.110 1.00 109.75 181 VAL D N 1
ATOM 6311 C CA . VAL D 2 79 ? 46.641 40.243 16.102 1.00 110.20 181 VAL D CA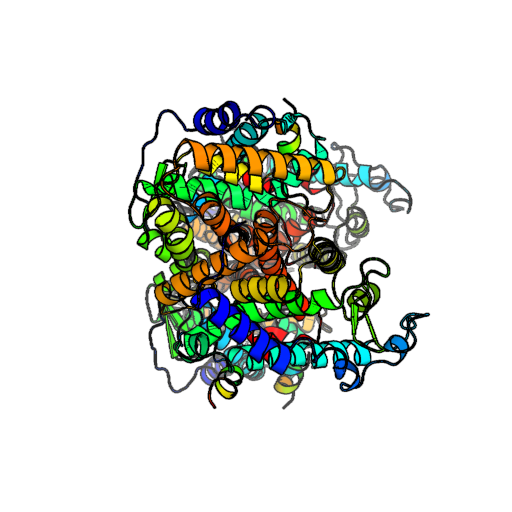 1
ATOM 6312 C C . VAL D 2 79 ? 46.172 39.948 17.527 1.00 110.92 181 VAL D C 1
ATOM 6313 O O . VAL D 2 79 ? 46.988 39.634 18.402 1.00 111.62 181 VAL D O 1
ATOM 6317 N N . PHE D 2 80 ? 44.861 40.040 17.756 1.00 110.81 182 PHE D N 1
ATOM 6318 C CA . PHE D 2 80 ? 44.291 39.779 19.079 1.00 110.51 182 PHE D CA 1
ATOM 6319 C C . PHE D 2 80 ? 44.047 38.281 19.326 1.00 110.15 182 PHE D C 1
ATOM 6320 O O . PHE D 2 80 ? 44.184 37.798 20.453 1.00 110.47 182 PHE D O 1
ATOM 6328 N N . ARG D 2 81 ? 43.683 37.555 18.272 1.00 109.64 183 ARG D N 1
ATOM 6329 C CA . ARG D 2 81 ? 43.437 36.116 18.366 1.00 108.83 183 ARG D CA 1
ATOM 6330 C C . ARG D 2 81 ? 44.745 35.312 18.376 1.00 107.50 183 ARG D C 1
ATOM 6331 O O . ARG D 2 81 ? 44.737 34.087 18.524 1.00 107.28 183 ARG D O 1
ATOM 6339 N N . SER D 2 82 ? 45.862 36.022 18.218 1.00 105.63 184 SER D N 1
ATOM 6340 C CA . SER D 2 82 ? 47.196 35.432 18.227 1.00 102.99 184 SER D CA 1
ATOM 6341 C C . SER D 2 82 ? 47.901 35.794 19.539 1.00 101.61 184 SER D C 1
ATOM 6342 O O . SER D 2 82 ? 49.124 35.950 19.585 1.00 100.77 184 SER D O 1
ATOM 6345 N N . LEU D 2 83 ? 47.105 35.935 20.597 1.00 100.13 185 LEU D N 1
ATOM 6346 C CA . LEU D 2 83 ? 47.585 36.259 21.936 1.00 98.56 185 LEU D CA 1
ATOM 6347 C C . LEU D 2 83 ? 47.085 35.185 22.883 1.00 97.71 185 LEU D C 1
ATOM 6348 O O . LEU D 2 83 ? 46.033 34.596 22.653 1.00 96.79 185 LEU D O 1
ATOM 6353 N N . PRO D 2 84 ? 47.837 34.902 23.955 1.00 97.84 186 PRO D N 1
ATOM 6354 C CA . PRO D 2 84 ? 47.331 33.867 24.855 1.00 98.50 186 PRO D CA 1
ATOM 6355 C C . PRO D 2 84 ? 45.914 34.244 25.272 1.00 99.13 186 PRO D C 1
ATOM 6356 O O . PRO D 2 84 ? 45.589 35.432 25.365 1.00 99.73 186 PRO D O 1
ATOM 6360 N N . ILE D 2 85 ? 45.070 33.236 25.493 1.00 99.00 187 ILE D N 1
ATOM 6361 C CA . ILE D 2 85 ? 43.678 33.474 25.869 1.00 98.25 187 ILE D CA 1
ATOM 6362 C C . ILE D 2 85 ? 43.569 34.389 27.087 1.00 97.51 187 ILE D C 1
ATOM 6363 O O . ILE D 2 85 ? 42.710 35.271 27.133 1.00 97.16 187 ILE D O 1
ATOM 6368 N N . GLU D 2 86 ? 44.453 34.186 28.060 1.00 96.79 188 GLU D N 1
ATOM 6369 C CA . GLU D 2 86 ? 44.462 34.989 29.278 1.00 96.69 188 GLU D CA 1
ATOM 6370 C C . GLU D 2 86 ? 45.022 36.405 29.122 1.00 95.11 188 GLU D C 1
ATOM 6371 O O . GLU D 2 86 ? 44.998 37.189 30.070 1.00 94.74 188 GLU D O 1
ATOM 6377 N N . ASP D 2 87 ? 45.546 36.721 27.941 1.00 93.72 189 ASP D N 1
ATOM 6378 C CA . ASP D 2 87 ? 46.067 38.057 27.655 1.00 91.85 189 ASP D CA 1
ATOM 6379 C C . ASP D 2 87 ? 44.936 38.824 27.028 1.00 90.78 189 ASP D C 1
ATOM 6380 O O . ASP D 2 87 ? 44.653 39.971 27.390 1.00 90.63 189 ASP D O 1
ATOM 6385 N N . GLN D 2 88 ? 44.306 38.168 26.060 1.00 88.63 190 GLN D N 1
ATOM 6386 C CA . GLN D 2 88 ? 43.172 38.728 25.360 1.00 86.69 190 GLN D CA 1
ATOM 6387 C C . GLN D 2 88 ? 42.211 39.241 26.439 1.00 84.12 190 GLN D C 1
ATOM 6388 O O . GLN D 2 88 ? 41.795 40.402 26.430 1.00 83.41 190 GLN D O 1
ATOM 6394 N N . ILE D 2 89 ? 41.900 38.372 27.390 1.00 80.76 191 ILE D N 1
ATOM 6395 C CA . ILE D 2 89 ? 41.017 38.710 28.491 1.00 78.57 191 ILE D CA 1
ATOM 6396 C C . ILE D 2 89 ? 41.417 39.923 29.339 1.00 77.14 191 ILE D C 1
ATOM 6397 O O . ILE D 2 89 ? 40.572 40.750 29.679 1.00 76.68 191 ILE D O 1
ATOM 6402 N N . SER D 2 90 ? 42.694 40.022 29.697 1.00 75.56 192 SER D N 1
ATOM 6403 C CA . SER D 2 90 ? 43.172 41.133 30.523 1.00 73.55 192 SER D CA 1
ATOM 6404 C C . SER D 2 90 ? 43.072 42.480 29.828 1.00 71.99 192 SER D C 1
ATOM 6405 O O . SER D 2 90 ? 42.796 43.494 30.462 1.00 70.73 192 SER D O 1
ATOM 6408 N N . LEU D 2 91 ? 43.319 42.480 28.523 1.00 71.15 193 LEU D N 1
ATOM 6409 C CA . LEU D 2 91 ? 43.243 43.686 27.714 1.00 70.86 193 LEU D CA 1
ATOM 6410 C C . LEU D 2 91 ? 41.800 44.170 27.688 1.00 71.61 193 LEU D C 1
ATOM 6411 O O . LEU D 2 91 ? 41.532 45.375 27.769 1.00 72.46 193 LEU D O 1
ATOM 6416 N N . LEU D 2 92 ? 40.883 43.209 27.558 1.00 70.87 194 LEU D N 1
ATOM 6417 C CA . LEU D 2 92 ? 39.443 43.458 27.532 1.00 68.65 194 LEU D CA 1
ATOM 6418 C C . LEU D 2 92 ? 38.916 43.826 28.917 1.00 67.94 194 LEU D C 1
ATOM 6419 O O . LEU D 2 92 ? 37.956 44.581 29.049 1.00 69.52 194 LEU D O 1
ATOM 6424 N N . LYS D 2 93 ? 39.544 43.296 29.955 1.00 65.59 195 LYS D N 1
ATOM 6425 C CA . LYS D 2 93 ? 39.105 43.592 31.302 1.00 64.58 195 LYS D CA 1
ATOM 6426 C C . LYS D 2 93 ? 39.360 45.039 31.737 1.00 64.05 195 LYS D C 1
ATOM 6427 O O . LYS D 2 93 ? 38.852 45.489 32.764 1.00 65.11 195 LYS D O 1
ATOM 6433 N N . GLY D 2 94 ? 40.147 45.774 30.964 1.00 62.65 196 GLY D N 1
ATOM 6434 C CA . GLY D 2 94 ? 40.413 47.155 31.318 1.00 62.07 196 GLY D CA 1
ATOM 6435 C C . GLY D 2 94 ? 40.035 48.084 30.182 1.00 61.78 196 GLY D C 1
ATOM 6436 O O . GLY D 2 94 ? 39.879 49.291 30.368 1.00 62.00 196 GLY D O 1
ATOM 6437 N N . ALA D 2 95 ? 39.873 47.508 28.997 1.00 60.42 197 ALA D N 1
ATOM 6438 C CA . ALA D 2 95 ? 39.533 48.276 27.819 1.00 59.41 197 ALA D CA 1
ATOM 6439 C C . ALA D 2 95 ? 38.059 48.230 27.433 1.00 59.35 197 ALA D C 1
ATOM 6440 O O . ALA D 2 95 ? 37.510 49.239 27.015 1.00 60.66 197 ALA D O 1
ATOM 6442 N N . ALA D 2 96 ? 37.424 47.068 27.577 1.00 58.80 198 ALA D N 1
ATOM 6443 C CA . ALA D 2 96 ? 36.014 46.868 27.214 1.00 57.42 198 ALA D CA 1
ATOM 6444 C C . ALA D 2 96 ? 35.080 48.059 27.444 1.00 57.28 198 ALA D C 1
ATOM 6445 O O . ALA D 2 96 ? 34.459 48.559 26.505 1.00 55.25 198 ALA D O 1
ATOM 6447 N N . VAL D 2 97 ? 34.974 48.493 28.697 1.00 57.61 199 VAL D N 1
ATOM 6448 C CA . VAL D 2 97 ? 34.120 49.620 29.061 1.00 56.97 199 VAL D CA 1
ATOM 6449 C C . VAL D 2 97 ? 34.560 50.904 28.377 1.00 58.35 199 VAL D C 1
ATOM 6450 O O . VAL D 2 97 ? 33.727 51.653 27.857 1.00 59.19 199 VAL D O 1
ATOM 6454 N N . GLU D 2 98 ? 35.869 51.158 28.393 1.00 59.47 200 GLU D N 1
ATOM 6455 C CA . GLU D 2 98 ? 36.452 52.345 27.767 1.00 59.48 200 GLU D CA 1
ATOM 6456 C C . GLU D 2 98 ? 36.095 52.382 26.298 1.00 59.10 200 GLU D C 1
ATOM 6457 O O . GLU D 2 98 ? 35.683 53.416 25.777 1.00 57.66 200 GLU D O 1
ATOM 6463 N N . ILE D 2 99 ? 36.256 51.233 25.646 1.00 59.92 201 ILE D N 1
ATOM 6464 C CA . ILE D 2 99 ? 35.960 51.055 24.225 1.00 60.35 201 ILE D CA 1
ATOM 6465 C C . ILE D 2 99 ? 34.475 51.289 23.916 1.00 61.64 201 ILE D C 1
ATOM 6466 O O . ILE D 2 99 ? 34.120 51.751 22.826 1.00 61.17 201 ILE D O 1
ATOM 6471 N N . CYS D 2 100 ? 33.613 50.945 24.872 1.00 62.21 202 CYS D N 1
ATOM 6472 C CA . CYS D 2 100 ? 32.182 51.143 24.717 1.00 60.57 202 CYS D CA 1
ATOM 6473 C C . CYS D 2 100 ? 31.862 52.625 24.713 1.00 61.32 202 CYS D C 1
ATOM 6474 O O . CYS D 2 100 ? 30.978 53.068 23.985 1.00 60.87 202 CYS D O 1
ATOM 6477 N N . HIS D 2 101 ? 32.583 53.391 25.523 1.00 62.68 203 HIS D N 1
ATOM 6478 C CA . HIS D 2 101 ? 32.374 54.832 25.574 1.00 65.94 203 HIS D CA 1
ATOM 6479 C C . HIS D 2 101 ? 32.908 55.574 24.356 1.00 67.01 203 HIS D C 1
ATOM 6480 O O . HIS D 2 101 ? 32.329 56.568 23.921 1.00 67.55 203 HIS D O 1
ATOM 6487 N N . ILE D 2 102 ? 34.020 55.099 23.810 1.00 68.33 204 ILE D N 1
ATOM 6488 C CA . ILE D 2 102 ? 34.597 55.727 22.630 1.00 69.46 204 ILE D CA 1
ATOM 6489 C C . ILE D 2 102 ? 33.600 55.530 21.494 1.00 68.63 204 ILE D C 1
ATOM 6490 O O . ILE D 2 102 ? 33.120 56.497 20.895 1.00 68.74 204 ILE D O 1
ATOM 6495 N N . VAL D 2 103 ? 33.295 54.260 21.231 1.00 67.01 205 VAL D N 1
ATOM 6496 C CA . VAL D 2 103 ? 32.374 53.838 20.182 1.00 66.82 205 VAL D CA 1
ATOM 6497 C C . VAL D 2 103 ? 30.968 54.426 20.335 1.00 67.43 205 VAL D C 1
ATOM 6498 O O . VAL D 2 103 ? 30.205 54.538 19.370 1.00 67.89 205 VAL D O 1
ATOM 6502 N N . LEU D 2 104 ? 30.638 54.799 21.563 1.00 66.89 206 LEU D N 1
ATOM 6503 C CA . LEU D 2 104 ? 29.352 55.380 21.891 1.00 64.70 206 LEU D CA 1
ATOM 6504 C C . LEU D 2 104 ? 29.355 56.906 21.789 1.00 62.81 206 LEU D C 1
ATOM 6505 O O . LEU D 2 104 ? 28.302 57.531 21.804 1.00 61.91 206 LEU D O 1
ATOM 6510 N N . ASN D 2 105 ? 30.532 57.513 21.694 1.00 61.33 207 ASN D N 1
ATOM 6511 C CA . ASN D 2 105 ? 30.595 58.962 21.590 1.00 60.79 207 ASN D CA 1
ATOM 6512 C C . ASN D 2 105 ? 30.162 59.412 20.193 1.00 59.86 207 ASN D C 1
ATOM 6513 O O . ASN D 2 105 ? 29.763 60.553 19.999 1.00 58.65 207 ASN D O 1
ATOM 6518 N N . THR D 2 106 ? 30.219 58.503 19.227 1.00 59.55 208 THR D N 1
ATOM 6519 C CA . THR D 2 106 ? 29.813 58.815 17.864 1.00 61.01 208 THR D CA 1
ATOM 6520 C C . THR D 2 106 ? 28.342 59.202 17.786 1.00 62.68 208 THR D C 1
ATOM 6521 O O . THR D 2 106 ? 27.920 59.861 16.835 1.00 64.50 208 THR D O 1
ATOM 6525 N N . THR D 2 107 ? 27.561 58.778 18.776 1.00 63.51 209 THR D N 1
ATOM 6526 C CA . THR D 2 107 ? 26.124 59.056 18.811 1.00 63.45 209 THR D CA 1
ATOM 6527 C C . THR D 2 107 ? 25.730 60.297 19.619 1.00 63.51 209 THR D C 1
ATOM 6528 O O . THR D 2 107 ? 24.594 60.757 19.550 1.00 64.00 209 THR D O 1
ATOM 6532 N N . PHE D 2 108 ? 26.673 60.839 20.375 1.00 63.97 210 PHE D N 1
ATOM 6533 C CA . PHE D 2 108 ? 26.416 61.997 21.214 1.00 64.53 210 PHE D CA 1
ATOM 6534 C C . PHE D 2 108 ? 26.105 63.263 20.419 1.00 65.61 210 PHE D C 1
ATOM 6535 O O . PHE D 2 108 ? 26.797 63.597 19.462 1.00 66.09 210 PHE D O 1
ATOM 6543 N N . CYS D 2 109 ? 25.043 63.955 20.804 1.00 66.89 211 CYS D N 1
ATOM 6544 C CA . CYS D 2 109 ? 24.697 65.206 20.158 1.00 67.67 211 CYS D CA 1
ATOM 6545 C C . CYS D 2 109 ? 25.120 66.271 21.159 1.00 69.23 211 CYS D C 1
ATOM 6546 O O . CYS D 2 109 ? 24.619 66.327 22.277 1.00 67.21 211 CYS D O 1
ATOM 6549 N N . LEU D 2 110 ? 26.063 67.107 20.761 1.00 72.13 212 LEU D N 1
ATOM 6550 C CA . LEU D 2 110 ? 26.550 68.156 21.645 1.00 75.95 212 LEU D CA 1
ATOM 6551 C C . LEU D 2 110 ? 25.493 69.180 22.051 1.00 77.15 212 LEU D C 1
ATOM 6552 O O . LEU D 2 110 ? 25.482 69.660 23.185 1.00 76.27 212 LEU D O 1
ATOM 6557 N N . GLN D 2 111 ? 24.613 69.506 21.110 1.00 79.62 213 GLN D N 1
ATOM 6558 C CA . GLN D 2 111 ? 23.548 70.483 21.315 1.00 81.84 213 GLN D CA 1
ATOM 6559 C C . GLN D 2 111 ? 22.537 69.991 22.332 1.00 81.58 213 GLN D C 1
ATOM 6560 O O . GLN D 2 111 ? 22.314 70.633 23.365 1.00 82.42 213 GLN D O 1
ATOM 6566 N N . THR D 2 112 ? 21.920 68.854 22.034 1.00 79.54 214 THR D N 1
ATOM 6567 C CA . THR D 2 112 ? 20.954 68.273 22.946 1.00 77.29 214 THR D CA 1
ATOM 6568 C C . THR D 2 112 ? 21.665 67.752 24.208 1.00 76.99 214 THR D C 1
ATOM 6569 O O . THR D 2 112 ? 21.119 67.809 25.312 1.00 76.78 214 THR D O 1
ATOM 6573 N N . GLN D 2 113 ? 22.894 67.272 24.036 1.00 75.96 215 GLN D N 1
ATOM 6574 C CA . GLN D 2 113 ? 23.689 66.728 25.134 1.00 74.48 215 GLN D CA 1
ATOM 6575 C C . GLN D 2 113 ? 23.168 65.330 25.468 1.00 73.56 215 GLN D C 1
ATOM 6576 O O . GLN D 2 113 ? 23.327 64.855 26.585 1.00 73.76 215 GLN D O 1
ATOM 6582 N N . ASN D 2 114 ? 22.552 64.674 24.490 1.00 72.41 216 ASN D N 1
ATOM 6583 C CA . ASN D 2 114 ? 21.978 63.356 24.693 1.00 70.84 216 ASN D CA 1
ATOM 6584 C C . ASN D 2 114 ? 22.532 62.441 23.638 1.00 70.49 216 ASN D C 1
ATOM 6585 O O . ASN D 2 114 ? 22.984 62.894 22.599 1.00 69.99 216 ASN D O 1
ATOM 6590 N N . PHE D 2 115 ? 22.478 61.145 23.900 1.00 72.00 217 PHE D N 1
ATOM 6591 C CA . PHE D 2 115 ? 22.955 60.164 22.938 1.00 74.32 217 PHE D CA 1
ATOM 6592 C C . PHE D 2 115 ? 21.749 59.810 22.104 1.00 75.27 217 PHE D C 1
ATOM 6593 O O . PHE D 2 115 ? 20.729 59.380 22.635 1.00 76.01 217 PHE D O 1
ATOM 6601 N N . LEU D 2 116 ? 21.860 59.995 20.797 1.00 76.05 218 LEU D N 1
ATOM 6602 C CA . LEU D 2 116 ? 20.753 59.702 19.906 1.00 76.64 218 LEU D CA 1
ATOM 6603 C C . LEU D 2 116 ? 21.088 58.407 19.180 1.00 77.23 218 LEU D C 1
ATOM 6604 O O . LEU D 2 116 ? 21.841 58.401 18.207 1.00 76.67 218 LEU D O 1
ATOM 6609 N N . CYS D 2 117 ? 20.528 57.311 19.689 1.00 79.36 219 CYS D N 1
ATOM 6610 C CA . CYS D 2 117 ? 20.753 55.964 19.154 1.00 81.41 219 CYS D CA 1
ATOM 6611 C C . CYS D 2 117 ? 19.563 55.487 18.327 1.00 80.87 219 CYS D C 1
ATOM 6612 O O . CYS D 2 117 ? 18.826 54.579 18.728 1.00 79.33 219 CYS D O 1
ATOM 6615 N N . GLY D 2 118 ? 19.408 56.098 17.157 1.00 81.08 220 GLY D N 1
ATOM 6616 C CA . GLY D 2 118 ? 18.301 55.775 16.282 1.00 80.29 220 GLY D CA 1
ATOM 6617 C C . GLY D 2 118 ? 17.127 56.618 16.737 1.00 79.42 220 GLY D C 1
ATOM 6618 O O . GLY D 2 118 ? 17.241 57.842 16.875 1.00 79.45 220 GLY D O 1
ATOM 6619 N N . PRO D 2 119 ? 15.978 55.982 16.989 1.00 78.48 221 PRO D N 1
ATOM 6620 C CA . PRO D 2 119 ? 14.754 56.656 17.442 1.00 77.22 221 PRO D CA 1
ATOM 6621 C C . PRO D 2 119 ? 14.841 57.061 18.914 1.00 75.69 221 PRO D C 1
ATOM 6622 O O . PRO D 2 119 ? 14.081 57.913 19.393 1.00 75.46 221 PRO D O 1
ATOM 6626 N N . LEU D 2 120 ? 15.788 56.444 19.616 1.00 73.31 222 LEU D N 1
ATOM 6627 C CA . LEU D 2 120 ? 15.987 56.677 21.031 1.00 70.08 222 LEU D CA 1
ATOM 6628 C C . LEU D 2 120 ? 16.815 57.911 21.329 1.00 68.89 222 LEU D C 1
ATOM 6629 O O . LEU D 2 120 ? 17.569 58.399 20.483 1.00 68.00 222 LEU D O 1
ATOM 6634 N N . ARG D 2 121 ? 16.640 58.415 22.544 1.00 67.53 223 ARG D N 1
ATOM 6635 C CA . ARG D 2 121 ? 17.333 59.603 23.016 1.00 67.43 223 ARG D CA 1
ATOM 6636 C C . ARG D 2 121 ? 17.586 59.536 24.522 1.00 66.61 223 ARG D C 1
ATOM 6637 O O . ARG D 2 121 ? 16.699 59.823 25.329 1.00 67.13 223 ARG D O 1
ATOM 6645 N N . TYR D 2 122 ? 18.812 59.172 24.892 1.00 65.08 224 TYR D N 1
ATOM 6646 C CA . TYR D 2 122 ? 19.204 59.052 26.293 1.00 62.53 224 TYR D CA 1
ATOM 6647 C C . TYR D 2 122 ? 19.775 60.364 26.832 1.00 62.17 224 TYR D C 1
ATOM 6648 O O . TYR D 2 122 ? 20.565 61.020 26.153 1.00 62.27 224 TYR D O 1
ATOM 6657 N N . THR D 2 123 ? 19.388 60.731 28.055 1.00 61.75 225 THR D N 1
ATOM 6658 C CA . THR D 2 123 ? 19.845 61.980 28.680 1.00 61.56 225 THR D CA 1
ATOM 6659 C C . THR D 2 123 ? 20.458 61.790 30.064 1.00 61.36 225 THR D C 1
ATOM 6660 O O . THR D 2 123 ? 20.299 60.747 30.682 1.00 61.13 225 THR D O 1
ATOM 6664 N N . ILE D 2 124 ? 21.124 62.825 30.566 1.00 61.81 226 ILE D N 1
ATOM 6665 C CA . ILE D 2 124 ? 21.746 62.761 31.891 1.00 63.42 226 ILE D CA 1
ATOM 6666 C C . ILE D 2 124 ? 20.710 62.551 32.999 1.00 63.73 226 ILE D C 1
ATOM 6667 O O . ILE D 2 124 ? 21.033 62.140 34.120 1.00 63.77 226 ILE D O 1
ATOM 6672 N N . GLU D 2 125 ? 19.458 62.838 32.675 1.00 64.42 227 GLU D N 1
ATOM 6673 C CA . GLU D 2 125 ? 18.374 62.679 33.622 1.00 64.05 227 GLU D CA 1
ATOM 6674 C C . GLU D 2 125 ? 18.059 61.193 33.793 1.00 62.29 227 GLU D C 1
ATOM 6675 O O . GLU D 2 125 ? 17.579 60.779 34.848 1.00 62.71 227 GLU D O 1
ATOM 6681 N N . ASP D 2 126 ? 18.332 60.398 32.760 1.00 59.33 228 ASP D N 1
ATOM 6682 C CA . ASP D 2 126 ? 18.091 58.961 32.816 1.00 59.58 228 ASP D CA 1
ATOM 6683 C C . ASP D 2 126 ? 19.175 58.243 33.615 1.00 59.06 228 ASP D C 1
ATOM 6684 O O . ASP D 2 126 ? 18.968 57.144 34.126 1.00 58.51 228 ASP D O 1
ATOM 6689 N N . GLY D 2 127 ? 20.346 58.858 33.701 1.00 58.62 229 GLY D N 1
ATOM 6690 C CA . GLY D 2 127 ? 21.416 58.247 34.451 1.00 57.44 229 GLY D CA 1
ATOM 6691 C C . GLY D 2 127 ? 21.023 58.301 35.902 1.00 57.21 229 GLY D C 1
ATOM 6692 O O . GLY D 2 127 ? 21.181 57.327 36.630 1.00 57.06 229 GLY D O 1
ATOM 6693 N N . ALA D 2 128 ? 20.495 59.450 36.310 1.00 58.30 230 ALA D N 1
ATOM 6694 C CA . ALA D 2 128 ? 20.053 59.674 37.681 1.00 61.39 230 ALA D CA 1
ATOM 6695 C C . ALA D 2 128 ? 18.940 58.711 38.124 1.00 62.43 230 ALA D C 1
ATOM 6696 O O . ALA D 2 128 ? 18.920 58.271 39.284 1.00 62.76 230 ALA D O 1
ATOM 6698 N N . ARG D 2 129 ? 18.023 58.399 37.200 1.00 63.41 231 ARG D N 1
ATOM 6699 C CA . ARG D 2 129 ? 16.901 57.482 37.454 1.00 64.47 231 ARG D CA 1
ATOM 6700 C C . ARG D 2 129 ? 17.421 56.072 37.716 1.00 64.29 231 ARG D C 1
ATOM 6701 O O . ARG D 2 129 ? 17.105 55.460 38.741 1.00 64.95 231 ARG D O 1
ATOM 6709 N N . VAL D 2 130 ? 18.211 55.562 36.777 1.00 63.56 232 VAL D N 1
ATOM 6710 C CA . VAL D 2 130 ? 18.804 54.244 36.913 1.00 62.86 232 VAL D CA 1
ATOM 6711 C C . VAL D 2 130 ? 19.421 54.137 38.300 1.00 63.54 232 VAL D C 1
ATOM 6712 O O . VAL D 2 130 ? 19.217 53.143 38.997 1.00 64.31 232 VAL D O 1
ATOM 6716 N N . GLY D 2 131 ? 20.173 55.165 38.697 1.00 63.88 233 GLY D N 1
ATOM 6717 C CA . GLY D 2 131 ? 20.776 55.172 40.019 1.00 64.87 233 GLY D CA 1
ATOM 6718 C C . GLY D 2 131 ? 22.167 55.761 40.184 1.00 65.30 233 GLY D C 1
ATOM 6719 O O . GLY D 2 131 ? 22.722 55.687 41.281 1.00 66.16 233 GLY D O 1
ATOM 6720 N N . PHE D 2 132 ? 22.737 56.345 39.130 1.00 64.92 234 PHE D N 1
ATOM 6721 C CA . PHE D 2 132 ? 24.079 56.925 39.214 1.00 64.05 234 PHE D CA 1
ATOM 6722 C C . PHE D 2 132 ? 24.140 58.232 39.975 1.00 65.29 234 PHE D C 1
ATOM 6723 O O . PHE D 2 132 ? 23.142 58.934 40.109 1.00 65.92 234 PHE D O 1
ATOM 6731 N N . GLN D 2 133 ? 25.330 58.557 40.465 1.00 67.16 235 GLN D N 1
ATOM 6732 C CA . GLN D 2 133 ? 25.526 59.772 41.233 1.00 69.31 235 GLN D CA 1
ATOM 6733 C C . GLN D 2 133 ? 25.859 60.962 40.384 1.00 68.98 235 GLN D C 1
ATOM 6734 O O . GLN D 2 133 ? 26.349 60.840 39.266 1.00 68.87 235 GLN D O 1
ATOM 6740 N N . VAL D 2 134 ? 25.595 62.128 40.947 1.00 69.63 236 VAL D N 1
ATOM 6741 C CA . VAL D 2 134 ? 25.869 63.378 40.272 1.00 69.77 236 VAL D CA 1
ATOM 6742 C C . VAL D 2 134 ? 27.302 63.405 39.738 1.00 69.03 236 VAL D C 1
ATOM 6743 O O . VAL D 2 134 ? 27.516 63.618 38.549 1.00 68.78 236 VAL D O 1
ATOM 6747 N N . GLU D 2 135 ? 28.278 63.164 40.608 1.00 68.28 237 GLU D N 1
ATOM 6748 C CA . GLU D 2 135 ? 29.672 63.186 40.199 1.00 67.72 237 GLU D CA 1
ATOM 6749 C C . GLU D 2 135 ? 29.953 62.382 38.942 1.00 65.66 237 GLU D C 1
ATOM 6750 O O . GLU D 2 135 ? 30.413 62.919 37.938 1.00 65.67 237 GLU D O 1
ATOM 6756 N N . PHE D 2 136 ? 29.678 61.091 38.991 1.00 63.35 238 PHE D N 1
ATOM 6757 C CA . PHE D 2 136 ? 29.947 60.245 37.844 1.00 62.39 238 PHE D CA 1
ATOM 6758 C C . PHE D 2 136 ? 29.287 60.696 36.556 1.00 62.99 238 PHE D C 1
ATOM 6759 O O . PHE D 2 136 ? 29.823 60.458 35.474 1.00 62.18 238 PHE D O 1
ATOM 6767 N N . LEU D 2 137 ? 28.115 61.321 36.677 1.00 64.11 239 LEU D N 1
ATOM 6768 C CA . LEU D 2 137 ? 27.348 61.803 35.523 1.00 63.58 239 LEU D CA 1
ATOM 6769 C C . LEU D 2 137 ? 27.932 63.092 34.956 1.00 64.59 239 LEU D C 1
ATOM 6770 O O . LEU D 2 137 ? 28.078 63.231 33.739 1.00 62.69 239 LEU D O 1
ATOM 6775 N N . GLU D 2 138 ? 28.246 64.033 35.846 1.00 66.56 240 GLU D N 1
ATOM 6776 C CA . GLU D 2 138 ? 28.853 65.298 35.452 1.00 68.00 240 GLU D CA 1
ATOM 6777 C C . GLU D 2 138 ? 30.174 64.952 34.787 1.00 67.94 240 GLU D C 1
ATOM 6778 O O . GLU D 2 138 ? 30.428 65.332 33.647 1.00 68.06 240 GLU D O 1
ATOM 6784 N N . LEU D 2 139 ? 31.012 64.229 35.526 1.00 68.10 241 LEU D N 1
ATOM 6785 C CA . LEU D 2 139 ? 32.312 63.797 35.037 1.00 68.42 241 LEU D CA 1
ATOM 6786 C C . LEU D 2 139 ? 32.214 63.113 33.676 1.00 67.83 241 LEU D C 1
ATOM 6787 O O . LEU D 2 139 ? 32.920 63.470 32.737 1.00 67.02 241 LEU D O 1
ATOM 6792 N N . LEU D 2 140 ? 31.334 62.123 33.586 1.00 67.56 242 LEU D N 1
ATOM 6793 C CA . LEU D 2 140 ? 31.138 61.358 32.367 1.00 67.41 242 LEU D CA 1
ATOM 6794 C C . LEU D 2 140 ? 30.620 62.146 31.170 1.00 68.93 242 LEU D C 1
ATOM 6795 O O . LEU D 2 140 ? 31.146 62.027 30.063 1.00 69.01 242 LEU D O 1
ATOM 6800 N N . PHE D 2 141 ? 29.576 62.936 31.375 1.00 70.53 243 PHE D N 1
ATOM 6801 C CA . PHE D 2 141 ? 29.038 63.720 30.277 1.00 72.03 243 PHE D CA 1
ATOM 6802 C C . PHE D 2 141 ? 29.987 64.811 29.804 1.00 72.25 243 PHE D C 1
ATOM 6803 O O . PHE D 2 141 ? 29.982 65.173 28.628 1.00 73.41 243 PHE D O 1
ATOM 6811 N N . HIS D 2 142 ? 30.793 65.339 30.721 1.00 72.04 244 HIS D N 1
ATOM 6812 C CA . HIS D 2 142 ? 31.783 66.357 30.379 1.00 70.65 244 HIS D CA 1
ATOM 6813 C C . HIS D 2 142 ? 32.800 65.699 29.440 1.00 68.62 244 HIS D C 1
ATOM 6814 O O . HIS D 2 142 ? 33.202 66.278 28.432 1.00 68.48 244 HIS D O 1
ATOM 6821 N N . PHE D 2 143 ? 33.210 64.484 29.795 1.00 66.45 245 PHE D N 1
ATOM 6822 C CA . PHE D 2 143 ? 34.140 63.696 28.998 1.00 63.80 245 PHE D CA 1
ATOM 6823 C C . PHE D 2 143 ? 33.627 63.632 27.574 1.00 62.61 245 PHE D C 1
ATOM 6824 O O . PHE D 2 143 ? 34.340 63.951 26.628 1.00 62.52 245 PHE D O 1
ATOM 6832 N N . HIS D 2 144 ? 32.380 63.194 27.441 1.00 62.17 246 HIS D N 1
ATOM 6833 C CA . HIS D 2 144 ? 31.729 63.061 26.150 1.00 61.21 246 HIS D CA 1
ATOM 6834 C C . HIS D 2 144 ? 31.580 64.367 25.383 1.00 60.32 246 HIS D C 1
ATOM 6835 O O . HIS D 2 144 ? 31.573 64.362 24.150 1.00 59.87 246 HIS D O 1
ATOM 6842 N N . GLY D 2 145 ? 31.443 65.478 26.102 1.00 59.29 247 GLY D N 1
ATOM 6843 C CA . GLY D 2 145 ? 31.359 66.758 25.432 1.00 59.51 247 GLY D CA 1
ATOM 6844 C C . GLY D 2 145 ? 32.742 66.976 24.838 1.00 60.36 247 GLY D C 1
ATOM 6845 O O . GLY D 2 145 ? 32.920 67.100 23.623 1.00 59.83 247 GLY D O 1
ATOM 6846 N N . THR D 2 146 ? 33.727 66.987 25.731 1.00 60.67 248 THR D N 1
ATOM 6847 C CA . THR D 2 146 ? 35.144 67.156 25.417 1.00 60.12 248 THR D CA 1
ATOM 6848 C C . THR D 2 146 ? 35.644 66.421 24.157 1.00 59.90 248 THR D C 1
ATOM 6849 O O . THR D 2 146 ? 36.284 67.015 23.285 1.00 58.59 248 THR D O 1
ATOM 6853 N N . LEU D 2 147 ? 35.348 65.128 24.077 1.00 60.71 249 LEU D N 1
ATOM 6854 C CA . LEU D 2 147 ? 35.772 64.276 22.965 1.00 61.92 249 LEU D CA 1
ATOM 6855 C C . LEU D 2 147 ? 34.981 64.431 21.662 1.00 63.69 249 LEU D C 1
ATOM 6856 O O . LEU D 2 147 ? 35.558 64.450 20.570 1.00 63.84 249 LEU D O 1
ATOM 6861 N N . ARG D 2 148 ? 33.661 64.516 21.776 1.00 65.38 250 ARG D N 1
ATOM 6862 C CA . ARG D 2 148 ? 32.803 64.663 20.609 1.00 65.40 250 ARG D CA 1
ATOM 6863 C C . ARG D 2 148 ? 33.237 65.894 19.831 1.00 66.29 250 ARG D C 1
ATOM 6864 O O . ARG D 2 148 ? 33.346 65.861 18.602 1.00 64.79 250 ARG D O 1
ATOM 6872 N N . LYS D 2 149 ? 33.493 66.962 20.590 1.00 67.86 251 LYS D N 1
ATOM 6873 C CA . LYS D 2 149 ? 33.918 68.276 20.099 1.00 69.52 251 LYS D CA 1
ATOM 6874 C C . LYS D 2 149 ? 35.183 68.308 19.233 1.00 71.65 251 LYS D C 1
ATOM 6875 O O . LYS D 2 149 ? 35.385 69.244 18.456 1.00 73.22 251 LYS D O 1
ATOM 6881 N N . LEU D 2 150 ? 36.049 67.312 19.367 1.00 72.99 252 LEU D N 1
ATOM 6882 C CA . LEU D 2 150 ? 37.251 67.285 18.545 1.00 73.22 252 LEU D CA 1
ATOM 6883 C C . LEU D 2 150 ? 36.866 66.861 17.111 1.00 74.40 252 LEU D C 1
ATOM 6884 O O . LEU D 2 150 ? 37.642 67.030 16.170 1.00 75.17 252 LEU D O 1
ATOM 6889 N N . GLN D 2 151 ? 35.659 66.313 16.964 1.00 75.42 253 GLN D N 1
ATOM 6890 C CA . GLN D 2 151 ? 35.115 65.901 15.669 1.00 76.10 253 GLN D CA 1
ATOM 6891 C C . GLN D 2 151 ? 35.920 64.852 14.944 1.00 74.34 253 GLN D C 1
ATOM 6892 O O . GLN D 2 151 ? 36.009 64.871 13.718 1.00 73.34 253 GLN D O 1
ATOM 6898 N N . LEU D 2 152 ? 36.504 63.930 15.685 1.00 73.07 254 LEU D N 1
ATOM 6899 C CA . LEU D 2 152 ? 37.287 62.916 15.029 1.00 72.21 254 LEU D CA 1
ATOM 6900 C C . LEU D 2 152 ? 36.471 62.346 13.896 1.00 73.52 254 LEU D C 1
ATOM 6901 O O . LEU D 2 152 ? 35.243 62.445 13.864 1.00 72.34 254 LEU D O 1
ATOM 6906 N N . GLN D 2 153 ? 37.188 61.762 12.956 1.00 76.72 255 GLN D N 1
ATOM 6907 C CA . GLN D 2 153 ? 36.596 61.131 11.806 1.00 80.05 255 GLN D CA 1
ATOM 6908 C C . GLN D 2 153 ? 36.489 59.687 12.243 1.00 82.23 255 GLN D C 1
ATOM 6909 O O . GLN D 2 153 ? 37.079 59.312 13.255 1.00 81.54 255 GLN D O 1
ATOM 6915 N N . GLU D 2 154 ? 35.728 58.881 11.512 1.00 86.15 256 GLU D N 1
ATOM 6916 C CA . GLU D 2 154 ? 35.548 57.476 11.882 1.00 89.62 256 GLU D CA 1
ATOM 6917 C C . GLU D 2 154 ? 36.860 56.778 12.302 1.00 90.13 256 GLU D C 1
ATOM 6918 O O . GLU D 2 154 ? 36.987 56.325 13.443 1.00 89.22 256 GLU D O 1
ATOM 6924 N N . PRO D 2 155 ? 37.852 56.684 11.391 1.00 90.72 257 PRO D N 1
ATOM 6925 C CA . PRO D 2 155 ? 39.130 56.034 11.723 1.00 89.59 257 PRO D CA 1
ATOM 6926 C C . PRO D 2 155 ? 39.890 56.659 12.898 1.00 87.55 257 PRO D C 1
ATOM 6927 O O . PRO D 2 155 ? 40.545 55.944 13.658 1.00 86.75 257 PRO D O 1
ATOM 6931 N N . GLU D 2 156 ? 39.815 57.983 13.041 1.00 85.22 258 GLU D N 1
ATOM 6932 C CA . GLU D 2 156 ? 40.471 58.662 14.156 1.00 82.41 258 GLU D CA 1
ATOM 6933 C C . GLU D 2 156 ? 39.797 58.232 15.459 1.00 82.51 258 GLU D C 1
ATOM 6934 O O . GLU D 2 156 ? 40.418 58.226 16.516 1.00 80.99 258 GLU D O 1
ATOM 6940 N N . TYR D 2 157 ? 38.515 57.886 15.371 1.00 82.98 259 TYR D N 1
ATOM 6941 C CA . TYR D 2 157 ? 37.758 57.395 16.516 1.00 83.26 259 TYR D CA 1
ATOM 6942 C C . TYR D 2 157 ? 38.205 55.944 16.790 1.00 84.48 259 TYR D C 1
ATOM 6943 O O . TYR D 2 157 ? 38.610 55.612 17.908 1.00 85.21 259 TYR D O 1
ATOM 6952 N N . VAL D 2 158 ? 38.143 55.099 15.755 1.00 85.16 260 VAL D N 1
ATOM 6953 C CA . VAL D 2 158 ? 38.508 53.671 15.838 1.00 85.65 260 VAL D CA 1
ATOM 6954 C C . VAL D 2 158 ? 39.949 53.370 16.261 1.00 84.79 260 VAL D C 1
ATOM 6955 O O . VAL D 2 158 ? 40.233 52.309 16.827 1.00 83.50 260 VAL D O 1
ATOM 6959 N N . LEU D 2 159 ? 40.863 54.283 15.966 1.00 84.48 261 LEU D N 1
ATOM 6960 C CA . LEU D 2 159 ? 42.247 54.079 16.352 1.00 85.16 261 LEU D CA 1
ATOM 6961 C C . LEU D 2 159 ? 42.421 54.362 17.846 1.00 84.74 261 LEU D C 1
ATOM 6962 O O . LEU D 2 159 ? 43.170 53.661 18.537 1.00 85.02 261 LEU D O 1
ATOM 6967 N N . LEU D 2 160 ? 41.727 55.384 18.347 1.00 83.02 262 LEU D N 1
ATOM 6968 C CA . LEU D 2 160 ? 41.816 55.731 19.762 1.00 81.33 262 LEU D CA 1
ATOM 6969 C C . LEU D 2 160 ? 41.334 54.547 20.583 1.00 80.50 262 LEU D C 1
ATOM 6970 O O . LEU D 2 160 ? 41.881 54.255 21.647 1.00 80.86 262 LEU D O 1
ATOM 6975 N N . ALA D 2 161 ? 40.307 53.870 20.078 1.00 79.29 263 ALA D N 1
ATOM 6976 C CA . ALA D 2 161 ? 39.770 52.689 20.732 1.00 78.55 263 ALA D CA 1
ATOM 6977 C C . ALA D 2 161 ? 40.813 51.566 20.659 1.00 78.87 263 ALA D C 1
ATOM 6978 O O . ALA D 2 161 ? 40.937 50.755 21.582 1.00 79.76 263 ALA D O 1
ATOM 6980 N N . ALA D 2 162 ? 41.568 51.522 19.563 1.00 78.15 264 ALA D N 1
ATOM 6981 C CA . ALA D 2 162 ? 42.621 50.520 19.399 1.00 77.31 264 ALA D CA 1
ATOM 6982 C C . ALA D 2 162 ? 43.668 50.671 20.510 1.00 76.35 264 ALA D C 1
ATOM 6983 O O . ALA D 2 162 ? 44.284 49.693 20.944 1.00 75.32 264 ALA D O 1
ATOM 6985 N N . MET D 2 163 ? 43.856 51.912 20.955 1.00 75.73 265 MET D N 1
ATOM 6986 C CA . MET D 2 163 ? 44.799 52.249 22.018 1.00 74.98 265 MET D CA 1
ATOM 6987 C C . MET D 2 163 ? 44.206 52.101 23.412 1.00 75.21 265 MET D C 1
ATOM 6988 O O . MET D 2 163 ? 44.873 52.362 24.416 1.00 76.06 265 MET D O 1
ATOM 6993 N N . ALA D 2 164 ? 42.937 51.718 23.468 1.00 74.60 266 ALA D N 1
ATOM 6994 C CA . ALA D 2 164 ? 42.267 51.489 24.731 1.00 73.90 266 ALA D CA 1
ATOM 6995 C C . ALA D 2 164 ? 42.460 49.997 24.953 1.00 74.39 266 ALA D C 1
ATOM 6996 O O . ALA D 2 164 ? 42.820 49.542 26.048 1.00 74.06 266 ALA D O 1
ATOM 6998 N N . LEU D 2 165 ? 42.232 49.239 23.885 1.00 74.00 267 LEU D N 1
ATOM 6999 C CA . LEU D 2 165 ? 42.388 47.800 23.941 1.00 74.92 267 LEU D CA 1
ATOM 7000 C C . LEU D 2 165 ? 43.822 47.479 24.286 1.00 77.07 267 LEU D C 1
ATOM 7001 O O . LEU D 2 165 ? 44.135 47.087 25.416 1.00 78.55 267 LEU D O 1
ATOM 7006 N N . PHE D 2 166 ? 44.680 47.675 23.290 1.00 78.95 268 PHE D N 1
ATOM 7007 C CA . PHE D 2 166 ? 46.107 47.408 23.375 1.00 79.84 268 PHE D CA 1
ATOM 7008 C C . PHE D 2 166 ? 46.873 48.308 24.335 1.00 80.18 268 PHE D C 1
ATOM 7009 O O . PHE D 2 166 ? 47.354 49.373 23.956 1.00 80.79 268 PHE D O 1
ATOM 7017 N N . SER D 2 167 ? 46.977 47.864 25.582 1.00 80.37 269 SER D N 1
ATOM 7018 C CA . SER D 2 167 ? 47.698 48.586 26.626 1.00 80.44 269 SER D CA 1
ATOM 7019 C C . SER D 2 167 ? 48.420 47.498 27.413 1.00 81.16 269 SER D C 1
ATOM 7020 O O . SER D 2 167 ? 47.782 46.665 28.060 1.00 82.06 269 SER D O 1
ATOM 7023 N N . PRO D 2 168 ? 49.761 47.481 27.356 1.00 80.86 270 PRO D N 1
ATOM 7024 C CA . PRO D 2 168 ? 50.595 46.494 28.053 1.00 79.96 270 PRO D CA 1
ATOM 7025 C C . PRO D 2 168 ? 50.595 46.572 29.588 1.00 79.38 270 PRO D C 1
ATOM 7026 O O . PRO D 2 168 ? 51.092 45.664 30.257 1.00 79.57 270 PRO D O 1
ATOM 7030 N N . ASP D 2 169 ? 50.028 47.641 30.145 1.00 78.22 271 ASP D N 1
ATOM 7031 C CA . ASP D 2 169 ? 49.990 47.809 31.596 1.00 76.42 271 ASP D CA 1
ATOM 7032 C C . ASP D 2 169 ? 48.762 47.232 32.313 1.00 76.19 271 ASP D C 1
ATOM 7033 O O . ASP D 2 169 ? 48.800 47.050 33.532 1.00 75.94 271 ASP D O 1
ATOM 7038 N N . ARG D 2 170 ? 47.689 46.950 31.569 1.00 75.63 272 ARG D N 1
ATOM 7039 C CA . ARG D 2 170 ? 46.468 46.373 32.142 1.00 74.97 272 ARG D CA 1
ATOM 7040 C C . ARG D 2 170 ? 46.867 45.286 33.127 1.00 76.37 272 ARG D C 1
ATOM 7041 O O . ARG D 2 170 ? 47.519 44.324 32.734 1.00 75.78 272 ARG D O 1
ATOM 7049 N N . PRO D 2 171 ? 46.468 45.407 34.407 1.00 78.24 273 PRO D N 1
ATOM 7050 C CA . PRO D 2 171 ? 46.863 44.350 35.342 1.00 80.28 273 PRO D CA 1
ATOM 7051 C C . PRO D 2 171 ? 46.421 42.974 34.847 1.00 82.71 273 PRO D C 1
ATOM 7052 O O . PRO D 2 171 ? 45.224 42.703 34.759 1.00 84.50 273 PRO D O 1
ATOM 7056 N N . GLY D 2 172 ? 47.390 42.121 34.506 1.00 84.45 274 GLY D N 1
ATOM 7057 C CA . GLY D 2 172 ? 47.069 40.784 34.029 1.00 85.00 274 GLY D CA 1
ATOM 7058 C C . GLY D 2 172 ? 47.763 40.251 32.778 1.00 85.62 274 GLY D C 1
ATOM 7059 O O . GLY D 2 172 ? 47.881 39.036 32.632 1.00 86.99 274 GLY D O 1
ATOM 7060 N N . VAL D 2 173 ? 48.218 41.119 31.875 1.00 85.51 275 VAL D N 1
ATOM 7061 C CA . VAL D 2 173 ? 48.870 40.649 30.649 1.00 85.46 275 VAL D CA 1
ATOM 7062 C C . VAL D 2 173 ? 50.088 39.770 30.903 1.00 86.13 275 VAL D C 1
ATOM 7063 O O . VAL D 2 173 ? 50.748 39.883 31.939 1.00 86.40 275 VAL D O 1
ATOM 7067 N N . THR D 2 174 ? 50.371 38.893 29.941 1.00 86.47 276 THR D N 1
ATOM 7068 C CA . THR D 2 174 ? 51.507 37.978 30.013 1.00 86.49 276 THR D CA 1
ATOM 7069 C C . THR D 2 174 ? 52.588 38.353 28.981 1.00 85.71 276 THR D C 1
ATOM 7070 O O . THR D 2 174 ? 53.714 38.696 29.354 1.00 85.02 276 THR D O 1
ATOM 7074 N N . GLN D 2 175 ? 52.248 38.307 27.693 1.00 84.92 277 GLN D N 1
ATOM 7075 C CA . GLN D 2 175 ? 53.199 38.653 26.638 1.00 84.25 277 GLN D CA 1
ATOM 7076 C C . GLN D 2 175 ? 53.247 40.166 26.535 1.00 83.14 277 GLN D C 1
ATOM 7077 O O . GLN D 2 175 ? 53.010 40.727 25.472 1.00 81.67 277 GLN D O 1
ATOM 7083 N N . ARG D 2 176 ? 53.580 40.802 27.654 1.00 83.97 278 ARG D N 1
ATOM 7084 C CA . ARG D 2 176 ? 53.632 42.252 27.782 1.00 86.27 278 ARG D CA 1
ATOM 7085 C C . ARG D 2 176 ? 54.385 43.042 26.721 1.00 87.83 278 ARG D C 1
ATOM 7086 O O . ARG D 2 176 ? 53.948 44.119 26.324 1.00 87.84 278 ARG D O 1
ATOM 7094 N N . ASP D 2 177 ? 55.523 42.532 26.270 1.00 90.32 279 ASP D N 1
ATOM 7095 C CA . ASP D 2 177 ? 56.301 43.248 25.264 1.00 91.98 279 ASP D CA 1
ATOM 7096 C C . ASP D 2 177 ? 55.647 43.199 23.887 1.00 92.64 279 ASP D C 1
ATOM 7097 O O . ASP D 2 177 ? 55.590 44.212 23.195 1.00 92.25 279 ASP D O 1
ATOM 7102 N N . GLU D 2 178 ? 55.151 42.028 23.492 1.00 94.19 280 GLU D N 1
ATOM 7103 C CA . GLU D 2 178 ? 54.480 41.876 22.200 1.00 95.56 280 GLU D CA 1
ATOM 7104 C C . GLU D 2 178 ? 53.327 42.877 22.131 1.00 95.69 280 GLU D C 1
ATOM 7105 O O . GLU D 2 178 ? 53.012 43.423 21.071 1.00 95.95 280 GLU D O 1
ATOM 7111 N N . ILE D 2 179 ? 52.700 43.089 23.285 1.00 95.33 281 ILE D N 1
ATOM 7112 C CA . ILE D 2 179 ? 51.586 44.011 23.444 1.00 94.10 281 ILE D CA 1
ATOM 7113 C C . ILE D 2 179 ? 52.068 45.459 23.401 1.00 93.91 281 ILE D C 1
ATOM 7114 O O . ILE D 2 179 ? 51.401 46.314 22.830 1.00 94.10 281 ILE D O 1
ATOM 7119 N N . ASP D 2 180 ? 53.224 45.730 24.008 1.00 93.49 282 ASP D N 1
ATOM 7120 C CA . ASP D 2 180 ? 53.797 47.079 24.025 1.00 93.06 282 ASP D CA 1
ATOM 7121 C C . ASP D 2 180 ? 54.203 47.514 22.615 1.00 92.34 282 ASP D C 1
ATOM 7122 O O . ASP D 2 180 ? 54.260 48.709 22.319 1.00 90.77 282 ASP D O 1
ATOM 7127 N N . GLN D 2 181 ? 54.503 46.536 21.760 1.00 92.30 283 GLN D N 1
ATOM 7128 C CA . GLN D 2 181 ? 54.882 46.789 20.371 1.00 92.60 283 GLN D CA 1
ATOM 7129 C C . GLN D 2 181 ? 53.620 47.142 19.587 1.00 92.66 283 GLN D C 1
ATOM 7130 O O . GLN D 2 181 ? 53.588 48.144 18.863 1.00 92.33 283 GLN D O 1
ATOM 7136 N N . LEU D 2 182 ? 52.585 46.310 19.751 1.00 92.15 284 LEU D N 1
ATOM 7137 C CA . LEU D 2 182 ? 51.284 46.498 19.102 1.00 90.73 284 LEU D CA 1
ATOM 7138 C C . LEU D 2 182 ? 50.649 47.809 19.560 1.00 91.51 284 LEU D C 1
ATOM 7139 O O . LEU D 2 182 ? 49.820 48.380 18.864 1.00 90.96 284 LEU D O 1
ATOM 7144 N N . GLN D 2 183 ? 51.052 48.269 20.742 1.00 93.60 285 GLN D N 1
ATOM 7145 C CA . GLN D 2 183 ? 50.571 49.509 21.344 1.00 95.35 285 GLN D CA 1
ATOM 7146 C C . GLN D 2 183 ? 51.070 50.741 20.601 1.00 96.39 285 GLN D C 1
ATOM 7147 O O . GLN D 2 183 ? 50.284 51.473 20.006 1.00 96.08 285 GLN D O 1
ATOM 7153 N N . GLU D 2 184 ? 52.380 50.974 20.640 1.00 98.42 286 GLU D N 1
ATOM 7154 C CA . GLU D 2 184 ? 52.950 52.135 19.966 1.00 100.15 286 GLU D CA 1
ATOM 7155 C C . GLU D 2 184 ? 52.677 52.086 18.463 1.00 100.09 286 GLU D C 1
ATOM 7156 O O . GLU D 2 184 ? 52.642 53.125 17.801 1.00 99.93 286 GLU D O 1
ATOM 7162 N N . GLU D 2 185 ? 52.496 50.886 17.916 1.00 99.83 287 GLU D N 1
ATOM 7163 C CA . GLU D 2 185 ? 52.193 50.769 16.496 1.00 100.16 287 GLU D CA 1
ATOM 7164 C C . GLU D 2 185 ? 50.995 51.672 16.247 1.00 99.48 287 GLU D C 1
ATOM 7165 O O . GLU D 2 185 ? 51.045 52.601 15.439 1.00 98.40 287 GLU D O 1
ATOM 7171 N N . MET D 2 186 ? 49.918 51.383 16.968 1.00 99.22 288 MET D N 1
ATOM 7172 C CA . MET D 2 186 ? 48.691 52.148 16.866 1.00 98.77 288 MET D CA 1
ATOM 7173 C C . MET D 2 186 ? 49.006 53.621 17.087 1.00 98.59 288 MET D C 1
ATOM 7174 O O . MET D 2 186 ? 48.599 54.466 16.292 1.00 99.45 288 MET D O 1
ATOM 7179 N N . ALA D 2 187 ? 49.737 53.921 18.162 1.00 98.01 289 ALA D N 1
ATOM 7180 C CA . ALA D 2 187 ? 50.112 55.297 18.484 1.00 97.40 289 ALA D CA 1
ATOM 7181 C C . ALA D 2 187 ? 50.544 56.043 17.227 1.00 97.44 289 ALA D C 1
ATOM 7182 O O . ALA D 2 187 ? 50.157 57.189 17.016 1.00 97.59 289 ALA D O 1
ATOM 7184 N N . LEU D 2 188 ? 51.342 55.386 16.391 1.00 97.50 290 LEU D N 1
ATOM 7185 C CA . LEU D 2 188 ? 51.810 55.980 15.144 1.00 97.00 290 LEU D CA 1
ATOM 7186 C C . LEU D 2 188 ? 50.708 56.085 14.096 1.00 96.41 290 LEU D C 1
ATOM 7187 O O . LEU D 2 188 ? 50.388 57.177 13.639 1.00 95.67 290 LEU D O 1
ATOM 7192 N N . THR D 2 189 ? 50.132 54.948 13.715 1.00 96.21 291 THR D N 1
ATOM 7193 C CA . THR D 2 189 ? 49.073 54.928 12.711 1.00 96.30 291 THR D CA 1
ATOM 7194 C C . THR D 2 189 ? 48.067 56.048 12.948 1.00 96.46 291 THR D C 1
ATOM 7195 O O . THR D 2 189 ? 47.544 56.639 11.999 1.00 97.11 291 THR D O 1
ATOM 7199 N N . LEU D 2 190 ? 47.799 56.328 14.220 1.00 95.89 292 LEU D N 1
ATOM 7200 C CA . LEU D 2 190 ? 46.879 57.380 14.605 1.00 95.90 292 LEU D CA 1
ATOM 7201 C C . LEU D 2 190 ? 47.489 58.751 14.280 1.00 96.65 292 LEU D C 1
ATOM 7202 O O . LEU D 2 190 ? 46.900 59.533 13.532 1.00 97.14 292 LEU D O 1
ATOM 7207 N N . GLN D 2 191 ? 48.670 59.037 14.824 1.00 96.97 293 GLN D N 1
ATOM 7208 C CA . GLN D 2 191 ? 49.340 60.316 14.570 1.00 97.09 293 GLN D CA 1
ATOM 7209 C C . GLN D 2 191 ? 49.470 60.601 13.074 1.00 97.71 293 GLN D C 1
ATOM 7210 O O . GLN D 2 191 ? 49.348 61.747 12.653 1.00 98.10 293 GLN D O 1
ATOM 7216 N N . SER D 2 192 ? 49.738 59.564 12.281 1.00 98.56 294 SER D N 1
ATOM 7217 C CA . SER D 2 192 ? 49.865 59.707 10.831 1.00 99.13 294 SER D CA 1
ATOM 7218 C C . SER D 2 192 ? 48.624 60.418 10.361 1.00 100.44 294 SER D C 1
ATOM 7219 O O . SER D 2 192 ? 48.675 61.494 9.771 1.00 100.40 294 SER D O 1
ATOM 7222 N N . TYR D 2 193 ? 47.502 59.781 10.647 1.00 102.49 295 TYR D N 1
ATOM 7223 C CA . TYR D 2 193 ? 46.201 60.281 10.281 1.00 105.82 295 TYR D CA 1
ATOM 7224 C C . TYR D 2 193 ? 45.946 61.719 10.752 1.00 108.09 295 TYR D C 1
ATOM 7225 O O . TYR D 2 193 ? 45.351 62.508 10.022 1.00 108.25 295 TYR D O 1
ATOM 7234 N N . ILE D 2 194 ? 46.388 62.069 11.959 1.00 111.22 296 ILE D N 1
ATOM 7235 C CA . ILE D 2 194 ? 46.184 63.433 12.461 1.00 114.38 296 ILE D CA 1
ATOM 7236 C C . ILE D 2 194 ? 46.842 64.463 11.542 1.00 117.20 296 ILE D C 1
ATOM 7237 O O . ILE D 2 194 ? 46.233 65.479 11.203 1.00 117.07 296 ILE D O 1
ATOM 7242 N N . LYS D 2 195 ? 48.088 64.188 11.150 1.00 120.74 297 LYS D N 1
ATOM 7243 C CA . LYS D 2 195 ? 48.865 65.069 10.273 1.00 123.99 297 LYS D CA 1
ATOM 7244 C C . LYS D 2 195 ? 48.270 65.206 8.864 1.00 126.55 297 LYS D C 1
ATOM 7245 O O . LYS D 2 195 ? 48.567 66.165 8.148 1.00 126.77 297 LYS D O 1
ATOM 7251 N N . GLY D 2 196 ? 47.441 64.246 8.465 1.00 129.23 298 GLY D N 1
ATOM 7252 C CA . GLY D 2 196 ? 46.816 64.308 7.156 1.00 132.86 298 GLY D CA 1
ATOM 7253 C C . GLY D 2 196 ? 45.312 64.525 7.249 1.00 135.62 298 GLY D C 1
ATOM 7254 O O . GLY D 2 196 ? 44.528 63.769 6.669 1.00 135.84 298 GLY D O 1
ATOM 7255 N N . GLN D 2 197 ? 44.900 65.554 7.984 1.00 138.04 299 GLN D N 1
ATOM 7256 C CA . GLN D 2 197 ? 43.480 65.852 8.142 1.00 140.20 299 GLN D CA 1
ATOM 7257 C C . GLN D 2 197 ? 42.975 66.575 6.898 1.00 140.99 299 GLN D C 1
ATOM 7258 O O . GLN D 2 197 ? 43.563 67.576 6.472 1.00 141.33 299 GLN D O 1
ATOM 7264 N N . GLN D 2 198 ? 41.897 66.059 6.308 1.00 141.33 300 GLN D N 1
ATOM 7265 C CA . GLN D 2 198 ? 41.321 66.664 5.107 1.00 141.39 300 GLN D CA 1
ATOM 7266 C C . GLN D 2 198 ? 41.113 68.161 5.323 1.00 141.48 300 GLN D C 1
ATOM 7267 O O . GLN D 2 198 ? 41.653 68.998 4.591 1.00 141.47 300 GLN D O 1
ATOM 7273 N N . ARG D 2 199 ? 40.315 68.479 6.336 1.00 141.13 301 ARG D N 1
ATOM 7274 C CA . ARG D 2 199 ? 40.006 69.854 6.692 1.00 140.26 301 ARG D CA 1
ATOM 7275 C C . ARG D 2 199 ? 40.665 70.205 8.020 1.00 139.51 301 ARG D C 1
ATOM 7276 O O . ARG D 2 199 ? 40.781 69.354 8.903 1.00 139.30 301 ARG D O 1
ATOM 7284 N N . ARG D 2 200 ? 41.091 71.456 8.171 1.00 138.58 302 ARG D N 1
ATOM 7285 C CA . ARG D 2 200 ? 41.730 71.864 9.413 1.00 137.40 302 ARG D CA 1
ATOM 7286 C C . ARG D 2 200 ? 40.832 72.628 10.395 1.00 136.39 302 ARG D C 1
ATOM 7287 O O . ARG D 2 200 ? 41.228 73.675 10.910 1.00 136.08 302 ARG D O 1
ATOM 7295 N N . PRO D 2 201 ? 39.603 72.136 10.653 1.00 135.48 303 PRO D N 1
ATOM 7296 C CA . PRO D 2 201 ? 38.789 72.892 11.607 1.00 134.25 303 PRO D CA 1
ATOM 7297 C C . PRO D 2 201 ? 38.903 72.306 13.026 1.00 132.67 303 PRO D C 1
ATOM 7298 O O . PRO D 2 201 ? 37.897 72.078 13.705 1.00 132.56 303 PRO D O 1
ATOM 7302 N N . ARG D 2 202 ? 40.137 72.045 13.454 1.00 130.28 304 ARG D N 1
ATOM 7303 C CA . ARG D 2 202 ? 40.403 71.509 14.785 1.00 127.16 304 ARG D CA 1
ATOM 7304 C C . ARG D 2 202 ? 41.872 71.704 15.166 1.00 125.02 304 ARG D C 1
ATOM 7305 O O . ARG D 2 202 ? 42.718 72.000 14.316 1.00 124.80 304 ARG D O 1
ATOM 7313 N N . ASP D 2 203 ? 42.159 71.534 16.452 1.00 121.91 305 ASP D N 1
ATOM 7314 C CA . ASP D 2 203 ? 43.497 71.736 16.989 1.00 118.16 305 ASP D CA 1
ATOM 7315 C C . ASP D 2 203 ? 44.671 70.921 16.459 1.00 115.41 305 ASP D C 1
ATOM 7316 O O . ASP D 2 203 ? 44.522 69.893 15.785 1.00 114.40 305 ASP D O 1
ATOM 7321 N N . ARG D 2 204 ? 45.849 71.435 16.798 1.00 112.22 306 ARG D N 1
ATOM 7322 C CA . ARG D 2 204 ? 47.142 70.877 16.430 1.00 108.75 306 ARG D CA 1
ATOM 7323 C C . ARG D 2 204 ? 47.536 69.710 17.338 1.00 106.10 306 ARG D C 1
ATOM 7324 O O . ARG D 2 204 ? 47.825 68.603 16.864 1.00 106.28 306 ARG D O 1
ATOM 7332 N N . PHE D 2 205 ? 47.540 69.966 18.645 1.00 101.83 307 PHE D N 1
ATOM 7333 C CA . PHE D 2 205 ? 47.886 68.960 19.636 1.00 96.58 307 PHE D CA 1
ATOM 7334 C C . PHE D 2 205 ? 46.702 68.055 19.910 1.00 92.37 307 PHE D C 1
ATOM 7335 O O . PHE D 2 205 ? 46.423 67.708 21.050 1.00 91.29 307 PHE D O 1
ATOM 7343 N N . LEU D 2 206 ? 46.008 67.687 18.841 1.00 88.55 308 LEU D N 1
ATOM 7344 C CA . LEU D 2 206 ? 44.853 66.820 18.917 1.00 84.77 308 LEU D CA 1
ATOM 7345 C C . LEU D 2 206 ? 45.298 65.543 19.586 1.00 82.21 308 LEU D C 1
ATOM 7346 O O . LEU D 2 206 ? 44.631 65.035 20.483 1.00 81.24 308 LEU D O 1
ATOM 7351 N N . TYR D 2 207 ? 46.437 65.027 19.142 1.00 80.27 309 TYR D N 1
ATOM 7352 C CA . TYR D 2 207 ? 46.976 63.805 19.705 1.00 78.68 309 TYR D CA 1
ATOM 7353 C C . TYR D 2 207 ? 47.228 63.965 21.210 1.00 76.98 309 TYR D C 1
ATOM 7354 O O . TYR D 2 207 ? 46.862 63.097 21.994 1.00 76.23 309 TYR D O 1
ATOM 7363 N N . ALA D 2 208 ? 47.838 65.077 21.614 1.00 75.42 310 ALA D N 1
ATOM 7364 C CA . ALA D 2 208 ? 48.116 65.336 23.032 1.00 73.91 310 ALA D CA 1
ATOM 7365 C C . ALA D 2 208 ? 46.859 65.182 23.888 1.00 73.85 310 ALA D C 1
ATOM 7366 O O . ALA D 2 208 ? 46.905 64.677 25.013 1.00 74.62 310 ALA D O 1
ATOM 7368 N N . LYS D 2 209 ? 45.737 65.632 23.338 1.00 72.95 311 LYS D N 1
ATOM 7369 C CA . LYS D 2 209 ? 44.449 65.579 24.006 1.00 70.94 311 LYS D CA 1
ATOM 7370 C C . LYS D 2 209 ? 43.852 64.171 23.998 1.00 69.10 311 LYS D C 1
ATOM 7371 O O . LYS D 2 209 ? 43.226 63.769 24.973 1.00 68.38 311 LYS D O 1
ATOM 7377 N N . LEU D 2 210 ? 44.047 63.426 22.909 1.00 66.58 312 LEU D N 1
ATOM 7378 C CA . LEU D 2 210 ? 43.532 62.060 22.820 1.00 66.41 312 LEU D CA 1
ATOM 7379 C C . LEU D 2 210 ? 44.161 61.170 23.873 1.00 67.90 312 LEU D C 1
ATOM 7380 O O . LEU D 2 210 ? 43.541 60.207 24.326 1.00 67.54 312 LEU D O 1
ATOM 7385 N N . LEU D 2 211 ? 45.412 61.469 24.228 1.00 69.70 313 LEU D N 1
ATOM 7386 C CA . LEU D 2 211 ? 46.120 60.716 25.266 1.00 70.00 313 LEU D CA 1
ATOM 7387 C C . LEU D 2 211 ? 45.638 61.266 26.609 1.00 68.81 313 LEU D C 1
ATOM 7388 O O . LEU D 2 211 ? 45.499 60.516 27.577 1.00 69.93 313 LEU D O 1
ATOM 7393 N N . GLY D 2 212 ? 45.384 62.577 26.656 1.00 66.19 314 GLY D N 1
ATOM 7394 C CA . GLY D 2 212 ? 44.876 63.201 27.866 1.00 62.15 314 GLY D CA 1
ATOM 7395 C C . GLY D 2 212 ? 43.493 62.656 28.198 1.00 59.77 314 GLY D C 1
ATOM 7396 O O . GLY D 2 212 ? 43.061 62.721 29.355 1.00 59.76 314 GLY D O 1
ATOM 7397 N N . LEU D 2 213 ? 42.812 62.119 27.176 1.00 56.77 315 LEU D N 1
ATOM 7398 C CA . LEU D 2 213 ? 41.476 61.528 27.286 1.00 53.27 315 LEU D CA 1
ATOM 7399 C C . LEU D 2 213 ? 41.513 60.026 27.531 1.00 52.40 315 LEU D C 1
ATOM 7400 O O . LEU D 2 213 ? 40.651 59.494 28.226 1.00 53.94 315 LEU D O 1
ATOM 7405 N N . LEU D 2 214 ? 42.480 59.331 26.935 1.00 51.34 316 LEU D N 1
ATOM 7406 C CA . LEU D 2 214 ? 42.630 57.891 27.166 1.00 49.61 316 LEU D CA 1
ATOM 7407 C C . LEU D 2 214 ? 42.937 57.704 28.661 1.00 49.75 316 LEU D C 1
ATOM 7408 O O . LEU D 2 214 ? 42.661 56.649 29.246 1.00 47.25 316 LEU D O 1
ATOM 7413 N N . ALA D 2 215 ? 43.531 58.747 29.249 1.00 49.17 317 ALA D N 1
ATOM 7414 C CA . ALA D 2 215 ? 43.859 58.801 30.660 1.00 49.48 317 ALA D CA 1
ATOM 7415 C C . ALA D 2 215 ? 42.523 58.906 31.390 1.00 51.77 317 ALA D C 1
ATOM 7416 O O . ALA D 2 215 ? 42.344 58.322 32.468 1.00 52.49 317 ALA D O 1
ATOM 7418 N N . GLU D 2 216 ? 41.589 59.652 30.786 1.00 53.69 318 GLU D N 1
ATOM 7419 C CA . GLU D 2 216 ? 40.233 59.847 31.317 1.00 53.86 318 GLU D CA 1
ATOM 7420 C C . GLU D 2 216 ? 39.400 58.563 31.356 1.00 52.88 318 GLU D C 1
ATOM 7421 O O . GLU D 2 216 ? 38.825 58.235 32.388 1.00 53.51 318 GLU D O 1
ATOM 7427 N N . LEU D 2 217 ? 39.331 57.837 30.247 1.00 50.36 319 LEU D N 1
ATOM 7428 C CA . LEU D 2 217 ? 38.595 56.577 30.216 1.00 50.50 319 LEU D CA 1
ATOM 7429 C C . LEU D 2 217 ? 39.053 55.546 31.272 1.00 51.04 319 LEU D C 1
ATOM 7430 O O . LEU D 2 217 ? 38.418 54.513 31.454 1.00 50.84 319 LEU D O 1
ATOM 7435 N N . ARG D 2 218 ? 40.166 55.813 31.947 1.00 52.42 320 ARG D N 1
ATOM 7436 C CA . ARG D 2 218 ? 40.679 54.918 32.978 1.00 53.07 320 ARG D CA 1
ATOM 7437 C C . ARG D 2 218 ? 40.109 55.428 34.264 1.00 52.00 320 ARG D C 1
ATOM 7438 O O . ARG D 2 218 ? 39.627 54.659 35.093 1.00 50.78 320 ARG D O 1
ATOM 7446 N N . SER D 2 219 ? 40.178 56.746 34.416 1.00 50.88 321 SER D N 1
ATOM 7447 C CA . SER D 2 219 ? 39.631 57.423 35.575 1.00 51.76 321 SER D CA 1
ATOM 7448 C C . SER D 2 219 ? 38.103 57.130 35.558 1.00 55.62 321 SER D C 1
ATOM 7449 O O . SER D 2 219 ? 37.449 57.062 36.608 1.00 57.18 321 SER D O 1
ATOM 7452 N N . ILE D 2 220 ? 37.557 56.929 34.357 1.00 56.63 322 ILE D N 1
ATOM 7453 C CA . ILE D 2 220 ? 36.140 56.647 34.146 1.00 56.05 322 ILE D CA 1
ATOM 7454 C C . ILE D 2 220 ? 35.791 55.174 34.253 1.00 56.32 322 ILE D C 1
ATOM 7455 O O . ILE D 2 220 ? 34.776 54.828 34.838 1.00 56.57 322 ILE D O 1
ATOM 7460 N N . ASN D 2 221 ? 36.614 54.309 33.670 1.00 58.08 323 ASN D N 1
ATOM 7461 C CA . ASN D 2 221 ? 36.383 52.866 33.736 1.00 59.41 323 ASN D CA 1
ATOM 7462 C C . ASN D 2 221 ? 36.421 52.466 35.218 1.00 61.17 323 ASN D C 1
ATOM 7463 O O . ASN D 2 221 ? 35.742 51.530 35.647 1.00 59.29 323 ASN D O 1
ATOM 7468 N N . GLU D 2 222 ? 37.233 53.201 35.981 1.00 64.27 324 GLU D N 1
ATOM 7469 C CA . GLU D 2 222 ? 37.420 53.009 37.417 1.00 66.59 324 GLU D CA 1
ATOM 7470 C C . GLU D 2 222 ? 36.117 53.262 38.163 1.00 66.69 324 GLU D C 1
ATOM 7471 O O . GLU D 2 222 ? 35.535 52.348 38.744 1.00 66.45 324 GLU D O 1
ATOM 7477 N N . ALA D 2 223 ? 35.675 54.517 38.142 1.00 67.32 325 ALA D N 1
ATOM 7478 C CA . ALA D 2 223 ? 34.443 54.928 38.802 1.00 67.37 325 ALA D CA 1
ATOM 7479 C C . ALA D 2 223 ? 33.241 54.099 38.346 1.00 67.85 325 ALA D C 1
ATOM 7480 O O . ALA D 2 223 ? 32.432 53.684 39.170 1.00 66.76 325 ALA D O 1
ATOM 7482 N N . TYR D 2 224 ? 33.127 53.866 37.037 1.00 69.20 326 TYR D N 1
ATOM 7483 C CA . TYR D 2 224 ? 32.023 53.077 36.485 1.00 70.20 326 TYR D CA 1
ATOM 7484 C C . TYR D 2 224 ? 31.871 51.754 37.219 1.00 69.84 326 TYR D C 1
ATOM 7485 O O . TYR D 2 224 ? 30.784 51.412 37.677 1.00 69.84 326 TYR D O 1
ATOM 7494 N N . GLY D 2 225 ? 32.961 51.000 37.306 1.00 69.74 327 GLY D N 1
ATOM 7495 C CA . GLY D 2 225 ? 32.909 49.734 38.007 1.00 70.49 327 GLY D CA 1
ATOM 7496 C C . GLY D 2 225 ? 32.290 49.902 39.383 1.00 70.95 327 GLY D C 1
ATOM 7497 O O . GLY D 2 225 ? 31.443 49.108 39.781 1.00 69.53 327 GLY D O 1
ATOM 7498 N N . TYR D 2 226 ? 32.699 50.932 40.119 1.00 72.64 328 TYR D N 1
ATOM 7499 C CA . TYR D 2 226 ? 32.135 51.141 41.441 1.00 75.61 328 TYR D CA 1
ATOM 7500 C C . TYR D 2 226 ? 30.631 51.402 41.403 1.00 75.37 328 TYR D C 1
ATOM 7501 O O . TYR D 2 226 ? 29.867 50.761 42.116 1.00 75.24 328 TYR D O 1
ATOM 7510 N N . GLN D 2 227 ? 30.206 52.347 40.574 1.00 75.86 329 GLN D N 1
ATOM 7511 C CA . GLN D 2 227 ? 28.792 52.682 40.479 1.00 75.30 329 GLN D CA 1
ATOM 7512 C C . GLN D 2 227 ? 27.886 51.458 40.263 1.00 76.14 329 GLN D C 1
ATOM 7513 O O . GLN D 2 227 ? 26.828 51.369 40.884 1.00 76.49 329 GLN D O 1
ATOM 7519 N N . ILE D 2 228 ? 28.279 50.504 39.418 1.00 76.76 330 ILE D N 1
ATOM 7520 C CA . ILE D 2 228 ? 27.418 49.339 39.211 1.00 79.13 330 ILE D CA 1
ATOM 7521 C C . ILE D 2 228 ? 27.173 48.564 40.509 1.00 81.73 330 ILE D C 1
ATOM 7522 O O . ILE D 2 228 ? 26.154 47.878 40.656 1.00 81.88 330 ILE D O 1
ATOM 7527 N N . GLN D 2 229 ? 28.106 48.695 41.452 1.00 84.80 331 GLN D N 1
ATOM 7528 C CA . GLN D 2 229 ? 28.011 48.048 42.759 1.00 87.26 331 GLN D CA 1
ATOM 7529 C C . GLN D 2 229 ? 27.108 48.903 43.644 1.00 86.99 331 GLN D C 1
ATOM 7530 O O . GLN D 2 229 ? 26.239 48.387 44.338 1.00 87.22 331 GLN D O 1
ATOM 7536 N N . HIS D 2 230 ? 27.326 50.213 43.612 1.00 87.35 332 HIS D N 1
ATOM 7537 C CA . HIS D 2 230 ? 26.531 51.165 44.381 1.00 88.26 332 HIS D CA 1
ATOM 7538 C C . HIS D 2 230 ? 25.026 50.933 44.121 1.00 88.12 332 HIS D C 1
ATOM 7539 O O . HIS D 2 230 ? 24.212 50.975 45.049 1.00 88.92 332 HIS D O 1
ATOM 7546 N N . ILE D 2 231 ? 24.667 50.671 42.864 1.00 87.33 333 ILE D N 1
ATOM 7547 C CA . ILE D 2 231 ? 23.272 50.454 42.469 1.00 85.30 333 ILE D CA 1
ATOM 7548 C C . ILE D 2 231 ? 22.767 49.029 42.666 1.00 85.25 333 ILE D C 1
ATOM 7549 O O . ILE D 2 231 ? 23.185 48.104 41.957 1.00 84.67 333 ILE D O 1
ATOM 7554 N N . GLN D 2 232 ? 21.854 48.879 43.629 1.00 84.97 334 GLN D N 1
ATOM 7555 C CA . GLN D 2 232 ? 21.253 47.592 43.983 1.00 84.71 334 GLN D CA 1
ATOM 7556 C C . GLN D 2 232 ? 20.657 46.855 42.803 1.00 83.18 334 GLN D C 1
ATOM 7557 O O . GLN D 2 232 ? 19.957 47.443 41.990 1.00 83.02 334 GLN D O 1
ATOM 7563 N N . GLY D 2 233 ? 20.925 45.557 42.728 1.00 82.27 335 GLY D N 1
ATOM 7564 C CA . GLY D 2 233 ? 20.375 44.742 41.659 1.00 80.68 335 GLY D CA 1
ATOM 7565 C C . GLY D 2 233 ? 20.902 44.920 40.247 1.00 79.49 335 GLY D C 1
ATOM 7566 O O . GLY D 2 233 ? 20.744 44.019 39.422 1.00 80.25 335 GLY D O 1
ATOM 7567 N N . LEU D 2 234 ? 21.520 46.060 39.948 1.00 77.80 336 LEU D N 1
ATOM 7568 C CA . LEU D 2 234 ? 22.038 46.287 38.602 1.00 76.56 336 LEU D CA 1
ATOM 7569 C C . LEU D 2 234 ? 23.198 45.358 38.288 1.00 76.20 336 LEU D C 1
ATOM 7570 O O . LEU D 2 234 ? 23.265 44.770 37.200 1.00 74.78 336 LEU D O 1
ATOM 7575 N N . SER D 2 235 ? 24.111 45.246 39.251 1.00 76.36 337 SER D N 1
ATOM 7576 C CA . SER D 2 235 ? 25.292 44.399 39.130 1.00 75.58 337 SER D CA 1
ATOM 7577 C C . SER D 2 235 ? 24.904 42.961 38.724 1.00 75.43 337 SER D C 1
ATOM 7578 O O . SER D 2 235 ? 25.609 42.312 37.944 1.00 75.07 337 SER D O 1
ATOM 7581 N N . ALA D 2 236 ? 23.768 42.487 39.239 1.00 74.55 338 ALA D N 1
ATOM 7582 C CA . ALA D 2 236 ? 23.263 41.144 38.962 1.00 73.50 338 ALA D CA 1
ATOM 7583 C C . ALA D 2 236 ? 22.577 40.959 37.601 1.00 73.27 338 ALA D C 1
ATOM 7584 O O . ALA D 2 236 ? 22.533 39.845 37.074 1.00 71.92 338 ALA D O 1
ATOM 7586 N N . MET D 2 237 ? 22.029 42.034 37.038 1.00 73.95 339 MET D N 1
ATOM 7587 C CA . MET D 2 237 ? 21.358 41.955 35.735 1.00 74.98 339 MET D CA 1
ATOM 7588 C C . MET D 2 237 ? 22.326 41.733 34.574 1.00 75.49 339 MET D C 1
ATOM 7589 O O . MET D 2 237 ? 21.944 41.230 33.503 1.00 75.98 339 MET D O 1
ATOM 7594 N N . MET D 2 238 ? 23.576 42.134 34.790 1.00 74.83 340 MET D N 1
ATOM 7595 C CA . MET D 2 238 ? 24.620 41.983 33.795 1.00 72.67 340 MET D CA 1
ATOM 7596 C C . MET D 2 238 ? 25.821 41.332 34.441 1.00 73.00 340 MET D C 1
ATOM 7597 O O . MET D 2 238 ? 26.731 42.007 34.918 1.00 73.33 340 MET D O 1
ATOM 7602 N N . PRO D 2 239 ? 25.817 39.996 34.485 1.00 73.65 341 PRO D N 1
ATOM 7603 C CA . PRO D 2 239 ? 26.881 39.169 35.062 1.00 73.92 341 PRO D CA 1
ATOM 7604 C C . PRO D 2 239 ? 28.199 39.312 34.305 1.00 74.03 341 PRO D C 1
ATOM 7605 O O . PRO D 2 239 ? 29.275 39.189 34.900 1.00 73.39 341 PRO D O 1
ATOM 7609 N N . LEU D 2 240 ? 28.096 39.568 32.996 1.00 74.18 342 LEU D N 1
ATOM 7610 C CA . LEU D 2 240 ? 29.252 39.752 32.117 1.00 74.15 342 LEU D CA 1
ATOM 7611 C C . LEU D 2 240 ? 30.024 41.014 32.471 1.00 74.95 342 LEU D C 1
ATOM 7612 O O . LEU D 2 240 ? 31.238 40.974 32.653 1.00 74.82 342 LEU D O 1
ATOM 7617 N N . LEU D 2 241 ? 29.314 42.137 32.537 1.00 76.12 343 LEU D N 1
ATOM 7618 C CA . LEU D 2 241 ? 29.920 43.417 32.894 1.00 77.60 343 LEU D CA 1
ATOM 7619 C C . LEU D 2 241 ? 30.555 43.302 34.269 1.00 78.70 343 LEU D C 1
ATOM 7620 O O . LEU D 2 241 ? 31.584 43.909 34.557 1.00 79.02 343 LEU D O 1
ATOM 7625 N N . GLN D 2 242 ? 29.908 42.518 35.118 1.00 80.29 344 GLN D N 1
ATOM 7626 C CA . GLN D 2 242 ? 30.377 42.257 36.464 1.00 81.92 344 GLN D CA 1
ATOM 7627 C C . GLN D 2 242 ? 31.744 41.564 36.412 1.00 81.25 344 GLN D C 1
ATOM 7628 O O . GLN D 2 242 ? 32.536 41.673 37.344 1.00 81.53 344 GLN D O 1
ATOM 7634 N N . GLU D 2 243 ? 32.010 40.848 35.323 1.00 80.48 345 GLU D N 1
ATOM 7635 C CA . GLU D 2 243 ? 33.288 40.169 35.137 1.00 80.43 345 GLU D CA 1
ATOM 7636 C C . GLU D 2 243 ? 34.328 41.093 34.530 1.00 80.78 345 GLU D C 1
ATOM 7637 O O . GLU D 2 243 ? 35.523 40.888 34.725 1.00 81.56 345 GLU D O 1
ATOM 7643 N N . ILE D 2 244 ? 33.873 42.084 33.764 1.00 80.68 346 ILE D N 1
ATOM 7644 C CA . ILE D 2 244 ? 34.769 43.051 33.139 1.00 78.98 346 ILE D CA 1
ATOM 7645 C C . ILE D 2 244 ? 35.270 43.957 34.253 1.00 79.77 346 ILE D C 1
ATOM 7646 O O . ILE D 2 244 ? 36.459 44.240 34.364 1.00 79.71 346 ILE D O 1
ATOM 7651 N N . CYS D 2 245 ? 34.349 44.407 35.090 1.00 80.97 347 CYS D N 1
ATOM 7652 C CA . CYS D 2 245 ? 34.716 45.248 36.211 1.00 83.12 347 CYS D CA 1
ATOM 7653 C C . CYS D 2 245 ? 34.892 44.342 37.437 1.00 84.56 347 CYS D C 1
ATOM 7654 O O . CYS D 2 245 ? 34.281 44.571 38.486 1.00 85.98 347 CYS D O 1
ATOM 7657 N N . SER D 2 246 ? 35.726 43.309 37.291 1.00 85.29 348 SER D N 1
ATOM 7658 C CA . SER D 2 246 ? 35.993 42.354 38.370 1.00 85.26 348 SER D CA 1
ATOM 7659 C C . SER D 2 246 ? 37.439 42.439 38.835 1.00 86.02 348 SER D C 1
ATOM 7660 O O . SER D 2 246 ? 37.657 42.370 40.065 1.00 87.24 348 SER D O 1
ATOM 7664 N N . HIS E 3 3 ? 16.538 40.142 55.869 1.00 116.71 630 HIS E N 1
ATOM 7665 C CA . HIS E 3 3 ? 17.802 39.393 55.620 1.00 117.50 630 HIS E CA 1
ATOM 7666 C C . HIS E 3 3 ? 17.476 37.977 55.165 1.00 118.20 630 HIS E C 1
ATOM 7667 O O . HIS E 3 3 ? 17.362 37.071 55.991 1.00 118.89 630 HIS E O 1
ATOM 7674 N N . LYS E 3 4 ? 17.343 37.785 53.856 1.00 118.28 631 LYS E N 1
ATOM 7675 C CA . LYS E 3 4 ? 17.015 36.474 53.294 1.00 118.12 631 LYS E CA 1
ATOM 7676 C C . LYS E 3 4 ? 17.751 35.277 53.917 1.00 118.33 631 LYS E C 1
ATOM 7677 O O . LYS E 3 4 ? 17.194 34.559 54.748 1.00 118.47 631 LYS E O 1
ATOM 7679 N N . ILE E 3 5 ? 19.003 35.081 53.512 1.00 118.38 632 ILE E N 1
ATOM 7680 C CA . ILE E 3 5 ? 19.849 33.966 53.957 1.00 118.23 632 ILE E CA 1
ATOM 7681 C C . ILE E 3 5 ? 19.825 33.497 55.423 1.00 118.35 632 ILE E C 1
ATOM 7682 O O . ILE E 3 5 ? 19.787 32.294 55.685 1.00 118.08 632 ILE E O 1
ATOM 7687 N N . LEU E 3 6 ? 19.869 34.419 56.379 1.00 118.04 633 LEU E N 1
ATOM 7688 C CA . LEU E 3 6 ? 19.881 34.011 57.780 1.00 118.14 633 LEU E CA 1
ATOM 7689 C C . LEU E 3 6 ? 18.564 33.420 58.277 1.00 119.13 633 LEU E C 1
ATOM 7690 O O . LEU E 3 6 ? 18.563 32.409 58.984 1.00 118.47 633 LEU E O 1
ATOM 7695 N N . HIS E 3 7 ? 17.448 34.049 57.905 1.00 120.51 634 HIS E N 1
ATOM 7696 C CA . HIS E 3 7 ? 16.115 33.598 58.320 1.00 121.49 634 HIS E CA 1
ATOM 7697 C C . HIS E 3 7 ? 15.837 32.120 58.008 1.00 120.95 634 HIS E C 1
ATOM 7698 O O . HIS E 3 7 ? 15.148 31.436 58.769 1.00 120.91 634 HIS E O 1
ATOM 7705 N N . ARG E 3 8 ? 16.374 31.634 56.892 1.00 120.52 635 ARG E N 1
ATOM 7706 C CA . ARG E 3 8 ? 16.186 30.245 56.479 1.00 120.38 635 ARG E CA 1
ATOM 7707 C C . ARG E 3 8 ? 16.901 29.244 57.393 1.00 119.19 635 ARG E C 1
ATOM 7708 O O . ARG E 3 8 ? 16.305 28.258 57.826 1.00 119.28 635 ARG E O 1
ATOM 7716 N N . LEU E 3 9 ? 18.176 29.496 57.682 1.00 117.80 636 LEU E N 1
ATOM 7717 C CA . LEU E 3 9 ? 18.956 28.610 58.544 1.00 116.36 636 LEU E CA 1
ATOM 7718 C C . LEU E 3 9 ? 18.342 28.480 59.933 1.00 115.48 636 LEU E C 1
ATOM 7719 O O . LEU E 3 9 ? 18.224 27.376 60.464 1.00 114.99 636 LEU E O 1
ATOM 7724 N N . LEU E 3 10 ? 17.951 29.612 60.513 1.00 114.57 637 LEU E N 1
ATOM 7725 C CA . LEU E 3 10 ? 17.354 29.641 61.846 1.00 113.76 637 LEU E CA 1
ATOM 7726 C C . LEU E 3 10 ? 15.986 28.963 61.941 1.00 113.95 637 LEU E C 1
ATOM 7727 O O . LEU E 3 10 ? 15.455 28.772 63.033 1.00 113.11 637 LEU E O 1
ATOM 7732 N N . GLN E 3 11 ? 15.417 28.609 60.797 1.00 115.10 638 GLN E N 1
ATOM 7733 C CA . GLN E 3 11 ? 14.130 27.933 60.760 1.00 115.93 638 GLN E CA 1
ATOM 7734 C C . GLN E 3 11 ? 14.324 26.432 60.565 1.00 115.88 638 GLN E C 1
ATOM 7735 O O . GLN E 3 11 ? 14.264 25.663 61.524 1.00 115.56 638 GLN E O 1
ATOM 7741 N N . GLU E 3 12 ? 14.561 26.027 59.318 1.00 115.89 639 GLU E N 1
ATOM 7742 C CA . GLU E 3 12 ? 14.759 24.623 58.977 1.00 116.16 639 GLU E CA 1
ATOM 7743 C C . GLU E 3 12 ? 15.690 23.909 59.955 1.00 116.87 639 GLU E C 1
ATOM 7744 O O . GLU E 3 12 ? 16.227 24.574 60.869 1.00 116.98 639 GLU E O 1
ATOM 7750 N N . ARG F 3 2 ? 52.493 65.521 63.251 1.00 107.09 686 ARG F N 1
ATOM 7751 C CA . ARG F 3 2 ? 52.098 64.249 63.933 1.00 107.40 686 ARG F CA 1
ATOM 7752 C C . ARG F 3 2 ? 52.106 64.398 65.461 1.00 107.20 686 ARG F C 1
ATOM 7753 O O . ARG F 3 2 ? 53.152 64.649 66.067 1.00 107.33 686 ARG F O 1
ATOM 7761 N N . HIS F 3 3 ? 50.926 64.242 66.063 1.00 106.51 687 HIS F N 1
ATOM 7762 C CA . HIS F 3 3 ? 50.717 64.327 67.519 1.00 105.18 687 HIS F CA 1
ATOM 7763 C C . HIS F 3 3 ? 51.424 65.485 68.204 1.00 103.16 687 HIS F C 1
ATOM 7764 O O . HIS F 3 3 ? 51.890 65.356 69.334 1.00 102.60 687 HIS F O 1
ATOM 7771 N N . LYS F 3 4 ? 51.473 66.623 67.525 1.00 101.20 688 LYS F N 1
ATOM 7772 C CA . LYS F 3 4 ? 52.131 67.806 68.056 1.00 100.16 688 LYS F CA 1
ATOM 7773 C C . LYS F 3 4 ? 51.754 68.170 69.500 1.00 99.30 688 LYS F C 1
ATOM 7774 O O . LYS F 3 4 ? 52.596 68.130 70.396 1.00 98.19 688 LYS F O 1
ATOM 7776 N N . ILE F 3 5 ? 50.489 68.515 69.724 1.00 99.23 689 ILE F N 1
ATOM 7777 C CA . ILE F 3 5 ? 50.027 68.922 71.050 1.00 99.01 689 ILE F CA 1
ATOM 7778 C C . ILE F 3 5 ? 50.078 67.829 72.106 1.00 99.86 689 ILE F C 1
ATOM 7779 O O . ILE F 3 5 ? 50.230 68.119 73.291 1.00 99.61 689 ILE F O 1
ATOM 7784 N N . LEU F 3 6 ? 49.949 66.575 71.690 1.00 101.19 690 LEU F N 1
ATOM 7785 C CA . LEU F 3 6 ? 50.007 65.477 72.642 1.00 102.46 690 LEU F CA 1
ATOM 7786 C C . LEU F 3 6 ? 51.435 65.387 73.154 1.00 103.68 690 LEU F C 1
ATOM 7787 O O . LEU F 3 6 ? 51.669 65.358 74.365 1.00 103.52 690 LEU F O 1
ATOM 7792 N N . HIS F 3 7 ? 52.393 65.348 72.232 1.00 104.87 691 HIS F N 1
ATOM 7793 C CA . HIS F 3 7 ? 53.792 65.299 72.630 1.00 106.28 691 HIS F CA 1
ATOM 7794 C C . HIS F 3 7 ? 53.969 66.451 73.621 1.00 106.71 691 HIS F C 1
ATOM 7795 O O . HIS F 3 7 ? 54.432 66.263 74.746 1.00 106.26 691 HIS F O 1
ATOM 7802 N N . ARG F 3 8 ? 53.556 67.637 73.187 1.00 107.78 692 ARG F N 1
ATOM 7803 C CA . ARG F 3 8 ? 53.630 68.861 73.974 1.00 109.02 692 ARG F CA 1
ATOM 7804 C C . ARG F 3 8 ? 53.259 68.651 75.452 1.00 109.65 692 ARG F C 1
ATOM 7805 O O . ARG F 3 8 ? 54.020 69.006 76.354 1.00 110.70 692 ARG F O 1
ATOM 7813 N N . LEU F 3 9 ? 52.098 68.051 75.692 1.00 109.67 693 LEU F N 1
ATOM 7814 C CA . LEU F 3 9 ? 51.587 67.827 77.045 1.00 109.70 693 LEU F CA 1
ATOM 7815 C C . LEU F 3 9 ? 52.309 66.826 77.960 1.00 110.37 693 LEU F C 1
ATOM 7816 O O . LEU F 3 9 ? 52.291 66.979 79.185 1.00 110.33 693 LEU F O 1
ATOM 7821 N N . LEU F 3 10 ? 52.943 65.810 77.381 1.00 111.41 694 LEU F N 1
ATOM 7822 C CA . LEU F 3 10 ? 53.626 64.785 78.174 1.00 112.77 694 LEU F CA 1
ATOM 7823 C C . LEU F 3 10 ? 54.964 65.154 78.813 1.00 113.87 694 LEU F C 1
ATOM 7824 O O . LEU F 3 10 ? 55.211 64.817 79.972 1.00 113.04 694 LEU F O 1
ATOM 7829 N N . GLN F 3 11 ? 55.814 65.839 78.052 1.00 115.84 695 GLN F N 1
ATOM 7830 C CA . GLN F 3 11 ? 57.150 66.245 78.486 1.00 118.25 695 GLN F CA 1
ATOM 7831 C C . GLN F 3 11 ? 57.411 66.343 79.980 1.00 119.85 695 GLN F C 1
ATOM 7832 O O . GLN F 3 11 ? 58.414 65.816 80.456 1.00 119.55 695 GLN F O 1
ATOM 7838 N N . GLU F 3 12 ? 56.537 67.020 80.719 1.00 122.18 696 GLU F N 1
ATOM 7839 C CA . GLU F 3 12 ? 56.714 67.129 82.165 1.00 124.41 696 GLU F CA 1
ATOM 7840 C C . GLU F 3 12 ? 55.543 67.741 82.932 1.00 125.35 696 GLU F C 1
ATOM 7841 O O . GLU F 3 12 ? 54.552 68.177 82.340 1.00 125.47 696 GLU F O 1
ATOM 7847 N N . GLY F 3 13 ? 55.682 67.753 84.259 1.00 126.08 697 GLY F N 1
ATOM 7848 C CA . GLY F 3 13 ? 54.666 68.292 85.148 1.00 126.48 697 GLY F CA 1
ATOM 7849 C C . GLY F 3 13 ? 53.976 69.543 84.643 1.00 126.74 697 GLY F C 1
ATOM 7850 O O . GLY F 3 13 ? 52.736 69.631 84.786 1.00 127.04 697 GLY F O 1
ATOM 7852 N N . GLU G 3 1 ? 39.315 76.985 55.761 1.00 128.79 628 GLU G N 1
ATOM 7853 C CA . GLU G 3 1 ? 38.296 76.134 56.441 1.00 128.64 628 GLU G CA 1
ATOM 7854 C C . GLU G 3 1 ? 38.458 74.633 56.141 1.00 128.29 628 GLU G C 1
ATOM 7855 O O . GLU G 3 1 ? 38.423 73.815 57.066 1.00 128.94 628 GLU G O 1
ATOM 7861 N N . ARG G 3 2 ? 38.638 74.267 54.867 1.00 126.87 629 ARG G N 1
ATOM 7862 C CA . ARG G 3 2 ? 38.816 72.857 54.498 1.00 124.18 629 ARG G CA 1
ATOM 7863 C C . ARG G 3 2 ? 40.294 72.557 54.259 1.00 122.62 629 ARG G C 1
ATOM 7864 O O . ARG G 3 2 ? 40.879 71.709 54.932 1.00 122.38 629 ARG G O 1
ATOM 7872 N N . HIS G 3 3 ? 40.899 73.256 53.304 1.00 120.62 630 HIS G N 1
ATOM 7873 C CA . HIS G 3 3 ? 42.315 73.060 53.012 1.00 119.06 630 HIS G CA 1
ATOM 7874 C C . HIS G 3 3 ? 43.144 74.169 53.656 1.00 117.99 630 HIS G C 1
ATOM 7875 O O . HIS G 3 3 ? 43.986 74.774 52.997 1.00 117.69 630 HIS G O 1
ATOM 7882 N N . LYS G 3 4 ? 42.909 74.420 54.943 1.00 116.64 631 LYS G N 1
ATOM 7883 C CA . LYS G 3 4 ? 43.606 75.465 55.701 1.00 114.77 631 LYS G CA 1
ATOM 7884 C C . LYS G 3 4 ? 45.122 75.532 55.503 1.00 113.81 631 LYS G C 1
ATOM 7885 O O . LYS G 3 4 ? 45.722 76.604 55.611 1.00 113.08 631 LYS G O 1
ATOM 7887 N N . ILE G 3 5 ? 45.744 74.392 55.228 1.00 113.12 632 ILE G N 1
ATOM 7888 C CA . ILE G 3 5 ? 47.183 74.357 55.016 1.00 112.41 632 ILE G CA 1
ATOM 7889 C C . ILE G 3 5 ? 47.532 74.706 53.575 1.00 112.42 632 ILE G C 1
ATOM 7890 O O . ILE G 3 5 ? 48.365 75.573 53.331 1.00 112.66 632 ILE G O 1
ATOM 7895 N N . LEU G 3 6 ? 46.890 74.034 52.624 1.00 112.24 633 LEU G N 1
ATOM 7896 C CA . LEU G 3 6 ? 47.145 74.282 51.210 1.00 112.41 633 LEU G CA 1
ATOM 7897 C C . LEU G 3 6 ? 46.937 75.749 50.836 1.00 114.05 633 LEU G C 1
ATOM 7898 O O . LEU G 3 6 ? 47.677 76.294 50.012 1.00 113.99 633 LEU G O 1
ATOM 7903 N N . HIS G 3 7 ? 45.929 76.378 51.444 1.00 115.90 634 HIS G N 1
ATOM 7904 C CA . HIS G 3 7 ? 45.609 77.789 51.195 1.00 116.94 634 HIS G CA 1
ATOM 7905 C C . HIS G 3 7 ? 46.683 78.728 51.741 1.00 116.63 634 HIS G C 1
ATOM 7906 O O . HIS G 3 7 ? 47.193 79.576 51.011 1.00 117.09 634 HIS G O 1
ATOM 7913 N N . ARG G 3 8 ? 47.025 78.579 53.018 1.00 115.93 635 ARG G N 1
ATOM 7914 C CA . ARG G 3 8 ? 48.057 79.409 53.635 1.00 115.31 635 ARG G CA 1
ATOM 7915 C C . ARG G 3 8 ? 49.375 79.338 52.865 1.00 115.67 635 ARG G C 1
ATOM 7916 O O . ARG G 3 8 ? 50.147 80.298 52.840 1.00 115.22 635 ARG G O 1
ATOM 7924 N N . LEU G 3 9 ? 49.622 78.181 52.256 1.00 116.67 636 LEU G N 1
ATOM 7925 C CA . LEU G 3 9 ? 50.831 77.908 51.482 1.00 117.41 636 LEU G CA 1
ATOM 7926 C C . LEU G 3 9 ? 50.885 78.642 50.146 1.00 117.72 636 LEU G C 1
ATOM 7927 O O . LEU G 3 9 ? 51.781 79.451 49.909 1.00 118.06 636 LEU G O 1
ATOM 7932 N N . LEU G 3 10 ? 49.929 78.355 49.271 1.00 117.82 637 LEU G N 1
ATOM 7933 C CA . LEU G 3 10 ? 49.884 78.998 47.966 1.00 118.55 637 LEU G CA 1
ATOM 7934 C C . LEU G 3 10 ? 49.740 80.518 48.015 1.00 119.50 637 LEU G C 1
ATOM 7935 O O . LEU G 3 10 ? 49.762 81.167 46.973 1.00 119.90 637 LEU G O 1
ATOM 7940 N N . GLN G 3 11 ? 49.599 81.088 49.210 1.00 120.73 638 GLN G N 1
ATOM 7941 C CA . GLN G 3 11 ? 49.425 82.532 49.360 1.00 121.80 638 GLN G CA 1
ATOM 7942 C C . GLN G 3 11 ? 50.681 83.338 49.715 1.00 122.40 638 GLN G C 1
ATOM 7943 O O . GLN G 3 11 ? 50.845 84.467 49.251 1.00 122.81 638 GLN G O 1
ATOM 7949 N N . GLU G 3 12 ? 51.569 82.769 50.523 1.00 123.09 639 GLU G N 1
ATOM 7950 C CA . GLU G 3 12 ? 52.783 83.478 50.927 1.00 123.70 639 GLU G CA 1
ATOM 7951 C C . GLU G 3 12 ? 53.967 83.302 49.979 1.00 124.20 639 GLU G C 1
ATOM 7952 O O . GLU G 3 12 ? 53.796 82.635 48.938 1.00 124.41 639 GLU G O 1
ATOM 7958 N N . GLU H 3 1 ? 39.187 34.871 40.783 1.00 137.75 685 GLU H N 1
ATOM 7959 C CA . GLU H 3 1 ? 38.698 35.242 39.417 1.00 137.81 685 GLU H CA 1
ATOM 7960 C C . GLU H 3 1 ? 38.583 34.028 38.487 1.00 136.73 685 GLU H C 1
ATOM 7961 O O . GLU H 3 1 ? 39.553 33.647 37.828 1.00 136.69 685 GLU H O 1
ATOM 7967 N N . ARG H 3 2 ? 37.398 33.423 38.425 1.00 135.25 686 ARG H N 1
ATOM 7968 C CA . ARG H 3 2 ? 37.209 32.260 37.564 1.00 133.58 686 ARG H CA 1
ATOM 7969 C C . ARG H 3 2 ? 36.813 32.672 36.146 1.00 132.56 686 ARG H C 1
ATOM 7970 O O . ARG H 3 2 ? 37.171 31.997 35.185 1.00 132.68 686 ARG H O 1
ATOM 7978 N N . HIS H 3 3 ? 36.083 33.778 36.019 1.00 131.12 687 HIS H N 1
ATOM 7979 C CA . HIS H 3 3 ? 35.670 34.302 34.717 1.00 129.59 687 HIS H CA 1
ATOM 7980 C C . HIS H 3 3 ? 35.249 33.228 33.710 1.00 128.99 687 HIS H C 1
ATOM 7981 O O . HIS H 3 3 ? 35.709 33.241 32.570 1.00 128.27 687 HIS H O 1
ATOM 7988 N N . LYS H 3 4 ? 34.373 32.314 34.115 1.00 128.63 688 LYS H N 1
ATOM 7989 C CA . LYS H 3 4 ? 33.923 31.236 33.230 1.00 128.26 688 LYS H CA 1
ATOM 7990 C C . LYS H 3 4 ? 33.244 31.699 31.939 1.00 128.28 688 LYS H C 1
ATOM 7991 O O . LYS H 3 4 ? 33.345 31.032 30.907 1.00 127.98 688 LYS H O 1
ATOM 7993 N N . ILE H 3 5 ? 32.555 32.838 32.006 1.00 128.80 689 ILE H N 1
ATOM 7994 C CA . ILE H 3 5 ? 31.826 33.404 30.865 1.00 129.17 689 ILE H CA 1
ATOM 7995 C C . ILE H 3 5 ? 32.698 33.935 29.707 1.00 130.09 689 ILE H C 1
ATOM 7996 O O . ILE H 3 5 ? 32.425 33.649 28.536 1.00 130.10 689 ILE H O 1
ATOM 8001 N N . LEU H 3 6 ? 33.751 34.684 30.024 1.00 130.69 690 LEU H N 1
ATOM 8002 C CA . LEU H 3 6 ? 34.624 35.238 28.993 1.00 130.55 690 LEU H CA 1
ATOM 8003 C C . LEU H 3 6 ? 35.197 34.148 28.101 1.00 130.60 690 LEU H C 1
ATOM 8004 O O . LEU H 3 6 ? 35.074 34.203 26.879 1.00 129.99 690 LEU H O 1
ATOM 8009 N N . HIS H 3 7 ? 35.820 33.155 28.723 1.00 131.29 691 HIS H N 1
ATOM 8010 C CA . HIS H 3 7 ? 36.408 32.047 27.990 1.00 132.30 691 HIS H CA 1
ATOM 8011 C C . HIS H 3 7 ? 35.473 31.549 26.902 1.00 132.49 691 HIS H C 1
ATOM 8012 O O . HIS H 3 7 ? 35.893 31.362 25.763 1.00 132.98 691 HIS H O 1
ATOM 8019 N N . ARG H 3 8 ? 34.207 31.341 27.250 1.00 132.61 692 ARG H N 1
ATOM 8020 C CA . ARG H 3 8 ? 33.231 30.856 26.283 1.00 133.48 692 ARG H CA 1
ATOM 8021 C C . ARG H 3 8 ? 33.373 31.532 24.909 1.00 133.59 692 ARG H C 1
ATOM 8022 O O . ARG H 3 8 ? 33.707 30.879 23.912 1.00 133.79 692 ARG H O 1
ATOM 8030 N N . LEU H 3 9 ? 33.147 32.842 24.865 1.00 133.05 693 LEU H N 1
ATOM 8031 C CA . LEU H 3 9 ? 33.219 33.596 23.615 1.00 131.51 693 LEU H CA 1
ATOM 8032 C C . LEU H 3 9 ? 34.601 33.638 22.964 1.00 130.75 693 LEU H C 1
ATOM 8033 O O . LEU H 3 9 ? 34.717 33.641 21.739 1.00 130.26 693 LEU H O 1
ATOM 8038 N N . LEU H 3 10 ? 35.645 33.676 23.780 1.00 130.18 694 LEU H N 1
ATOM 8039 C CA . LEU H 3 10 ? 37.000 33.721 23.258 1.00 130.50 694 LEU H CA 1
ATOM 8040 C C . LEU H 3 10 ? 37.487 32.349 22.825 1.00 131.95 694 LEU H C 1
ATOM 8041 O O . LEU H 3 10 ? 38.472 31.845 23.363 1.00 132.29 694 LEU H O 1
ATOM 8046 N N . GLN H 3 11 ? 36.815 31.746 21.848 1.00 133.86 695 GLN H N 1
ATOM 8047 C CA . GLN H 3 11 ? 37.226 30.427 21.385 1.00 135.99 695 GLN H CA 1
ATOM 8048 C C . GLN H 3 11 ? 37.082 30.166 19.882 1.00 137.16 695 GLN H C 1
ATOM 8049 O O . GLN H 3 11 ? 38.079 30.022 19.170 1.00 137.70 695 GLN H O 1
ATOM 8055 N N . GLU H 3 12 ? 35.848 30.101 19.398 1.00 138.00 696 GLU H N 1
ATOM 8056 C CA . GLU H 3 12 ? 35.606 29.830 17.985 1.00 138.64 696 GLU H CA 1
ATOM 8057 C C . GLU H 3 12 ? 35.695 31.083 17.127 1.00 138.51 696 GLU H C 1
ATOM 8058 O O . GLU H 3 12 ? 36.639 31.165 16.312 1.00 138.34 696 GLU H O 1
#

B-factor: mean 83.05, std 24.83, range [21.3, 176.23]

Nearest PDB structures (foldseek):
  1xvp-assembly2_H  TM=1.091E+00  e=4.756E+00  Homo sapiens
  1xvp-assembly3_H  TM=1.091E+00  e=4.756E+00  Homo sapiens
  1xvp-assembly1_B  TM=9.994E-01  e=1.836E-30  Homo sapiens
  1xls-assembly1_E  TM=9.837E-01  e=1.014E-24  Mus musculus
  1xnx-assembly1_B  TM=9.329E-01  e=1.018E-20  Mus musculus

GO terms:
  GO:0004879 nuclear receptor activity (F, IDA)
  GO:0000785 chromatin (C, IDA)
  GO:0048384 retinoic acid receptor signaling pathway (P, IDA)
  GO:0045944 positive regulation of transcription by RNA polymerase II (P, IDA)
  GO:0044323 retinoic acid-responsive element binding (F, IDA)
  GO:1990837 sequence-specific double-stranded DNA binding (F, IDA)
  GO:0000977 RNA polymerase II transcription regulatory region sequence-specific DNA binding (F, IDA)
  GO:0000978 RNA polymerase II cis-regulatory region sequence-specific DNA binding (F, IDA)
  GO:0003700 DNA-binding transcription factor activity (F, IDA)
  GO:0042802 identical protein binding (F, IPI)
  GO:0005634 nucleus (C, IDA)
  GO:0005634 nucleus (C, EXP)
  GO:0005515 protein binding (F, IPI)
  GO:0019899 enzyme binding (F, IPI)
  GO:0004879 nuclear receptor activity (F, TAS)
  GO:0043565 sequence-specific DNA binding (F, IDA)
  GO:0000978 RNA polymerase II cis-regulatory region sequence-specific DNA binding (F, TAS)
  GO:0003712 transcription coregulator activity (F, TAS)
  GO:0005654 nucleoplasm (C, TAS)
  GO:0005829 cytosol (C, TAS)

InterPro domains:
  IPR000003 Retinoid X receptor/HNF4 [PR00545] (203-216)
  IPR000003 Retinoid X receptor/HNF4 [PR00545] (322-347)
  IPR000003 Retinoid X receptor/HNF4 [PR00545] (348-366)
  IPR000003 Retinoid X receptor/HNF4 [PR00545] (389-408)
  IPR000536 Nuclear hormone receptor, ligand-binding domain [PF00104] (265-441)
  IPR000536 Nuclear hormone receptor, ligand-binding domain [PS51843] (227-458)
  IPR000536 Nuclear hormone receptor, ligand-binding domain [SM00430] (270-429)
  IPR001628 Zinc finger, nuclear hormone receptor-type [PF00105] (134-202)
  IPR001628 Zinc finger, nuclear hormone receptor-type [PR00047] (135-151)
  IPR001628 Zinc finger, nuclear hormone receptor-type [PR00047] (151-166)
  IPR001628 Zinc finger, nuclear hormone receptor-type [PR00047] (184-192)
  IPR001628 Zinc finger, nuclear hormone receptor-type [PR00047] (192-200)
  IPR001628 Zinc finger, nuclear hormone receptor-type [PS00031] (135-161)
  IPR001628 Zinc finger, nuclear hormone receptor-type [PS51030] (132-207)
  IPR001628 Zinc finger, nuclear hormone receptor-type [SM00399] (132-203)
  IPR001723 Nuclear hormone receptor [PR00398] (196-206)
  IPR001723 Nuclear hormone receptor [PR00398] (271-292)
  IPR001723 Nuclear hormone receptor [PR00398] (292-308)
  IPR001723 Nuclear hormone receptor [PR00398] (360-375)
  IPR001723 Nuclear hormone receptor [PR00398] (417-434)

Radius of gyration: 31.68 Å; Cα contacts (8 Å, |Δi|>4): 1274; chains: 8; bounding box: 66×68×100 Å

Organism: Homo sapiens (NCBI:txid9606)

Foldseek 3Di:
DPLFPLVLLLVLLVVLADPDAAEDEADLQPDPPDPHRPVLVVQVQLLVSLVSVLSSQVSGRCSVVDDPVLQVLLCLQQSLLLVLLSQLQVCLVDPQWTQTRVNYIYHLSSCVSNVRNPLSVLSCVLGSVLCNVLVPDSSLSSLVSLLSSLDLPRPPRPDSVVSVVVNVVSLVVQVCCCCPVPVVDNCSSVSSCVSVVSSVVSSVVVLVVVVCCVVPNPRDHDDSSVVSRDDD/DFDQPPVLVVVLVLLVVLCVVQHLQCLQCLVVQQADPVQLVVVDDDPPPDDLVSLLLSVLRVVLVQLVSLVSSLVSPPLLVVADDLANLLLCLQQSQLLSLLSQLVQADLVVLWGHRHSGTHDLVNVVSSPFDPVLSVLSSVLSNLVVVQVQPPSLSSLLSQLSRLDLVRPRHDPSPSSVVSSVVSLVSSVRVVVPPVDPPHDDCSSVVSVVSSVSSNVNVLSVLVRCVSRPCSCVRNVSNPSSSD/DVQFPLCLQLVLLVVQPDPDAAADEADQQPDVVPPRQPVLQLQVLLLVVLVSVVSSQCSGRPLVVDDPQLLLLLCLQCSLLLVLLVQLQVCLVDDQWTQGPVRYIYHLNSCVSSPNNVLSCLSCVQRNVLCNVPVDDSSLSSLVSLLSSLDLPRPPRPDSVVSVVSNVVSLVSNVVVCCVPPVVDDCPSVSSCVSVVSSVVSSVVVLVVVCCVVVPNVSDHDDRSVVSDDPDPPVD/DDDADPCLVVPLCQLCVLCVVQAPLCLLVLVVQQADPCFLVVPDDDPPPDDLVSHLLSCLVVVLVLLVSVLSSQVSDPLLVPFPPQQNLLLCLQQSQLLSLLSQLCQADLVVLWRCRNSGTHDLVNVVSSPDDPVLSVLSSVLSNLVVVQVDDVSLSSLLSQLSRQDLPRPGHDPSVSSVVSNVVSVVSNVVDLVVDPDPPHDDVVSVVSVVSSVVSNVNSQVVLVRCVVRPPSCVSHVPVVSSSD/DPVPVVVVPD/DCVVVVVPPPDD/DVPVPVVVVVPD/DPPPPVVVVPDD

Solvent-accessible surface area: 43880 Å² total; per-residue (Å²): 90,154,59,1,25,23,134,155,0,58,102,1,12,84,46,30,67,46,210,112,100,102,81,100,100,9,60,82,17,68,52,68,54,23,119,31,11,5,19,11,0,80,4,76,6,18,18,90,14,4,67,38,5,4,62,0,0,60,126,2,14,61,1,63,125,19,59,78,85,0,14,10,25,0,5,103,43,2,10,16,16,0,15,10,13,15,43,0,25,56,0,40,86,41,149,54,0,12,10,8,14,64,17,16,27,7,51,68,65,1,2,12,8,25,24,17,2,46,16,22,31,36,7,20,48,4,8,3,35,52,14,67,116,36,150,16,31,97,3,0,16,0,0,15,5,0,8,20,0,0,22,11,32,10,116,60,16,84,66,75,68,49,0,60,42,11,19,40,71,0,3,10,0,0,50,48,32,0,84,142,117,42,87,118,56,103,24,2,11,10,90,2,2,25,30,24,6,4,8,28,13,0,0,25,33,24,44,43,12,26,36,13,24,70,48,46,17,85,21,68,41,65,90,2,1,62,24,17,3,107,62,178,132,79,161,47,66,186,147,35,104,104,34,25,180,50,15,42,19,2,17,79,169,29,3,38,75,3,6,95,74,2,34,125,44,168,20,19,76,25,1,84,104,70,174,102,80,24,76,108,157,25,92,57,124,63,7,15,48,1,40,1,42,7,17,30,18,14,0,61,24,2,4,100,8,0,39,56,19,96,61,0,55,77,4,53,79,108,0,7,15,12,0,4,43,12,0,0,6,0,1,15,24,2,12,22,0,47,18,8,21,63,168,68,83,19,16,57,0,29,75,1,58,34,34,52,89,16,13,51,66,14,26,14,52,90,100,11,12,76,55,22,27,82,8,2,6,36,1,67,135,19,114,8,69,89,22,3,18,7,0,2,6,9,5,0,3,9,1,3,5,16,63,48,25,66,69,46,108,71,0,18,125,18,12,64,82,7,2,81,4,2,34,16,48,13,109,17,43,139,198,188,98,30,60,161,10,1,21,6,26,3,1,20,6,6,7,15,1,12,28,0,23,75,29,11,12,102,11,3,123,85,15,174,46,0,25,77,70,0,62,2,1,70,26,4,36,107,70,165,71,0,20,19,117,142,0,46,114,2,20,81,58,48,74,74,213,116,106,106,80,85,106,8,50,92,6,60,75,74,77,17,123,44,6,0,14,19,8,50,1,67,8,15,16,86,27,3,85,34,6,6,70,2,0,42,137,6,8,75,0,58,128,6,50,56,92,1,12,12,18,3,4,84,65,7,9,14,20,0,17,5,13,23,46,0,24,62,0,37,89,38,145,47,0,8,12,12,27,50,22,4,25,4,55,75,90,4,0,37,18,9,16,10,2,58,12,13,48,34,6,8,50,6,6,1,35,44,16,58,115,37,154,13,35,95,4,0,14,0,0,18,10,0,0,18,0,0,21,29,27,12,131,54,18,82,67,63,76,66,0,72,42,8,24,37,66,0,2,25,0,0,46,49,24,1,100,132,109,43,85,132,63,104,28,8,19,8,81,3,0,15,35,11,13,6,11,33,12,0,2,33,53,21,45,35,33,13,18,16,14,55,55,3,9,69,27,65,29,26,79,2,0,76,21,15,5,86,74,61,22,106,167,56,150,97,160,85,56,164,138,33,75,102,29,24,172,49,12,40,11,3,15,72,165,41,2,36,76,1,2,90,74,2,48,104,40,175,18,15,78,26,1,83,108,80,150,112,98,29,89,101,170,23,100,47,116,65,7,13,47,1,40,1,43,13,14,27,21,16,2,68,22,0,4,93,8,0,78,65,14,93,55,0,70,75,8,44,73,110,0,0,10,10,0,1,37,15,0,0,5,1,3,12,21,2,10,25,0,52,20,2,20,57,167,53,76,15,16,56,1,42,68,2,59,33,26,57,94,16,14,59,62,15,27,22,54,97,135,9,13,65,54,18,23,78,8,0,6,37,2,64,130,18,103,12,45,90,13,3,13,8,0,3,3,6,12,0,6,13,6,7,12,11,97,50,28,63,89,40,102,62,0,26,123,24,16,59,77,4,1,86,3,2,34,13,50,18,114,47,36,164,175,195,79,31,44,173,12,0,18,2,33,1,0,6,8,6,6,12,2,16,28,0,20,84,31,12,9,54,9,0,94,62,15,177,46,0,23,79,67,1,62,8,2,82,23,3,29,60,94,87,34,2,60,143,20,19,141,140,145,34,74,29,6,62,163,32,7,148,126,104,184,150,7,64,44,1,43,135,22,17,114,154,108,199,17,42,55,3,81,177,56,2,95,197

Secondary structure (DSSP, 8-state):
--SS-HHHHHHHHHHHS-S----B----SS-SSSS--HHHHHHHHHHHHHHHHHHHHHTSTTTTTS-HHHHHHHHHTTHHHHHHHHHHHHGGGSSSEEEETTTEEEEHHHHHTTTTHHHHHHHIIIIIHHHHHTT--HHHHHHHHHHHHS-TT-TT-S-HHHHHHHHHHHHHHHHHHHHHT--SSTTHHHHHHTTHHHHHHHHHHHHHHHHHHHTTS-----HHHHHT----/-----HHHHHHHHHHHHHHHTTSSSGGGGGGGG---GGGT--SS---TTS-SHHHHHHHHHHHHHHHHHHHHHHTT-HHHHHS-HHHHHHHHHHHHHHHHHHHHGGGEETTTTEEE-SS-EE-HHHHHHHT--HHHHHHHHHHHHHHHHT---HHHHHHHHHHHHS-SSSTT-S-HHHHHHHHHHHHHHHHHHHHT-SS--S-SSHHHHHHHHHHHHHHHHHHHHHHHHHSTTHHHH-HHHHHHT-/--SS-HHHHHHHHHTTS-S-----B----SSTTSTT-HHHHHHHHHHHHHHHHHHHHHTSTTTTTS-HHHHHHHHHHHHHHHHHHHHHHHGGGSSSEEEETTTEEEEHHHHHHTT-HHHHHHIIIIIIHHHHTTT--HHHHHHHHHHHH--TT-TT-SSHHHHHHHHHHHHHHHHHHHHHTS-S-STHHHHHHTHHHHHHHHHHHHHHHHHIIIIIS-----HHHHHH----SS--/-----HHHHHHHHHHHHHHHHHSSSSSGGGGGS---GGGTSTTS---TTS-SHHHHHHHHHHHHHHHHHHHHHHHT-TTTTTS-HHHHHHHHHHHHHHHHHHHHHTTEETTTTEE--TT--B-HHHHHHHT--HHHHHHHHHHHHHHHTTT--HHHHHHHHHHHH--TTSTT-SSHHHHHHHHHHHHHHHHHHHHT-SS--S-STHHHHHHHHHTHHHHHHHHHHHHHHHSTTHHHH-HHHHHHT-/-HHHHHHTT-/--HHHHHHHS--/--SHHHHHHHH-/---HHHHHHS--

Sequence (1006 aa):
NEDMPVERILEAELAVEPKTETYVEANMGLNPSSPNDPVTNICQAADKQLFTLVEWAKRIPHFSELPLDDQVILLRAGWNELLIASFSHRSIAVKDGILLATGLHVHRNSAHSAGVGAIFDRVLTELVSKMRDMQMDKTELGCLRAIVLFNPDSKGLSNPAEVEALREKVYASLEAYCKHKYPEQPGRFAKLLLRLPALRSIGLKCLEHLFFFKLIGDTPIDTFLMEMLEAPPVQLSKEQEELIRTLLGAHTRHMGTMFEQFVQFRPPAHLFIHHQPLPTLAPVLPLVTHFADINTFMVLQVIKFTKDLPVFRSLPIEDQISLLKGAAVEICHIVLNTTFCLQTQNFLCGPLRYTIEDGARVGFQVEFLELLFHFHGTLRKLQLQEPEYVLLAAMALFSPDRPGVTQRDEIDQLQEEMALTLQSYIKGQQRRPRDRFLYAKLLGLLAELRSINEAYGYQIQHIQGLSAMMPLLQEICSNEDMPVERILEAELAVEPKTETYVEANMGLNPSSPNDPVTNICQAADKQLFTLVEWAKRIPHFSELPLDDQVILLRAGWNELLIASFSHRSIAVKDGILLATGLHVHRNSAHSAGVGAIFDRVLTELVSKMRDMQMDKTELGCLRAIVLFNPDSKGLSNPAEVEALREKVYASLEAYCKHKYPEQPGRFAKLLLRLPALRSIGLKCLEHLFFFKLIGDTPIDTFLMEMLEAPHQMTPVQLSKEQEELIRTLLGAHTRHMGTMFEQFVQFRPPAHLFIHHQPLPTLAPVLPLVTHFADINTFMVLQVIKFTKDLPVFRSLPIEDQISLLKGAAVEICHIVLNTTFCLQTQNFLCGPLRYTIEDGARVGFQVEFLELLFHFHGTLRKLQLQEPEYVLLAAMALFSPDRPGVTQRDEIDQLQEEMALTLQSYIKGQQRRPRDRFLYAKLLGLLAELRSINEAYGYQIQHIQGLSAMMPLLQEICSHKILHRLLQERHKILHRLLQEGERHKILHRLLQEERHKILHRLLQE

CATH classification: 1.10.565.10